Protein AF-A0A544QXM4-F1 (afdb_monomer_lite)

Organism: NCBI:txid2743610

Foldseek 3Di:
DVVVVVVVVVVVVLVVVVVVVVVVVPPPPLVAQFDADPLFTEQWAFDQLFIWGGHRNDIDTFQAEAFEDAQFDFQDDSVVSPDALVNLLVLVVLRLLLLGAEYEYAADHFQSNLVSLLVNQVPDPRHHAYEYHQEWDPVLCVVQLECPPVPRCRLVVSLVRLLQSLCQCCCNDPRYNRNPVSRYAEYAYYDADQLSSQVRHQVPVVQQWADADWKTFDPGGNVLSSVRVSVNSNQCSCCVPPSYAHEYEYEYEQLQDPDDQLQQQPCRSVVHHDDNLRMDTDPPHGRYYEYEYAAEQFDDPSQLVRPVLLVDLGSLLVVLLVSCVVDPHAYENAEYWAFAFLAFQAARPRNRSTLYPAWLQRRLVVVLVNQVSNVVSSHSYYYYHHAEFHQLDAGPQCVQLADNLNSSQAHFSNGSNRGGHLKYWAFDPQPDFQAQDCPSQPADFFDDDPQWTWGWADARWWTKIKTFNDQLPDKFKKFKDQAPPAACQDDPRFGQQDSGQKIFIRNHQFFTWIWGQLLNAPCCCVQCVPPNQVHDDVLSVDRHRPDIGFRKTWNADFGQRSNVRDTDHTDIDRSGGAHEDTCVVTVSHQWYRHDRMIMGIDGCVSVQQNALQQQWGWHSCSVVVGTDTDHDQWMWMGTRSHIGIDGGDHAQGHHTDMDRGSSSVSSSVSSCVDPNRPPPPPPVPVVVVVVVVVPPDDDDDDDDDDDPSVVVVVVVVVVVVVVVCVVVVPDPVLVVVLVVVLVVVVVCLVVVHQDDLVVCLDPSNLSSVLVNLVVPDPCLVVVLVSCVVSPVVVSCLVCVVVPLDLSSLVCCQSSVPLVCLVSLLVSLVVHDDLSSLLSSLLSCLVNVVLLSNLVSLVVCVVSVNDDLVSSVVSLRSRPHDSVVNLVSNVPDPDPPSLLSVLLSCLSRLVVVCLVVLLVQCPDPDLSSVLSSLLSLLSNLPPVCLVVLLVQCPPPDPSSVLSSLSSCLSNLDPPDDCLVVLLVQCPPPDPSSVLSSLLSCLRRHPLVVSLVVVVVVVPVVSNVSNVVNND

Secondary structure (DSSP, 8-state):
-HHHHHHHHHHHHHHHHHHHHHHTTS---GGGT-EEETTEEESEEEETTEEEEEETTEEEE--EEEEEE-S-BTTB-GGG----HHHHHHHHHHHHHTT--EEEESSPPPHHHHHHHHHHHTT-SSPPEEEEEE---HHHHHHHSSTTSTT--HHHHHHHHHHHHHHHHBT-BTTB--B-GGGEEEEEES-S--HHHHHHHHT-GGG---B-SSEEESS--HHHHHHHHHHHHHHHHHHHHHSEE--EEEEEEGGG-SS--TT-SSTTTTS----GGGEEE-TT--S-B-EEEE--SS--HHHHT-HHHHTSS-HHHHHHHHHHHH-SS-EEEEEE-----SSEEE--TTT---EE---HHHHHHHHHHHHHHHHHTT-SEEEES-SB--TT---TTTTTTS-GGGGGGS--TT-GGG---SEEEEE-SS----SS-GGG---EEEEE-SS-EEEEEE-SSEEEEEEET--SSS-EEEEEE-STT--EEEETTEEEEEEESEEEEE-TTTS-EEEEETTS-HHHIIIIIIS-SS---TTTTSTT---EEE-EEEEE--EE-TTT--EEPPEEEE-SBPPBS-TTT-TT--EEE-SSEEEEEEEGGGGTEEETTTTEEE--HHHHTS--EEE--EEEEEETTEEEEEEPPP-SS--EEEEE-HHHHHHHHHTTTSTTS------S-HHHHHHHTT-----------S-HHHHHHHHHHHHHHHHHHHHH---HHHHHHHHHHHHHHHHHHTTTPPPPHHHHSSHHHHHHHHHHHHTT-TTHHHHHHHHHHTTHHHHHHHHGGGT-SSHHHHHHHHHT-GGGHHHHHHHHHHS--HHHHHHHHHHHHHTT-HHHHHHHHHHHHHTT---HHHHHHHHHT--S-HHHHHHHHHTSS-HHHHHHHHHHHHHTT-GGGHHHHHHHTT-SSHHHHHHHHHHHHHTT-GGGHHHHHHHTT-SSHHHHHHHHHHHHHH--TTS--HHHHHHHTT-SSHHHHHHHHHHHHHHS-HHHHHHHHHHTT-HHHHHHHHHHH-

Sequence (1030 aa):
MKKILTGYLIFSIILSILFYSLDGIYKVNRDDIYYNEDGVDILTKTEDKSFKIYDNGKWSEMFVTGVNIGLGKPGSFPGDKAITEKEYMRWFKQISDMNVNTIRVYTLQPESFYKALAKFNSKSSKKLYFMQGVYLNDKDISQYNDVYEKGSKIEKHFIRDIKEQCDVVHGKSDDNIYDVSEYLTGYILGIEWEPELVQNTNTHKNRNSYSGKYVKTENATAFEAFLAHSADELITYETDKYDRQVPVAFCNWVTLDPLSHPNEPDPREDMETLDVDNIKATENFKAGFFASYHVYPYYPEGIVYQKEYTESENPYREYIKELNNCHDIPVLISEVGIPTSRGQTHENPYTDYNQGYISEKEQGEVLSYLIQSIYDEKCMGALVFSWQDEWFKRAWNTMDFDYPDHRPLWIDYMTSEENYGLLSFDPDSENIEIDGDKKDWDKKKVLENDEYTVYMCNDEGYLYFMVDGYTGENREYIGIDIIDNQGYRYYNGVDLGCDADFIIVLDGKDNSEVLVHSYYDTTYYMYSYTHDILGRNPEYEKPDSKYFVSMTQLTSDEILLPGSGETVKAKLFDAGKLVHGKEKDNSLSDFYIGDGFCEIRIPYLMLNISDPSTGLILDDFYKNNKISWKQTDKITIGNNSQNGLYTLRLWYEPEYSERLKDSYYILKDYFKTLPGNFVAKDGFGDNVLSAYNTYVNVPIKASFEKTPVISSIYILVAVFFIYLLLKYGISFIRVKHMYYRIDKYKTELKKNVSLPAYKMKSMAGVYALYGLITENTVYAEELVEFLKKVDFSGYLKKNIYKYNTVMPVEIAIYCGFEEMCDDIAEYTLHYDSEEIFIRSIELLSIYSKEKLLSELLFEYIRRGYGDKRTVIKILSKYKGDREKLFRSIINTENEKLIEDIIILCGEYKMYEMIDYIRECSFSENSNIRESAVISLGKLEDKKSVERIGELLSDESSDVRAAAVDALRLIKNKSYDYETKIIDMLKDKDIKVRYLCAAYIAENSDVDNIIKKLEKENDRMSISLILNMKE

pLDDT: mean 84.98, std 17.45, range [25.05, 98.88]

InterPro domains:
  IPR011989 Armadillo-like helical [G3DSA:1.25.10.10] (825-1028)
  IPR016024 Armadillo-type fold [SSF48371] (884-1005)
  IPR017853 Glycoside hydrolase superfamily [SSF51445] (51-399)

Radius of gyration: 33.39 Å; chains: 1; bounding box: 95×98×80 Å

Structure (mmCIF, N/CA/C/O backbone):
data_AF-A0A544QXM4-F1
#
_entry.id   AF-A0A544QXM4-F1
#
loop_
_atom_site.group_PDB
_atom_site.id
_atom_site.type_symbol
_atom_site.label_atom_id
_atom_site.label_alt_id
_atom_site.label_comp_id
_atom_site.label_asym_id
_atom_site.label_entity_id
_atom_site.label_seq_id
_atom_site.pdbx_PDB_ins_code
_atom_site.Cartn_x
_atom_site.Cartn_y
_atom_site.Cartn_z
_atom_site.occupancy
_atom_site.B_iso_or_equiv
_atom_site.auth_seq_id
_atom_site.auth_comp_id
_atom_site.auth_asym_id
_atom_site.auth_atom_id
_atom_site.pdbx_PDB_model_num
ATOM 1 N N . MET A 1 1 ? -33.394 62.670 21.123 1.00 41.47 1 MET A N 1
ATOM 2 C CA . MET A 1 1 ? -32.860 61.653 22.059 1.00 41.47 1 MET A CA 1
ATOM 3 C C . MET A 1 1 ? -33.904 60.646 22.533 1.00 41.47 1 MET A C 1
ATOM 5 O O . MET A 1 1 ? -33.740 59.493 22.175 1.00 41.47 1 MET A O 1
ATOM 9 N N . LYS A 1 2 ? -34.999 61.018 23.226 1.00 35.78 2 LYS A N 1
ATOM 10 C CA . LYS A 1 2 ? -36.002 60.034 23.712 1.00 35.78 2 LYS A CA 1
ATOM 11 C C . LYS A 1 2 ? -36.545 59.082 22.630 1.00 35.78 2 LYS A C 1
ATOM 13 O O . LYS A 1 2 ? -36.484 57.883 22.830 1.00 35.78 2 LYS A O 1
ATOM 18 N N . LYS A 1 3 ? -36.948 59.580 21.452 1.00 36.41 3 LYS A N 1
ATOM 19 C CA . LYS A 1 3 ? -37.429 58.726 20.339 1.00 36.41 3 LYS A CA 1
ATOM 20 C C . LYS A 1 3 ? -36.360 57.790 19.745 1.00 36.41 3 LYS A C 1
ATOM 22 O O . LYS A 1 3 ? -36.705 56.729 19.246 1.00 36.41 3 LYS A O 1
ATOM 27 N N . ILE A 1 4 ? -35.082 58.169 19.825 1.00 44.44 4 ILE A N 1
ATOM 28 C CA . ILE A 1 4 ? -33.953 57.352 19.344 1.00 44.44 4 ILE A CA 1
ATOM 29 C C . ILE A 1 4 ? -33.639 56.252 20.366 1.00 44.44 4 ILE A C 1
ATOM 31 O O . ILE A 1 4 ? -33.448 55.107 19.978 1.00 44.44 4 ILE A O 1
ATOM 35 N N . LEU A 1 5 ? -33.681 56.572 21.665 1.00 43.44 5 LEU A N 1
ATOM 36 C CA . LEU A 1 5 ? -33.519 55.583 22.734 1.00 43.44 5 LEU A CA 1
ATOM 37 C C . LEU A 1 5 ? -34.654 54.551 22.738 1.00 43.44 5 LEU A C 1
ATOM 39 O O . LEU A 1 5 ? -34.400 53.366 22.907 1.00 43.44 5 LEU A O 1
ATOM 43 N N . THR A 1 6 ? -35.899 54.983 22.512 1.00 45.41 6 THR A N 1
ATOM 44 C CA . THR A 1 6 ? -37.045 54.066 22.414 1.00 45.41 6 THR A CA 1
ATOM 45 C C . THR A 1 6 ? -36.940 53.168 21.179 1.00 45.41 6 THR A C 1
ATOM 47 O O . THR A 1 6 ? -37.261 51.989 21.266 1.00 45.41 6 THR A O 1
ATOM 50 N N . GLY A 1 7 ? -36.429 53.690 20.057 1.00 43.78 7 GLY A N 1
ATOM 51 C CA . GLY A 1 7 ? -36.146 52.892 18.860 1.00 43.78 7 GLY A CA 1
ATOM 52 C C . GLY A 1 7 ? -35.054 51.844 19.087 1.00 43.78 7 GLY A C 1
ATOM 53 O O . GLY A 1 7 ? -35.236 50.696 18.696 1.00 43.78 7 GLY A O 1
ATOM 54 N N . TYR A 1 8 ? -33.972 52.206 19.784 1.00 56.47 8 TYR A N 1
ATOM 55 C CA . TYR A 1 8 ? -32.917 51.262 20.164 1.00 56.47 8 TYR A CA 1
ATOM 56 C C . TYR A 1 8 ? -33.434 50.171 21.102 1.00 56.47 8 TYR A C 1
ATOM 58 O O . TYR A 1 8 ? -33.173 49.003 20.860 1.00 56.47 8 TYR A O 1
ATOM 66 N N . LEU A 1 9 ? -34.224 50.529 22.119 1.00 52.62 9 LEU A N 1
ATOM 67 C CA . LEU A 1 9 ? -34.758 49.560 23.077 1.00 52.62 9 LEU A CA 1
ATOM 68 C C . LEU A 1 9 ? -35.711 48.554 22.409 1.00 52.62 9 LEU A C 1
ATOM 70 O O . LEU A 1 9 ? -35.634 47.359 22.675 1.00 52.62 9 LEU A O 1
ATOM 74 N N . ILE A 1 10 ? -36.577 49.024 21.505 1.00 56.03 10 ILE A N 1
ATOM 75 C CA . ILE A 1 10 ? -37.490 48.159 20.744 1.00 56.03 10 ILE A CA 1
ATOM 76 C C . ILE A 1 10 ? -36.703 47.258 19.784 1.00 56.03 10 ILE A C 1
ATOM 78 O O . ILE A 1 10 ? -37.013 46.075 19.671 1.00 56.03 10 ILE A O 1
ATOM 82 N N . PHE A 1 11 ? -35.659 47.786 19.138 1.00 55.12 11 PHE A N 1
ATOM 83 C CA . PHE A 1 11 ? -34.787 47.003 18.265 1.00 55.12 11 PHE A CA 1
ATOM 84 C C . PHE A 1 11 ? -34.030 45.919 19.040 1.00 55.12 11 PHE A C 1
ATOM 86 O O . PHE A 1 11 ? -34.013 44.775 18.601 1.00 55.12 11 PHE A O 1
ATOM 93 N N . SER A 1 12 ? -33.490 46.236 20.221 1.00 55.72 12 SER A N 1
ATOM 94 C CA . SER A 1 12 ? -32.839 45.267 21.109 1.00 55.72 12 SER A CA 1
ATOM 95 C C . SER A 1 12 ? -33.792 44.156 21.544 1.00 55.72 12 SER A C 1
ATOM 97 O O . SER A 1 12 ? -33.426 42.993 21.467 1.00 55.72 12 SER A O 1
ATOM 99 N N . ILE A 1 13 ? -35.029 44.490 21.927 1.00 61.22 13 ILE A N 1
ATOM 100 C CA . ILE A 1 13 ? -36.035 43.500 22.343 1.00 61.22 13 ILE A CA 1
ATOM 101 C C . ILE A 1 13 ? -36.426 42.584 21.176 1.00 61.22 13 ILE A C 1
ATOM 103 O O . ILE A 1 13 ? -36.521 41.374 21.357 1.00 61.22 13 ILE A O 1
ATOM 107 N N . ILE A 1 14 ? -36.609 43.133 19.971 1.00 57.94 14 ILE A N 1
ATOM 108 C CA . ILE A 1 14 ? -36.909 42.333 18.776 1.00 57.94 14 ILE A CA 1
ATOM 109 C C . ILE A 1 14 ? -35.723 41.434 18.417 1.00 57.94 14 ILE A C 1
ATOM 111 O O . ILE A 1 14 ? -35.946 40.274 18.091 1.00 57.94 14 ILE A O 1
ATOM 115 N N . LEU A 1 15 ? -34.482 41.924 18.529 1.00 57.50 15 LEU A N 1
ATOM 116 C CA . LEU A 1 15 ? -33.280 41.122 18.291 1.00 57.50 15 LEU A CA 1
ATOM 117 C C . LEU A 1 15 ? -33.149 39.986 19.312 1.00 57.50 15 LEU A C 1
ATOM 119 O O . LEU A 1 15 ? -32.806 38.874 18.933 1.00 57.50 15 LEU A O 1
ATOM 123 N N . SER A 1 16 ? -33.460 40.248 20.584 1.00 55.72 16 SER A N 1
ATOM 124 C CA . SER A 1 16 ? -33.442 39.245 21.652 1.00 55.72 16 SER A CA 1
ATOM 125 C C . SER A 1 16 ? -34.529 38.187 21.474 1.00 55.72 16 SER A C 1
ATOM 127 O O . SER A 1 16 ? -34.253 37.010 21.675 1.00 55.72 16 SER A O 1
ATOM 129 N N . ILE A 1 17 ? -35.739 38.578 21.055 1.00 57.09 17 ILE A N 1
ATOM 130 C CA . ILE A 1 17 ? -36.819 37.635 20.726 1.00 57.09 17 ILE A CA 1
ATOM 131 C C . ILE A 1 17 ? -36.453 36.832 19.476 1.00 57.09 17 ILE A C 1
ATOM 133 O O . ILE A 1 17 ? -36.694 35.631 19.455 1.00 57.09 17 ILE A O 1
ATOM 137 N N . LEU A 1 18 ? -35.820 37.460 18.475 1.00 49.00 18 LEU A N 1
ATOM 138 C CA . LEU A 1 18 ? -35.326 36.758 17.293 1.00 49.00 18 LEU A CA 1
ATOM 139 C C . LEU A 1 18 ? -34.272 35.723 17.651 1.00 49.00 18 LEU A C 1
ATOM 141 O O . LEU A 1 18 ? -34.385 34.592 17.198 1.00 49.00 18 LEU A O 1
ATOM 145 N N . PHE A 1 19 ? -33.293 36.104 18.476 1.00 52.16 19 PHE A N 1
ATOM 146 C CA . PHE A 1 19 ? -32.270 35.196 18.979 1.00 52.16 19 PHE A CA 1
ATOM 147 C C . PHE A 1 19 ? -32.912 34.037 19.736 1.00 52.16 19 PHE A C 1
ATOM 149 O O . PHE A 1 19 ? -32.649 32.904 19.379 1.00 52.16 19 PHE A O 1
ATOM 156 N N . TYR A 1 20 ? -33.842 34.293 20.663 1.00 45.84 20 TYR A N 1
ATOM 157 C CA . TYR A 1 20 ? -34.556 33.231 21.386 1.00 45.84 20 TYR A CA 1
ATOM 158 C C . TYR A 1 20 ? -35.392 32.319 20.472 1.00 45.84 20 TYR A C 1
ATOM 160 O O . TYR A 1 20 ? -35.476 31.118 20.704 1.00 45.84 20 TYR A O 1
ATOM 168 N N . SER A 1 21 ? -36.019 32.870 19.428 1.00 44.12 21 SER A N 1
ATOM 169 C CA . SER A 1 21 ? -36.815 32.086 18.475 1.00 44.12 21 SER A CA 1
ATOM 170 C C . SER A 1 21 ? -35.965 31.321 17.456 1.00 44.12 21 SER A C 1
ATOM 172 O O . SER A 1 21 ? -36.379 30.257 17.016 1.00 44.12 21 SER A O 1
ATOM 174 N N . LEU A 1 22 ? -34.781 31.827 17.100 1.00 41.91 22 LEU A N 1
ATOM 175 C CA . LEU A 1 22 ? -33.816 31.128 16.248 1.00 41.91 22 LEU A CA 1
ATOM 176 C C . LEU A 1 22 ? -33.086 30.035 17.032 1.00 41.91 22 LEU A C 1
ATOM 178 O O . LEU A 1 22 ? -32.910 28.949 16.494 1.00 41.91 22 LEU A O 1
ATOM 182 N N . ASP A 1 23 ? -32.774 30.270 18.307 1.00 38.16 23 ASP A N 1
ATOM 183 C CA . ASP A 1 23 ? -32.225 29.265 19.230 1.00 38.16 23 ASP A CA 1
ATOM 184 C C . ASP A 1 23 ? -33.220 28.109 19.465 1.00 38.16 23 ASP A C 1
ATOM 186 O O . ASP A 1 23 ? -32.829 26.960 19.645 1.00 38.16 23 ASP A O 1
ATOM 190 N N . GLY A 1 24 ? -34.528 28.391 19.386 1.00 34.38 24 GLY A N 1
ATOM 191 C CA . GLY A 1 24 ? -35.595 27.386 19.446 1.00 34.38 24 GLY A CA 1
ATOM 192 C C . GLY A 1 24 ? -35.918 26.670 18.124 1.00 34.38 24 GLY A C 1
ATOM 193 O O . GLY A 1 24 ? -36.624 25.670 18.161 1.00 34.38 24 GLY A O 1
ATOM 194 N N . ILE A 1 25 ? -35.441 27.163 16.972 1.00 39.09 25 ILE A N 1
ATOM 195 C CA . ILE A 1 25 ? -35.683 26.565 15.638 1.00 39.09 25 ILE A CA 1
ATOM 196 C C . ILE A 1 25 ? -34.424 25.860 15.093 1.00 39.09 25 ILE A C 1
ATOM 198 O O . ILE A 1 25 ? -34.549 24.946 14.286 1.00 39.09 25 ILE A O 1
ATOM 202 N N . TYR A 1 26 ? -33.224 26.241 15.548 1.00 36.38 26 TYR A N 1
ATOM 203 C CA . TYR A 1 26 ? -31.955 25.575 15.211 1.00 36.38 26 TYR A CA 1
ATOM 204 C C . TYR A 1 26 ? -31.517 24.499 16.209 1.00 36.38 26 TYR A C 1
ATOM 206 O O . TYR A 1 26 ? -30.535 23.804 15.954 1.00 36.38 26 TYR A O 1
ATOM 214 N N . LYS A 1 27 ? -32.254 24.299 17.305 1.00 34.69 27 LYS A N 1
ATOM 215 C CA . LYS A 1 27 ? -32.169 23.045 18.051 1.00 34.69 27 LYS A CA 1
ATOM 216 C C . LYS A 1 27 ? -32.901 21.968 17.257 1.00 34.69 27 LYS A C 1
ATOM 218 O O . LYS A 1 27 ? -34.094 21.759 17.448 1.00 34.69 27 LYS A O 1
ATOM 223 N N . VAL A 1 28 ? -32.173 21.269 16.383 1.00 42.31 28 VAL A N 1
ATOM 224 C CA . VAL A 1 28 ? -32.400 19.820 16.281 1.00 42.31 28 VAL A CA 1
ATOM 225 C C . VAL A 1 28 ? -32.295 19.336 17.722 1.00 42.31 28 VAL A C 1
ATOM 227 O O . VAL A 1 28 ? -31.293 19.626 18.385 1.00 42.31 28 VAL A O 1
ATOM 230 N N . ASN A 1 29 ? -33.372 18.785 18.274 1.00 42.59 29 ASN A N 1
ATOM 231 C CA . ASN A 1 29 ? -33.324 18.349 19.658 1.00 42.59 29 ASN A CA 1
ATOM 232 C C . ASN A 1 29 ? -32.222 17.290 19.736 1.00 42.59 29 ASN A C 1
ATOM 234 O O . ASN A 1 29 ? -32.195 16.370 18.924 1.00 42.59 29 ASN A O 1
ATOM 238 N N . ARG A 1 30 ? -31.292 17.436 20.685 1.00 47.66 30 ARG A N 1
ATOM 239 C CA . ARG A 1 30 ? -30.239 16.436 20.939 1.00 47.66 30 ARG A CA 1
ATOM 240 C C . ARG A 1 30 ? -30.855 15.031 21.105 1.00 47.66 30 ARG A C 1
ATOM 242 O O . ARG A 1 30 ? -30.269 14.049 20.666 1.00 47.66 30 ARG A O 1
ATOM 249 N N . ASP A 1 31 ? -32.089 15.003 21.619 1.00 51.34 31 ASP A N 1
ATOM 250 C CA . ASP A 1 31 ? -32.972 13.846 21.809 1.00 51.34 31 ASP A CA 1
ATOM 251 C C . ASP A 1 31 ? -33.372 13.097 20.513 1.00 51.34 31 ASP A C 1
ATOM 253 O O . ASP A 1 31 ? -33.876 11.976 20.595 1.00 51.34 31 ASP A O 1
ATOM 257 N N . ASP A 1 32 ? -33.181 13.689 19.324 1.00 61.31 32 ASP A N 1
ATOM 258 C CA . ASP A 1 32 ? -33.540 13.064 18.039 1.00 61.31 32 ASP A CA 1
ATOM 259 C C . ASP A 1 32 ? -32.386 12.241 17.423 1.00 61.31 32 ASP A C 1
ATOM 261 O O . ASP A 1 32 ? -32.651 11.347 16.617 1.00 61.31 32 ASP A O 1
ATOM 265 N N . ILE A 1 33 ? -31.127 12.528 17.798 1.00 72.69 33 ILE A N 1
ATOM 266 C CA . ILE A 1 33 ? -29.908 11.886 17.251 1.00 72.69 33 ILE A CA 1
ATOM 267 C C . ILE A 1 33 ? -29.375 10.798 18.185 1.00 72.69 33 ILE A C 1
ATOM 269 O O . ILE A 1 33 ? -28.884 9.774 17.719 1.00 72.69 33 ILE A O 1
ATOM 273 N N . TYR A 1 34 ? -29.473 11.008 19.498 1.00 83.75 34 TYR A N 1
ATOM 274 C CA . TYR A 1 34 ? -28.969 10.069 20.496 1.00 83.75 34 TYR A CA 1
ATOM 275 C C . TYR A 1 34 ? -30.098 9.532 21.352 1.00 83.75 34 TYR A C 1
ATOM 277 O O . TYR A 1 34 ? -31.037 10.247 21.709 1.00 83.75 34 TYR A O 1
ATOM 285 N N . TYR A 1 35 ? -29.961 8.272 21.737 1.00 89.31 35 TYR A N 1
ATOM 286 C CA . TYR A 1 35 ? -30.706 7.729 22.850 1.00 89.31 35 TYR A CA 1
ATOM 287 C C . TYR A 1 35 ? -29.932 8.037 24.133 1.00 89.31 35 TYR A C 1
ATOM 289 O O . TYR A 1 35 ? -28.796 7.592 24.285 1.00 89.31 35 TYR A O 1
ATOM 297 N N . ASN A 1 36 ? -30.531 8.812 25.038 1.00 90.38 36 ASN A N 1
ATOM 298 C CA . ASN A 1 36 ? -29.938 9.086 26.344 1.00 90.38 36 ASN A CA 1
ATOM 299 C C . ASN A 1 36 ? -30.399 8.026 27.356 1.00 90.38 36 ASN A C 1
ATOM 301 O O . ASN A 1 36 ? -31.590 7.941 27.668 1.00 90.38 36 ASN A O 1
ATOM 305 N N . GLU A 1 37 ? -29.461 7.231 27.871 1.00 89.81 37 GLU A N 1
ATOM 306 C CA . GLU A 1 37 ? -29.695 6.256 28.939 1.00 89.81 37 GLU A CA 1
ATOM 307 C C . GLU A 1 37 ? -28.856 6.634 30.159 1.00 89.81 37 GLU A C 1
ATOM 309 O O . GLU A 1 37 ? -27.634 6.690 30.083 1.00 89.81 37 GLU A O 1
ATOM 314 N N . ASP A 1 38 ? -29.512 6.928 31.286 1.00 89.25 38 ASP A N 1
ATOM 315 C CA . ASP A 1 38 ? -28.854 7.293 32.550 1.00 89.25 38 ASP A CA 1
ATOM 316 C C . ASP A 1 38 ? -27.826 8.441 32.435 1.00 89.25 38 ASP A C 1
ATOM 318 O O . ASP A 1 38 ? -26.855 8.507 33.188 1.00 89.25 38 ASP A O 1
ATOM 322 N N . GLY A 1 39 ? -28.063 9.389 31.520 1.00 89.19 39 GLY A N 1
ATOM 323 C CA . GLY A 1 39 ? -27.172 10.524 31.277 1.00 89.19 39 GLY A CA 1
ATOM 324 C C . GLY A 1 39 ? -26.079 10.266 30.239 1.00 89.19 39 GLY A C 1
ATOM 325 O O . GLY A 1 39 ? -25.340 11.197 29.949 1.00 89.19 39 GLY A O 1
ATOM 326 N N . VAL A 1 40 ? -26.016 9.070 29.646 1.00 94.31 40 VAL A N 1
ATOM 327 C CA . VAL A 1 40 ? -25.070 8.705 28.583 1.00 94.31 40 VAL A CA 1
ATOM 328 C C . VAL A 1 40 ? -25.759 8.754 27.219 1.00 94.31 40 VAL A C 1
ATOM 330 O O . VAL A 1 40 ? -26.792 8.116 27.015 1.00 94.31 40 VAL A O 1
ATOM 333 N N . ASP A 1 41 ? -25.180 9.495 26.277 1.00 95.06 41 ASP A N 1
ATOM 334 C CA . ASP A 1 41 ? -25.629 9.597 24.889 1.00 95.06 41 ASP A CA 1
ATOM 335 C C . ASP A 1 41 ? -25.093 8.411 24.062 1.00 95.06 41 ASP A C 1
ATOM 337 O O . ASP A 1 41 ? -23.881 8.198 23.950 1.00 95.06 41 ASP A O 1
ATOM 341 N N . ILE A 1 42 ? -26.009 7.655 23.446 1.00 95.38 42 ILE A N 1
ATOM 342 C CA . ILE A 1 42 ? -25.714 6.463 22.639 1.00 95.38 42 ILE A CA 1
ATOM 343 C C . ILE A 1 42 ? -26.293 6.642 21.231 1.00 95.38 42 ILE A C 1
ATOM 345 O O . ILE A 1 42 ? -27.495 6.856 21.060 1.00 95.38 42 ILE A O 1
ATOM 349 N N . LEU A 1 43 ? -25.433 6.530 20.215 1.00 94.69 43 LEU A N 1
ATOM 350 C CA . LEU A 1 43 ? -25.830 6.537 18.798 1.00 94.69 43 LEU A CA 1
ATOM 351 C C . LEU A 1 43 ? -26.006 5.121 18.246 1.00 94.69 43 LEU A C 1
ATOM 353 O O . LEU A 1 43 ? -26.931 4.844 17.486 1.00 94.69 43 LEU A O 1
ATOM 357 N N . THR A 1 44 ? -25.090 4.229 18.612 1.00 96.88 44 THR A N 1
ATOM 358 C CA . THR A 1 44 ? -25.047 2.846 18.144 1.00 96.88 44 THR A CA 1
ATOM 359 C C . THR A 1 44 ? -24.873 1.901 19.314 1.00 96.88 44 THR A C 1
ATOM 361 O O . THR A 1 44 ? -24.290 2.263 20.335 1.00 96.88 44 THR A O 1
ATOM 364 N N . LYS A 1 45 ? -25.410 0.691 19.175 1.00 97.56 45 LYS A N 1
ATOM 365 C CA . LYS A 1 45 ? -25.237 -0.373 20.159 1.00 97.56 45 LYS A CA 1
ATOM 366 C C . LYS A 1 45 ? -25.297 -1.749 19.515 1.00 97.56 45 LYS A C 1
ATOM 368 O O . LYS A 1 45 ? -25.898 -1.918 18.453 1.00 97.56 45 LYS A O 1
ATOM 373 N N . THR A 1 46 ? -24.752 -2.738 20.202 1.00 97.50 46 THR A N 1
ATOM 374 C CA . THR A 1 46 ? -24.936 -4.155 19.892 1.00 97.50 46 THR A CA 1
ATOM 375 C C . THR A 1 46 ? -26.021 -4.742 20.788 1.00 97.50 46 THR A C 1
ATOM 377 O O . THR A 1 46 ? -25.989 -4.559 22.003 1.00 97.50 46 THR A O 1
ATOM 380 N N . GLU A 1 47 ? -26.985 -5.451 20.211 1.00 94.75 47 GLU A N 1
ATOM 381 C CA . GLU A 1 47 ? -28.073 -6.102 20.953 1.00 94.75 47 GLU A CA 1
ATOM 382 C C . GLU A 1 47 ? -28.545 -7.332 20.173 1.00 94.75 47 GLU A C 1
ATOM 384 O O . GLU A 1 47 ? -28.719 -7.244 18.959 1.00 94.75 47 GLU A O 1
ATOM 389 N N . ASP A 1 48 ? -28.750 -8.470 20.841 1.00 90.69 48 ASP A N 1
ATOM 390 C CA . ASP A 1 48 ? -29.222 -9.722 20.220 1.00 90.69 48 ASP A CA 1
ATOM 391 C C . ASP A 1 48 ? -28.416 -10.143 18.968 1.00 90.69 48 ASP A C 1
ATOM 393 O O . ASP A 1 48 ? -28.991 -10.489 17.937 1.00 90.69 48 ASP A O 1
ATOM 397 N N . LYS A 1 49 ? -27.076 -10.067 19.034 1.00 93.88 49 LYS A N 1
ATOM 398 C CA . LYS A 1 49 ? -26.155 -10.359 17.913 1.00 93.88 49 LYS A CA 1
ATOM 399 C C . LYS A 1 49 ? -26.388 -9.498 16.658 1.00 93.88 49 LYS A C 1
ATOM 401 O O . LYS A 1 49 ? -26.026 -9.869 15.547 1.00 93.88 49 LYS A O 1
ATOM 406 N N . SER A 1 50 ? -26.971 -8.315 16.833 1.00 93.81 50 SER A N 1
ATOM 407 C CA . SER A 1 50 ? -27.183 -7.332 15.770 1.00 93.81 50 SER A CA 1
ATOM 408 C C . SER A 1 50 ? -26.533 -5.997 16.120 1.00 93.81 50 SER A C 1
ATOM 410 O O . SER A 1 50 ? -26.363 -5.662 17.296 1.00 93.81 50 SER A O 1
ATOM 412 N N . PHE A 1 51 ? -26.190 -5.221 15.094 1.00 96.19 51 PHE A N 1
ATOM 413 C CA . PHE A 1 51 ? -25.720 -3.849 15.240 1.00 96.19 51 PHE A CA 1
ATOM 414 C C . PHE A 1 51 ? -26.872 -2.886 14.965 1.00 96.19 51 PHE A C 1
ATOM 416 O O . PHE A 1 51 ? -27.526 -2.962 13.922 1.00 96.19 51 PHE A O 1
ATOM 423 N N . LYS A 1 52 ? -27.155 -1.992 15.913 1.00 95.56 52 LYS A N 1
ATOM 424 C CA . LYS A 1 52 ? -28.291 -1.071 15.849 1.00 95.56 52 LYS A CA 1
ATOM 425 C C . LYS A 1 52 ? -27.811 0.367 15.856 1.00 95.56 52 LYS A C 1
ATOM 427 O O . LYS A 1 52 ? -26.910 0.728 16.609 1.00 95.56 52 LYS A O 1
ATOM 432 N N . ILE A 1 53 ? -28.480 1.192 15.062 1.00 93.62 53 ILE A N 1
ATOM 433 C CA . ILE A 1 53 ? -28.326 2.644 15.051 1.00 93.62 53 ILE A CA 1
ATOM 434 C C . ILE A 1 53 ? -29.621 3.300 15.521 1.00 93.62 53 ILE A C 1
ATOM 436 O O . ILE A 1 53 ? -30.720 2.827 15.208 1.00 93.62 53 ILE A O 1
ATOM 440 N N . TYR A 1 54 ? -29.484 4.362 16.307 1.00 91.75 54 TYR A N 1
ATOM 441 C CA . TYR A 1 54 ? -30.590 5.209 16.710 1.00 91.75 54 TYR A CA 1
ATOM 442 C C . TYR A 1 54 ? -30.743 6.352 15.712 1.00 91.75 54 TYR A C 1
ATOM 444 O O . TYR A 1 54 ? -29.813 7.118 15.474 1.00 91.75 54 TYR A O 1
ATOM 452 N N . ASP A 1 55 ? -31.927 6.461 15.124 1.00 83.38 55 ASP A N 1
ATOM 453 C CA . ASP A 1 55 ? -32.278 7.557 14.230 1.00 83.38 55 ASP A CA 1
ATOM 454 C C . ASP A 1 55 ? -33.757 7.911 14.407 1.00 83.38 55 ASP A C 1
ATOM 456 O O . ASP A 1 55 ? -34.628 7.037 14.481 1.00 83.38 55 ASP A O 1
ATOM 460 N N . ASN A 1 56 ? -34.058 9.210 14.483 1.00 79.44 56 ASN A N 1
ATOM 461 C CA . ASN A 1 56 ? -35.421 9.741 14.557 1.00 79.44 56 ASN A CA 1
ATOM 462 C C . ASN A 1 56 ? -36.292 9.079 15.646 1.00 79.44 56 ASN A C 1
ATOM 464 O O . ASN A 1 56 ? -37.458 8.724 15.420 1.00 79.44 56 ASN A O 1
ATOM 468 N N . GLY A 1 57 ? -35.727 8.894 16.841 1.00 84.06 57 GLY A N 1
ATOM 469 C CA . GLY A 1 57 ? -36.457 8.356 17.988 1.00 84.06 57 GLY A CA 1
ATOM 470 C C . GLY A 1 57 ? -36.588 6.830 18.023 1.00 84.06 57 GLY A C 1
ATOM 471 O O . GLY A 1 57 ? -37.380 6.309 18.815 1.00 84.06 57 GLY A O 1
ATOM 472 N N . LYS A 1 58 ? -35.909 6.095 17.131 1.00 89.44 58 LYS A N 1
ATOM 473 C CA . LYS A 1 58 ? -36.054 4.639 17.004 1.00 89.44 58 LYS A CA 1
ATOM 474 C C . LYS A 1 58 ? -34.720 3.945 16.784 1.00 89.44 58 LYS A C 1
ATOM 476 O O . LYS A 1 58 ? -33.875 4.416 16.037 1.00 89.44 58 LYS A O 1
ATOM 481 N N . TRP A 1 59 ? -34.605 2.762 17.376 1.00 93.00 59 TRP A N 1
ATOM 482 C CA . TRP A 1 59 ? -33.553 1.807 17.058 1.00 93.00 59 TRP A CA 1
ATOM 483 C C . TRP A 1 59 ? -33.917 1.015 15.803 1.00 93.00 59 TRP A C 1
ATOM 485 O O . TRP A 1 59 ? -35.031 0.494 15.691 1.00 93.00 59 TRP A O 1
ATOM 495 N N . SER A 1 60 ? -32.963 0.895 14.888 1.00 91.31 60 SER A N 1
ATOM 496 C CA . SER A 1 60 ? -33.049 0.033 13.709 1.00 91.31 60 SER A CA 1
ATOM 497 C C . SER A 1 60 ? -31.755 -0.741 13.525 1.00 91.31 60 SER A C 1
ATOM 499 O O . SER A 1 60 ? -30.679 -0.209 13.788 1.00 91.31 60 SER A O 1
ATOM 501 N N . GLU A 1 61 ? -31.863 -1.981 13.059 1.00 92.38 61 GLU A N 1
ATOM 502 C CA . GLU A 1 61 ? -30.699 -2.759 12.637 1.00 92.38 61 GLU A CA 1
ATOM 503 C C . GLU A 1 61 ? -30.027 -2.089 11.436 1.00 92.38 61 GLU A C 1
ATOM 505 O O . GLU A 1 61 ? -30.697 -1.642 10.500 1.00 92.38 61 GLU A O 1
ATOM 510 N N . MET A 1 62 ? -28.700 -2.022 11.477 1.00 92.00 62 MET A N 1
ATOM 511 C CA . MET A 1 62 ? -27.864 -1.488 10.414 1.00 92.00 62 MET A CA 1
ATOM 512 C C . MET A 1 62 ? -26.841 -2.547 10.029 1.00 92.00 62 MET A C 1
ATOM 514 O O . MET A 1 62 ? -25.974 -2.890 10.828 1.00 92.00 62 MET A O 1
ATOM 518 N N . PHE A 1 63 ? -26.931 -3.038 8.794 1.00 94.88 63 PHE A N 1
ATOM 519 C CA . PHE A 1 63 ? -25.856 -3.832 8.215 1.00 94.88 63 PHE A CA 1
ATOM 520 C C . PHE A 1 63 ? -24.708 -2.884 7.857 1.00 94.88 63 PHE A C 1
ATOM 522 O O . PHE A 1 63 ? -24.878 -1.970 7.043 1.00 94.88 63 PHE A O 1
ATOM 529 N N . VAL A 1 64 ? -23.563 -3.045 8.517 1.00 96.62 64 VAL A N 1
ATOM 530 C CA . VAL A 1 64 ? -22.406 -2.165 8.325 1.00 96.62 64 VAL A CA 1
ATOM 531 C C . VAL A 1 64 ? -21.805 -2.464 6.955 1.00 96.62 64 VAL A C 1
ATOM 533 O O . VAL A 1 64 ? -21.317 -3.564 6.713 1.00 96.62 64 VAL A O 1
ATOM 536 N N . THR A 1 65 ? -21.860 -1.491 6.048 1.00 96.44 65 THR A N 1
ATOM 537 C CA . THR A 1 65 ? -21.247 -1.600 4.718 1.00 96.44 65 THR A CA 1
ATOM 538 C C . THR A 1 65 ? -20.397 -0.382 4.457 1.00 96.44 65 THR A C 1
ATOM 540 O O . THR A 1 65 ? -20.763 0.736 4.836 1.00 96.44 65 THR A O 1
ATOM 543 N N . GLY A 1 66 ? -19.250 -0.585 3.822 1.00 96.94 66 GLY A N 1
ATOM 544 C CA . GLY A 1 66 ? -18.260 0.469 3.780 1.00 96.94 66 GLY A CA 1
ATOM 545 C C . GLY A 1 66 ? -16.947 0.087 3.146 1.00 96.94 66 GLY A C 1
ATOM 546 O O . GLY A 1 66 ? -16.805 -0.975 2.543 1.00 96.94 66 GLY A O 1
ATOM 547 N N . VAL A 1 67 ? -15.994 0.993 3.315 1.00 98.69 67 VAL A N 1
ATOM 548 C CA . VAL A 1 67 ? -14.619 0.857 2.845 1.00 98.69 67 VAL A CA 1
ATOM 549 C C . VAL A 1 67 ? -13.652 1.219 3.961 1.00 98.69 67 VAL A C 1
ATOM 551 O O . VAL A 1 67 ? -13.938 2.076 4.806 1.00 98.69 67 VAL A O 1
ATOM 554 N N . ASN A 1 68 ? -12.488 0.589 3.929 1.00 98.69 68 ASN A N 1
ATOM 555 C CA . ASN A 1 68 ? -11.331 1.011 4.697 1.00 98.69 68 ASN A CA 1
ATOM 556 C C . ASN A 1 68 ? -10.598 2.139 3.962 1.00 98.69 68 ASN A C 1
ATOM 558 O O . ASN A 1 68 ? -10.380 2.043 2.756 1.00 98.69 68 ASN A O 1
ATOM 562 N N . ILE A 1 69 ? -10.200 3.193 4.675 1.00 97.81 69 ILE A N 1
ATOM 563 C CA . ILE A 1 69 ? -9.405 4.296 4.120 1.00 97.81 69 ILE A CA 1
ATOM 564 C C . ILE A 1 69 ? -8.022 4.301 4.774 1.00 97.81 69 ILE A C 1
ATOM 566 O O . ILE A 1 69 ? -7.898 4.439 5.994 1.00 97.81 69 ILE A O 1
ATOM 570 N N . GLY A 1 70 ? -6.993 4.159 3.938 1.00 94.56 70 GLY A N 1
ATOM 571 C CA . GLY A 1 70 ? -5.590 4.307 4.317 1.00 94.56 70 GLY A CA 1
ATOM 572 C C . GLY A 1 70 ? -5.112 5.762 4.272 1.00 94.56 70 GLY A C 1
ATOM 573 O O . GLY A 1 70 ? -5.861 6.674 3.916 1.00 94.56 70 GLY A O 1
ATOM 574 N N . LEU A 1 71 ? -3.844 5.975 4.623 1.00 94.00 71 LEU A N 1
ATOM 575 C CA . LEU A 1 71 ? -3.178 7.286 4.577 1.00 94.00 71 LEU A CA 1
ATOM 576 C C . LEU A 1 71 ? -2.275 7.450 3.344 1.00 94.00 71 LEU A C 1
ATOM 578 O O . LEU A 1 71 ? -1.732 8.538 3.135 1.00 94.00 71 LEU A O 1
ATOM 582 N N . GLY A 1 72 ? -2.096 6.387 2.555 1.00 91.00 72 GLY A N 1
ATOM 583 C CA . GLY A 1 72 ? -1.256 6.387 1.370 1.00 91.00 72 GLY A CA 1
ATOM 584 C C . GLY A 1 72 ? -1.867 7.164 0.209 1.00 91.00 72 GLY A C 1
ATOM 585 O O . GLY A 1 72 ? -3.079 7.139 -0.025 1.00 91.00 72 GLY A O 1
ATOM 586 N N . LYS A 1 73 ? -0.985 7.848 -0.519 1.00 92.56 73 LYS A N 1
ATOM 587 C CA . LYS A 1 73 ? -1.206 8.356 -1.874 1.00 92.56 73 LYS A CA 1
ATOM 588 C C . LYS A 1 73 ? 0.144 8.454 -2.601 1.00 92.56 73 LYS A C 1
ATOM 590 O O . LYS A 1 73 ? 1.168 8.568 -1.911 1.00 92.56 73 LYS A O 1
ATOM 595 N N . PRO A 1 74 ? 0.167 8.480 -3.943 1.00 95.00 74 PRO A N 1
ATOM 596 C CA . PRO A 1 74 ? 1.416 8.545 -4.691 1.00 95.00 74 PRO A CA 1
ATOM 597 C C . PRO A 1 74 ? 2.266 9.759 -4.297 1.00 95.00 74 PRO A C 1
ATOM 599 O O . PRO A 1 74 ? 1.744 10.853 -4.048 1.00 95.00 74 PRO A O 1
ATOM 602 N N . GLY A 1 75 ? 3.577 9.548 -4.231 1.00 86.19 75 GLY A N 1
ATOM 603 C CA . GLY A 1 75 ? 4.587 10.526 -3.827 1.00 86.19 75 GLY A CA 1
ATOM 604 C C . GLY A 1 75 ? 4.789 10.663 -2.313 1.00 86.19 75 GLY A C 1
ATOM 605 O O . GLY A 1 75 ? 5.562 11.515 -1.883 1.00 86.19 75 GLY A O 1
ATOM 606 N N . SER A 1 76 ? 4.100 9.876 -1.474 1.00 82.94 76 SER A N 1
ATOM 607 C CA . SER A 1 76 ? 4.181 10.040 -0.014 1.00 82.94 76 SER A CA 1
ATOM 608 C C . SER A 1 76 ? 4.001 8.751 0.783 1.00 82.94 76 SER A C 1
ATOM 610 O O . SER A 1 76 ? 3.186 7.898 0.436 1.00 82.94 76 SER A O 1
ATOM 612 N N . PHE A 1 77 ? 4.713 8.647 1.906 1.00 82.69 77 PHE A N 1
ATOM 613 C CA . PHE A 1 77 ? 4.491 7.587 2.890 1.00 82.69 77 PHE A CA 1
ATOM 614 C C . PHE A 1 77 ? 3.335 7.957 3.838 1.00 82.69 77 PHE A C 1
ATOM 616 O O . PHE A 1 77 ? 3.097 9.139 4.082 1.00 82.69 77 PHE A O 1
ATOM 623 N N . PRO A 1 78 ? 2.648 6.990 4.474 1.00 83.69 78 PRO A N 1
ATOM 624 C CA . PRO A 1 78 ? 1.537 7.262 5.401 1.00 83.69 78 PRO A CA 1
ATOM 625 C C . PRO A 1 78 ? 1.831 8.295 6.501 1.00 83.69 78 PRO A C 1
ATOM 627 O O . PRO A 1 78 ? 0.970 9.108 6.846 1.00 83.69 78 PRO A O 1
ATOM 630 N N . GLY A 1 79 ? 3.062 8.302 7.030 1.00 73.94 79 GLY A N 1
ATOM 631 C CA . GLY A 1 79 ? 3.506 9.244 8.066 1.00 73.94 79 GLY A CA 1
ATOM 632 C C . GLY A 1 79 ? 3.469 10.715 7.635 1.00 73.94 79 GLY A C 1
ATOM 633 O O . GLY A 1 79 ? 3.452 11.608 8.482 1.00 73.94 79 GLY A O 1
ATOM 634 N N . ASP A 1 80 ? 3.388 10.965 6.331 1.00 71.50 80 ASP A N 1
ATOM 635 C CA . ASP A 1 80 ? 3.385 12.289 5.721 1.00 71.50 80 ASP A CA 1
ATOM 636 C C . ASP A 1 80 ? 2.028 12.974 5.788 1.00 71.50 80 ASP A C 1
ATOM 638 O O . ASP A 1 80 ? 1.958 14.196 5.653 1.00 71.50 80 ASP A O 1
ATOM 642 N N . LYS A 1 81 ? 0.958 12.186 5.974 1.00 84.06 81 LYS A N 1
ATOM 643 C CA . LYS A 1 81 ? -0.432 12.651 6.024 1.00 84.06 81 LYS A CA 1
ATOM 644 C C . LYS A 1 81 ? -0.788 13.572 4.842 1.00 84.06 81 LYS A C 1
ATOM 646 O O . LYS A 1 81 ? -1.423 14.612 5.014 1.00 84.06 81 LYS A O 1
ATOM 651 N N . ALA A 1 82 ? -0.375 13.189 3.632 1.00 84.69 82 ALA A N 1
ATOM 652 C CA . ALA A 1 82 ? -0.379 14.061 2.454 1.00 84.69 82 ALA A CA 1
ATOM 653 C C . ALA A 1 82 ? -1.763 14.287 1.804 1.00 84.69 82 ALA A C 1
ATOM 655 O O . ALA A 1 82 ? -1.891 15.099 0.880 1.00 84.69 82 ALA A O 1
ATOM 656 N N . ILE A 1 83 ? -2.803 13.570 2.242 1.00 91.38 83 ILE A N 1
ATOM 657 C CA . ILE A 1 83 ? -4.158 13.683 1.688 1.00 91.38 83 ILE A CA 1
ATOM 658 C C . ILE A 1 83 ? -4.846 14.953 2.219 1.00 91.38 83 ILE A C 1
ATOM 660 O O . ILE A 1 83 ? -4.961 15.214 3.422 1.00 91.38 83 ILE A O 1
ATOM 664 N N . THR A 1 84 ? -5.323 15.771 1.291 1.00 89.12 84 THR A N 1
ATOM 665 C CA . THR A 1 84 ? -5.906 17.091 1.526 1.00 89.12 84 THR A CA 1
ATOM 666 C C . THR A 1 84 ? -7.407 17.023 1.807 1.00 89.12 84 THR A C 1
ATOM 668 O O . THR A 1 84 ? -8.107 16.095 1.407 1.00 89.12 84 THR A O 1
ATOM 671 N N . GLU A 1 85 ? -7.957 18.083 2.413 1.00 93.25 85 GLU A N 1
ATOM 672 C CA . GLU A 1 85 ? -9.409 18.213 2.645 1.00 93.25 85 GLU A CA 1
ATOM 673 C C . GLU A 1 85 ? -10.203 18.080 1.332 1.00 93.25 85 GLU A C 1
ATOM 675 O O . GLU A 1 85 ? -11.301 17.531 1.313 1.00 93.25 85 GLU A O 1
ATOM 680 N N . LYS A 1 86 ? -9.664 18.593 0.216 1.00 93.25 86 LYS A N 1
ATOM 681 C CA . LYS A 1 86 ? -10.339 18.558 -1.089 1.00 93.25 86 LYS A CA 1
ATOM 682 C C . LYS A 1 86 ? -10.424 17.135 -1.643 1.00 93.25 86 LYS A C 1
ATOM 684 O O . LYS A 1 86 ? -11.462 16.791 -2.207 1.00 93.25 86 LYS A O 1
ATOM 689 N N . GLU A 1 87 ? -9.355 16.355 -1.498 1.00 96.38 87 GLU A N 1
ATOM 690 C CA . GLU A 1 87 ? -9.322 14.937 -1.876 1.00 96.38 87 GLU A CA 1
ATOM 691 C C . GLU A 1 87 ? -10.335 14.160 -1.024 1.00 96.38 87 GLU A C 1
ATOM 693 O O . GLU A 1 87 ? -11.276 13.602 -1.582 1.00 96.38 87 GLU A O 1
ATOM 698 N N . TYR A 1 88 ? -10.288 14.282 0.309 1.00 98.31 88 TYR A N 1
ATOM 699 C CA . TYR A 1 88 ? -11.271 13.637 1.190 1.00 98.31 88 TYR A CA 1
ATOM 700 C C . TYR A 1 88 ? -12.721 14.031 0.886 1.00 98.31 88 TYR A C 1
ATOM 702 O O . TYR A 1 88 ? -13.596 13.175 0.815 1.00 98.31 88 TYR A O 1
ATOM 710 N N . MET A 1 89 ? -13.007 15.314 0.641 1.00 97.69 89 MET A N 1
ATOM 711 C CA . MET A 1 89 ? -14.353 15.764 0.259 1.00 97.69 89 MET A CA 1
ATOM 712 C C . MET A 1 89 ? -14.852 15.102 -1.033 1.00 97.69 89 MET A C 1
ATOM 714 O O . MET A 1 89 ? -16.051 14.837 -1.160 1.00 97.69 89 MET A O 1
ATOM 718 N N . ARG A 1 90 ? -13.960 14.876 -2.006 1.00 98.00 90 ARG A N 1
ATOM 719 C CA . ARG A 1 90 ? -14.287 14.163 -3.247 1.00 98.00 90 ARG A CA 1
ATOM 720 C C . ARG A 1 90 ? -14.526 12.682 -2.956 1.00 98.00 90 ARG A C 1
ATOM 722 O O . ARG A 1 90 ? -15.572 12.172 -3.355 1.00 98.00 90 ARG A O 1
ATOM 729 N N . TRP A 1 91 ? -13.629 12.046 -2.210 1.00 98.56 91 TRP A N 1
ATOM 730 C CA . TRP A 1 91 ? -13.717 10.633 -1.848 1.00 98.56 91 TRP A CA 1
ATOM 731 C C . TRP A 1 91 ? -14.978 10.323 -1.044 1.00 98.56 91 TRP A C 1
ATOM 733 O O . TRP A 1 91 ? -15.751 9.463 -1.442 1.00 98.56 91 TRP A O 1
ATOM 743 N N . PHE A 1 92 ? -15.298 11.092 -0.000 1.00 98.50 92 PHE A N 1
ATOM 744 C CA . PHE A 1 92 ? -16.536 10.922 0.773 1.00 98.50 92 PHE A CA 1
ATOM 745 C C . PHE A 1 92 ? -17.789 11.046 -0.090 1.00 98.50 92 PHE A C 1
ATOM 747 O O . PHE A 1 92 ? -18.752 10.303 0.095 1.00 98.50 92 PHE A O 1
ATOM 754 N N . LYS A 1 93 ? -17.781 11.934 -1.090 1.00 97.12 93 LYS A N 1
ATOM 755 C CA . LYS A 1 93 ? -18.882 11.996 -2.050 1.00 97.12 93 LYS A CA 1
ATOM 756 C C . LYS A 1 93 ? -18.989 10.697 -2.854 1.00 97.12 93 LYS A C 1
ATOM 758 O O . LYS A 1 93 ? -20.089 10.167 -2.982 1.00 97.12 93 LYS A O 1
ATOM 763 N N . GLN A 1 94 ? -17.883 10.193 -3.395 1.00 98.25 94 GLN A N 1
ATOM 764 C CA . GLN A 1 94 ? -17.879 8.970 -4.202 1.00 98.25 94 GLN A CA 1
ATOM 765 C C . GLN A 1 94 ? -18.233 7.728 -3.364 1.00 98.25 94 GLN A C 1
ATOM 767 O O . GLN A 1 94 ? -19.044 6.916 -3.807 1.00 98.25 94 GLN A O 1
ATOM 772 N N . ILE A 1 95 ? -17.720 7.620 -2.138 1.00 98.31 95 ILE A N 1
ATOM 773 C CA . ILE A 1 95 ? -18.061 6.567 -1.172 1.00 98.31 95 ILE A CA 1
ATOM 774 C C . ILE A 1 95 ? -19.559 6.613 -0.855 1.00 98.31 95 ILE A C 1
ATOM 776 O O . ILE A 1 95 ? -20.258 5.618 -1.009 1.00 98.31 95 ILE A O 1
ATOM 780 N N . SER A 1 96 ? -20.107 7.780 -0.509 1.00 95.38 96 SER A N 1
ATOM 781 C CA . SER A 1 96 ? -21.546 7.921 -0.242 1.00 95.38 96 SER A CA 1
ATOM 782 C C . SER A 1 96 ? -22.413 7.584 -1.465 1.00 95.38 96 SER A C 1
ATOM 784 O O . SER A 1 96 ? -23.467 6.951 -1.343 1.00 95.38 96 SER A O 1
ATOM 786 N N . ASP A 1 97 ? -21.959 7.944 -2.670 1.00 95.44 97 ASP A N 1
ATOM 787 C CA . ASP A 1 97 ? -22.630 7.596 -3.926 1.00 95.44 97 ASP A CA 1
ATOM 788 C C . ASP A 1 97 ? -22.633 6.075 -4.200 1.00 95.44 97 ASP A C 1
ATOM 790 O O . ASP A 1 97 ? -23.466 5.613 -4.986 1.00 95.44 97 ASP A O 1
ATOM 794 N N . MET A 1 98 ? -21.748 5.303 -3.556 1.00 95.06 98 MET A N 1
ATOM 795 C CA . MET A 1 98 ? -21.691 3.835 -3.619 1.00 95.06 98 MET A CA 1
ATOM 796 C C . MET A 1 98 ? -22.795 3.156 -2.787 1.00 95.06 98 MET A C 1
ATOM 798 O O . MET A 1 98 ? -22.972 1.949 -2.868 1.00 95.06 98 MET A O 1
ATOM 802 N N . ASN A 1 99 ? -23.607 3.934 -2.057 1.00 93.12 99 ASN A N 1
ATOM 803 C CA . ASN A 1 99 ? -24.699 3.463 -1.190 1.00 93.12 99 ASN A CA 1
ATOM 804 C C . ASN A 1 99 ? -24.241 2.683 0.050 1.00 93.12 99 ASN A C 1
ATOM 806 O O . ASN A 1 99 ? -25.038 1.946 0.624 1.00 93.12 99 ASN A O 1
ATOM 810 N N . VAL A 1 100 ? -23.001 2.902 0.483 1.00 95.25 100 VAL A N 1
ATOM 811 C CA . VAL A 1 100 ? -22.478 2.418 1.766 1.00 95.25 100 VAL A CA 1
ATOM 812 C C . VAL A 1 100 ? -22.722 3.426 2.896 1.00 95.25 100 VAL A C 1
ATOM 814 O O . VAL A 1 100 ? -23.068 4.584 2.636 1.00 95.25 100 VAL A O 1
ATOM 817 N N . ASN A 1 101 ? -22.563 2.990 4.149 1.00 94.62 101 ASN A N 1
ATOM 818 C CA . ASN A 1 101 ? -22.868 3.793 5.339 1.00 94.62 101 ASN A CA 1
ATOM 819 C C . ASN A 1 101 ? -21.656 4.111 6.227 1.00 94.62 101 ASN A C 1
ATOM 821 O O . ASN A 1 101 ? -21.682 5.147 6.893 1.00 94.62 101 ASN A O 1
ATOM 825 N N . THR A 1 102 ? -20.599 3.299 6.196 1.00 97.12 102 THR A N 1
ATOM 826 C CA . THR A 1 102 ? -19.474 3.398 7.134 1.00 97.12 102 THR A CA 1
ATOM 827 C C . THR A 1 102 ? -18.130 3.526 6.421 1.00 97.12 102 THR A C 1
ATOM 829 O O . THR A 1 102 ? -17.897 2.959 5.357 1.00 97.12 102 THR A O 1
ATOM 832 N N . ILE A 1 103 ? -17.221 4.277 7.032 1.00 98.44 103 ILE A N 1
ATOM 833 C CA . ILE A 1 103 ? -15.790 4.295 6.728 1.00 98.44 103 ILE A CA 1
ATOM 834 C C . ILE A 1 103 ? -15.040 3.721 7.930 1.00 98.44 103 ILE A C 1
ATOM 836 O O . ILE A 1 103 ? -15.325 4.095 9.065 1.00 98.44 103 ILE A O 1
ATOM 840 N N . ARG A 1 104 ? -14.041 2.869 7.715 1.00 98.44 104 ARG A N 1
ATOM 841 C CA . ARG A 1 104 ? -13.080 2.510 8.769 1.00 98.44 104 ARG A CA 1
ATOM 842 C C . ARG A 1 104 ? -11.736 3.171 8.503 1.00 98.44 104 ARG A C 1
ATOM 844 O O . ARG A 1 104 ? -11.283 3.241 7.362 1.00 98.44 104 ARG A O 1
ATOM 851 N N . VAL A 1 105 ? -11.117 3.660 9.572 1.00 97.81 105 VAL A N 1
ATOM 852 C CA . VAL A 1 105 ? -9.747 4.181 9.577 1.00 97.81 105 VAL A CA 1
ATOM 853 C C . VAL A 1 105 ? -8.929 3.426 10.619 1.00 97.81 105 VAL A C 1
ATOM 855 O O . VAL A 1 105 ? -9.456 3.080 11.668 1.00 97.81 105 VAL A O 1
ATOM 858 N N . TYR A 1 106 ? -7.651 3.175 10.342 1.00 94.56 106 TYR A N 1
ATOM 859 C CA . TYR A 1 106 ? -6.777 2.335 11.182 1.00 94.56 106 TYR A CA 1
ATOM 860 C C . TYR A 1 106 ? -6.210 3.041 12.407 1.00 94.56 106 TYR A C 1
ATOM 862 O O . TYR A 1 106 ? -5.901 2.427 13.423 1.00 94.56 106 TYR A O 1
ATOM 870 N N . THR A 1 107 ? -6.004 4.343 12.270 1.00 92.69 107 THR A N 1
ATOM 871 C CA . THR A 1 107 ? -5.265 5.161 13.223 1.00 92.69 107 THR A CA 1
ATOM 872 C C . THR A 1 107 ? -5.738 6.608 13.140 1.00 92.69 107 THR A C 1
ATOM 874 O O . THR A 1 107 ? -6.628 6.951 12.347 1.00 92.69 107 THR A O 1
ATOM 877 N N . LEU A 1 108 ? -5.116 7.466 13.943 1.00 92.00 108 LEU A N 1
ATOM 878 C CA . LEU A 1 108 ? -5.335 8.901 13.955 1.00 92.00 108 LEU A CA 1
ATOM 879 C C . LEU A 1 108 ? -5.152 9.512 12.556 1.00 92.00 108 LEU A C 1
ATOM 881 O O . LEU A 1 108 ? -4.065 9.477 11.973 1.00 92.00 108 LEU A O 1
ATOM 885 N N . GLN A 1 109 ? -6.215 10.127 12.044 1.00 94.25 109 GLN A N 1
ATOM 886 C CA . GLN A 1 109 ? -6.210 10.804 10.750 1.00 94.25 109 GLN A CA 1
ATOM 887 C C . GLN A 1 109 ? -5.695 12.253 10.868 1.00 94.25 109 GLN A C 1
ATOM 889 O O . GLN A 1 109 ? -5.669 12.816 11.964 1.00 94.25 109 GLN A O 1
ATOM 894 N N . PRO A 1 110 ? -5.260 12.900 9.769 1.00 91.00 110 PRO A N 1
ATOM 895 C CA . PRO A 1 110 ? -4.994 14.340 9.775 1.00 91.00 110 PRO A CA 1
ATOM 896 C C . PRO A 1 110 ? -6.267 15.173 9.997 1.00 91.00 110 PRO A C 1
ATOM 898 O O . PRO A 1 110 ? -7.365 14.754 9.635 1.00 91.00 110 PRO A O 1
ATOM 901 N N . GLU A 1 111 ? -6.116 16.415 10.476 1.00 91.25 111 GLU A N 1
ATOM 902 C CA . GLU A 1 111 ? -7.218 17.391 10.603 1.00 91.25 111 GLU A CA 1
ATOM 903 C C . GLU A 1 111 ? -8.037 17.519 9.302 1.00 91.25 111 GLU A C 1
ATOM 905 O O . GLU A 1 111 ? -9.260 17.676 9.331 1.00 91.25 111 GLU A O 1
ATOM 910 N N . SER A 1 112 ? -7.374 17.406 8.141 1.00 93.81 112 SER A N 1
ATOM 911 C CA . SER A 1 112 ? -8.003 17.463 6.817 1.00 93.81 112 SER A CA 1
ATOM 912 C C . SER A 1 112 ? -9.117 16.427 6.630 1.00 93.81 112 SER A C 1
ATOM 914 O O . SER A 1 112 ? -10.128 16.756 6.005 1.00 93.81 112 SER A O 1
ATOM 916 N N . PHE A 1 113 ? -8.969 15.226 7.197 1.00 97.31 113 PHE A N 1
ATOM 917 C CA . PHE A 1 113 ? -9.981 14.168 7.181 1.00 97.31 113 PHE A CA 1
ATOM 918 C C . PHE A 1 113 ? -11.204 14.572 8.007 1.00 97.31 113 PHE A C 1
ATOM 920 O O . PHE A 1 113 ? -12.317 14.641 7.483 1.00 97.31 113 PHE A O 1
ATOM 927 N N . TYR A 1 114 ? -11.000 14.908 9.286 1.00 96.88 114 TYR A N 1
ATOM 928 C CA . TYR A 1 114 ? -12.084 15.222 10.223 1.00 96.88 114 TYR A CA 1
ATOM 929 C C . TYR A 1 114 ? -12.873 16.459 9.783 1.00 96.88 114 TYR A C 1
ATOM 931 O O . TYR A 1 114 ? -14.108 16.462 9.759 1.00 96.88 114 TYR A O 1
ATOM 939 N N . LYS A 1 115 ? -12.161 17.490 9.319 1.00 95.56 115 LYS A N 1
ATOM 940 C CA . LYS A 1 115 ? -12.752 18.687 8.722 1.00 95.56 115 LYS A CA 1
ATOM 941 C C . LYS A 1 115 ? -13.591 18.365 7.487 1.00 95.56 115 LYS A C 1
ATOM 943 O O . LYS A 1 115 ? -14.701 18.889 7.345 1.00 95.56 115 LYS A O 1
ATOM 948 N N . ALA A 1 116 ? -13.074 17.529 6.584 1.00 97.31 116 ALA A N 1
ATOM 949 C CA . ALA A 1 116 ? -13.805 17.113 5.393 1.00 97.31 116 ALA A CA 1
ATOM 950 C C . ALA A 1 116 ? -15.057 16.306 5.764 1.00 97.31 116 ALA A C 1
ATOM 952 O O . ALA A 1 116 ? -16.120 16.564 5.202 1.00 97.31 116 ALA A O 1
ATOM 953 N N . LEU A 1 117 ? -14.978 15.408 6.750 1.00 97.62 117 LEU A N 1
ATOM 954 C CA . LEU A 1 117 ? -16.099 14.565 7.161 1.00 97.62 117 LEU A CA 1
ATOM 955 C C . LEU A 1 117 ? -17.231 15.412 7.751 1.00 97.62 117 LEU A C 1
ATOM 957 O O . LEU A 1 117 ? -18.368 15.334 7.284 1.00 97.62 117 LEU A O 1
ATOM 961 N N . ALA A 1 118 ? -16.912 16.312 8.688 1.00 95.50 118 ALA A N 1
ATOM 962 C CA . ALA A 1 118 ? -17.879 17.251 9.260 1.00 95.50 118 ALA A CA 1
ATOM 963 C C . ALA A 1 118 ? -18.542 18.125 8.174 1.00 95.50 118 ALA A C 1
ATOM 965 O O . ALA A 1 118 ? -19.762 18.329 8.139 1.00 95.50 118 ALA A O 1
ATOM 966 N N . LYS A 1 119 ? -17.747 18.632 7.227 1.00 95.38 119 LYS A N 1
ATOM 967 C CA . LYS A 1 119 ? -18.232 19.482 6.132 1.00 95.38 119 LYS A CA 1
ATOM 968 C C . LYS A 1 119 ? -19.078 18.721 5.113 1.00 95.38 119 LYS A C 1
ATOM 970 O O . LYS A 1 119 ? -20.046 19.288 4.601 1.00 95.38 119 LYS A O 1
ATOM 975 N N . PHE A 1 120 ? -18.720 17.480 4.806 1.00 96.12 120 PHE A N 1
ATOM 976 C CA . PHE A 1 120 ? -19.491 16.598 3.94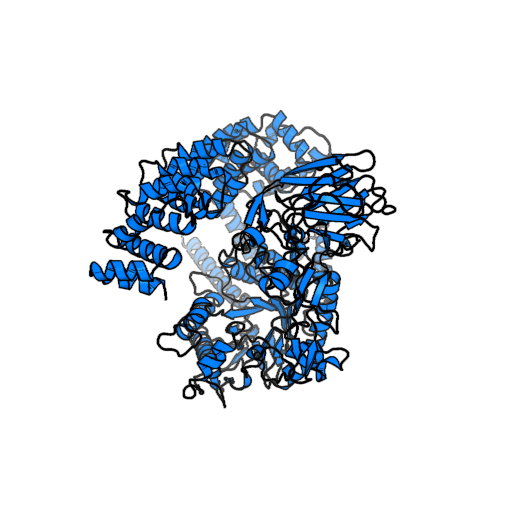2 1.00 96.12 120 PHE A CA 1
ATOM 977 C C . PHE A 1 120 ? -20.833 16.265 4.598 1.00 96.12 120 PHE A C 1
ATOM 979 O O . PHE A 1 120 ? -21.893 16.569 4.041 1.00 96.12 120 PHE A O 1
ATOM 986 N N . ASN A 1 121 ? -20.796 15.747 5.826 1.00 95.12 121 ASN A N 1
ATOM 987 C CA . ASN A 1 121 ? -21.990 15.313 6.530 1.00 95.12 121 ASN A CA 1
ATOM 988 C C . ASN A 1 121 ? -22.931 16.470 6.855 1.00 95.12 121 ASN A C 1
ATOM 990 O O . ASN A 1 121 ? -24.130 16.308 6.676 1.00 95.12 121 ASN A O 1
ATOM 994 N N . SER A 1 122 ? -22.457 17.670 7.200 1.00 90.81 122 SER A N 1
ATOM 995 C CA . SER A 1 122 ? -23.348 18.830 7.423 1.00 90.81 122 SER A CA 1
ATOM 996 C C . SER A 1 122 ? -24.221 19.204 6.211 1.00 90.81 122 SER A C 1
ATOM 998 O O . SER A 1 122 ? -25.244 19.871 6.371 1.00 90.81 122 SER A O 1
ATOM 1000 N N . LYS A 1 123 ? -23.851 18.769 4.997 1.00 90.12 123 LYS A N 1
ATOM 1001 C CA . LYS A 1 123 ? -24.567 19.064 3.744 1.00 90.12 123 LYS A CA 1
ATOM 1002 C C . LYS A 1 123 ? -25.252 17.851 3.123 1.00 90.12 123 LYS A C 1
ATOM 1004 O O . LYS A 1 123 ? -26.186 18.030 2.344 1.00 90.12 123 LYS A O 1
ATOM 1009 N N . SER A 1 124 ? -24.777 16.645 3.421 1.00 87.19 124 SER A N 1
ATOM 1010 C CA . SER A 1 124 ? -25.307 15.411 2.845 1.00 87.19 124 SER A CA 1
ATOM 1011 C C . SER A 1 124 ? -26.577 14.954 3.567 1.00 87.19 124 SER A C 1
ATOM 1013 O O . SER A 1 124 ? -26.673 15.030 4.794 1.00 87.19 124 SER A O 1
ATOM 1015 N N . SER A 1 125 ? -27.553 14.450 2.810 1.00 83.50 125 SER A N 1
ATOM 1016 C CA . SER A 1 125 ? -28.686 13.687 3.352 1.00 83.50 125 SER A CA 1
ATOM 1017 C C . SER A 1 125 ? -28.325 12.221 3.614 1.00 83.50 125 SER A C 1
ATOM 1019 O O . SER A 1 125 ? -28.943 11.597 4.468 1.00 83.50 125 SER A O 1
ATOM 1021 N N . LYS A 1 126 ? -27.312 11.691 2.917 1.00 87.69 126 LYS A N 1
ATOM 1022 C CA . LYS A 1 126 ? -26.700 10.381 3.167 1.00 87.69 126 LYS A CA 1
ATOM 1023 C C . LYS A 1 126 ? -25.446 10.594 4.010 1.00 87.69 126 LYS A C 1
ATOM 1025 O O . LYS A 1 126 ? -24.383 10.905 3.466 1.00 87.69 126 LYS A O 1
ATOM 1030 N N . LYS A 1 127 ? -25.593 10.546 5.334 1.00 89.75 127 LYS A N 1
ATOM 1031 C CA . LYS A 1 127 ? -24.449 10.688 6.244 1.00 89.75 127 LYS A CA 1
ATOM 1032 C C . LYS A 1 127 ? -23.512 9.495 6.068 1.00 89.75 127 LYS A C 1
ATOM 1034 O O . LYS A 1 127 ? -23.984 8.381 5.862 1.00 89.75 127 LYS A O 1
ATOM 1039 N N . LEU A 1 128 ? -22.213 9.751 6.153 1.00 96.00 128 LEU A N 1
ATOM 1040 C CA . LEU A 1 128 ? -21.207 8.714 6.329 1.00 96.00 128 LEU A CA 1
ATOM 1041 C C . LEU A 1 128 ? -20.826 8.650 7.799 1.00 96.00 128 LEU A C 1
ATOM 1043 O O . LEU A 1 128 ? -20.444 9.661 8.392 1.00 96.00 128 LEU A O 1
ATOM 1047 N N . TYR A 1 129 ? -20.943 7.462 8.364 1.00 97.38 129 TYR A N 1
ATOM 1048 C CA . TYR A 1 129 ? -20.443 7.134 9.684 1.00 97.38 129 TYR A CA 1
ATOM 1049 C C . TYR A 1 129 ? -19.003 6.651 9.593 1.00 97.38 129 TYR A C 1
ATOM 1051 O O . TYR A 1 129 ? -18.515 6.323 8.508 1.00 97.38 129 TYR A O 1
ATOM 1059 N N . PHE A 1 130 ? -18.314 6.595 10.727 1.00 98.19 130 PHE A N 1
ATOM 1060 C CA . PHE A 1 130 ? -16.996 5.989 10.769 1.00 98.19 130 PHE A CA 1
ATOM 1061 C C . PHE A 1 130 ? -16.744 5.165 12.028 1.00 98.19 130 PHE A C 1
ATOM 1063 O O . PHE A 1 130 ? -17.385 5.362 13.065 1.00 98.19 130 PHE A O 1
ATOM 1070 N N . MET A 1 131 ? -15.806 4.230 11.903 1.00 98.56 131 MET A N 1
ATOM 1071 C CA . MET A 1 131 ? -15.220 3.468 13.000 1.00 98.56 131 MET A CA 1
ATOM 1072 C C . MET A 1 131 ? -13.754 3.874 13.150 1.00 98.56 131 MET A C 1
ATOM 1074 O O . MET A 1 131 ? -13.007 3.882 12.167 1.00 98.56 131 MET A O 1
ATOM 1078 N N . GLN A 1 132 ? -13.360 4.241 14.370 1.00 98.12 132 GLN A N 1
ATOM 1079 C CA . GLN A 1 132 ? -12.015 4.725 14.674 1.00 98.12 132 GLN A CA 1
ATOM 1080 C C . GLN A 1 132 ? -11.139 3.565 15.151 1.00 98.12 132 GLN A C 1
ATOM 1082 O O . GLN A 1 132 ? -11.345 3.016 16.233 1.00 98.12 132 GLN A O 1
ATOM 1087 N N . GLY A 1 133 ? -10.149 3.204 14.343 1.00 97.50 133 GLY A N 1
ATOM 1088 C CA . GLY A 1 133 ? -9.083 2.294 14.731 1.00 97.50 133 GLY A CA 1
ATOM 1089 C C . GLY A 1 133 ? -8.090 2.982 15.660 1.00 97.50 133 GLY A C 1
ATOM 1090 O O . GLY A 1 133 ? -7.740 4.142 15.431 1.00 97.50 133 GLY A O 1
ATOM 1091 N N . VAL A 1 134 ? -7.632 2.273 16.691 1.00 96.50 134 VAL A N 1
ATOM 1092 C CA . VAL A 1 134 ? -6.527 2.713 17.548 1.00 96.50 134 VAL A CA 1
ATOM 1093 C C . VAL A 1 134 ? -5.369 1.746 17.364 1.00 96.50 134 VAL A C 1
ATOM 1095 O O . VAL A 1 134 ? -5.343 0.673 17.961 1.00 96.50 134 VAL A O 1
ATOM 1098 N N . TYR A 1 135 ? -4.427 2.146 16.517 1.00 90.19 135 TYR A N 1
ATOM 1099 C CA . TYR A 1 135 ? -3.244 1.364 16.180 1.00 90.19 135 TYR A CA 1
ATOM 1100 C C . TYR A 1 135 ? -2.240 1.325 17.342 1.00 90.19 135 TYR A C 1
ATOM 1102 O O . TYR A 1 135 ? -2.019 2.339 18.009 1.00 90.19 135 TYR A O 1
ATOM 1110 N N . LEU A 1 136 ? -1.623 0.165 17.574 1.00 89.62 136 LEU A N 1
ATOM 1111 C CA . LEU A 1 136 ? -0.626 -0.035 18.626 1.00 89.62 136 LEU A CA 1
ATOM 1112 C C . LEU A 1 136 ? 0.794 0.185 18.079 1.00 89.62 136 LEU A C 1
ATOM 1114 O O . LEU A 1 136 ? 1.054 -0.015 16.904 1.00 89.62 136 LEU A O 1
ATOM 1118 N N . ASN A 1 137 ? 1.737 0.643 18.902 1.00 86.88 137 ASN A N 1
ATOM 1119 C CA . ASN A 1 137 ? 3.069 1.000 18.411 1.00 86.88 137 ASN A CA 1
ATOM 1120 C C . ASN A 1 137 ? 3.926 -0.236 18.063 1.00 86.88 137 ASN A C 1
ATOM 1122 O O . ASN A 1 137 ? 4.453 -0.889 18.965 1.00 86.88 137 ASN A O 1
ATOM 1126 N N . ASP A 1 138 ? 4.154 -0.482 16.770 1.00 81.12 138 ASP A N 1
ATOM 1127 C CA . ASP A 1 138 ? 4.958 -1.611 16.265 1.00 81.12 138 ASP A CA 1
ATOM 1128 C C . ASP A 1 138 ? 6.374 -1.675 16.849 1.00 81.12 138 ASP A C 1
ATOM 1130 O O . ASP A 1 138 ? 6.923 -2.759 17.041 1.00 81.12 138 ASP A O 1
ATOM 1134 N N . LYS A 1 139 ? 6.985 -0.524 17.172 1.00 81.00 139 LYS A N 1
ATOM 1135 C CA . LYS A 1 139 ? 8.326 -0.493 17.778 1.00 81.00 139 LYS A CA 1
ATOM 1136 C C . LYS A 1 139 ? 8.304 -1.016 19.204 1.00 81.00 139 LYS A C 1
ATOM 1138 O O . LYS A 1 139 ? 9.254 -1.677 19.610 1.00 81.00 139 LYS A O 1
ATOM 1143 N N . ASP A 1 140 ? 7.247 -0.718 19.958 1.00 86.06 140 ASP A N 1
ATOM 1144 C CA . ASP A 1 140 ? 7.097 -1.258 21.308 1.00 86.06 140 ASP A CA 1
ATOM 1145 C C . ASP A 1 140 ? 6.830 -2.771 21.245 1.00 86.06 140 ASP A C 1
ATOM 1147 O O . ASP A 1 140 ? 7.429 -3.514 22.021 1.00 86.06 140 ASP A O 1
ATOM 1151 N N . ILE A 1 141 ? 6.008 -3.244 20.299 1.00 89.00 141 ILE A N 1
ATOM 1152 C CA . ILE A 1 141 ? 5.788 -4.686 20.085 1.00 89.00 141 ILE A CA 1
ATOM 1153 C C . ILE A 1 141 ? 7.108 -5.377 19.745 1.00 89.00 141 ILE A C 1
ATOM 1155 O O . ILE A 1 141 ? 7.534 -6.258 20.485 1.00 89.00 141 ILE A O 1
ATOM 1159 N N . SER A 1 142 ? 7.803 -4.909 18.706 1.00 79.88 142 SER A N 1
ATOM 1160 C CA . SER A 1 142 ? 9.072 -5.490 18.248 1.00 79.88 142 SER A CA 1
ATOM 1161 C C . SER A 1 142 ? 10.143 -5.499 19.345 1.00 79.88 142 SER A C 1
ATOM 1163 O O . SER A 1 142 ? 10.975 -6.399 19.405 1.00 79.88 142 SER A O 1
ATOM 1165 N N . GLN A 1 143 ? 10.150 -4.482 20.216 1.00 84.62 143 GLN A N 1
ATOM 1166 C CA . GLN A 1 143 ? 11.132 -4.361 21.291 1.00 84.62 143 GLN A CA 1
ATOM 1167 C C . GLN A 1 143 ? 10.842 -5.288 22.478 1.00 84.62 143 GLN A C 1
ATOM 1169 O O . GLN A 1 143 ? 11.781 -5.807 23.081 1.00 84.62 143 GLN A O 1
ATOM 1174 N N . TYR A 1 144 ? 9.577 -5.412 22.885 1.00 91.06 144 TYR A N 1
ATOM 1175 C CA . TYR A 1 144 ? 9.221 -6.083 24.139 1.00 91.06 144 TYR A CA 1
ATOM 1176 C C . TYR A 1 144 ? 8.634 -7.478 23.928 1.00 91.06 144 TYR A C 1
ATOM 1178 O O . TYR A 1 144 ? 8.889 -8.351 24.750 1.00 91.06 144 TYR A O 1
ATOM 1186 N N . ASN A 1 145 ? 7.854 -7.670 22.861 1.00 92.31 145 ASN A N 1
ATOM 1187 C CA . ASN A 1 145 ? 7.152 -8.902 22.484 1.00 92.31 145 ASN A CA 1
ATOM 1188 C C . ASN A 1 145 ? 6.389 -9.605 23.634 1.00 92.31 145 ASN A C 1
ATOM 1190 O O . ASN A 1 145 ? 6.196 -10.817 23.633 1.00 92.31 145 ASN A O 1
ATOM 1194 N N . ASP A 1 146 ? 5.997 -8.834 24.650 1.00 96.69 146 ASP A N 1
ATOM 1195 C CA . ASP A 1 146 ? 5.230 -9.241 25.827 1.00 96.69 146 ASP A CA 1
ATOM 1196 C C . ASP A 1 146 ? 4.705 -7.963 26.507 1.00 96.69 146 ASP A C 1
ATOM 1198 O O . ASP A 1 146 ? 5.460 -7.039 26.851 1.00 96.69 146 ASP A O 1
ATOM 1202 N N . VAL A 1 147 ? 3.387 -7.887 26.704 1.00 96.94 147 VAL A N 1
ATOM 1203 C CA . VAL A 1 147 ? 2.727 -6.723 27.314 1.00 96.94 147 VAL A CA 1
ATOM 1204 C C . VAL A 1 147 ? 3.197 -6.487 28.755 1.00 96.94 147 VAL A C 1
ATOM 1206 O O . VAL A 1 147 ? 3.281 -5.342 29.207 1.00 96.94 147 VAL A O 1
ATOM 1209 N N . TYR A 1 148 ? 3.518 -7.551 29.491 1.00 96.44 148 TYR A N 1
ATOM 1210 C CA . TYR A 1 148 ? 3.803 -7.517 30.925 1.00 96.44 148 TYR A CA 1
ATOM 1211 C C . TYR A 1 148 ? 5.274 -7.741 31.286 1.00 96.44 148 TYR A C 1
ATOM 1213 O O . TYR A 1 148 ? 5.610 -7.723 32.480 1.00 96.44 148 TYR A O 1
ATOM 1221 N N . GLU A 1 149 ? 6.153 -7.874 30.293 1.00 93.62 149 GLU A N 1
ATOM 1222 C CA . GLU A 1 149 ? 7.600 -7.919 30.498 1.00 93.62 149 GLU A CA 1
ATOM 1223 C C . GLU A 1 149 ? 8.099 -6.668 31.238 1.00 93.62 149 GLU A C 1
ATOM 1225 O O . GLU A 1 149 ? 7.540 -5.562 31.174 1.00 93.62 149 GLU A O 1
ATOM 1230 N N . LYS A 1 150 ? 9.172 -6.830 32.014 1.00 91.12 150 LYS A N 1
ATOM 1231 C CA . LYS A 1 150 ? 9.638 -5.779 32.910 1.00 91.12 150 LYS A CA 1
ATOM 1232 C C . LYS A 1 150 ? 10.131 -4.565 32.121 1.00 91.12 150 LYS A C 1
ATOM 1234 O O . LYS A 1 150 ? 11.198 -4.574 31.522 1.00 91.12 150 LYS A O 1
ATOM 1239 N N . GLY A 1 151 ? 9.419 -3.450 32.275 1.00 90.06 151 GLY A N 1
ATOM 1240 C CA . GLY A 1 151 ? 9.753 -2.195 31.599 1.00 90.06 151 GLY A CA 1
ATOM 1241 C C . GLY A 1 151 ? 9.097 -2.042 30.229 1.00 90.06 151 GLY A C 1
ATOM 1242 O O . GLY A 1 151 ? 9.366 -1.031 29.577 1.00 90.06 151 GLY A O 1
ATOM 1243 N N . SER A 1 152 ? 8.227 -2.985 29.841 1.00 91.62 152 SER A N 1
ATOM 1244 C CA . SER A 1 152 ? 7.369 -2.867 28.664 1.00 91.62 152 SER A CA 1
ATOM 1245 C C . SER A 1 152 ? 6.562 -1.572 28.709 1.00 91.62 152 SER A C 1
ATOM 1247 O O . SER A 1 152 ? 6.080 -1.133 29.763 1.00 91.62 152 SER A O 1
ATOM 1249 N N . LYS A 1 153 ? 6.460 -0.922 27.549 1.00 93.38 153 LYS A N 1
ATOM 1250 C CA . LYS A 1 153 ? 5.701 0.322 27.366 1.00 93.38 153 LYS A CA 1
ATOM 1251 C C . LYS A 1 153 ? 4.405 0.118 26.593 1.00 93.38 153 LYS A C 1
ATOM 1253 O O . LYS A 1 153 ? 3.641 1.077 26.511 1.00 93.38 153 LYS A O 1
ATOM 1258 N N . ILE A 1 154 ? 4.150 -1.100 26.108 1.00 94.94 154 ILE A N 1
ATOM 1259 C CA . ILE A 1 154 ? 3.024 -1.451 25.235 1.00 94.94 154 ILE A CA 1
ATOM 1260 C C . ILE A 1 154 ? 1.701 -0.943 25.818 1.00 94.94 154 ILE A C 1
ATOM 1262 O O . ILE A 1 154 ? 1.087 -0.042 25.255 1.00 94.94 154 ILE A O 1
ATOM 1266 N N . GLU A 1 155 ? 1.311 -1.431 26.999 1.00 96.44 155 GLU A N 1
ATOM 1267 C CA . GLU A 1 155 ? 0.027 -1.070 27.618 1.00 96.44 155 GLU A CA 1
ATOM 1268 C C . GLU A 1 155 ? -0.078 0.436 27.897 1.00 96.44 155 GLU A C 1
ATOM 1270 O O . GLU A 1 155 ? -1.090 1.077 27.614 1.00 96.44 155 GLU A O 1
ATOM 1275 N N . LYS A 1 156 ? 0.995 1.035 28.419 1.00 95.38 156 LYS A N 1
ATOM 1276 C CA . LYS A 1 156 ? 1.006 2.452 28.790 1.00 95.38 156 LYS A CA 1
ATOM 1277 C C . LYS A 1 156 ? 0.850 3.368 27.576 1.00 95.38 156 LYS A C 1
ATOM 1279 O O . LYS A 1 156 ? 0.121 4.356 27.658 1.00 95.38 156 LYS A O 1
ATOM 1284 N N . HIS A 1 157 ? 1.598 3.109 26.506 1.00 95.25 157 HIS A N 1
ATOM 1285 C CA . HIS A 1 157 ? 1.508 3.900 25.284 1.00 95.25 157 HIS A CA 1
ATOM 1286 C C . HIS A 1 157 ? 0.169 3.665 24.593 1.00 95.25 157 HIS A C 1
ATOM 1288 O O . HIS A 1 157 ? -0.467 4.637 24.208 1.00 95.25 157 HIS A O 1
ATOM 1294 N N . PHE A 1 158 ? -0.324 2.427 24.572 1.00 97.12 158 PHE A N 1
ATOM 1295 C CA . PHE A 1 158 ? -1.624 2.125 23.992 1.00 97.12 158 PHE A CA 1
ATOM 1296 C C . PHE A 1 158 ? -2.773 2.864 24.691 1.00 97.12 158 PHE A C 1
ATOM 1298 O O . PHE A 1 158 ? -3.551 3.546 24.034 1.00 97.12 158 PHE A O 1
ATOM 1305 N N . ILE A 1 159 ? -2.834 2.844 26.029 1.00 97.94 159 ILE A N 1
ATOM 1306 C CA . ILE A 1 159 ? -3.854 3.590 26.792 1.00 97.94 159 ILE A CA 1
ATOM 1307 C C . ILE A 1 159 ? -3.735 5.107 26.575 1.00 97.94 159 ILE A C 1
ATOM 1309 O O . ILE A 1 159 ? -4.746 5.813 26.566 1.00 97.94 159 ILE A O 1
ATOM 1313 N N . ARG A 1 160 ? -2.514 5.637 26.418 1.00 96.31 160 ARG A N 1
ATOM 1314 C CA . ARG A 1 160 ? -2.319 7.051 26.067 1.00 96.31 160 ARG A CA 1
ATOM 1315 C C . ARG A 1 160 ? -2.928 7.339 24.694 1.00 96.31 160 ARG A C 1
ATOM 1317 O O . ARG A 1 160 ? -3.733 8.260 24.592 1.00 96.31 160 ARG A O 1
ATOM 1324 N N . ASP A 1 161 ? -2.587 6.541 23.691 1.00 95.31 161 ASP A N 1
ATOM 1325 C CA . ASP A 1 161 ? -3.012 6.751 22.307 1.00 95.31 161 ASP A CA 1
ATOM 1326 C C . ASP A 1 161 ? -4.542 6.590 22.169 1.00 95.31 161 ASP A C 1
ATOM 1328 O O . ASP A 1 161 ? -5.185 7.378 21.478 1.00 95.31 161 ASP A O 1
ATOM 1332 N N . ILE A 1 162 ? -5.155 5.666 22.923 1.00 97.62 162 ILE A N 1
ATOM 1333 C CA . ILE A 1 162 ? -6.616 5.540 23.084 1.00 97.62 162 ILE A CA 1
ATOM 1334 C C . ILE A 1 162 ? -7.243 6.870 23.533 1.00 97.62 162 ILE A C 1
ATOM 1336 O O . ILE A 1 162 ? -8.198 7.359 22.925 1.00 97.62 162 ILE A O 1
ATOM 1340 N N . LYS A 1 163 ? -6.712 7.473 24.604 1.00 96.94 163 LYS A N 1
ATOM 1341 C CA . LYS A 1 163 ? -7.256 8.715 25.181 1.00 96.94 163 LYS A CA 1
ATOM 1342 C C . LYS A 1 163 ? -7.045 9.911 24.259 1.00 96.94 163 LYS A C 1
ATOM 1344 O O . LYS A 1 163 ? -7.947 10.735 24.118 1.00 96.94 163 LYS A O 1
ATOM 1349 N N . GLU A 1 164 ? -5.882 9.991 23.619 1.00 95.06 164 GLU A N 1
ATOM 1350 C CA . GLU A 1 164 ? -5.567 11.033 22.639 1.00 95.06 164 GLU A CA 1
ATOM 1351 C C . GLU A 1 164 ? -6.520 10.970 21.440 1.00 95.06 164 GLU A C 1
ATOM 1353 O O . GLU A 1 164 ? -7.101 11.986 21.062 1.00 95.06 164 GLU A O 1
ATOM 1358 N N . GLN A 1 165 ? -6.768 9.781 20.886 1.00 95.38 165 GLN A N 1
ATOM 1359 C CA . GLN A 1 165 ? -7.694 9.627 19.763 1.00 95.38 165 GLN A CA 1
ATOM 1360 C C . GLN A 1 165 ? -9.149 9.907 20.150 1.00 95.38 165 GLN A C 1
ATOM 1362 O O . GLN A 1 165 ? -9.869 10.543 19.377 1.00 95.38 165 GLN A O 1
ATOM 1367 N N . CYS A 1 166 ? -9.568 9.519 21.359 1.00 96.88 166 CYS A N 1
ATOM 1368 C CA . CYS A 1 166 ? -10.867 9.920 21.895 1.00 96.88 166 CYS A CA 1
ATOM 1369 C C . CYS A 1 166 ? -10.989 11.455 21.938 1.00 96.88 166 CYS A C 1
ATOM 1371 O O . CYS A 1 166 ? -11.980 12.015 21.475 1.00 96.88 166 CYS A O 1
ATOM 1373 N N . ASP A 1 167 ? -9.968 12.171 22.416 1.00 97.19 167 ASP A N 1
ATOM 1374 C CA . ASP A 1 167 ? -9.992 13.638 22.447 1.00 97.19 167 ASP A CA 1
ATOM 1375 C C . ASP A 1 167 ? -10.072 14.260 21.044 1.00 97.19 167 ASP A C 1
ATOM 1377 O O . ASP A 1 167 ? -10.808 15.230 20.841 1.00 97.19 167 ASP A O 1
ATOM 1381 N N . VAL A 1 168 ? -9.351 13.698 20.069 1.00 95.50 168 VAL A N 1
ATOM 1382 C CA . VAL A 1 168 ? -9.364 14.148 18.667 1.00 95.50 168 VAL A CA 1
ATOM 1383 C C . VAL A 1 168 ? -10.752 13.990 18.051 1.00 95.50 168 VAL A C 1
ATOM 1385 O O . VAL A 1 168 ? -11.249 14.942 17.448 1.00 95.50 168 VAL A O 1
ATOM 1388 N N . VAL A 1 169 ? -11.397 12.828 18.194 1.00 96.19 169 VAL A N 1
ATOM 1389 C CA . VAL A 1 169 ? -12.719 12.562 17.594 1.00 96.19 169 VAL A CA 1
ATOM 1390 C C . VAL A 1 169 ? -13.791 13.520 18.130 1.00 96.19 169 VAL A C 1
ATOM 1392 O O . VAL A 1 169 ? -14.670 13.955 17.384 1.00 96.19 169 VAL A O 1
ATOM 1395 N N . HIS A 1 170 ? -13.673 13.923 19.397 1.00 95.88 170 HIS A N 1
ATOM 1396 C CA . HIS A 1 170 ? -14.555 14.896 20.056 1.00 95.88 170 HIS A CA 1
ATOM 1397 C C . HIS A 1 170 ? -14.115 16.366 19.861 1.00 95.88 170 HIS A C 1
ATOM 1399 O O . HIS A 1 170 ? -14.634 17.279 20.515 1.00 95.88 170 HIS A O 1
ATOM 1405 N N . GLY A 1 171 ? -13.144 16.627 18.976 1.00 94.25 171 GLY A N 1
ATOM 1406 C CA . GLY A 1 171 ? -12.672 17.972 18.631 1.00 94.25 171 GLY A CA 1
ATOM 1407 C C . GLY A 1 171 ? -12.022 18.726 19.800 1.00 94.25 171 GLY A C 1
ATOM 1408 O O . GLY A 1 171 ? -12.195 19.943 19.920 1.00 94.25 171 GLY A O 1
ATOM 1409 N N . LYS A 1 172 ? -11.359 18.010 20.722 1.00 92.44 172 LYS A N 1
ATOM 1410 C CA . LYS A 1 172 ? -10.704 18.552 21.932 1.00 92.44 172 LYS A CA 1
ATOM 1411 C C . LYS A 1 172 ? -9.180 18.402 21.933 1.00 92.44 172 LYS A C 1
ATOM 1413 O O . LYS A 1 172 ? -8.582 18.490 23.003 1.00 92.44 172 LYS A O 1
ATOM 1418 N N . SER A 1 173 ? -8.566 18.204 20.770 1.00 87.81 173 SER A N 1
ATOM 1419 C CA . SER A 1 173 ? -7.110 18.144 20.615 1.00 87.81 173 SER A CA 1
ATOM 1420 C C . SER A 1 173 ? -6.592 19.337 19.807 1.00 87.81 173 SER A C 1
ATOM 1422 O O . SER A 1 173 ? -7.333 19.933 19.024 1.00 87.81 173 SER A O 1
ATOM 1424 N N . ASP A 1 174 ? -5.308 19.658 19.968 1.00 76.75 174 ASP A N 1
ATOM 1425 C CA . ASP A 1 174 ? -4.604 20.595 19.087 1.00 76.75 174 ASP A CA 1
ATOM 1426 C C . ASP A 1 174 ? -4.510 20.045 17.648 1.00 76.75 174 ASP A C 1
ATOM 1428 O O . ASP A 1 174 ? -4.501 20.822 16.695 1.00 76.75 174 ASP A O 1
ATOM 1432 N N . ASP A 1 175 ? -4.519 18.715 17.482 1.00 70.94 175 ASP A N 1
ATOM 1433 C CA . ASP A 1 175 ? -4.460 18.037 16.177 1.00 70.94 175 ASP A CA 1
ATOM 1434 C C . ASP A 1 175 ? -5.790 18.060 15.408 1.00 70.94 175 ASP A C 1
ATOM 1436 O O . ASP A 1 175 ? -5.817 17.850 14.194 1.00 70.94 175 ASP A O 1
ATOM 1440 N N . ASN A 1 176 ? -6.912 18.274 16.104 1.00 82.06 176 ASN A N 1
ATOM 1441 C CA . ASN A 1 176 ? -8.228 18.391 15.485 1.00 82.06 176 ASN A CA 1
ATOM 1442 C C . ASN A 1 176 ? -9.213 19.142 16.387 1.00 82.06 176 ASN A C 1
ATOM 1444 O O . ASN A 1 176 ? -9.566 18.689 17.479 1.00 82.06 176 ASN A O 1
ATOM 1448 N N . ILE A 1 177 ? -9.751 20.237 15.855 1.00 81.94 177 ILE A N 1
ATOM 1449 C CA . ILE A 1 177 ? -10.777 21.052 16.517 1.00 81.94 177 ILE A CA 1
ATOM 1450 C C . ILE A 1 177 ? -12.204 20.753 16.026 1.00 81.94 177 ILE A C 1
ATOM 1452 O O . ILE A 1 177 ? -13.160 21.356 16.519 1.00 81.94 177 ILE A O 1
ATOM 1456 N N . TYR A 1 178 ? -12.370 19.868 15.035 1.00 88.19 178 TYR A N 1
ATOM 1457 C CA . TYR A 1 178 ? -13.677 19.503 14.486 1.00 88.19 178 TYR A CA 1
ATOM 1458 C C . TYR A 1 178 ? -14.251 18.304 15.235 1.00 88.19 178 TYR A C 1
ATOM 1460 O O . TYR A 1 178 ? -13.760 17.188 15.098 1.00 88.19 178 TYR A O 1
ATOM 1468 N N . ASP A 1 179 ? -15.318 18.529 15.994 1.00 93.06 179 ASP A N 1
ATOM 1469 C CA . ASP A 1 179 ? -16.063 17.451 16.642 1.00 93.06 179 ASP A CA 1
ATOM 1470 C C . ASP A 1 179 ? -16.818 16.630 15.586 1.00 93.06 179 ASP A C 1
ATOM 1472 O O . ASP A 1 179 ? -17.738 17.129 14.933 1.00 93.06 179 ASP A O 1
ATOM 1476 N N . VAL A 1 180 ? -16.393 15.380 15.400 1.00 95.38 180 VAL A N 1
ATOM 1477 C CA . VAL A 1 180 ? -17.033 14.404 14.507 1.00 95.38 180 VAL A CA 1
ATOM 1478 C C . VAL A 1 180 ? -17.647 13.243 15.286 1.00 95.38 180 VAL A C 1
ATOM 1480 O O . VAL A 1 180 ? -18.094 12.272 14.678 1.00 95.38 180 VAL A O 1
ATOM 1483 N N . SER A 1 181 ? -17.707 13.333 16.619 1.00 95.00 181 SER A N 1
ATOM 1484 C CA . SER A 1 181 ? -18.227 12.269 17.483 1.00 95.00 181 SER A CA 1
ATOM 1485 C C . SER A 1 181 ? -19.669 11.884 17.132 1.00 95.00 181 SER A C 1
ATOM 1487 O O . SER A 1 181 ? -20.082 10.747 17.336 1.00 95.00 181 SER A O 1
ATOM 1489 N N . GLU A 1 182 ? -20.452 12.787 16.534 1.00 92.25 182 GLU A N 1
ATOM 1490 C CA . GLU A 1 182 ? -21.804 12.496 16.031 1.00 92.25 182 GLU A CA 1
ATOM 1491 C C . GLU A 1 182 ? -21.873 11.487 14.879 1.00 92.25 182 GLU A C 1
ATOM 1493 O O . GLU A 1 182 ? -22.943 10.951 14.601 1.00 92.25 182 GLU A O 1
ATOM 1498 N N . TYR A 1 183 ? -20.743 11.197 14.238 1.00 95.50 183 TYR A N 1
ATOM 1499 C CA . TYR A 1 183 ? -20.629 10.207 13.168 1.00 95.50 183 TYR A CA 1
ATOM 1500 C C . TYR A 1 183 ? -19.839 8.964 13.594 1.00 95.50 183 TYR A C 1
ATOM 1502 O O . TYR A 1 183 ? -19.690 8.040 12.795 1.00 95.50 183 TYR A O 1
ATOM 1510 N N . LEU A 1 184 ? -19.339 8.930 14.831 1.00 97.75 184 LEU A N 1
ATOM 1511 C CA . LEU A 1 184 ? -18.603 7.796 15.373 1.00 97.75 184 LEU A CA 1
ATOM 1512 C C . LEU A 1 184 ? -19.568 6.656 15.725 1.00 97.75 184 LEU A C 1
ATOM 1514 O O . LEU A 1 184 ? -20.508 6.838 16.499 1.00 97.75 184 LEU A O 1
ATOM 1518 N N . THR A 1 185 ? -19.306 5.472 15.177 1.00 97.44 185 THR A N 1
ATOM 1519 C CA . THR A 1 185 ? -20.138 4.267 15.371 1.00 97.44 185 THR A CA 1
ATOM 1520 C C . THR A 1 185 ? -19.425 3.130 16.086 1.00 97.44 185 THR A C 1
ATOM 1522 O O . THR A 1 185 ? -20.054 2.134 16.420 1.00 97.44 185 THR A O 1
ATOM 1525 N N . GLY A 1 186 ? -18.134 3.273 16.362 1.00 98.31 186 GLY A N 1
ATOM 1526 C CA . GLY A 1 186 ? -17.407 2.328 17.193 1.00 98.31 186 GLY A CA 1
ATOM 1527 C C . GLY A 1 186 ? -15.906 2.557 17.166 1.00 98.31 186 GLY A C 1
ATOM 1528 O O . GLY A 1 186 ? -15.391 3.268 16.296 1.00 98.31 186 GLY A O 1
ATOM 1529 N N . TYR A 1 187 ? -15.223 1.928 18.115 1.00 98.69 187 TYR A N 1
ATOM 1530 C CA . TYR A 1 187 ? -13.767 1.829 18.137 1.00 98.69 187 TYR A CA 1
ATOM 1531 C C . TYR A 1 187 ? -13.329 0.399 17.840 1.00 98.69 187 TYR A C 1
ATOM 1533 O O . TYR A 1 187 ? -13.939 -0.550 18.331 1.00 98.69 187 TYR A O 1
ATOM 1541 N N . ILE A 1 188 ? -12.249 0.256 17.074 1.00 98.56 188 ILE A N 1
ATOM 1542 C CA . ILE A 1 188 ? -11.568 -1.025 16.860 1.00 98.56 188 ILE A CA 1
ATOM 1543 C C . ILE A 1 188 ? -10.156 -0.875 17.420 1.00 98.56 188 ILE A C 1
ATOM 1545 O O . ILE A 1 188 ? -9.354 -0.089 16.922 1.00 98.56 188 ILE A O 1
ATOM 1549 N N . LEU A 1 189 ? -9.875 -1.573 18.511 1.00 98.31 189 LEU A N 1
ATOM 1550 C CA . LEU A 1 189 ? -8.641 -1.428 19.270 1.00 98.31 189 LEU A CA 1
ATOM 1551 C C . LEU A 1 189 ? -7.592 -2.440 18.806 1.00 98.31 189 LEU A C 1
ATOM 1553 O O . LEU A 1 189 ? -7.877 -3.633 18.729 1.00 98.31 189 LEU A O 1
ATOM 1557 N N . GLY A 1 190 ? -6.368 -1.968 18.573 1.00 95.25 190 GLY A N 1
ATOM 1558 C CA . GLY A 1 190 ? -5.216 -2.812 18.279 1.00 95.25 190 GLY A CA 1
ATOM 1559 C C . GLY A 1 190 ? -4.911 -2.963 16.794 1.00 95.25 190 GLY A C 1
ATOM 1560 O O . GLY A 1 190 ? -5.308 -2.138 15.971 1.00 95.25 190 GLY A O 1
ATOM 1561 N N . ILE A 1 191 ? -4.162 -4.020 16.492 1.00 92.50 191 ILE A N 1
ATOM 1562 C CA . ILE A 1 191 ? -3.646 -4.372 15.165 1.00 92.50 191 ILE A CA 1
ATOM 1563 C C . ILE A 1 191 ? -3.934 -5.851 14.878 1.00 92.50 191 ILE A C 1
ATOM 1565 O O . ILE A 1 191 ? -4.523 -6.537 15.712 1.00 92.50 191 ILE A O 1
ATOM 1569 N N . GLU A 1 192 ? -3.514 -6.350 13.720 1.00 92.56 192 GLU A N 1
ATOM 1570 C CA . GLU A 1 192 ? -3.364 -7.792 13.499 1.00 92.56 192 GLU A CA 1
ATOM 1571 C C . GLU A 1 192 ? -2.248 -8.306 14.421 1.00 92.56 192 GLU A C 1
ATOM 1573 O O . GLU A 1 192 ? -1.078 -7.974 14.239 1.00 92.56 192 GLU A O 1
ATOM 1578 N N . TRP A 1 193 ? -2.618 -9.002 15.497 1.00 93.56 193 TRP A N 1
ATOM 1579 C CA . TRP A 1 193 ? -1.672 -9.384 16.544 1.00 93.56 193 TRP A CA 1
ATOM 1580 C C . TRP A 1 193 ? -0.759 -10.521 16.085 1.00 93.56 193 TRP A C 1
ATOM 1582 O O . TRP A 1 193 ? -1.245 -11.547 15.620 1.00 93.56 193 TRP A O 1
ATOM 1592 N N . GLU A 1 194 ? 0.549 -10.378 16.306 1.00 91.75 194 GLU A N 1
ATOM 1593 C CA . GLU A 1 194 ? 1.483 -11.497 16.160 1.00 91.75 194 GLU A CA 1
ATOM 1594 C C . GLU A 1 194 ? 1.168 -12.578 17.214 1.00 91.75 194 GLU A C 1
ATOM 1596 O O . GLU A 1 194 ? 1.101 -12.256 18.412 1.00 91.75 194 GLU A O 1
ATOM 1601 N N . PRO A 1 195 ? 1.000 -13.853 16.820 1.00 93.88 195 PRO A N 1
ATOM 1602 C CA . PRO A 1 195 ? 0.691 -14.923 17.765 1.00 93.88 195 PRO A CA 1
ATOM 1603 C C . PRO A 1 195 ? 1.728 -15.076 18.890 1.00 93.88 195 PRO A C 1
ATOM 1605 O O . PRO A 1 195 ? 1.370 -15.362 20.036 1.00 93.88 195 PRO A O 1
ATOM 1608 N N . GLU A 1 196 ? 3.004 -14.781 18.626 1.00 94.38 196 GLU A N 1
ATOM 1609 C CA . GLU A 1 196 ? 4.067 -14.784 19.633 1.00 94.38 196 GLU A CA 1
ATOM 1610 C C . GLU A 1 196 ? 3.832 -13.764 20.760 1.00 94.38 196 GLU A C 1
ATOM 1612 O O . GLU A 1 196 ? 4.066 -14.080 21.931 1.00 94.38 196 GLU A O 1
ATOM 1617 N N . LEU A 1 197 ? 3.339 -12.559 20.445 1.00 95.25 197 LEU A N 1
ATOM 1618 C CA . LEU A 1 197 ? 3.023 -11.538 21.452 1.00 95.25 197 LEU A CA 1
ATOM 1619 C C . LEU A 1 197 ? 1.924 -12.036 22.399 1.00 95.25 197 LEU A C 1
ATOM 1621 O O . LEU A 1 197 ? 2.003 -11.837 23.621 1.00 95.25 197 LEU A O 1
ATOM 1625 N N . VAL A 1 198 ? 0.904 -12.686 21.833 1.00 97.31 198 VAL A N 1
ATOM 1626 C CA . VAL A 1 198 ? -0.216 -13.272 22.579 1.00 97.31 198 VAL A CA 1
ATOM 1627 C C . VAL A 1 198 ? 0.295 -14.390 23.484 1.00 97.31 198 VAL A C 1
ATOM 1629 O O . VAL A 1 198 ? 0.077 -14.340 24.699 1.00 97.31 198 VAL A O 1
ATOM 1632 N N . GLN A 1 199 ? 1.064 -15.333 22.931 1.00 97.25 199 GLN A N 1
ATOM 1633 C CA . GLN A 1 199 ? 1.651 -16.454 23.666 1.00 97.25 199 GLN A CA 1
ATOM 1634 C C . GLN A 1 199 ? 2.517 -15.983 24.839 1.00 97.25 199 GLN A C 1
ATOM 1636 O O . GLN A 1 199 ? 2.329 -16.421 25.980 1.00 97.25 199 GLN A O 1
ATOM 1641 N N . ASN A 1 200 ? 3.455 -15.067 24.581 1.00 97.69 200 ASN A N 1
ATOM 1642 C CA . ASN A 1 200 ? 4.379 -14.562 25.594 1.00 97.69 200 ASN A CA 1
ATOM 1643 C C . ASN A 1 200 ? 3.624 -13.854 26.722 1.00 97.69 200 ASN A C 1
ATOM 1645 O O . ASN A 1 200 ? 3.852 -14.141 27.901 1.00 97.69 200 ASN A O 1
ATOM 1649 N N . THR A 1 201 ? 2.646 -13.015 26.378 1.00 98.12 201 THR A N 1
ATOM 1650 C CA . THR A 1 201 ? 1.799 -12.340 27.368 1.00 98.12 201 THR A CA 1
ATOM 1651 C C . THR A 1 201 ? 0.988 -13.352 28.191 1.00 98.12 201 THR A C 1
ATOM 1653 O O . THR A 1 201 ? 0.882 -13.228 29.416 1.00 98.12 201 THR A O 1
ATOM 1656 N N . ASN A 1 202 ? 0.475 -14.413 27.562 1.00 98.25 202 ASN A N 1
ATOM 1657 C CA . ASN A 1 202 ? -0.301 -15.475 28.211 1.00 98.25 202 ASN A CA 1
ATOM 1658 C C . ASN A 1 202 ? 0.505 -16.321 29.211 1.00 98.25 202 ASN A C 1
ATOM 1660 O O . ASN A 1 202 ? -0.079 -16.983 30.080 1.00 98.25 202 ASN A O 1
ATOM 1664 N N . THR A 1 203 ? 1.841 -16.243 29.195 1.00 97.44 203 THR A N 1
ATOM 1665 C CA . THR A 1 203 ? 2.678 -16.866 30.233 1.00 97.44 203 THR A CA 1
ATOM 1666 C C . THR A 1 203 ? 2.441 -16.267 31.628 1.00 97.44 203 THR A C 1
ATOM 1668 O O . THR A 1 203 ? 2.610 -16.962 32.640 1.00 97.44 203 THR A O 1
ATOM 1671 N N . HIS A 1 204 ? 1.944 -15.025 31.711 1.00 96.94 204 HIS A N 1
ATOM 1672 C CA . HIS A 1 204 ? 1.589 -14.329 32.954 1.00 96.94 204 HIS A CA 1
ATOM 1673 C C . HIS A 1 204 ? 0.233 -14.790 33.509 1.00 96.94 204 HIS A C 1
ATOM 1675 O O . HIS A 1 204 ? -0.681 -13.998 33.729 1.00 96.94 204 HIS A O 1
ATOM 1681 N N . LYS A 1 205 ? 0.099 -16.090 33.798 1.00 94.12 205 LYS A N 1
ATOM 1682 C CA . LYS A 1 205 ? -1.159 -16.757 34.211 1.00 94.12 205 LYS A CA 1
ATOM 1683 C C . LYS A 1 205 ? -1.865 -16.149 35.428 1.00 94.12 205 LYS A C 1
ATOM 1685 O O . LYS A 1 205 ? -3.032 -16.427 35.660 1.00 94.12 205 LYS A O 1
ATOM 1690 N N . ASN A 1 206 ? -1.168 -15.353 36.236 1.00 95.94 206 ASN A N 1
ATOM 1691 C CA . ASN A 1 206 ? -1.731 -14.630 37.379 1.00 95.94 206 ASN A CA 1
ATOM 1692 C C . ASN A 1 206 ? -2.369 -13.277 37.010 1.00 95.94 206 ASN A C 1
ATOM 1694 O O . ASN A 1 206 ? -2.866 -12.593 37.903 1.00 95.94 206 ASN A O 1
ATOM 1698 N N . ARG A 1 207 ? -2.328 -12.880 35.735 1.00 96.31 207 ARG A N 1
ATOM 1699 C CA . ARG A 1 207 ? -2.931 -11.657 35.184 1.00 96.31 207 ARG A CA 1
ATOM 1700 C C . ARG A 1 207 ? -4.093 -11.952 34.234 1.00 96.31 207 ARG A C 1
ATOM 1702 O O . ARG A 1 207 ? -4.456 -11.112 33.432 1.00 96.31 207 ARG A O 1
ATOM 1709 N N . ASN A 1 208 ? -4.696 -13.129 34.343 1.00 96.62 208 ASN A N 1
ATOM 1710 C CA . ASN A 1 208 ? -5.722 -13.629 33.430 1.00 96.62 208 ASN A CA 1
ATOM 1711 C C . ASN A 1 208 ? -7.161 -13.195 33.793 1.00 96.62 208 ASN A C 1
ATOM 1713 O O . ASN A 1 208 ? -8.143 -13.822 33.407 1.00 96.62 208 ASN A O 1
ATOM 1717 N N . SER A 1 209 ? -7.303 -12.149 34.606 1.00 97.56 209 SER A N 1
ATOM 1718 C CA . SER A 1 209 ? -8.601 -11.647 35.049 1.00 97.56 209 SER A CA 1
ATOM 1719 C C . SER A 1 209 ? -8.577 -10.131 35.165 1.00 97.56 209 SER A C 1
ATOM 1721 O O . SER A 1 209 ? -7.649 -9.583 35.764 1.00 97.56 209 SER A O 1
ATOM 1723 N N . TYR A 1 210 ? -9.629 -9.473 34.689 1.00 98.50 210 TYR A N 1
ATOM 1724 C CA . TYR A 1 210 ? -9.836 -8.038 34.821 1.00 98.50 210 TYR A CA 1
ATOM 1725 C C . TYR A 1 210 ? -11.282 -7.742 35.247 1.00 98.50 210 TYR A C 1
ATOM 1727 O O . TYR A 1 210 ? -12.215 -8.447 34.866 1.00 98.50 210 TYR A O 1
ATOM 1735 N N . SER A 1 211 ? -11.478 -6.710 36.069 1.00 98.25 211 SER A N 1
ATOM 1736 C CA . SER A 1 211 ? -12.801 -6.264 36.524 1.00 98.25 211 SER A CA 1
ATOM 1737 C C . SER A 1 211 ? -12.782 -4.754 36.754 1.00 98.25 211 SER A C 1
ATOM 1739 O O . SER A 1 211 ? -12.398 -4.295 37.832 1.00 98.25 211 SER A O 1
ATOM 1741 N N . GLY A 1 212 ? -13.197 -4.005 35.737 1.00 98.31 212 GLY A N 1
ATOM 1742 C CA . GLY A 1 212 ? -13.315 -2.549 35.723 1.00 98.31 212 GLY A CA 1
ATOM 1743 C C . GLY A 1 212 ? -14.745 -2.053 35.955 1.00 98.31 212 GLY A C 1
ATOM 1744 O O . GLY A 1 212 ? -15.591 -2.758 36.515 1.00 98.31 212 GLY A O 1
ATOM 1745 N N . LYS A 1 213 ? -15.013 -0.804 35.556 1.00 98.25 213 LYS A N 1
ATOM 1746 C CA . LYS A 1 213 ? -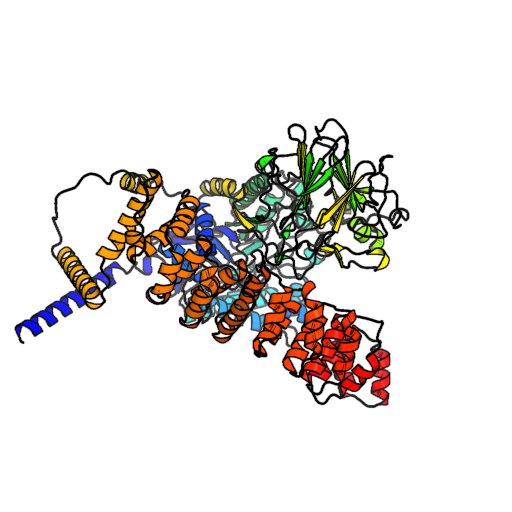16.324 -0.145 35.738 1.00 98.25 213 LYS A CA 1
ATOM 1747 C C . LYS A 1 213 ? -17.342 -0.600 34.686 1.00 98.25 213 LYS A C 1
ATOM 1749 O O . LYS A 1 213 ? -18.522 -0.786 35.006 1.00 98.25 213 LYS A O 1
ATOM 1754 N N . TYR A 1 214 ? -16.879 -0.794 33.458 1.00 98.56 214 TYR A N 1
ATOM 1755 C CA . TYR A 1 214 ? -17.656 -1.075 32.250 1.00 98.56 214 TYR A CA 1
ATOM 1756 C C . TYR A 1 214 ? -17.353 -2.456 31.667 1.00 98.56 214 TYR A C 1
ATOM 1758 O O . TYR A 1 214 ? -18.224 -3.056 31.039 1.00 98.56 214 TYR A O 1
ATOM 1766 N N . VAL A 1 215 ? -16.151 -2.980 31.911 1.00 98.75 215 VAL A N 1
ATOM 1767 C CA . VAL A 1 215 ? -15.659 -4.232 31.332 1.00 98.75 215 VAL A CA 1
ATOM 1768 C C . VAL A 1 215 ? -15.161 -5.173 32.421 1.00 98.75 215 VAL A C 1
ATOM 1770 O O . VAL A 1 215 ? -14.529 -4.765 33.395 1.00 98.75 215 VAL A O 1
ATOM 1773 N N . LYS A 1 216 ? -15.426 -6.464 32.256 1.00 98.62 216 LYS A N 1
ATOM 1774 C CA . LYS A 1 216 ? -14.866 -7.547 33.072 1.00 98.62 216 LYS A CA 1
ATOM 1775 C C . LYS A 1 216 ? -14.475 -8.714 32.174 1.00 98.62 216 LYS A C 1
ATOM 1777 O O . LYS A 1 216 ? -14.938 -8.787 31.040 1.00 98.62 216 LYS A O 1
ATOM 1782 N N . THR A 1 217 ? -13.687 -9.649 32.687 1.00 98.56 217 THR A N 1
ATOM 1783 C CA . THR A 1 217 ? -13.407 -10.903 31.983 1.00 98.56 217 THR A CA 1
ATOM 1784 C C . THR A 1 217 ? -13.980 -12.127 32.685 1.00 98.56 217 THR A C 1
ATOM 1786 O O . THR A 1 217 ? -14.152 -12.147 33.907 1.00 98.56 217 THR A O 1
ATOM 1789 N N . GLU A 1 218 ? -14.272 -13.163 31.902 1.00 97.31 218 GLU A N 1
ATOM 1790 C CA . GLU A 1 218 ? -14.716 -14.478 32.364 1.00 97.31 218 GLU A CA 1
ATOM 1791 C C . GLU A 1 218 ? -13.883 -15.550 31.651 1.00 97.31 218 GLU A C 1
ATOM 1793 O O . GLU A 1 218 ? -13.852 -15.578 30.434 1.00 97.31 218 GLU A O 1
ATOM 1798 N N . ASN A 1 219 ? -13.184 -16.410 32.406 1.00 95.25 219 ASN A N 1
ATOM 1799 C CA . ASN A 1 219 ? -12.287 -17.457 31.876 1.00 95.25 219 ASN A CA 1
ATOM 1800 C C . ASN A 1 219 ? -11.176 -16.978 30.920 1.00 95.25 219 ASN A C 1
ATOM 1802 O O . ASN A 1 219 ? -10.662 -17.775 30.144 1.00 95.25 219 ASN A O 1
ATOM 1806 N N . ALA A 1 220 ? -10.771 -15.715 31.030 1.00 97.69 220 ALA A N 1
ATOM 1807 C CA . ALA A 1 220 ? -9.840 -15.109 30.093 1.00 97.69 220 ALA A CA 1
ATOM 1808 C C . ALA A 1 220 ? -8.377 -15.553 30.245 1.00 97.69 220 ALA A C 1
ATOM 1810 O O . ALA A 1 220 ? -7.942 -16.064 31.287 1.00 97.69 220 ALA A O 1
ATOM 1811 N N . THR A 1 221 ? -7.607 -15.276 29.197 1.00 98.38 221 THR A N 1
ATOM 1812 C CA . THR A 1 221 ? -6.144 -15.275 29.171 1.00 98.38 221 THR A CA 1
ATOM 1813 C C . THR A 1 221 ? -5.568 -13.955 29.707 1.00 98.38 221 THR A C 1
ATOM 1815 O O . THR A 1 221 ? -6.292 -13.013 30.045 1.00 98.38 221 THR A O 1
ATOM 1818 N N . ALA A 1 222 ? -4.241 -13.877 29.858 1.00 98.44 222 ALA A N 1
ATOM 1819 C CA . ALA A 1 222 ? -3.593 -12.642 30.306 1.00 98.44 222 ALA A CA 1
ATOM 1820 C C . ALA A 1 222 ? -3.647 -11.551 29.226 1.00 98.44 222 ALA A C 1
ATOM 1822 O O . ALA A 1 222 ? -3.821 -10.377 29.552 1.00 98.44 222 ALA A O 1
ATOM 1823 N N . PHE A 1 223 ? -3.557 -11.938 27.952 1.00 98.31 223 PHE A N 1
ATOM 1824 C CA . PHE A 1 223 ? -3.694 -11.017 26.831 1.00 98.31 223 PHE A CA 1
ATOM 1825 C C . PHE A 1 223 ? -5.123 -10.460 26.720 1.00 98.31 223 PHE A C 1
ATOM 1827 O O . PH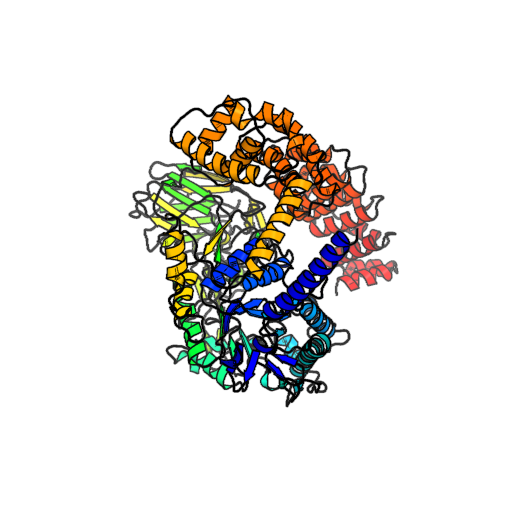E A 1 223 ? -5.317 -9.248 26.634 1.00 98.31 223 PHE A O 1
ATOM 1834 N N . GLU A 1 224 ? -6.143 -11.309 26.859 1.00 98.62 224 GLU A N 1
ATOM 1835 C CA . GLU A 1 224 ? -7.550 -10.878 26.894 1.00 98.62 224 GLU A CA 1
ATOM 1836 C C . GLU A 1 224 ? -7.849 -9.939 28.076 1.00 98.62 224 GLU A C 1
ATOM 1838 O O . GLU A 1 224 ? -8.614 -8.983 27.943 1.00 98.62 224 GLU A O 1
ATOM 1843 N N . ALA A 1 225 ? -7.217 -10.150 29.237 1.00 98.69 225 ALA A N 1
ATOM 1844 C CA . ALA A 1 225 ? -7.333 -9.238 30.375 1.00 98.69 225 ALA A CA 1
ATOM 1845 C C . ALA A 1 225 ? -6.696 -7.859 30.105 1.00 98.69 225 ALA A C 1
ATOM 1847 O O . ALA A 1 225 ? -7.236 -6.842 30.550 1.00 98.69 225 ALA A O 1
ATOM 1848 N N . PHE A 1 226 ? -5.591 -7.804 29.355 1.00 98.38 226 PHE A N 1
ATOM 1849 C CA . PHE A 1 226 ? -5.002 -6.553 28.863 1.00 98.38 226 PHE A CA 1
ATOM 1850 C C . PHE A 1 226 ? -5.953 -5.808 27.911 1.00 98.38 226 PHE A C 1
ATOM 1852 O O . PHE A 1 226 ? -6.155 -4.597 28.053 1.00 98.38 226 PHE A O 1
ATOM 1859 N N . LEU A 1 227 ? -6.580 -6.521 26.976 1.00 98.50 227 LEU A N 1
ATOM 1860 C CA . LEU A 1 227 ? -7.554 -5.935 26.055 1.00 98.50 227 LEU A CA 1
ATOM 1861 C C . LEU A 1 227 ? -8.794 -5.420 26.798 1.00 98.50 227 LEU A C 1
ATOM 1863 O O . LEU A 1 227 ? -9.230 -4.290 26.566 1.00 98.50 227 LEU A O 1
ATOM 1867 N N . ALA A 1 228 ? -9.302 -6.189 27.765 1.00 98.81 228 ALA A N 1
ATOM 1868 C CA . ALA A 1 228 ? -10.408 -5.775 28.625 1.00 98.81 228 ALA A CA 1
ATOM 1869 C C . ALA A 1 228 ? -10.089 -4.498 29.417 1.00 98.81 228 ALA A C 1
ATOM 1871 O O . ALA A 1 228 ? -10.927 -3.600 29.496 1.00 98.81 228 ALA A O 1
ATOM 1872 N N . HIS A 1 229 ? -8.872 -4.389 29.960 1.00 98.81 229 HIS A N 1
ATOM 1873 C CA . HIS A 1 229 ? -8.402 -3.174 30.628 1.00 98.81 229 HIS A CA 1
ATOM 1874 C C . HIS A 1 229 ? -8.350 -1.980 29.671 1.00 98.81 229 HIS A C 1
ATOM 1876 O O . HIS A 1 229 ? -8.848 -0.904 29.999 1.00 98.81 229 HIS A O 1
ATOM 1882 N N . SER A 1 230 ? -7.800 -2.175 28.474 1.00 98.56 230 SER A N 1
ATOM 1883 C CA . SER A 1 230 ? -7.684 -1.121 27.462 1.00 98.56 230 SER A CA 1
ATOM 1884 C C . SER A 1 230 ? -9.057 -0.594 27.023 1.00 98.56 230 SER A C 1
ATOM 1886 O O . SER A 1 230 ? -9.253 0.618 26.917 1.00 98.56 230 SER A O 1
ATOM 1888 N N . ALA A 1 231 ? -10.035 -1.488 26.840 1.00 98.75 231 ALA A N 1
ATOM 1889 C CA . ALA A 1 231 ? -11.413 -1.106 26.546 1.00 98.75 231 ALA A CA 1
ATOM 1890 C C . ALA A 1 231 ? -12.090 -0.384 27.724 1.00 98.75 231 ALA A C 1
ATOM 1892 O O . ALA A 1 231 ? -12.767 0.619 27.502 1.00 98.75 231 ALA A O 1
ATOM 1893 N N . ASP A 1 232 ? -11.895 -0.831 28.971 1.00 98.88 232 ASP A N 1
ATOM 1894 C CA . ASP A 1 232 ? -12.449 -0.141 30.149 1.00 98.88 232 ASP A CA 1
ATOM 1895 C C . ASP A 1 232 ? -11.895 1.280 30.290 1.00 98.88 232 ASP A C 1
ATOM 1897 O O . ASP A 1 232 ? -12.648 2.197 30.619 1.00 98.88 232 ASP A O 1
ATOM 1901 N N . GLU A 1 233 ? -10.610 1.487 29.989 1.00 98.81 233 GLU A N 1
ATOM 1902 C CA . GLU A 1 233 ? -9.980 2.809 29.987 1.00 98.81 233 GLU A CA 1
ATOM 1903 C C . GLU A 1 233 ? -10.571 3.726 28.910 1.00 98.81 233 GLU A C 1
ATOM 1905 O O . GLU A 1 233 ? -10.866 4.885 29.208 1.00 98.81 233 GLU A O 1
ATOM 1910 N N . LEU A 1 234 ? -10.795 3.220 27.689 1.00 98.69 234 LEU A N 1
ATOM 1911 C CA . LEU A 1 234 ? -11.488 3.962 26.630 1.00 98.69 234 LEU A CA 1
ATOM 1912 C C . LEU A 1 234 ? -12.901 4.359 27.069 1.00 98.69 234 LEU A C 1
ATOM 1914 O O . LEU A 1 234 ? -13.246 5.539 27.052 1.00 98.69 234 LEU A O 1
ATOM 1918 N N . ILE A 1 235 ? -13.711 3.378 27.477 1.00 98.81 235 ILE A N 1
ATOM 1919 C CA . ILE A 1 235 ? -15.128 3.583 27.802 1.00 98.81 235 ILE A CA 1
ATOM 1920 C C . ILE A 1 235 ? -15.260 4.504 29.015 1.00 98.81 235 ILE A C 1
ATOM 1922 O O . ILE A 1 235 ? -16.116 5.390 29.030 1.00 98.81 235 ILE A O 1
ATOM 1926 N N . THR A 1 236 ? -14.393 4.343 30.018 1.00 98.75 236 THR A N 1
ATOM 1927 C CA . THR A 1 236 ? -14.343 5.237 31.177 1.00 98.75 236 THR A CA 1
ATOM 1928 C C . THR A 1 236 ? -14.008 6.652 30.765 1.00 98.75 236 THR A C 1
ATOM 1930 O O . THR A 1 236 ? -14.699 7.580 31.180 1.00 98.75 236 THR A O 1
ATOM 1933 N N . TYR A 1 237 ? -12.982 6.827 29.938 1.00 98.62 237 TYR A N 1
ATOM 1934 C CA . TYR A 1 237 ? -12.557 8.147 29.510 1.00 98.62 237 TYR A CA 1
ATOM 1935 C C . TYR A 1 237 ? -13.626 8.851 28.667 1.00 98.62 237 TYR A C 1
ATOM 1937 O O . TYR A 1 237 ? -13.939 10.012 28.934 1.00 98.62 237 TYR A O 1
ATOM 1945 N N . GLU A 1 238 ? -14.237 8.146 27.710 1.00 98.25 238 GLU A N 1
ATOM 1946 C CA . GLU A 1 238 ? -15.297 8.708 26.873 1.00 98.25 238 GLU A CA 1
ATOM 1947 C C . GLU A 1 238 ? -16.554 9.029 27.689 1.00 98.25 238 GLU A C 1
ATOM 1949 O O . GLU A 1 238 ? -17.090 10.136 27.596 1.00 98.25 238 GLU A O 1
ATOM 1954 N N . THR A 1 239 ? -16.983 8.112 28.561 1.00 98.19 239 THR A N 1
ATOM 1955 C CA . THR A 1 239 ? -18.185 8.327 29.372 1.00 98.19 239 THR A CA 1
ATOM 1956 C C . THR A 1 239 ? -17.984 9.475 30.359 1.00 98.19 239 THR A C 1
ATOM 1958 O O . THR A 1 239 ? -18.815 10.372 30.426 1.00 98.19 239 THR A O 1
ATOM 1961 N N . ASP A 1 240 ? -16.883 9.490 31.115 1.00 97.88 240 ASP A N 1
ATOM 1962 C CA . ASP A 1 240 ? -16.690 10.466 32.195 1.00 97.88 240 ASP A CA 1
ATOM 1963 C C . ASP A 1 240 ? -16.390 11.884 31.667 1.00 97.88 240 ASP A C 1
ATOM 1965 O O . ASP A 1 240 ? -16.647 12.870 32.364 1.00 97.88 240 ASP A O 1
ATOM 1969 N N . LYS A 1 241 ? -15.821 12.007 30.458 1.00 97.81 241 LYS A N 1
ATOM 1970 C CA . LYS A 1 241 ? -15.439 13.301 29.868 1.00 97.81 241 LYS A CA 1
ATOM 1971 C C . LYS A 1 241 ? -16.466 13.844 28.876 1.00 97.81 241 LYS A C 1
ATOM 1973 O O . LYS A 1 241 ? -16.589 15.066 28.756 1.00 97.81 241 LYS A O 1
ATOM 1978 N N . TYR A 1 242 ? -17.172 12.963 28.172 1.00 96.69 242 TYR A N 1
ATOM 1979 C CA . TYR A 1 242 ? -18.045 13.327 27.056 1.00 96.69 242 TYR A CA 1
ATOM 1980 C C . TYR A 1 242 ? -19.489 12.854 27.208 1.00 96.69 242 TYR A C 1
ATOM 1982 O O . TYR A 1 242 ? -20.295 13.169 26.334 1.00 96.69 242 TYR A O 1
ATOM 1990 N N . ASP A 1 243 ? -19.825 12.151 28.296 1.00 96.75 243 ASP A N 1
ATOM 1991 C CA . ASP A 1 243 ? -21.146 11.561 28.534 1.00 96.75 243 ASP A CA 1
ATOM 1992 C C . ASP A 1 243 ? -21.583 10.654 27.370 1.00 96.75 243 ASP A C 1
ATOM 1994 O O . ASP A 1 243 ? -22.746 10.651 26.972 1.00 96.75 243 ASP A O 1
ATOM 1998 N N . ARG A 1 244 ? -20.639 9.919 26.764 1.00 96.31 244 ARG A N 1
ATOM 1999 C CA . ARG A 1 244 ? -20.875 9.130 25.546 1.00 96.31 244 ARG A CA 1
ATOM 2000 C C . ARG A 1 244 ? -20.310 7.724 25.626 1.00 96.31 244 ARG A C 1
ATOM 2002 O O . ARG A 1 244 ? -19.313 7.481 26.296 1.00 96.31 244 ARG A O 1
ATOM 2009 N N . GLN A 1 245 ? -20.975 6.821 24.911 1.00 97.94 245 GLN A N 1
ATOM 2010 C CA . GLN A 1 245 ? -20.512 5.460 24.667 1.00 97.94 245 GLN A CA 1
ATOM 2011 C C . GLN A 1 245 ? -20.823 5.052 23.227 1.00 97.94 245 GLN A C 1
ATOM 2013 O O . GLN A 1 245 ? -21.909 5.326 22.706 1.00 97.94 245 GLN A O 1
ATOM 2018 N N . VAL A 1 246 ? -19.885 4.340 22.613 1.00 97.94 246 VAL A N 1
ATOM 2019 C CA . VAL A 1 246 ? -20.071 3.622 21.347 1.00 97.94 246 VAL A CA 1
ATOM 2020 C C . VAL A 1 246 ? -19.591 2.173 21.488 1.00 97.94 246 VAL A C 1
ATOM 2022 O O . VAL A 1 246 ? -18.858 1.867 22.434 1.00 97.94 246 VAL A O 1
ATOM 2025 N N . PRO A 1 247 ? -20.004 1.262 20.590 1.00 98.62 247 PRO A N 1
ATOM 2026 C CA . PRO A 1 247 ? -19.519 -0.108 20.590 1.00 98.62 247 PRO A CA 1
ATOM 2027 C C . PRO A 1 247 ? -17.999 -0.191 20.451 1.00 98.62 247 PRO A C 1
ATOM 2029 O O . PRO A 1 247 ? -17.379 0.619 19.757 1.00 98.62 247 PRO A O 1
ATOM 2032 N N . VAL A 1 248 ? -17.406 -1.193 21.092 1.00 98.81 248 VAL A N 1
ATOM 2033 C CA . VAL A 1 248 ? -15.958 -1.437 21.061 1.00 98.81 248 VAL A CA 1
ATOM 2034 C C . VAL A 1 248 ? -15.690 -2.836 20.516 1.00 98.81 248 VAL A C 1
ATOM 2036 O O . VAL A 1 248 ? -16.428 -3.774 20.810 1.00 98.81 248 VAL A O 1
ATOM 2039 N N . ALA A 1 249 ? -14.629 -2.970 19.733 1.00 98.69 249 ALA A N 1
ATOM 2040 C CA . ALA A 1 249 ? -14.092 -4.240 19.276 1.00 98.69 249 ALA A CA 1
ATOM 2041 C C . ALA A 1 249 ? -12.568 -4.241 19.359 1.00 98.69 249 ALA A C 1
ATOM 2043 O O . ALA A 1 249 ? -11.938 -3.201 19.573 1.00 98.69 249 ALA A O 1
ATOM 2044 N N . PHE A 1 250 ? -11.986 -5.411 19.138 1.00 98.31 250 PHE A N 1
ATOM 2045 C CA . PHE A 1 250 ? -10.549 -5.604 19.016 1.00 98.31 250 PHE A CA 1
ATOM 2046 C C . PHE A 1 250 ? -10.255 -6.084 17.604 1.00 98.31 250 PHE A C 1
ATOM 2048 O O . PHE A 1 250 ? -11.001 -6.909 17.078 1.00 98.31 250 PHE A O 1
ATOM 2055 N N . CYS A 1 251 ? -9.218 -5.531 16.980 1.00 96.44 251 CYS A N 1
ATOM 2056 C CA . CYS A 1 251 ? -8.748 -6.029 15.695 1.00 96.44 251 CYS A CA 1
ATOM 2057 C C . CYS A 1 251 ? -8.311 -7.487 15.872 1.00 96.44 251 CYS A C 1
ATOM 2059 O O . CYS A 1 251 ? -7.613 -7.786 16.842 1.00 96.44 251 CYS A O 1
ATOM 2061 N N . ASN A 1 252 ? -8.737 -8.373 14.972 1.00 95.50 252 ASN A N 1
ATOM 2062 C CA . ASN A 1 252 ? -8.287 -9.755 14.960 1.00 95.50 252 ASN A CA 1
ATOM 2063 C C . ASN A 1 252 ? -7.947 -10.203 13.536 1.00 95.50 252 ASN A C 1
ATOM 2065 O O . ASN A 1 252 ? -8.682 -9.921 12.583 1.00 95.50 252 ASN A O 1
ATOM 2069 N N . TRP A 1 253 ? -6.824 -10.904 13.425 1.00 93.69 253 TRP A N 1
ATOM 2070 C CA . TRP A 1 253 ? -6.474 -11.681 12.246 1.00 93.69 253 TRP A CA 1
ATOM 2071 C C . TRP A 1 253 ? -7.013 -13.098 12.435 1.00 93.69 253 TRP A C 1
ATOM 2073 O O . TRP A 1 253 ? -7.174 -13.560 13.564 1.00 93.69 253 TRP A O 1
ATOM 2083 N N . VAL A 1 254 ? -7.335 -13.790 11.348 1.00 93.69 254 VAL A N 1
ATOM 2084 C CA . VAL A 1 254 ? -7.935 -15.134 11.432 1.00 93.69 254 VAL A CA 1
ATOM 2085 C C . VAL A 1 254 ? -7.006 -16.184 12.039 1.00 93.69 254 VAL A C 1
ATOM 2087 O O . VAL A 1 254 ? -7.476 -17.189 12.543 1.00 93.69 254 VAL A O 1
ATOM 2090 N N . THR A 1 255 ? -5.705 -15.925 12.102 1.00 92.81 255 THR A N 1
ATOM 2091 C CA . THR A 1 255 ? -4.723 -16.852 12.690 1.00 92.81 255 THR A CA 1
ATOM 2092 C C . THR A 1 255 ? -4.762 -16.885 14.224 1.00 92.81 255 THR A C 1
ATOM 2094 O O . THR A 1 255 ? -4.069 -17.660 14.872 1.00 92.81 255 THR A O 1
ATOM 2097 N N . LEU A 1 256 ? -5.595 -16.031 14.824 1.00 95.38 256 LEU A N 1
ATOM 2098 C CA . LEU A 1 256 ? -5.925 -16.025 16.248 1.00 95.38 256 LEU A CA 1
ATOM 2099 C C . LEU A 1 256 ? -7.432 -16.189 16.473 1.00 95.38 256 LEU A C 1
ATOM 2101 O O . LEU A 1 256 ? -7.947 -15.814 17.533 1.00 95.38 256 LEU A O 1
ATOM 2105 N N . ASP A 1 257 ? -8.169 -16.687 15.479 1.00 95.94 257 ASP A N 1
ATOM 2106 C CA . ASP A 1 257 ? -9.570 -17.034 15.677 1.00 95.94 257 ASP A CA 1
ATOM 2107 C C . ASP A 1 257 ? -9.717 -18.155 16.742 1.00 95.94 257 ASP A C 1
ATOM 2109 O O . ASP A 1 257 ? -8.748 -18.826 17.101 1.00 95.94 257 ASP A O 1
ATOM 2113 N N . PRO A 1 258 ? -10.903 -18.330 17.349 1.00 95.50 258 PRO A N 1
ATOM 2114 C CA . PRO A 1 258 ? -11.119 -19.363 18.364 1.00 95.50 258 PRO A CA 1
ATOM 2115 C C . PRO A 1 258 ? -11.492 -20.735 17.767 1.00 95.50 258 PRO A C 1
ATOM 2117 O O . PRO A 1 258 ? -12.001 -21.600 18.491 1.00 95.50 258 PRO A O 1
ATOM 2120 N N . LEU A 1 259 ? -11.326 -20.929 16.456 1.00 95.06 259 LEU A N 1
ATOM 2121 C CA . LEU A 1 259 ? -11.607 -22.182 15.761 1.00 95.06 259 LEU A CA 1
ATOM 2122 C C . LEU A 1 259 ? -10.373 -23.095 15.809 1.00 95.06 259 LEU A C 1
ATOM 2124 O O . LEU A 1 259 ? -9.397 -22.823 16.499 1.00 95.06 259 LEU A O 1
ATOM 2128 N N . SER A 1 260 ? -10.459 -24.265 15.177 1.00 90.06 260 SER A N 1
ATOM 2129 C CA . SER A 1 260 ? -9.346 -25.214 15.123 1.00 90.06 260 SER A CA 1
ATOM 2130 C C . SER A 1 260 ? -9.062 -25.575 13.680 1.00 90.06 260 SER A C 1
ATOM 2132 O O . SER A 1 260 ? -9.955 -26.072 12.988 1.00 90.06 260 SER A O 1
ATOM 2134 N N . HIS A 1 261 ? -7.805 -25.406 13.274 1.00 92.94 261 HIS A N 1
ATOM 2135 C CA . HIS A 1 261 ? -7.371 -25.559 11.889 1.00 92.94 261 HIS A CA 1
ATOM 2136 C C . HIS A 1 261 ? -6.374 -26.714 11.764 1.00 92.94 261 HIS A C 1
ATOM 2138 O O . HIS A 1 261 ? -5.178 -26.508 11.581 1.00 92.94 261 HIS A O 1
ATOM 2144 N N . PRO A 1 262 ? -6.818 -27.985 11.831 1.00 91.44 262 PRO A N 1
ATOM 2145 C CA . PRO A 1 262 ? -5.909 -29.134 11.825 1.00 91.44 262 PRO A CA 1
ATOM 2146 C C . PRO A 1 262 ? -5.050 -29.253 10.556 1.00 91.44 262 PRO A C 1
ATOM 2148 O O . PRO A 1 262 ? -4.080 -30.012 10.557 1.00 91.44 262 PRO A O 1
ATOM 2151 N N . ASN A 1 263 ? -5.416 -28.565 9.470 1.00 92.25 263 ASN A N 1
ATOM 2152 C CA . ASN A 1 263 ? -4.645 -28.515 8.232 1.00 92.25 263 ASN A CA 1
ATOM 2153 C C . ASN A 1 263 ? -3.727 -27.290 8.114 1.00 92.25 263 ASN A C 1
ATOM 2155 O O . ASN A 1 263 ? -3.038 -27.214 7.103 1.00 92.25 263 ASN A O 1
ATOM 2159 N N . GLU A 1 264 ? -3.670 -26.394 9.103 1.00 93.69 264 GLU A N 1
ATOM 2160 C CA . GLU A 1 264 ? -2.729 -25.269 9.115 1.00 93.69 264 GLU A CA 1
ATOM 2161 C C . GLU A 1 264 ? -1.278 -25.789 9.203 1.00 93.69 264 GLU A C 1
ATOM 2163 O O . GLU A 1 264 ? -0.915 -26.446 10.187 1.00 93.69 264 GLU A O 1
ATOM 2168 N N . PRO A 1 265 ? -0.451 -25.600 8.158 1.00 92.25 265 PRO A N 1
ATOM 2169 C CA . PRO A 1 265 ? 0.919 -26.101 8.134 1.00 92.25 265 PRO A CA 1
ATOM 2170 C C . PRO A 1 265 ? 1.910 -25.280 8.958 1.00 92.25 265 PRO A C 1
ATOM 2172 O O . PRO A 1 265 ? 2.895 -25.852 9.439 1.00 92.25 265 PRO A O 1
ATOM 2175 N N . ASP A 1 266 ? 1.701 -23.970 9.098 1.00 91.56 266 ASP A N 1
ATOM 2176 C CA . ASP A 1 266 ? 2.565 -23.132 9.909 1.00 91.56 266 ASP A CA 1
ATOM 2177 C C . ASP A 1 266 ? 2.056 -23.162 11.351 1.00 91.56 266 ASP A C 1
ATOM 2179 O O . ASP A 1 266 ? 1.014 -22.585 11.658 1.00 91.56 266 ASP A O 1
ATOM 2183 N N . PRO A 1 267 ? 2.785 -23.796 12.288 1.00 88.88 267 PRO A N 1
ATOM 2184 C CA . PRO A 1 267 ? 2.327 -23.893 13.664 1.00 88.88 267 PRO A CA 1
ATOM 2185 C C . PRO A 1 267 ? 2.142 -22.526 14.321 1.00 88.88 267 PRO A C 1
ATOM 2187 O O . PRO A 1 267 ? 1.532 -22.485 15.381 1.00 88.88 267 PRO A O 1
ATOM 2190 N N . ARG A 1 268 ? 2.688 -21.441 13.751 1.00 90.19 268 ARG A N 1
ATOM 2191 C CA . ARG A 1 268 ? 2.485 -20.082 14.251 1.00 90.19 268 ARG A CA 1
ATOM 2192 C C . ARG A 1 268 ? 1.084 -19.553 13.984 1.00 90.19 268 ARG A C 1
ATOM 2194 O O . ARG A 1 268 ? 0.581 -18.820 14.824 1.00 90.19 268 ARG A O 1
ATOM 2201 N N . GLU A 1 269 ? 0.455 -19.969 12.893 1.00 90.06 269 GLU A N 1
ATOM 2202 C CA . GLU A 1 269 ? -0.844 -19.451 12.453 1.00 90.06 269 GLU A CA 1
ATOM 2203 C C . GLU A 1 269 ? -2.046 -20.122 13.149 1.00 90.06 269 GLU A C 1
ATOM 2205 O O . GLU A 1 269 ? -3.184 -19.738 12.908 1.00 90.06 269 GLU A O 1
ATOM 2210 N N . ASP A 1 270 ? -1.794 -21.107 14.021 1.00 91.44 270 ASP A N 1
ATOM 2211 C CA . ASP A 1 270 ? -2.789 -21.766 14.893 1.00 91.44 270 ASP A CA 1
ATOM 2212 C C . ASP A 1 270 ? -2.195 -22.024 16.306 1.00 91.44 270 ASP A C 1
ATOM 2214 O O . ASP A 1 270 ? -2.549 -22.987 16.993 1.00 91.44 270 ASP A O 1
ATOM 2218 N N . MET A 1 271 ? -1.200 -21.223 16.750 1.00 92.12 271 MET A N 1
ATOM 2219 C CA . MET A 1 271 ? -0.494 -21.477 18.030 1.00 92.12 271 MET A CA 1
ATOM 2220 C C . MET A 1 271 ? -1.270 -21.043 19.278 1.00 92.12 271 MET A C 1
ATOM 2222 O O . MET A 1 271 ? -1.065 -21.602 20.359 1.00 92.12 271 MET A O 1
ATOM 2226 N N . GLU A 1 272 ? -2.086 -20.000 19.159 1.00 95.31 272 GLU A N 1
ATOM 2227 C CA . GLU A 1 272 ? -2.826 -19.352 20.240 1.00 95.31 272 GLU A CA 1
ATOM 2228 C C . GLU A 1 272 ? -4.173 -18.879 19.697 1.00 95.31 272 GLU A C 1
ATOM 2230 O O . GLU A 1 272 ? -4.351 -18.717 18.497 1.00 95.31 272 GLU A O 1
ATOM 2235 N N . THR A 1 273 ? -5.113 -18.610 20.596 1.00 95.62 273 THR A N 1
ATOM 2236 C CA . THR A 1 273 ? -6.450 -18.125 20.242 1.00 95.62 273 THR A CA 1
ATOM 2237 C C . THR A 1 273 ? -6.740 -16.830 20.987 1.00 95.62 273 THR A C 1
ATOM 2239 O O . THR A 1 273 ? -6.424 -16.719 22.178 1.00 95.62 273 THR A O 1
ATOM 2242 N N . LEU A 1 274 ? -7.404 -15.885 20.329 1.00 96.25 274 LEU A N 1
ATOM 2243 C CA . LEU A 1 274 ? -7.983 -14.701 20.953 1.00 96.25 274 LEU A CA 1
ATOM 2244 C C . LEU A 1 274 ? -9.511 -14.819 20.951 1.00 96.25 274 LEU A C 1
ATOM 2246 O O . LEU A 1 274 ? -10.171 -14.501 19.962 1.00 96.25 274 LEU A O 1
ATOM 2250 N N . ASP A 1 275 ? -10.090 -15.223 22.083 1.00 96.69 275 ASP A N 1
ATOM 2251 C CA . ASP A 1 275 ? -11.540 -15.316 22.225 1.00 96.69 275 ASP A CA 1
ATOM 2252 C C . ASP A 1 275 ? -12.094 -14.062 22.913 1.00 96.69 275 ASP A C 1
ATOM 2254 O O . ASP A 1 275 ? -12.161 -13.930 24.141 1.00 96.69 275 ASP A O 1
ATOM 2258 N N . VAL A 1 276 ? -12.521 -13.108 22.086 1.00 96.81 276 VAL A N 1
ATOM 2259 C CA . VAL A 1 276 ? -13.105 -11.845 22.554 1.00 96.81 276 VAL A CA 1
ATOM 2260 C C . VAL A 1 276 ? -14.414 -12.032 23.324 1.00 96.81 276 VAL A C 1
ATOM 2262 O O . VAL A 1 276 ? -14.802 -11.124 24.063 1.00 96.81 276 VAL A O 1
ATOM 2265 N N . ASP A 1 277 ? -15.067 -13.198 23.252 1.00 97.19 277 ASP A N 1
ATOM 2266 C CA . ASP A 1 277 ? -16.248 -13.467 24.068 1.00 97.19 277 ASP A CA 1
ATOM 2267 C C . ASP A 1 277 ? -15.891 -13.593 25.551 1.00 97.19 277 ASP A C 1
ATOM 2269 O O . ASP A 1 277 ? -16.760 -13.379 26.398 1.00 97.19 277 ASP A O 1
ATOM 2273 N N . ASN A 1 278 ? -14.631 -13.850 25.913 1.00 98.06 278 ASN A N 1
ATOM 2274 C CA . ASN A 1 278 ? -14.189 -13.828 27.309 1.00 98.06 278 ASN A CA 1
ATOM 2275 C C . ASN A 1 278 ? -14.205 -12.411 27.918 1.00 98.06 278 ASN A C 1
ATOM 2277 O O . ASN A 1 278 ? -14.120 -12.262 29.142 1.00 98.06 278 ASN A O 1
ATOM 2281 N N . ILE A 1 279 ? -14.357 -11.363 27.098 1.00 98.44 279 ILE A N 1
ATOM 2282 C CA . ILE A 1 279 ? -14.457 -9.959 27.509 1.00 98.44 279 ILE A CA 1
ATOM 2283 C C . ILE A 1 279 ? -15.938 -9.560 27.552 1.00 98.44 279 ILE A C 1
ATOM 2285 O O . ILE A 1 279 ? -16.627 -9.477 26.539 1.00 98.44 279 ILE A O 1
ATOM 2289 N N . LYS A 1 280 ? -16.462 -9.304 28.754 1.00 98.06 280 LYS A N 1
ATOM 2290 C CA . LYS A 1 280 ? -17.892 -9.073 28.991 1.00 98.06 280 LYS A CA 1
ATOM 2291 C C . LYS A 1 280 ? -18.173 -7.635 29.422 1.00 98.06 280 LYS A C 1
ATOM 2293 O O . LYS A 1 280 ? -17.486 -7.065 30.273 1.00 98.06 280 LYS A O 1
ATOM 2298 N N . ALA A 1 281 ? -19.266 -7.082 28.901 1.00 97.81 281 ALA A N 1
ATOM 2299 C CA . ALA A 1 281 ? -19.838 -5.831 29.385 1.00 97.81 281 ALA A CA 1
ATOM 2300 C C . ALA A 1 281 ? -20.392 -5.995 30.814 1.00 97.81 281 ALA A C 1
ATOM 2302 O O . ALA A 1 281 ? -20.991 -7.018 31.163 1.00 97.81 281 ALA A O 1
ATOM 2303 N N . THR A 1 282 ? -20.218 -4.975 31.651 1.00 98.19 282 THR A N 1
ATOM 2304 C CA . THR A 1 282 ? -21.001 -4.811 32.882 1.00 98.19 282 THR A CA 1
ATOM 2305 C C . THR A 1 282 ? -22.330 -4.120 32.563 1.00 98.19 282 THR A C 1
ATOM 2307 O O . THR A 1 282 ? -22.556 -3.645 31.454 1.00 98.19 282 THR A O 1
ATOM 2310 N N . GLU A 1 283 ? -23.219 -3.998 33.551 1.00 95.88 283 GLU A N 1
ATOM 2311 C CA . GLU A 1 283 ? -24.494 -3.274 33.399 1.00 95.88 283 GLU A CA 1
ATOM 2312 C C . GLU A 1 283 ? -24.341 -1.775 33.067 1.00 95.88 283 GLU A C 1
ATOM 2314 O O . GLU A 1 283 ? -25.302 -1.142 32.618 1.00 95.88 283 GLU A O 1
ATOM 2319 N N . ASN A 1 284 ? -23.145 -1.215 33.286 1.00 97.38 284 ASN A N 1
ATOM 2320 C CA . ASN A 1 284 ? -22.832 0.189 33.025 1.00 97.38 284 ASN A CA 1
ATOM 2321 C C . ASN A 1 284 ? -22.431 0.447 31.568 1.00 97.38 284 ASN A C 1
ATOM 2323 O O . ASN A 1 284 ? -22.451 1.601 31.139 1.00 97.38 284 ASN A O 1
ATOM 2327 N N . PHE A 1 285 ? -22.028 -0.587 30.820 1.00 98.00 285 PHE A N 1
ATOM 2328 C CA . PHE A 1 285 ? -21.662 -0.437 29.416 1.00 98.00 285 PHE A CA 1
ATOM 2329 C C . PHE A 1 285 ? -22.863 -0.748 28.531 1.00 98.00 285 PHE A C 1
ATOM 2331 O O . PHE A 1 285 ? -23.268 -1.898 28.378 1.00 98.00 285 PHE A O 1
ATOM 2338 N N . LYS A 1 286 ? -23.459 0.304 27.974 1.00 96.94 286 LYS A N 1
ATOM 2339 C CA . LYS A 1 286 ? -24.748 0.242 27.277 1.00 96.94 286 LYS A CA 1
ATOM 2340 C C . LYS A 1 286 ? -24.611 0.029 25.771 1.00 96.94 286 LYS A C 1
ATOM 2342 O O . LYS A 1 286 ? -25.559 -0.424 25.133 1.00 96.94 286 LYS A O 1
ATOM 2347 N N . ALA A 1 287 ? -23.451 0.365 25.206 1.00 97.50 287 ALA A N 1
ATOM 2348 C CA . ALA A 1 287 ? -23.208 0.257 23.771 1.00 97.50 287 ALA A CA 1
ATOM 2349 C C . ALA A 1 287 ? -22.789 -1.162 23.337 1.00 97.50 287 ALA A C 1
ATOM 2351 O O . ALA A 1 287 ? -23.203 -1.607 22.271 1.00 97.50 287 ALA A O 1
ATOM 2352 N N . GLY A 1 288 ? -22.056 -1.899 24.178 1.00 97.75 288 GLY A N 1
ATOM 2353 C CA . GLY A 1 288 ? -21.722 -3.313 23.966 1.00 97.75 288 GLY A CA 1
ATOM 2354 C C . GLY A 1 288 ? -20.509 -3.577 23.060 1.00 97.75 288 GLY A C 1
ATOM 2355 O O . GLY A 1 288 ? -19.812 -2.654 22.639 1.00 97.75 288 GLY A O 1
ATOM 2356 N N . PHE A 1 289 ? -20.229 -4.860 22.816 1.00 98.62 289 PHE A N 1
ATOM 2357 C CA . PHE A 1 289 ? -19.052 -5.343 22.083 1.00 98.62 289 PHE A CA 1
ATOM 2358 C C . PHE A 1 289 ? -19.438 -6.030 20.770 1.00 98.62 289 PHE A C 1
ATOM 2360 O O . PHE A 1 289 ? -20.511 -6.625 20.671 1.00 98.62 289 PHE A O 1
ATOM 2367 N N . PHE A 1 290 ? -18.533 -5.993 19.793 1.00 98.69 290 PHE A N 1
ATOM 2368 C CA . PHE A 1 290 ? -18.586 -6.812 18.580 1.00 98.69 290 PHE A CA 1
ATOM 2369 C C . PHE A 1 290 ? -17.211 -7.435 18.298 1.00 98.69 290 PHE A C 1
ATOM 2371 O O . PHE A 1 290 ? -16.191 -6.912 18.746 1.00 98.69 290 PHE A O 1
ATOM 2378 N N . ALA A 1 291 ? -17.180 -8.550 17.571 1.00 98.50 291 ALA A N 1
ATOM 2379 C CA . ALA A 1 291 ? -15.941 -9.162 17.100 1.00 98.50 291 ALA A CA 1
ATOM 2380 C C . ALA A 1 291 ? -15.563 -8.583 15.729 1.00 98.50 291 ALA A C 1
ATOM 2382 O O . ALA A 1 291 ? -16.444 -8.328 14.906 1.00 98.50 291 ALA A O 1
ATOM 2383 N N . SER A 1 292 ? -14.271 -8.365 15.481 1.00 98.38 292 SER A N 1
ATOM 2384 C CA . SER A 1 292 ? -13.758 -7.746 14.254 1.00 98.38 292 SER A CA 1
ATOM 2385 C C . SER A 1 292 ? -12.709 -8.657 13.630 1.00 98.38 292 SER A C 1
ATOM 2387 O O . SER A 1 292 ? -11.693 -8.911 14.267 1.00 98.38 292 SER A O 1
ATOM 2389 N N . TYR A 1 293 ? -12.938 -9.112 12.398 1.00 98.50 293 TYR A N 1
ATOM 2390 C CA . TYR A 1 293 ? -12.008 -9.990 11.682 1.00 98.50 293 TYR A CA 1
ATOM 2391 C C . TYR A 1 293 ? -11.675 -9.462 10.294 1.00 98.50 293 TYR A C 1
ATOM 2393 O O . TYR A 1 293 ? -12.541 -8.925 9.597 1.00 98.50 293 TYR A O 1
ATOM 2401 N N . HIS A 1 294 ? -10.432 -9.656 9.875 1.00 97.88 294 HIS A N 1
ATOM 2402 C CA . HIS A 1 294 ? -10.022 -9.490 8.485 1.00 97.88 294 HIS A CA 1
ATOM 2403 C C . HIS A 1 294 ? -10.016 -10.864 7.829 1.00 97.88 294 HIS A C 1
ATOM 2405 O O . HIS A 1 294 ? -9.284 -11.743 8.268 1.00 97.88 294 HIS A O 1
ATOM 2411 N N . VAL A 1 295 ? -10.873 -11.080 6.831 1.00 97.75 295 VAL A N 1
ATOM 2412 C CA . VAL A 1 295 ? -11.077 -12.415 6.258 1.00 97.75 295 VAL A CA 1
ATOM 2413 C C . VAL A 1 295 ? -10.991 -12.353 4.744 1.00 97.75 295 VAL A C 1
ATOM 2415 O O . VAL A 1 295 ? -11.878 -11.815 4.071 1.00 97.75 295 VAL A O 1
ATOM 2418 N N . TYR A 1 296 ? -9.943 -12.975 4.218 1.00 96.75 296 TYR A N 1
ATOM 2419 C CA . TYR A 1 296 ? -9.636 -13.039 2.797 1.00 96.75 296 TYR A CA 1
ATOM 2420 C C . TYR A 1 296 ? -9.880 -14.453 2.251 1.00 96.75 296 TYR A C 1
ATOM 2422 O O . TYR A 1 296 ? -9.830 -15.424 3.003 1.00 96.75 296 TYR A O 1
ATOM 2430 N N . PRO A 1 297 ? -10.195 -14.610 0.954 1.00 95.19 297 PRO A N 1
ATOM 2431 C CA . PRO A 1 297 ? -10.562 -15.914 0.411 1.00 95.19 297 PRO A CA 1
ATOM 2432 C C . PRO A 1 297 ? -9.368 -16.832 0.119 1.00 95.19 297 PRO A C 1
ATOM 2434 O O . PRO A 1 297 ? -9.595 -17.998 -0.171 1.00 95.19 297 PRO A O 1
ATOM 2437 N N . TYR A 1 298 ? -8.127 -16.345 0.149 1.00 93.75 298 TYR A N 1
ATOM 2438 C CA . TYR A 1 298 ? -6.933 -17.060 -0.337 1.00 93.75 298 TYR A CA 1
ATOM 2439 C C . TYR A 1 298 ? -5.903 -17.410 0.742 1.00 93.75 298 TYR A C 1
ATOM 2441 O O . TYR A 1 298 ? -4.905 -18.039 0.412 1.00 93.75 298 TYR A O 1
ATOM 2449 N N . TYR A 1 299 ? -6.102 -16.981 1.988 1.00 90.75 299 TYR A N 1
ATOM 2450 C CA . TYR A 1 299 ? -5.147 -17.165 3.083 1.00 90.75 299 TYR A CA 1
ATOM 2451 C C . TYR A 1 299 ? -5.871 -16.972 4.432 1.00 90.75 299 TYR A C 1
ATOM 2453 O O . TYR A 1 299 ? -6.784 -16.135 4.487 1.00 90.75 299 TYR A O 1
ATOM 2461 N N . PRO A 1 300 ? -5.483 -17.675 5.515 1.00 92.56 300 PRO A N 1
ATOM 2462 C CA . PRO A 1 300 ? -4.415 -18.670 5.623 1.00 92.56 300 PRO A CA 1
ATOM 2463 C C . PRO A 1 300 ? -4.804 -20.062 5.120 1.00 92.56 300 PRO A C 1
ATOM 2465 O O . PRO A 1 300 ? -5.964 -20.384 4.848 1.00 92.56 300 PRO A O 1
ATOM 2468 N N . GLU A 1 301 ? -3.787 -20.897 5.007 1.00 91.81 301 GLU A N 1
ATOM 2469 C CA . GLU A 1 301 ? -3.777 -22.265 4.516 1.00 91.81 301 GLU A CA 1
ATOM 2470 C C . GLU A 1 301 ? -4.708 -23.157 5.336 1.00 91.81 301 GLU A C 1
ATOM 2472 O O . GLU A 1 301 ? -5.414 -23.987 4.758 1.00 91.81 301 GLU A O 1
ATOM 2477 N N . GLY A 1 302 ? -4.772 -22.937 6.651 1.00 89.12 302 GLY A N 1
ATOM 2478 C CA . GLY A 1 302 ? -5.704 -23.579 7.568 1.00 89.12 302 GLY A CA 1
ATOM 2479 C C . GLY A 1 302 ? -7.160 -23.418 7.150 1.00 89.12 302 GLY A C 1
ATOM 2480 O O . GLY A 1 302 ? -7.916 -24.373 7.260 1.00 89.12 302 GLY A O 1
ATOM 2481 N N . ILE A 1 303 ? -7.536 -22.278 6.558 1.00 91.12 303 ILE A N 1
ATOM 2482 C CA . ILE A 1 303 ? -8.879 -22.044 6.007 1.00 91.12 303 ILE A CA 1
ATOM 2483 C C . ILE A 1 303 ? -8.986 -22.605 4.585 1.00 91.12 303 ILE A C 1
ATOM 2485 O O . ILE A 1 303 ? -9.946 -23.302 4.252 1.00 91.12 303 ILE A O 1
ATOM 2489 N N . VAL A 1 304 ? -8.005 -22.310 3.728 1.00 91.69 304 VAL A N 1
ATOM 2490 C CA . VAL A 1 304 ? -8.043 -22.659 2.296 1.00 91.69 304 VAL A CA 1
ATOM 2491 C C . VAL A 1 304 ? -8.055 -24.168 2.071 1.00 91.69 304 VAL A C 1
ATOM 2493 O O . VAL A 1 304 ? -8.779 -24.649 1.202 1.00 91.69 304 VAL A O 1
ATOM 2496 N N . TYR A 1 305 ? -7.276 -24.921 2.847 1.00 91.31 305 TYR A N 1
ATOM 2497 C CA . TYR A 1 305 ? -7.137 -26.373 2.733 1.00 91.31 305 TYR A CA 1
ATOM 2498 C C . TYR A 1 305 ? -7.952 -27.141 3.780 1.00 91.31 305 TYR A C 1
ATOM 2500 O O . TYR A 1 305 ? -7.819 -28.368 3.882 1.00 91.31 305 TYR A O 1
ATOM 2508 N N . GLN A 1 306 ? -8.823 -26.479 4.551 1.00 90.31 306 GLN A N 1
ATOM 2509 C CA . GLN A 1 306 ? -9.713 -27.187 5.467 1.00 90.31 306 GLN A CA 1
ATOM 2510 C C . GLN A 1 306 ? -10.671 -28.072 4.669 1.00 90.31 306 GLN A C 1
ATOM 2512 O O . GLN A 1 306 ? -11.433 -27.621 3.805 1.00 90.31 306 GLN A O 1
ATOM 2517 N N . LYS A 1 307 ? -10.653 -29.371 4.955 1.00 87.00 307 LYS A N 1
ATOM 2518 C CA . LYS A 1 307 ? -11.419 -30.345 4.177 1.00 87.00 307 LYS A CA 1
ATOM 2519 C C . LYS A 1 307 ? -12.927 -30.089 4.262 1.00 87.00 307 LYS A C 1
ATOM 2521 O O . LYS A 1 307 ? -13.637 -30.186 3.268 1.00 87.00 307 LYS A O 1
ATOM 2526 N N . GLU A 1 308 ? -13.403 -29.734 5.447 1.00 89.62 308 GLU A N 1
ATOM 2527 C CA . GLU A 1 308 ? -14.805 -29.453 5.739 1.00 89.62 308 GLU A CA 1
ATOM 2528 C C . GLU A 1 308 ? -15.335 -28.266 4.921 1.00 89.62 308 GLU A C 1
ATOM 2530 O O . GLU A 1 308 ? -16.510 -28.261 4.555 1.00 89.62 308 GLU A O 1
ATOM 2535 N N . TYR A 1 309 ? -14.478 -27.294 4.590 1.00 92.25 309 TYR A N 1
ATOM 2536 C CA . TYR A 1 309 ? -14.852 -26.128 3.786 1.00 92.25 309 TYR A CA 1
ATOM 2537 C C . TYR A 1 309 ? -14.735 -26.415 2.289 1.00 92.25 309 TYR A C 1
ATOM 2539 O O . TYR A 1 309 ? -15.631 -26.070 1.522 1.00 92.25 309 TYR A O 1
ATOM 2547 N N . THR A 1 310 ? -13.666 -27.093 1.867 1.00 87.12 310 THR A N 1
ATOM 2548 C CA . THR A 1 310 ? -13.383 -27.390 0.448 1.00 87.12 310 THR A CA 1
ATOM 2549 C C . THR A 1 310 ? -14.352 -28.394 -0.185 1.00 87.12 310 THR A C 1
ATOM 2551 O O . THR A 1 310 ? -14.462 -28.458 -1.408 1.00 87.12 310 THR A O 1
ATOM 2554 N N . GLU A 1 311 ? -15.107 -29.153 0.618 1.00 87.31 311 GLU A N 1
ATOM 2555 C CA . GLU A 1 311 ? -16.219 -29.990 0.141 1.00 87.31 311 GLU A CA 1
ATOM 2556 C C . GLU A 1 311 ? -17.475 -29.174 -0.249 1.00 87.31 311 GLU A C 1
ATOM 2558 O O . GLU A 1 311 ? -18.389 -29.714 -0.882 1.00 87.31 311 GLU A O 1
ATOM 2563 N N . SER A 1 312 ? -17.532 -27.885 0.107 1.00 87.50 312 SER A N 1
ATOM 2564 C CA . SER A 1 312 ? -18.606 -26.955 -0.259 1.00 87.50 312 SER A CA 1
ATOM 2565 C C . SER A 1 312 ? -18.327 -26.247 -1.588 1.00 87.50 312 SER A C 1
ATOM 2567 O O . SER A 1 312 ? -17.185 -25.966 -1.936 1.00 87.50 312 SER A O 1
ATOM 2569 N N . GLU A 1 313 ? -19.388 -25.855 -2.303 1.00 85.12 313 GLU A N 1
ATOM 2570 C CA . GLU A 1 313 ? -19.279 -24.945 -3.459 1.00 85.12 313 GLU A CA 1
ATOM 2571 C C . GLU A 1 313 ? -18.798 -23.537 -3.051 1.00 85.12 313 GLU A C 1
ATOM 2573 O O . GLU A 1 313 ? -18.383 -22.751 -3.900 1.00 85.12 313 GLU A O 1
ATOM 2578 N N . ASN A 1 314 ? -18.863 -23.199 -1.757 1.00 89.44 314 ASN A N 1
ATOM 2579 C CA . ASN A 1 314 ? -18.396 -21.925 -1.218 1.00 89.44 314 ASN A CA 1
ATOM 2580 C C . ASN A 1 314 ? -17.618 -22.129 0.098 1.00 89.44 314 ASN A C 1
ATOM 2582 O O . ASN A 1 314 ? -18.203 -21.972 1.176 1.00 89.44 314 ASN A O 1
ATOM 2586 N N . PRO A 1 315 ? -16.314 -22.458 0.024 1.00 92.69 315 PRO A N 1
ATOM 2587 C CA . PRO A 1 315 ? -15.475 -22.669 1.206 1.00 92.69 315 PRO A CA 1
ATOM 2588 C C . PRO A 1 315 ? -15.421 -21.442 2.124 1.00 92.69 315 PRO A C 1
ATOM 2590 O O . PRO A 1 315 ? -15.597 -21.566 3.333 1.00 92.69 315 PRO A O 1
ATOM 2593 N N . TYR A 1 316 ? -15.297 -20.244 1.539 1.00 95.00 316 TYR A N 1
ATOM 2594 C CA . TYR A 1 316 ? -15.291 -18.978 2.278 1.00 95.00 316 TYR A CA 1
ATOM 2595 C C . TYR A 1 316 ? -16.534 -18.825 3.162 1.00 95.00 316 TYR A C 1
ATOM 2597 O O . TYR A 1 316 ? -16.443 -18.474 4.334 1.00 95.00 316 TYR A O 1
ATOM 2605 N N . ARG A 1 317 ? -17.718 -19.128 2.623 1.00 95.94 317 ARG A N 1
ATOM 2606 C CA . ARG A 1 317 ? -18.971 -19.021 3.374 1.00 95.94 317 ARG A CA 1
ATOM 2607 C C . ARG A 1 317 ? -19.072 -20.019 4.523 1.00 95.94 317 ARG A C 1
ATOM 2609 O O . ARG A 1 317 ? -19.619 -19.652 5.558 1.00 95.94 317 ARG A O 1
ATOM 2616 N N . GLU A 1 318 ? -18.589 -21.252 4.359 1.00 96.62 318 GLU A N 1
ATOM 2617 C CA . GLU A 1 318 ? -18.599 -22.222 5.465 1.00 96.62 318 GLU A CA 1
ATOM 2618 C C . GLU A 1 318 ? -17.695 -21.765 6.614 1.00 96.62 318 GLU A C 1
ATOM 2620 O O . GLU A 1 318 ? -18.121 -21.841 7.766 1.00 96.62 318 GLU A O 1
ATOM 2625 N N . TYR A 1 319 ? -16.533 -21.178 6.309 1.00 97.31 319 TYR A N 1
ATOM 2626 C CA . TYR A 1 319 ? -15.692 -20.547 7.327 1.00 97.31 319 TYR A CA 1
ATOM 2627 C C . TYR A 1 319 ? -16.410 -19.376 8.019 1.00 97.31 319 TYR A C 1
ATOM 2629 O O . TYR A 1 319 ? -16.530 -19.358 9.241 1.00 97.31 319 TYR A O 1
ATOM 2637 N N . ILE A 1 320 ? -16.987 -18.433 7.260 1.00 98.19 320 ILE A N 1
ATOM 2638 C CA . ILE A 1 320 ? -17.727 -17.290 7.834 1.00 98.19 320 ILE A CA 1
ATOM 2639 C C . ILE A 1 320 ? -18.883 -17.749 8.732 1.00 98.19 320 ILE A C 1
ATOM 2641 O O . ILE A 1 320 ? -19.152 -17.150 9.774 1.00 98.19 320 ILE A O 1
ATOM 2645 N N . LYS A 1 321 ? -19.578 -18.816 8.343 1.00 97.94 321 LYS A N 1
ATOM 2646 C CA . LYS A 1 321 ? -20.648 -19.421 9.133 1.00 97.94 321 LYS A CA 1
ATOM 2647 C C . LYS A 1 321 ? -20.129 -19.990 10.446 1.00 97.94 321 LYS A C 1
ATOM 2649 O O . LYS A 1 321 ? -20.769 -19.787 11.477 1.00 97.94 321 LYS A O 1
ATOM 2654 N N . GLU A 1 322 ? -19.019 -20.718 10.426 1.00 97.69 322 GLU A N 1
ATOM 2655 C CA . GLU A 1 322 ? -18.415 -21.272 11.638 1.00 97.69 322 GLU A CA 1
ATOM 2656 C C . GLU A 1 322 ? -17.907 -20.164 12.566 1.00 97.69 322 GLU A C 1
ATOM 2658 O O . GLU A 1 322 ? -18.299 -20.134 13.734 1.00 97.69 322 GLU A O 1
ATOM 2663 N N . LEU A 1 323 ? -17.185 -19.187 12.012 1.00 97.88 323 LEU A N 1
ATOM 2664 C CA . LEU A 1 323 ? -16.710 -17.999 12.718 1.00 97.88 323 LEU A CA 1
ATOM 2665 C C . LEU A 1 323 ? -17.863 -17.197 13.330 1.00 97.88 323 LEU A C 1
ATOM 2667 O O . LEU A 1 323 ? -17.805 -16.777 14.480 1.00 97.88 323 LEU A O 1
ATOM 2671 N N . ASN A 1 324 ? -18.964 -16.988 12.604 1.00 98.06 324 ASN A N 1
ATOM 2672 C CA . ASN A 1 324 ? -20.108 -16.316 13.206 1.00 98.06 324 ASN A CA 1
ATOM 2673 C C . ASN A 1 324 ? -20.716 -17.180 14.316 1.00 98.06 324 ASN A C 1
ATOM 2675 O O . ASN A 1 324 ? -21.075 -16.654 15.362 1.00 98.06 324 ASN A O 1
ATOM 2679 N N . ASN A 1 325 ? -20.851 -18.495 14.130 1.00 97.56 325 ASN A N 1
ATOM 2680 C CA . ASN A 1 325 ? -21.486 -19.378 15.112 1.00 97.56 325 ASN A CA 1
ATOM 2681 C C . ASN A 1 325 ? -20.685 -19.562 16.407 1.00 97.56 325 ASN A C 1
ATOM 2683 O O . ASN A 1 325 ? -21.310 -19.877 17.422 1.00 97.56 325 ASN A O 1
ATOM 2687 N N . CYS A 1 326 ? -19.363 -19.371 16.395 1.00 96.62 326 CYS A N 1
ATOM 2688 C CA . CYS A 1 326 ? -18.554 -19.469 17.609 1.00 96.62 326 CYS A CA 1
ATOM 2689 C C . CYS A 1 326 ? -18.730 -18.268 18.552 1.00 96.62 326 CYS A C 1
ATOM 2691 O O . CYS A 1 326 ? -18.472 -18.418 19.740 1.00 96.62 326 CYS A O 1
ATOM 2693 N N . HIS A 1 327 ? -19.221 -17.126 18.052 1.00 97.44 327 HIS A N 1
ATOM 2694 C CA . HIS A 1 327 ? -19.404 -15.906 18.842 1.00 97.44 327 HIS A CA 1
ATOM 2695 C C . HIS A 1 327 ? -20.843 -15.683 19.349 1.00 97.44 327 HIS A C 1
ATOM 2697 O O . HIS A 1 327 ? -21.830 -15.799 18.608 1.00 97.44 327 HIS A O 1
ATOM 2703 N N . ASP A 1 328 ? -20.955 -15.251 20.607 1.00 95.94 328 ASP A N 1
ATOM 2704 C CA . ASP A 1 328 ? -22.164 -14.733 21.258 1.00 95.94 328 ASP A CA 1
ATOM 2705 C C . ASP A 1 328 ? -22.459 -13.273 20.852 1.00 95.94 328 ASP A C 1
ATOM 2707 O O . ASP A 1 328 ? -23.617 -12.837 20.840 1.00 95.94 328 ASP A O 1
ATOM 2711 N N . ILE A 1 329 ? -21.416 -12.503 20.529 1.00 97.56 329 ILE A N 1
ATOM 2712 C CA . ILE A 1 329 ? -21.494 -11.102 20.085 1.00 97.56 329 ILE A CA 1
ATOM 2713 C C . ILE A 1 329 ? -21.580 -11.009 18.547 1.00 97.56 329 ILE A C 1
ATOM 2715 O O . ILE A 1 329 ? -21.264 -11.975 17.850 1.00 97.56 329 ILE A O 1
ATOM 2719 N N . PRO A 1 330 ? -22.056 -9.888 17.964 1.00 98.25 330 PRO A N 1
ATOM 2720 C CA . PRO A 1 330 ? -22.081 -9.748 16.508 1.00 98.25 330 PRO A CA 1
ATOM 2721 C C . PRO A 1 330 ? -20.668 -9.743 15.908 1.00 98.25 330 PRO A C 1
ATOM 2723 O O . PRO A 1 330 ? -19.759 -9.140 16.473 1.00 98.25 330 PRO A O 1
ATOM 2726 N N . VAL A 1 331 ? -20.511 -10.364 14.735 1.00 98.75 331 VAL A N 1
ATOM 2727 C CA . VAL A 1 331 ? -19.234 -10.449 14.005 1.00 98.75 331 VAL A CA 1
ATOM 2728 C C . VAL A 1 331 ? -19.229 -9.491 12.818 1.00 98.75 331 VAL A C 1
ATOM 2730 O O . VAL A 1 331 ? -20.082 -9.592 11.932 1.00 98.75 331 VAL A O 1
ATOM 2733 N N . LEU A 1 332 ? -18.283 -8.554 12.799 1.00 98.75 332 LEU A N 1
ATOM 2734 C CA . LEU A 1 332 ? -17.984 -7.680 11.670 1.00 98.75 332 LEU A CA 1
ATOM 2735 C C . LEU A 1 332 ? -16.783 -8.239 10.910 1.00 98.75 332 LEU A C 1
ATOM 2737 O O . LEU A 1 332 ? -15.704 -8.394 11.481 1.00 98.75 332 LEU A O 1
ATOM 2741 N N . ILE A 1 333 ? -16.942 -8.449 9.605 1.00 98.75 333 ILE A N 1
ATOM 2742 C CA . ILE A 1 333 ? -15.791 -8.648 8.725 1.00 98.75 333 ILE A CA 1
ATOM 2743 C C . ILE A 1 333 ? -15.258 -7.256 8.378 1.00 98.75 333 ILE A C 1
ATOM 2745 O O . ILE A 1 333 ? -15.768 -6.573 7.486 1.00 98.75 333 ILE A O 1
ATOM 2749 N N . SER A 1 334 ? -14.315 -6.769 9.184 1.00 98.25 334 SER A N 1
ATOM 2750 C CA . SER A 1 334 ? -13.792 -5.402 9.090 1.00 98.25 334 SER A CA 1
ATOM 2751 C C . SER A 1 334 ? -12.827 -5.207 7.927 1.00 98.25 334 SER A C 1
ATOM 2753 O O . SER A 1 334 ? -12.556 -4.060 7.568 1.00 98.25 334 SER A O 1
ATOM 2755 N N . GLU A 1 335 ? -12.376 -6.298 7.307 1.00 98.38 335 GLU A N 1
ATOM 2756 C CA . GLU A 1 335 ? -11.709 -6.295 6.007 1.00 98.38 335 GLU A CA 1
ATOM 2757 C C . GLU A 1 335 ? -12.101 -7.514 5.179 1.00 98.38 335 GLU A C 1
ATOM 2759 O O . GLU A 1 335 ? -12.038 -8.651 5.645 1.00 98.38 335 GLU A O 1
ATOM 2764 N N . VAL A 1 336 ? -12.491 -7.247 3.937 1.00 98.31 336 VAL A N 1
ATOM 2765 C CA . VAL A 1 336 ? -12.644 -8.227 2.863 1.00 98.31 336 VAL A CA 1
ATOM 2766 C C . VAL A 1 336 ? -12.126 -7.592 1.576 1.00 98.31 336 VAL A C 1
ATOM 2768 O O . VAL A 1 336 ? -12.480 -6.452 1.262 1.00 98.31 336 VAL A O 1
ATOM 2771 N N . GLY A 1 337 ? -11.272 -8.292 0.835 1.00 97.31 337 GLY A N 1
ATOM 2772 C CA . GLY A 1 337 ? -10.572 -7.718 -0.313 1.00 97.31 337 GLY A CA 1
ATOM 2773 C C . GLY A 1 337 ? -10.081 -8.770 -1.300 1.00 97.31 337 GLY A C 1
ATOM 2774 O O . GLY A 1 337 ? -9.958 -9.946 -0.966 1.00 97.31 337 GLY A O 1
ATOM 2775 N N . ILE A 1 338 ? -9.805 -8.328 -2.525 1.00 97.44 338 ILE A N 1
ATOM 2776 C CA . ILE A 1 338 ? -9.031 -9.068 -3.524 1.00 97.44 338 ILE A CA 1
ATOM 2777 C C . ILE A 1 338 ? -8.343 -8.037 -4.438 1.00 97.44 338 ILE A C 1
ATOM 2779 O O . ILE A 1 338 ? -9.017 -7.092 -4.862 1.00 97.44 338 ILE A O 1
ATOM 2783 N N . PRO A 1 339 ? -7.028 -8.124 -4.695 1.00 98.06 339 PRO A N 1
ATOM 2784 C CA . PRO A 1 339 ? -6.313 -7.086 -5.433 1.00 98.06 339 PRO A CA 1
ATOM 2785 C C . PRO A 1 339 ? -6.337 -7.307 -6.948 1.00 98.06 339 PRO A C 1
ATOM 2787 O O . PRO A 1 339 ? -6.431 -8.437 -7.422 1.00 98.06 339 PRO A O 1
ATOM 2790 N N . THR A 1 340 ? -6.204 -6.217 -7.708 1.00 97.75 340 THR A N 1
ATOM 2791 C CA . THR A 1 340 ? -6.225 -6.214 -9.185 1.00 97.75 340 THR A CA 1
ATOM 2792 C C . THR A 1 340 ? -4.834 -6.137 -9.816 1.00 97.75 340 THR A C 1
ATOM 2794 O O . THR A 1 340 ? -4.678 -5.619 -10.922 1.00 97.75 340 THR A O 1
ATOM 2797 N N . SER A 1 341 ? -3.801 -6.568 -9.091 1.00 97.50 341 SER A N 1
ATOM 2798 C CA . SER A 1 341 ? -2.419 -6.568 -9.576 1.00 97.50 341 SER A CA 1
ATOM 2799 C C . SER A 1 341 ? -2.242 -7.499 -10.774 1.00 97.50 341 SER A C 1
ATOM 2801 O O . SER A 1 341 ? -2.950 -8.496 -10.929 1.00 97.50 341 SER A O 1
ATOM 2803 N N . ARG A 1 342 ? -1.235 -7.203 -11.599 1.00 96.56 342 ARG A N 1
ATOM 2804 C CA . ARG A 1 342 ? -0.787 -8.071 -12.688 1.00 96.56 342 ARG A CA 1
ATOM 2805 C C . ARG A 1 342 ? -0.007 -9.289 -12.185 1.00 96.56 342 ARG A C 1
ATOM 2807 O O . ARG A 1 342 ? -0.075 -10.347 -12.813 1.00 96.56 342 ARG A O 1
ATOM 2814 N N . GLY A 1 343 ? 0.727 -9.135 -11.083 1.00 96.88 343 GLY A N 1
ATOM 2815 C CA . GLY A 1 343 ? 1.361 -10.232 -10.349 1.00 96.88 343 GLY A CA 1
ATOM 2816 C C . GLY A 1 343 ? 0.407 -10.933 -9.380 1.00 96.88 343 GLY A C 1
ATOM 2817 O O . GLY A 1 343 ? -0.683 -10.426 -9.095 1.00 96.88 343 GLY A O 1
ATOM 2818 N N . GLN A 1 344 ? 0.838 -12.085 -8.863 1.00 97.44 344 GLN A N 1
ATOM 2819 C CA . GLN A 1 344 ? 0.082 -12.914 -7.920 1.00 97.44 344 GLN A CA 1
ATOM 2820 C C . GLN A 1 344 ? 0.931 -13.229 -6.683 1.00 97.44 344 GLN A C 1
ATOM 2822 O O . GLN A 1 344 ? 2.089 -13.635 -6.798 1.00 97.44 344 GLN A O 1
ATOM 2827 N N . THR A 1 345 ? 0.351 -13.063 -5.495 1.00 96.62 345 THR A N 1
ATOM 2828 C CA . THR A 1 345 ? 1.013 -13.331 -4.206 1.00 96.62 345 THR A CA 1
ATOM 2829 C C . THR A 1 345 ? 0.594 -14.669 -3.607 1.00 96.62 345 THR A C 1
ATOM 2831 O O . THR A 1 345 ? 1.457 -15.422 -3.177 1.00 96.62 345 THR A O 1
ATOM 2834 N N . HIS A 1 346 ? -0.695 -15.008 -3.659 1.00 95.31 346 HIS A N 1
ATOM 2835 C CA . HIS A 1 346 ? -1.221 -16.307 -3.234 1.00 95.31 346 HIS A CA 1
ATOM 2836 C C . HIS A 1 346 ? -2.259 -16.815 -4.234 1.00 95.31 346 HIS A C 1
ATOM 2838 O O . HIS A 1 346 ? -3.033 -16.041 -4.801 1.00 95.31 346 HIS A O 1
ATOM 2844 N N . GLU A 1 347 ? -2.278 -18.128 -4.444 1.00 92.94 347 GLU A N 1
ATOM 2845 C CA . GLU A 1 347 ? -3.250 -18.812 -5.300 1.00 92.94 347 GLU A CA 1
ATOM 2846 C C . GLU A 1 347 ? -4.282 -19.537 -4.433 1.00 92.94 347 GLU A C 1
ATOM 2848 O O . GLU A 1 347 ? -3.897 -20.342 -3.584 1.00 92.94 347 GLU A O 1
ATOM 2853 N N . ASN A 1 348 ? -5.576 -19.340 -4.694 1.00 91.75 348 ASN A N 1
ATOM 2854 C CA . ASN A 1 348 ? -6.621 -20.197 -4.145 1.00 91.75 348 ASN A CA 1
ATOM 2855 C C . ASN A 1 348 ? -6.880 -21.381 -5.108 1.00 91.75 348 ASN A C 1
ATOM 2857 O O . ASN A 1 348 ? -7.457 -21.174 -6.177 1.00 91.75 348 ASN A O 1
ATOM 2861 N N . PRO A 1 349 ? -6.540 -22.633 -4.737 1.00 87.81 349 PRO A N 1
ATOM 2862 C CA . PRO A 1 349 ? -6.692 -23.798 -5.616 1.00 87.81 349 PRO A CA 1
ATOM 2863 C C . PRO A 1 349 ? -8.135 -24.227 -5.925 1.00 87.81 349 PRO A C 1
ATOM 2865 O O . PRO A 1 349 ? -8.321 -25.150 -6.720 1.00 87.81 349 PRO A O 1
ATOM 2868 N N . TYR A 1 350 ? -9.140 -23.645 -5.268 1.00 87.81 350 TYR A N 1
ATOM 2869 C CA . TYR A 1 350 ? -10.527 -24.114 -5.312 1.00 87.81 350 TYR A CA 1
ATOM 2870 C C . TYR A 1 350 ? -11.498 -23.127 -5.962 1.00 87.81 350 TYR A C 1
ATOM 2872 O O . TYR A 1 350 ? -12.468 -23.571 -6.575 1.00 87.81 350 TYR A O 1
ATOM 2880 N N . THR A 1 351 ? -11.285 -21.815 -5.813 1.00 86.62 351 THR A N 1
ATOM 2881 C CA . THR A 1 351 ? -12.266 -20.797 -6.238 1.00 86.62 351 THR A CA 1
ATOM 2882 C C . THR A 1 351 ? -11.724 -19.755 -7.215 1.00 86.62 351 THR A C 1
ATOM 2884 O O . THR A 1 351 ? -12.465 -18.836 -7.544 1.00 86.62 351 THR A O 1
ATOM 2887 N N . ASP A 1 352 ? -10.459 -19.852 -7.645 1.00 88.62 352 ASP A N 1
ATOM 2888 C CA . ASP A 1 352 ? -9.751 -18.842 -8.460 1.00 88.62 352 ASP A CA 1
ATOM 2889 C C . ASP A 1 352 ? -9.729 -17.429 -7.828 1.00 88.62 352 ASP A C 1
ATOM 2891 O O . ASP A 1 352 ? -9.366 -16.445 -8.467 1.00 88.62 352 ASP A O 1
ATOM 2895 N N . TYR A 1 353 ? -10.104 -17.300 -6.550 1.00 93.94 353 TYR A N 1
ATOM 2896 C CA . TYR A 1 353 ? -10.106 -16.032 -5.813 1.00 93.94 353 TYR A CA 1
ATOM 2897 C C . TYR A 1 353 ? -8.710 -15.761 -5.260 1.00 93.94 353 TYR A C 1
ATOM 2899 O O . TYR A 1 353 ? -8.489 -15.816 -4.053 1.00 93.94 353 TYR A O 1
ATOM 2907 N N . ASN A 1 354 ? -7.766 -15.535 -6.166 1.00 95.81 354 ASN A N 1
ATOM 2908 C CA . ASN A 1 354 ? -6.345 -15.379 -5.878 1.00 95.81 354 ASN A CA 1
ATOM 2909 C C . ASN A 1 354 ? -6.024 -14.005 -5.275 1.00 95.81 354 ASN A C 1
ATOM 2911 O O . ASN A 1 354 ? -6.723 -13.023 -5.511 1.00 95.81 354 ASN A O 1
ATOM 2915 N N . GLN A 1 355 ? -4.921 -13.904 -4.537 1.00 97.38 355 GLN A N 1
ATOM 2916 C CA . GLN A 1 355 ? -4.364 -12.607 -4.159 1.00 97.38 355 GLN A CA 1
ATOM 2917 C C . GLN A 1 355 ? -3.565 -12.054 -5.338 1.00 97.38 355 GLN A C 1
ATOM 2919 O O . GLN A 1 355 ? -2.355 -12.264 -5.429 1.00 97.38 355 GLN A O 1
ATOM 2924 N N . GLY A 1 356 ? -4.265 -11.385 -6.250 1.00 97.19 356 GLY A N 1
ATOM 2925 C CA . GLY A 1 356 ? -3.699 -10.799 -7.461 1.00 97.19 356 GLY A CA 1
ATOM 2926 C C . GLY A 1 356 ? -4.045 -11.604 -8.708 1.00 97.19 356 GLY A C 1
ATOM 2927 O O . GLY A 1 356 ? -4.674 -12.656 -8.622 1.00 97.19 356 GLY A O 1
ATOM 2928 N N . TYR A 1 357 ? -3.657 -11.089 -9.874 1.00 97.50 357 TYR A N 1
ATOM 2929 C CA . TYR A 1 357 ? -4.036 -11.618 -11.188 1.00 97.50 357 TYR A CA 1
ATOM 2930 C C . TYR A 1 357 ? -5.557 -11.737 -11.390 1.00 97.50 357 TYR A C 1
ATOM 2932 O O . TYR A 1 357 ? -6.075 -12.716 -11.923 1.00 97.50 357 TYR A O 1
ATOM 2940 N N . ILE A 1 358 ? -6.276 -10.699 -10.960 1.00 97.19 358 ILE A N 1
ATOM 2941 C CA . ILE A 1 358 ? -7.731 -10.555 -11.074 1.00 97.19 358 ILE A CA 1
ATOM 2942 C C . ILE A 1 358 ? -8.023 -9.224 -11.770 1.00 97.19 358 ILE A C 1
ATOM 2944 O O . ILE A 1 358 ? -7.449 -8.193 -11.418 1.00 97.19 358 ILE A O 1
ATOM 2948 N N . SER A 1 359 ? -8.905 -9.211 -12.769 1.00 97.56 359 SER A N 1
ATOM 2949 C CA . SER A 1 359 ? -9.292 -7.959 -13.429 1.00 97.56 359 SER A CA 1
ATOM 2950 C C . SER A 1 359 ? -10.154 -7.074 -12.519 1.00 97.56 359 SER A C 1
ATOM 2952 O O . SER A 1 359 ? -10.830 -7.554 -11.611 1.00 97.56 359 SER A O 1
ATOM 2954 N N . GLU A 1 360 ? -10.212 -5.766 -12.782 1.00 98.25 360 GLU A N 1
ATOM 2955 C CA . GLU A 1 360 ? -11.067 -4.842 -12.014 1.00 98.25 360 GLU A CA 1
ATOM 2956 C C . GLU A 1 360 ? -12.546 -5.249 -12.018 1.00 98.25 360 GLU A C 1
ATOM 2958 O O . GLU A 1 360 ? -13.268 -5.058 -11.037 1.00 98.25 360 GLU A O 1
ATOM 2963 N N . LYS A 1 361 ? -13.008 -5.836 -13.122 1.00 97.81 361 LYS A N 1
ATOM 2964 C CA . LYS A 1 361 ? -14.366 -6.353 -13.233 1.00 97.81 361 LYS A CA 1
ATOM 2965 C C . LYS A 1 361 ? -14.570 -7.575 -12.336 1.00 97.81 361 LYS A C 1
ATOM 2967 O O . LYS A 1 361 ? -15.533 -7.607 -11.569 1.00 97.81 361 LYS A O 1
ATOM 2972 N N . GLU A 1 362 ? -13.664 -8.548 -12.407 1.00 98.06 362 GLU A N 1
ATOM 2973 C CA . GLU A 1 362 ? -13.705 -9.748 -11.565 1.00 98.06 362 GLU A CA 1
ATOM 2974 C C . GLU A 1 362 ? -13.598 -9.386 -10.080 1.00 98.06 362 GLU A C 1
ATOM 2976 O O . GLU A 1 362 ? -14.347 -9.933 -9.277 1.00 98.06 362 GLU A O 1
ATOM 2981 N N . GLN A 1 363 ? -12.781 -8.392 -9.709 1.00 98.50 363 GLN A N 1
ATOM 2982 C CA . GLN A 1 363 ? -12.722 -7.870 -8.340 1.00 98.50 363 GLN A CA 1
ATOM 2983 C C . GLN A 1 363 ? -14.120 -7.464 -7.844 1.00 98.50 363 GLN A C 1
ATOM 2985 O O . GLN A 1 363 ? -14.530 -7.851 -6.750 1.00 98.50 363 GLN A O 1
ATOM 2990 N N . GLY A 1 364 ? -14.887 -6.716 -8.644 1.00 98.50 364 GLY A N 1
ATOM 2991 C CA . GLY A 1 364 ? -16.252 -6.318 -8.285 1.00 98.50 364 GLY A CA 1
ATOM 2992 C C . GLY A 1 364 ? -17.218 -7.498 -8.134 1.00 98.50 364 GLY A C 1
ATOM 2993 O O . GLY A 1 364 ? -18.053 -7.507 -7.223 1.00 98.50 364 GLY A O 1
ATOM 2994 N N . GLU A 1 365 ? -17.110 -8.495 -9.012 1.00 98.19 365 GLU A N 1
ATOM 2995 C CA . GLU A 1 365 ? -17.938 -9.708 -8.992 1.00 98.19 365 GLU A CA 1
ATOM 2996 C C . GLU A 1 365 ? -17.626 -10.582 -7.764 1.00 98.19 365 GLU A C 1
ATOM 2998 O O . GLU A 1 365 ? -18.544 -10.952 -7.023 1.00 98.19 365 GLU A O 1
ATOM 3003 N N . VAL A 1 366 ? -16.342 -10.825 -7.484 1.00 98.06 366 VAL A N 1
ATOM 3004 C CA . VAL A 1 366 ? -15.873 -11.588 -6.318 1.00 98.06 366 VAL A CA 1
ATOM 3005 C C . VAL A 1 366 ? -16.251 -10.879 -5.021 1.00 98.06 366 VAL A C 1
ATOM 3007 O O . VAL A 1 366 ? -16.861 -11.494 -4.148 1.00 98.06 366 VAL A O 1
ATOM 3010 N N . LEU A 1 367 ? -15.995 -9.573 -4.889 1.00 98.62 367 LEU A N 1
ATOM 3011 C CA . LEU A 1 367 ? -16.359 -8.827 -3.678 1.00 98.62 367 LEU A CA 1
ATOM 3012 C C . LEU A 1 367 ? -17.869 -8.854 -3.414 1.00 98.62 367 LEU A C 1
ATOM 3014 O O . LEU A 1 367 ? -18.289 -9.027 -2.269 1.00 98.62 367 LEU A O 1
ATOM 3018 N N . SER A 1 368 ? -18.697 -8.749 -4.458 1.00 98.06 368 SER A N 1
ATOM 3019 C CA . SER A 1 368 ? -20.154 -8.875 -4.316 1.00 98.06 368 SER A CA 1
ATOM 3020 C C . SER A 1 368 ? -20.542 -10.249 -3.751 1.00 98.06 368 SER A C 1
ATOM 3022 O O . SER A 1 368 ? -21.380 -10.334 -2.853 1.00 98.06 368 SER A O 1
ATOM 3024 N N . TYR A 1 369 ? -19.895 -11.319 -4.222 1.00 96.56 369 TYR A N 1
ATOM 3025 C CA . TYR A 1 369 ? -20.116 -12.688 -3.751 1.00 96.56 369 TYR A CA 1
ATOM 3026 C C . TYR A 1 369 ? -19.668 -12.917 -2.298 1.00 96.56 369 TYR A C 1
ATOM 3028 O O . TYR A 1 369 ? -20.406 -13.517 -1.506 1.00 96.56 369 TYR A O 1
ATOM 3036 N N . LEU A 1 370 ? -18.491 -12.410 -1.914 1.00 97.62 370 LEU A N 1
ATOM 3037 C CA . LEU A 1 370 ? -17.985 -12.523 -0.541 1.00 97.62 370 LEU A CA 1
ATOM 3038 C C . LEU A 1 370 ? -18.888 -11.758 0.435 1.00 97.62 370 LEU A C 1
ATOM 3040 O O . LEU A 1 370 ? -19.326 -12.316 1.441 1.00 97.62 370 LEU A O 1
ATOM 3044 N N . ILE A 1 371 ? -19.274 -10.522 0.102 1.00 98.19 371 ILE A N 1
ATOM 3045 C CA . ILE A 1 371 ? -20.177 -9.714 0.937 1.00 98.19 371 ILE A CA 1
ATOM 3046 C C . ILE A 1 371 ? -21.561 -10.366 1.049 1.00 98.19 371 ILE A C 1
ATOM 3048 O O . ILE A 1 371 ? -22.167 -10.333 2.121 1.00 98.19 371 ILE A O 1
ATOM 3052 N N . GLN A 1 372 ? -22.069 -10.980 -0.026 1.00 96.44 372 GLN A N 1
ATOM 3053 C CA . GLN A 1 372 ? -23.331 -11.726 0.027 1.00 96.44 372 GLN A CA 1
ATOM 3054 C C . GLN A 1 372 ? -23.232 -12.914 0.988 1.00 96.44 372 GLN A C 1
ATOM 3056 O O . GLN A 1 372 ? -24.146 -13.132 1.779 1.00 96.44 372 GLN A O 1
ATOM 3061 N N . SER A 1 373 ? -22.108 -13.636 0.970 1.00 96.88 373 SER A N 1
ATOM 3062 C CA . SER A 1 373 ? -21.852 -14.752 1.888 1.00 96.88 373 SER A CA 1
ATOM 3063 C C . SER A 1 373 ? -21.870 -14.287 3.350 1.00 96.88 373 SER A C 1
ATOM 3065 O O . SER A 1 373 ? -22.548 -14.888 4.179 1.00 96.88 373 SER A O 1
ATOM 3067 N N . ILE A 1 374 ? -21.220 -13.157 3.647 1.00 98.25 374 ILE A N 1
ATOM 3068 C CA . ILE A 1 374 ? -21.202 -12.533 4.982 1.00 98.25 374 ILE A CA 1
ATOM 3069 C C . ILE A 1 374 ? -22.613 -12.129 5.436 1.00 98.25 374 ILE A C 1
ATOM 3071 O O . ILE A 1 374 ? -23.012 -12.367 6.579 1.00 98.25 374 ILE A O 1
ATOM 3075 N N . TYR A 1 375 ? -23.400 -11.541 4.535 1.00 96.31 375 TYR A N 1
ATOM 3076 C CA . TYR A 1 375 ? -24.784 -11.158 4.812 1.00 96.31 375 TYR A CA 1
ATOM 3077 C C . TYR A 1 375 ? -25.702 -12.374 5.054 1.00 96.31 375 TYR A C 1
ATOM 3079 O O . TYR A 1 375 ? -26.553 -12.375 5.958 1.00 96.31 375 TYR A O 1
ATOM 3087 N N . ASP A 1 376 ? -25.551 -13.429 4.252 1.00 95.50 376 ASP A N 1
ATOM 3088 C CA . ASP A 1 376 ? -26.368 -14.638 4.347 1.00 95.50 376 ASP A CA 1
ATOM 3089 C C . ASP A 1 376 ? -26.137 -15.374 5.669 1.00 95.50 376 ASP A C 1
ATOM 3091 O O . ASP A 1 376 ? -27.116 -15.801 6.292 1.00 95.50 376 ASP A O 1
ATOM 3095 N N . GLU A 1 377 ? -24.890 -15.393 6.148 1.00 97.19 377 GLU A N 1
ATOM 3096 C CA . GLU A 1 377 ? -24.485 -15.990 7.427 1.00 97.19 377 GLU A CA 1
ATOM 3097 C C . GLU A 1 377 ? -24.730 -15.103 8.652 1.00 97.19 377 GLU A C 1
ATOM 3099 O O . GLU A 1 377 ? -24.381 -15.479 9.768 1.00 97.19 377 GLU A O 1
ATOM 3104 N N . LYS A 1 378 ? -25.423 -13.968 8.484 1.00 95.88 378 LYS A N 1
ATOM 3105 C CA . LYS A 1 378 ? -25.892 -13.104 9.586 1.00 95.88 378 LYS A CA 1
ATOM 3106 C C . LYS A 1 378 ? -24.769 -12.492 10.424 1.00 95.88 378 LYS A C 1
ATOM 3108 O O . LYS A 1 378 ? -24.965 -12.222 11.608 1.00 95.88 378 LYS A O 1
ATOM 3113 N N . CYS A 1 379 ? -23.620 -12.231 9.811 1.00 97.69 379 CYS A N 1
ATOM 3114 C CA . CYS A 1 379 ? -22.657 -11.274 10.350 1.00 97.69 379 CYS A CA 1
ATOM 3115 C C . CYS A 1 379 ? -23.271 -9.860 10.359 1.00 97.69 379 CYS A C 1
ATOM 3117 O O . CYS A 1 379 ? -24.231 -9.579 9.635 1.00 97.69 379 CYS A O 1
ATOM 3119 N N . MET A 1 380 ? -22.726 -8.941 11.160 1.00 96.56 380 MET A N 1
ATOM 3120 C CA . MET A 1 380 ? -23.265 -7.575 11.259 1.00 96.56 380 MET A CA 1
ATOM 3121 C C . MET A 1 380 ? -22.855 -6.657 10.104 1.00 96.56 380 MET A C 1
ATOM 3123 O O . MET A 1 380 ? -23.449 -5.589 9.942 1.00 96.56 380 MET A O 1
ATOM 3127 N N . GLY A 1 381 ? -21.850 -7.033 9.311 1.00 97.31 381 GLY A N 1
ATOM 3128 C CA . GLY A 1 381 ? -21.382 -6.204 8.207 1.00 97.31 381 GLY A CA 1
ATOM 3129 C C . GLY A 1 381 ? -20.115 -6.697 7.522 1.00 97.31 381 GLY A C 1
ATOM 3130 O O . GLY A 1 381 ? -19.486 -7.656 7.971 1.00 97.31 381 GLY A O 1
ATOM 3131 N N . ALA A 1 382 ? -19.748 -5.982 6.461 1.00 98.00 382 ALA A N 1
ATOM 3132 C CA . ALA A 1 382 ? -18.526 -6.173 5.692 1.00 98.00 382 ALA A CA 1
ATOM 3133 C C . ALA A 1 382 ? -17.955 -4.816 5.245 1.00 98.00 382 ALA A C 1
ATOM 3135 O O . ALA A 1 382 ? -18.690 -3.965 4.729 1.00 98.00 382 ALA A O 1
ATOM 3136 N N . LEU A 1 383 ? -16.648 -4.620 5.408 1.00 98.62 383 LEU A N 1
ATOM 3137 C CA . LEU A 1 383 ? -15.937 -3.423 4.956 1.00 98.62 383 LEU A CA 1
ATOM 3138 C C . LEU A 1 383 ? -14.882 -3.803 3.914 1.00 98.62 383 LEU A C 1
ATOM 3140 O O . LEU A 1 383 ? -13.996 -4.610 4.182 1.00 98.62 383 LEU A O 1
ATOM 3144 N N . VAL A 1 384 ? -14.972 -3.207 2.726 1.00 98.75 384 VAL A N 1
ATOM 3145 C CA . VAL A 1 384 ? -14.058 -3.503 1.617 1.00 98.75 384 VAL A CA 1
ATOM 3146 C C . VAL A 1 384 ? -12.672 -2.930 1.915 1.00 98.75 384 VAL A C 1
ATOM 3148 O O . VAL A 1 384 ? -12.532 -1.742 2.227 1.00 98.75 384 VAL A O 1
ATOM 3151 N N . PHE A 1 385 ? -11.647 -3.770 1.816 1.00 98.00 385 PHE A N 1
ATOM 3152 C CA . PHE A 1 385 ? -10.247 -3.367 1.758 1.00 98.00 385 PHE A CA 1
ATOM 3153 C C . PHE A 1 385 ? -9.863 -3.232 0.275 1.00 98.00 385 PHE A C 1
ATOM 3155 O O . PHE A 1 385 ? -9.784 -4.242 -0.419 1.00 98.00 385 PHE A O 1
ATOM 3162 N N . SER A 1 386 ? -9.726 -2.018 -0.268 1.00 96.88 386 SER A N 1
ATOM 3163 C CA . SER A 1 386 ? -9.781 -0.689 0.385 1.00 96.88 386 SER A CA 1
ATOM 3164 C C . SER A 1 386 ? -10.451 0.377 -0.501 1.00 96.88 386 SER A C 1
ATOM 3166 O O . SER A 1 386 ? -10.910 0.104 -1.609 1.00 96.88 386 SER A O 1
ATOM 3168 N N . TRP A 1 387 ? -10.556 1.622 -0.015 1.00 98.56 387 TRP A N 1
ATOM 3169 C CA . TRP A 1 387 ? -11.027 2.739 -0.836 1.00 98.56 387 TRP A CA 1
ATOM 3170 C C . TRP A 1 387 ? -10.057 3.060 -1.973 1.00 98.56 387 TRP A C 1
ATOM 3172 O O . TRP A 1 387 ? -10.499 3.113 -3.116 1.00 98.56 387 TRP A O 1
ATOM 3182 N N . GLN A 1 388 ? -8.772 3.265 -1.675 1.00 98.25 388 GLN A N 1
ATOM 3183 C CA . GLN A 1 388 ? -7.752 3.650 -2.650 1.00 98.25 388 GLN A CA 1
ATOM 3184 C C . GLN A 1 388 ? -6.580 2.664 -2.714 1.00 98.25 388 GLN A C 1
ATOM 3186 O O . GLN A 1 388 ? -6.244 2.048 -1.700 1.00 98.25 388 GLN A O 1
ATOM 3191 N N . ASP A 1 389 ? -5.961 2.565 -3.892 1.00 98.12 389 ASP A N 1
ATOM 3192 C CA . ASP A 1 389 ? -4.665 1.907 -4.093 1.00 98.12 389 ASP A CA 1
ATOM 3193 C C . ASP A 1 389 ? -3.566 2.634 -3.299 1.00 98.12 389 ASP A C 1
ATOM 3195 O O . ASP A 1 389 ? -3.635 3.845 -3.072 1.00 98.12 389 ASP A O 1
ATOM 3199 N N . GLU A 1 390 ? -2.539 1.911 -2.857 1.00 97.19 390 GLU A N 1
ATOM 3200 C CA . GLU A 1 390 ? -1.487 2.459 -1.991 1.00 97.19 390 GLU A CA 1
ATOM 3201 C C . GLU A 1 390 ? -0.097 1.989 -2.441 1.00 97.19 390 GLU A C 1
ATOM 3203 O O . GLU A 1 390 ? 0.408 0.983 -1.954 1.00 97.19 390 GLU A O 1
ATOM 3208 N N . TRP A 1 391 ? 0.552 2.775 -3.309 1.00 96.25 391 TRP A N 1
ATOM 3209 C CA . TRP A 1 391 ? 1.829 2.453 -3.981 1.00 96.25 391 TRP A CA 1
ATOM 3210 C C . TRP A 1 391 ? 3.025 2.170 -3.053 1.00 96.25 391 TRP A C 1
ATOM 3212 O O . TRP A 1 391 ? 4.064 1.696 -3.478 1.00 96.25 391 TRP A O 1
ATOM 3222 N N . PHE A 1 392 ? 2.944 2.507 -1.764 1.00 93.44 392 PHE A N 1
ATOM 3223 C CA . PHE A 1 392 ? 4.059 2.265 -0.837 1.00 93.44 392 PHE A CA 1
ATOM 3224 C C . PHE A 1 392 ? 4.089 0.832 -0.287 1.00 93.44 392 PHE A C 1
ATOM 3226 O O . PHE A 1 392 ? 5.045 0.464 0.407 1.00 93.44 392 PHE A O 1
ATOM 3233 N N . LYS A 1 393 ? 2.995 0.083 -0.474 1.00 95.06 393 LYS A N 1
ATOM 3234 C CA . LYS A 1 393 ? 2.825 -1.256 0.086 1.00 95.06 393 LYS A CA 1
ATOM 3235 C C . LYS A 1 393 ? 3.728 -2.263 -0.624 1.00 95.06 393 LYS A C 1
ATOM 3237 O O . LYS A 1 393 ? 4.382 -1.955 -1.605 1.00 95.06 393 LYS A O 1
ATOM 3242 N N . ARG A 1 394 ? 3.839 -3.459 -0.050 1.00 93.00 394 ARG A N 1
ATOM 3243 C CA . ARG A 1 394 ? 4.758 -4.502 -0.516 1.00 93.00 394 ARG A CA 1
ATOM 3244 C C . ARG A 1 394 ? 4.176 -5.879 -0.244 1.00 93.00 394 ARG A C 1
ATOM 3246 O O . ARG A 1 394 ? 3.509 -6.047 0.773 1.00 93.00 394 ARG A O 1
ATOM 3253 N N . ALA A 1 395 ? 4.484 -6.850 -1.094 1.00 95.12 395 ALA A N 1
ATOM 3254 C CA . ALA A 1 395 ? 4.139 -8.253 -0.888 1.00 95.12 395 ALA A CA 1
ATOM 3255 C C . ALA A 1 395 ? 5.399 -9.073 -0.582 1.00 95.12 395 ALA A C 1
ATOM 3257 O O . ALA A 1 395 ? 6.495 -8.734 -1.028 1.00 95.12 395 ALA A O 1
ATOM 3258 N N . TRP A 1 396 ? 5.252 -10.168 0.166 1.00 92.81 396 TRP A N 1
ATOM 3259 C CA . TRP A 1 396 ? 6.385 -10.992 0.606 1.00 92.81 396 TRP A CA 1
ATOM 3260 C C . TRP A 1 396 ? 7.211 -11.555 -0.562 1.00 92.81 396 TRP A C 1
ATOM 3262 O O . TRP A 1 396 ? 8.420 -11.715 -0.432 1.00 92.81 396 TRP A O 1
ATOM 3272 N N . ASN A 1 397 ? 6.579 -11.815 -1.711 1.00 93.56 397 ASN A N 1
ATOM 3273 C CA . ASN A 1 397 ? 7.228 -12.412 -2.876 1.00 93.56 397 ASN A CA 1
ATOM 3274 C C . ASN A 1 397 ? 7.826 -11.393 -3.863 1.00 93.56 397 ASN A C 1
ATOM 3276 O O . ASN A 1 397 ? 8.441 -11.805 -4.846 1.00 93.56 397 ASN A O 1
ATOM 3280 N N . THR A 1 398 ? 7.673 -10.088 -3.610 1.00 94.50 398 THR A N 1
ATOM 3281 C CA . THR A 1 398 ? 8.226 -9.001 -4.445 1.00 94.50 398 THR A CA 1
ATOM 3282 C C . THR A 1 398 ? 9.097 -8.009 -3.677 1.00 94.50 398 THR A C 1
ATOM 3284 O O . THR A 1 398 ? 9.967 -7.379 -4.275 1.00 94.50 398 THR A O 1
ATOM 3287 N N . MET A 1 399 ? 8.922 -7.894 -2.356 1.00 92.06 399 MET A N 1
ATOM 3288 C CA . MET A 1 399 ? 9.538 -6.847 -1.531 1.00 92.06 399 MET A CA 1
ATOM 3289 C C . MET A 1 399 ? 11.070 -6.814 -1.530 1.00 92.06 399 MET A C 1
ATOM 3291 O O . MET A 1 399 ? 11.643 -5.783 -1.180 1.00 92.06 399 MET A O 1
ATOM 3295 N N . ASP A 1 400 ? 11.725 -7.921 -1.884 1.00 90.06 400 ASP A N 1
ATOM 3296 C CA . ASP A 1 400 ? 13.184 -8.002 -1.986 1.00 90.06 400 ASP A CA 1
ATOM 3297 C C . ASP A 1 400 ? 13.722 -7.380 -3.284 1.00 90.06 400 ASP A C 1
ATOM 3299 O O . ASP A 1 400 ? 14.919 -7.108 -3.382 1.00 90.06 400 ASP A O 1
ATOM 3303 N N . PHE A 1 401 ? 12.862 -7.164 -4.285 1.00 94.06 401 PHE A N 1
ATOM 3304 C CA . PHE A 1 401 ? 13.257 -6.746 -5.630 1.00 94.06 401 PHE A CA 1
ATOM 3305 C C . PHE A 1 401 ? 12.970 -5.271 -5.927 1.00 94.06 401 PHE A C 1
ATOM 3307 O O . PHE A 1 401 ? 13.537 -4.735 -6.880 1.00 94.06 401 PHE A O 1
ATOM 3314 N N . ASP A 1 402 ? 12.144 -4.604 -5.121 1.00 90.31 402 ASP A N 1
ATOM 3315 C CA . ASP A 1 402 ? 11.927 -3.154 -5.175 1.00 90.31 402 ASP A CA 1
ATOM 3316 C C . ASP A 1 402 ? 12.997 -2.375 -4.384 1.00 90.31 402 ASP A C 1
ATOM 3318 O O . ASP A 1 402 ? 13.771 -2.951 -3.615 1.00 90.31 402 ASP A O 1
ATOM 3322 N N . TYR A 1 403 ? 13.061 -1.051 -4.567 1.00 86.19 403 TYR A N 1
ATOM 3323 C CA . TYR A 1 403 ? 13.836 -0.179 -3.681 1.00 86.19 403 TYR A CA 1
ATOM 3324 C C . TYR A 1 403 ? 12.945 0.412 -2.566 1.00 86.19 403 TYR A C 1
ATOM 3326 O O . TYR A 1 403 ? 12.089 1.258 -2.851 1.00 86.19 403 TYR A O 1
ATOM 3334 N N . PRO A 1 404 ? 13.161 0.056 -1.279 1.00 75.62 404 PRO A N 1
ATOM 3335 C CA . PRO A 1 404 ? 12.218 0.375 -0.204 1.00 75.62 404 PRO A CA 1
ATOM 3336 C C . PRO A 1 404 ? 11.933 1.863 0.015 1.00 75.62 404 PRO A C 1
ATOM 3338 O O . PRO A 1 404 ? 10.810 2.223 0.367 1.00 75.62 404 PRO A O 1
ATOM 3341 N N . ASP A 1 405 ? 12.935 2.722 -0.181 1.00 75.62 405 ASP A N 1
ATOM 3342 C CA . ASP A 1 405 ? 12.833 4.146 0.150 1.00 75.62 405 ASP A CA 1
ATOM 3343 C C . ASP A 1 405 ? 12.020 4.939 -0.889 1.00 75.62 405 ASP A C 1
ATOM 3345 O O . ASP A 1 405 ? 11.574 6.047 -0.592 1.00 75.62 405 ASP A O 1
ATOM 3349 N N . HIS A 1 406 ? 11.806 4.388 -2.092 1.00 82.19 406 HIS A N 1
ATOM 3350 C CA . HIS A 1 406 ? 11.153 5.079 -3.212 1.00 82.19 406 HIS A CA 1
ATOM 3351 C C . HIS A 1 406 ? 9.838 4.430 -3.670 1.00 82.19 406 HIS A C 1
ATOM 3353 O O . HIS A 1 406 ? 9.258 4.897 -4.647 1.00 82.19 406 HIS A O 1
ATOM 3359 N N . ARG A 1 407 ? 9.318 3.414 -2.963 1.00 88.31 407 ARG A N 1
ATOM 3360 C CA . ARG A 1 407 ? 8.044 2.751 -3.319 1.00 88.31 407 ARG A CA 1
ATOM 3361 C C . ARG A 1 407 ? 6.893 3.715 -3.640 1.00 88.31 407 ARG A C 1
ATOM 3363 O O . ARG A 1 407 ? 6.275 3.552 -4.675 1.00 88.31 407 ARG A O 1
ATOM 3370 N N . PRO A 1 408 ? 6.634 4.797 -2.871 1.00 92.06 408 PRO A N 1
ATOM 3371 C CA . PRO A 1 408 ? 5.528 5.696 -3.200 1.00 92.06 408 PRO A CA 1
ATOM 3372 C C . PRO A 1 408 ? 5.677 6.442 -4.536 1.00 92.06 408 PRO A C 1
ATOM 3374 O O . PRO A 1 408 ? 4.744 7.140 -4.928 1.00 92.06 408 PRO A O 1
ATOM 3377 N N . LEU A 1 409 ? 6.846 6.406 -5.184 1.00 88.94 409 LEU A N 1
ATOM 3378 C CA . LEU A 1 409 ? 7.128 7.177 -6.394 1.00 88.94 409 LEU A CA 1
ATOM 3379 C C . LEU A 1 409 ? 6.664 6.483 -7.672 1.00 88.94 409 LEU A C 1
ATOM 3381 O O . LEU A 1 409 ? 6.661 7.127 -8.713 1.00 88.94 409 LEU A O 1
ATOM 3385 N N . TRP A 1 410 ? 6.288 5.213 -7.628 1.00 95.88 410 TRP A N 1
ATOM 3386 C CA . TRP A 1 410 ? 5.868 4.443 -8.795 1.00 95.88 410 TRP A CA 1
ATOM 3387 C C . TRP A 1 410 ? 4.920 3.331 -8.346 1.00 95.88 410 TRP A C 1
ATOM 3389 O O . TRP A 1 410 ? 4.912 2.993 -7.169 1.00 95.88 410 TRP A O 1
ATOM 3399 N N . ILE A 1 411 ? 4.091 2.812 -9.247 1.00 96.81 411 ILE A N 1
ATOM 3400 C CA . ILE A 1 411 ? 3.189 1.698 -8.933 1.00 96.81 411 ILE A CA 1
ATOM 3401 C C . ILE A 1 411 ? 3.795 0.391 -9.430 1.00 96.81 411 ILE A C 1
ATOM 3403 O O . ILE A 1 411 ? 4.109 0.253 -10.616 1.00 96.81 411 ILE A O 1
ATOM 3407 N N . ASP A 1 412 ? 3.924 -0.586 -8.538 1.00 96.19 412 ASP A N 1
ATOM 3408 C CA . ASP A 1 412 ? 4.335 -1.931 -8.902 1.00 96.19 412 ASP A CA 1
ATOM 3409 C C . ASP A 1 412 ? 3.119 -2.831 -9.127 1.00 96.19 412 ASP A C 1
ATOM 3411 O O . ASP A 1 412 ? 2.565 -3.453 -8.218 1.00 96.19 412 ASP A O 1
ATOM 3415 N N . TYR A 1 413 ? 2.728 -2.978 -10.391 1.00 96.25 413 TYR A N 1
ATOM 3416 C CA . TYR A 1 413 ? 1.658 -3.900 -10.765 1.00 96.25 413 TYR A CA 1
ATOM 3417 C C . TYR A 1 413 ? 2.012 -5.377 -10.530 1.00 96.25 413 TYR A C 1
ATOM 3419 O O . TYR A 1 413 ? 1.114 -6.218 -10.580 1.00 96.25 413 TYR A O 1
ATOM 3427 N N . MET A 1 414 ? 3.269 -5.728 -10.237 1.00 96.81 414 MET A N 1
ATOM 3428 C CA . MET A 1 414 ? 3.637 -7.087 -9.818 1.00 96.81 414 MET A CA 1
ATOM 3429 C C . MET A 1 414 ? 3.339 -7.354 -8.337 1.00 96.81 414 MET A C 1
ATOM 3431 O O . MET A 1 414 ? 3.324 -8.518 -7.925 1.00 96.81 414 MET A O 1
ATOM 3435 N N . THR A 1 415 ? 3.057 -6.306 -7.559 1.00 96.38 415 THR A N 1
ATOM 3436 C CA . THR A 1 415 ? 2.792 -6.362 -6.123 1.00 96.38 415 THR A CA 1
ATOM 3437 C C . THR A 1 415 ? 1.294 -6.254 -5.826 1.00 96.38 415 THR A C 1
ATOM 3439 O O . THR A 1 415 ? 0.637 -5.240 -6.074 1.00 96.38 415 THR A O 1
ATOM 3442 N N . SER A 1 416 ? 0.737 -7.309 -5.228 1.00 97.19 416 SER A N 1
ATOM 3443 C CA . SER A 1 416 ? -0.693 -7.389 -4.894 1.00 97.19 416 SER A CA 1
ATOM 3444 C C . SER A 1 416 ? -1.142 -6.332 -3.884 1.00 97.19 416 SER A C 1
ATOM 3446 O O . SER A 1 416 ? -2.212 -5.745 -4.029 1.00 97.19 416 SER A O 1
ATOM 3448 N N . GLU A 1 417 ? -0.301 -6.033 -2.893 1.00 96.12 417 GLU A N 1
ATOM 3449 C CA . GLU A 1 417 ? -0.641 -5.136 -1.782 1.00 96.12 417 GLU A CA 1
ATOM 3450 C C . GLU A 1 417 ? -0.888 -3.679 -2.187 1.00 96.12 417 GLU A C 1
ATOM 3452 O O . GLU A 1 417 ? -1.592 -2.955 -1.482 1.00 96.12 417 GLU A O 1
ATOM 3457 N N . GLU A 1 418 ? -0.401 -3.253 -3.349 1.00 97.12 418 GLU A N 1
ATOM 3458 C CA . GLU A 1 418 ? -0.635 -1.899 -3.853 1.00 97.12 418 GLU A CA 1
ATOM 3459 C C . GLU A 1 418 ? -2.021 -1.724 -4.500 1.00 97.12 418 GLU A C 1
ATOM 3461 O O . GLU A 1 418 ? -2.492 -0.593 -4.618 1.00 97.12 418 GLU A O 1
ATOM 3466 N N . ASN A 1 419 ? -2.701 -2.820 -4.874 1.00 97.25 419 ASN A N 1
ATOM 3467 C CA . ASN A 1 419 ? -3.764 -2.830 -5.891 1.00 97.25 419 ASN A CA 1
ATOM 3468 C C . ASN A 1 419 ? -5.172 -3.229 -5.378 1.00 97.25 419 ASN A C 1
ATOM 3470 O O . ASN A 1 419 ? -5.997 -3.735 -6.145 1.00 97.25 419 ASN A O 1
ATOM 3474 N N . TYR A 1 420 ? -5.479 -3.031 -4.092 1.00 98.00 420 TYR A N 1
ATOM 3475 C CA . TYR A 1 420 ? -6.790 -3.378 -3.501 1.00 98.00 420 TYR A CA 1
ATOM 3476 C C . TYR A 1 420 ? -7.885 -2.321 -3.671 1.00 98.00 420 TYR A C 1
ATOM 3478 O O . TYR A 1 420 ? -9.065 -2.618 -3.475 1.00 98.00 420 TYR A O 1
ATOM 3486 N N . GLY A 1 421 ? -7.524 -1.081 -3.985 1.00 98.00 421 GLY A N 1
ATOM 3487 C CA . GLY A 1 421 ? -8.439 0.048 -3.969 1.00 98.00 421 GLY A CA 1
ATOM 3488 C C . GLY A 1 421 ? -9.563 -0.074 -4.987 1.00 98.00 421 GLY A C 1
ATOM 3489 O O . GLY A 1 421 ? -9.368 -0.600 -6.079 1.00 98.00 421 GLY A O 1
ATOM 3490 N N . LEU A 1 422 ? -10.727 0.491 -4.662 1.00 98.69 422 LEU A N 1
ATOM 3491 C CA . LEU A 1 422 ? -11.797 0.777 -5.632 1.00 98.69 422 LEU A CA 1
ATOM 3492 C C . LEU A 1 422 ? -11.518 2.058 -6.443 1.00 98.69 422 LEU A C 1
ATOM 3494 O O . LEU A 1 422 ? -12.091 2.273 -7.514 1.00 98.69 422 LEU A O 1
ATOM 3498 N N . LEU A 1 423 ? -10.662 2.925 -5.907 1.00 98.56 423 LEU A N 1
ATOM 3499 C CA . LEU A 1 423 ? -10.059 4.076 -6.560 1.00 98.56 423 LEU A CA 1
ATOM 3500 C C . LEU A 1 423 ? -8.600 3.742 -6.879 1.00 98.56 423 LEU A C 1
ATOM 3502 O O . LEU A 1 423 ? -7.821 3.465 -5.968 1.00 98.56 423 LEU A O 1
ATOM 3506 N N . SER A 1 424 ? -8.236 3.824 -8.153 1.00 97.31 424 SER A N 1
ATOM 3507 C CA . SER A 1 424 ? -6.847 3.745 -8.585 1.00 97.31 424 SER A CA 1
ATOM 3508 C C . SER A 1 424 ? -6.225 5.125 -8.733 1.00 97.31 424 SER A C 1
ATOM 3510 O O . SER A 1 424 ? -6.919 6.127 -8.959 1.00 97.31 424 SER A O 1
ATOM 3512 N N . PHE A 1 425 ? -4.904 5.146 -8.613 1.00 97.19 425 PHE A N 1
ATOM 3513 C CA . PHE A 1 425 ? -4.070 6.236 -9.080 1.00 97.19 425 PHE A CA 1
ATOM 3514 C C . PHE A 1 425 ? -3.360 5.730 -10.334 1.00 97.19 425 PHE A C 1
ATOM 3516 O O . PHE A 1 425 ? -2.401 4.972 -10.216 1.00 97.19 425 PHE A O 1
ATOM 3523 N N . ASP A 1 426 ? -3.862 6.091 -11.512 1.00 94.50 426 ASP A N 1
ATOM 3524 C CA . ASP A 1 426 ? -3.277 5.645 -12.775 1.00 94.50 426 ASP A CA 1
ATOM 3525 C C . ASP A 1 426 ? -2.112 6.572 -13.164 1.00 94.50 426 ASP A C 1
ATOM 3527 O O . ASP A 1 426 ? -2.226 7.789 -12.972 1.00 94.50 426 ASP A O 1
ATOM 3531 N N . PRO A 1 427 ? -1.006 6.042 -13.713 1.00 93.38 427 PRO A N 1
ATOM 3532 C CA . PRO A 1 427 ? 0.056 6.851 -14.309 1.00 93.38 427 PRO A CA 1
ATOM 3533 C C . PRO A 1 427 ? -0.457 7.768 -15.434 1.00 93.38 427 PRO A C 1
ATOM 3535 O O . PRO A 1 427 ? -1.183 7.329 -16.321 1.00 93.38 427 PRO A O 1
ATOM 3538 N N . ASP A 1 428 ? -0.044 9.041 -15.433 1.00 86.69 428 ASP A N 1
ATOM 3539 C CA . ASP A 1 428 ? -0.602 10.070 -16.339 1.00 86.69 428 ASP A CA 1
ATOM 3540 C C . ASP A 1 428 ? 0.420 10.710 -17.290 1.00 86.69 428 ASP A C 1
ATOM 3542 O O . ASP A 1 428 ? 0.056 11.497 -18.171 1.00 86.69 428 ASP A O 1
ATOM 3546 N N . SER A 1 429 ? 1.713 10.451 -17.101 1.00 80.00 429 SER A N 1
ATOM 3547 C CA . SER A 1 429 ? 2.758 11.251 -17.751 1.00 80.00 429 SER A CA 1
ATOM 3548 C C . SER A 1 429 ? 2.834 11.072 -19.270 1.00 80.00 429 SER A C 1
ATOM 3550 O O . SER A 1 429 ? 3.090 12.039 -19.992 1.00 80.00 429 SER A O 1
ATOM 3552 N N . GLU A 1 430 ? 2.590 9.859 -19.770 1.00 85.69 430 GLU A N 1
ATOM 3553 C CA . GLU A 1 430 ? 2.674 9.547 -21.201 1.00 85.69 430 GLU A CA 1
ATOM 3554 C C . GLU A 1 430 ? 1.306 9.447 -21.889 1.00 85.69 430 GLU A C 1
ATOM 3556 O O . GLU A 1 430 ? 1.256 9.646 -23.108 1.00 85.69 430 GLU A O 1
ATOM 3561 N N . ASN A 1 431 ? 0.226 9.217 -21.123 1.00 83.25 431 ASN A N 1
ATOM 3562 C CA . ASN A 1 431 ? -1.145 8.969 -21.598 1.00 83.25 431 ASN A CA 1
ATOM 3563 C C . ASN A 1 431 ? -1.199 7.914 -22.721 1.00 83.25 431 ASN A C 1
ATOM 3565 O O . ASN A 1 431 ? -1.745 8.183 -23.789 1.00 83.25 431 ASN A O 1
ATOM 3569 N N . ILE A 1 432 ? -0.575 6.751 -22.505 1.00 89.00 432 ILE A N 1
ATOM 3570 C CA . ILE A 1 432 ? -0.679 5.600 -23.410 1.00 89.00 432 ILE A CA 1
ATOM 3571 C C . ILE A 1 432 ? -1.786 4.681 -22.908 1.00 89.00 432 ILE A C 1
ATOM 3573 O O . ILE A 1 432 ? -1.754 4.268 -21.754 1.00 89.00 432 ILE A O 1
ATOM 3577 N N . GLU A 1 433 ? -2.718 4.327 -23.787 1.00 90.06 433 GLU A N 1
ATOM 3578 C CA . GLU A 1 433 ? -3.710 3.280 -23.545 1.00 90.06 433 GLU A CA 1
ATOM 3579 C C . GLU A 1 433 ? -3.456 2.136 -24.535 1.00 90.06 433 GLU A C 1
ATOM 3581 O O . GLU A 1 433 ? -3.198 2.368 -25.715 1.00 90.06 433 GLU A O 1
ATOM 3586 N N . ILE A 1 434 ? -3.519 0.886 -24.073 1.00 93.19 434 ILE A N 1
ATOM 3587 C CA . ILE A 1 434 ? -3.426 -0.278 -24.968 1.00 93.19 434 ILE A CA 1
ATOM 3588 C C . ILE A 1 434 ? -4.814 -0.523 -25.578 1.00 93.19 434 ILE A C 1
ATOM 3590 O O . ILE A 1 434 ? -5.615 -1.306 -25.053 1.00 93.19 434 ILE A O 1
ATOM 3594 N N . ASP A 1 435 ? -5.139 0.189 -26.662 1.00 92.56 435 ASP A N 1
ATOM 3595 C CA . ASP A 1 435 ? -6.499 0.257 -27.219 1.00 92.56 435 ASP A CA 1
ATOM 3596 C C . ASP A 1 435 ? -6.601 -0.066 -28.725 1.00 92.56 435 ASP A C 1
ATOM 3598 O O . ASP A 1 435 ? -7.712 -0.233 -29.263 1.00 92.56 435 ASP A O 1
ATOM 3602 N N . GLY A 1 436 ? -5.466 -0.233 -29.404 1.00 90.50 436 GLY A N 1
ATOM 3603 C CA . GLY A 1 436 ? -5.362 -0.454 -30.838 1.00 90.50 436 GLY A CA 1
ATOM 3604 C C . GLY A 1 436 ? -5.458 0.814 -31.690 1.00 90.50 436 GLY A C 1
ATOM 3605 O O . GLY A 1 436 ? -5.840 0.699 -32.863 1.00 90.50 436 GLY A O 1
ATOM 3606 N N . ASP A 1 437 ? -5.135 1.994 -31.157 1.00 89.94 437 ASP A N 1
ATOM 3607 C CA . ASP A 1 437 ? -5.066 3.270 -31.874 1.00 89.94 437 ASP A CA 1
ATOM 3608 C C . ASP A 1 437 ? -3.649 3.881 -31.850 1.00 89.94 437 ASP A C 1
ATOM 3610 O O . ASP A 1 437 ? -3.103 4.279 -30.831 1.00 89.94 437 ASP A O 1
ATOM 3614 N N . LYS A 1 438 ? -3.054 4.080 -33.034 1.00 89.81 438 LYS A N 1
ATOM 3615 C CA . LYS A 1 438 ? -1.707 4.671 -33.160 1.00 89.81 438 LYS A CA 1
ATOM 3616 C C . LYS A 1 438 ? -1.623 6.154 -32.772 1.00 89.81 438 LYS A C 1
ATOM 3618 O O . LYS A 1 438 ? -0.530 6.717 -32.823 1.00 89.81 438 LYS A O 1
ATOM 3623 N N . LYS A 1 439 ? -2.739 6.835 -32.488 1.00 89.12 439 LYS A N 1
ATOM 3624 C CA . LYS A 1 439 ? -2.744 8.290 -32.226 1.00 89.12 439 LYS A CA 1
ATOM 3625 C C . LYS A 1 439 ? -1.837 8.699 -31.075 1.00 89.12 439 LYS A C 1
ATOM 3627 O O . LYS A 1 439 ? -1.259 9.783 -31.148 1.00 89.12 439 LYS A O 1
ATOM 3632 N N . ASP A 1 440 ? -1.680 7.830 -30.087 1.00 86.81 440 ASP A N 1
ATOM 3633 C CA . ASP A 1 440 ? -0.915 8.133 -28.881 1.00 86.81 440 ASP A CA 1
ATOM 3634 C C . ASP A 1 440 ? 0.593 7.855 -29.075 1.00 86.81 440 ASP A C 1
ATOM 3636 O O . ASP A 1 440 ? 1.418 8.210 -28.236 1.00 86.81 440 ASP A O 1
ATOM 3640 N N . TRP A 1 441 ? 0.988 7.323 -30.243 1.00 88.56 441 TRP A N 1
ATOM 3641 C CA . TRP A 1 441 ? 2.337 6.831 -30.552 1.00 88.56 441 TRP A CA 1
ATOM 3642 C C . TRP A 1 441 ? 3.252 7.795 -31.323 1.00 88.56 441 TRP A C 1
ATOM 3644 O O . TRP A 1 441 ? 4.197 7.361 -31.988 1.00 88.56 441 TRP A O 1
ATOM 3654 N N . ASP A 1 442 ? 3.071 9.112 -31.184 1.00 82.31 442 ASP A N 1
ATOM 3655 C CA . ASP A 1 442 ? 4.123 10.084 -31.550 1.00 82.31 442 ASP A CA 1
ATOM 3656 C C . ASP A 1 442 ? 5.250 10.083 -30.493 1.00 82.31 442 ASP A C 1
ATOM 3658 O O . ASP A 1 442 ? 5.486 11.057 -29.776 1.00 82.31 442 ASP A O 1
ATOM 3662 N N . LYS A 1 443 ? 5.895 8.920 -30.332 1.00 90.00 443 LYS A N 1
ATOM 3663 C CA . LYS A 1 443 ? 6.880 8.616 -29.283 1.00 90.00 443 LYS A CA 1
ATOM 3664 C C . LYS A 1 443 ? 8.269 8.370 -29.869 1.00 90.00 443 LYS A C 1
ATOM 3666 O O . LYS A 1 443 ? 8.507 8.460 -31.078 1.00 90.00 443 LYS A O 1
ATOM 3671 N N . LYS A 1 444 ? 9.239 8.064 -29.002 1.00 88.50 444 LYS A N 1
ATOM 3672 C CA . LYS A 1 444 ? 10.627 7.854 -29.419 1.00 88.50 444 LYS A CA 1
ATOM 3673 C C . LYS A 1 444 ? 10.731 6.584 -30.260 1.00 88.50 444 LYS A C 1
ATOM 3675 O O . LYS A 1 444 ? 10.593 5.480 -29.747 1.00 88.50 444 LYS A O 1
ATOM 3680 N N . LYS A 1 445 ? 11.061 6.747 -31.540 1.00 96.44 445 LYS A N 1
ATOM 3681 C CA . LYS A 1 445 ? 11.531 5.649 -32.388 1.00 96.44 445 LYS A CA 1
ATOM 3682 C C . LYS A 1 445 ? 12.898 5.176 -31.889 1.00 96.44 445 LYS A C 1
ATOM 3684 O O . LYS A 1 445 ? 13.843 5.968 -31.861 1.00 96.44 445 LYS A O 1
ATOM 3689 N N . VAL A 1 446 ? 12.998 3.909 -31.503 1.00 96.94 446 VAL A N 1
ATOM 3690 C CA . VAL A 1 446 ? 14.213 3.313 -30.923 1.00 96.94 446 VAL A CA 1
ATOM 3691 C C . VAL A 1 446 ? 14.952 2.459 -31.943 1.00 96.94 446 VAL A C 1
ATOM 3693 O O . VAL A 1 446 ? 16.171 2.570 -32.051 1.00 96.94 446 VAL A O 1
ATOM 3696 N N . LEU A 1 447 ? 14.224 1.655 -32.716 1.00 95.88 447 LEU A N 1
ATOM 3697 C CA . LEU A 1 447 ? 14.776 0.719 -33.693 1.00 95.88 447 LEU A CA 1
ATOM 3698 C C . LEU A 1 447 ? 13.907 0.705 -34.959 1.00 95.88 447 LEU A C 1
ATOM 3700 O O . LEU A 1 447 ? 12.692 0.838 -34.877 1.00 95.88 447 LEU A O 1
ATOM 3704 N N . GLU A 1 448 ? 14.529 0.567 -36.127 1.00 95.50 448 GLU A N 1
ATOM 3705 C CA . GLU A 1 448 ? 13.862 0.457 -37.429 1.00 95.50 448 GLU A CA 1
ATOM 3706 C C . GLU A 1 448 ? 14.679 -0.482 -38.313 1.00 95.50 448 GLU A C 1
ATOM 3708 O O . GLU A 1 448 ? 15.868 -0.239 -38.524 1.00 95.50 448 GLU A O 1
ATOM 3713 N N . ASN A 1 449 ? 14.043 -1.531 -38.828 1.00 90.12 449 ASN A N 1
ATOM 3714 C CA . ASN A 1 449 ? 14.615 -2.430 -39.824 1.00 90.12 449 ASN A CA 1
ATOM 3715 C C . ASN A 1 449 ? 13.657 -2.591 -41.020 1.00 90.12 449 ASN A C 1
ATOM 3717 O O . ASN A 1 449 ? 12.702 -1.830 -41.162 1.00 90.12 449 ASN A O 1
ATOM 3721 N N . ASP A 1 450 ? 13.939 -3.541 -41.914 1.00 87.19 450 ASP A N 1
ATOM 3722 C CA . ASP A 1 450 ? 13.157 -3.727 -43.145 1.00 87.19 450 ASP A CA 1
ATOM 3723 C C . ASP A 1 450 ? 11.711 -4.207 -42.888 1.00 87.19 450 ASP A C 1
ATOM 3725 O O . ASP A 1 450 ? 10.859 -4.045 -43.764 1.00 87.19 450 ASP A O 1
ATOM 3729 N N . GLU A 1 451 ? 11.430 -4.794 -41.720 1.00 88.31 451 GLU A N 1
ATOM 3730 C CA . GLU A 1 451 ? 10.136 -5.400 -41.376 1.00 88.31 451 GLU A CA 1
ATOM 3731 C C . GLU A 1 451 ? 9.381 -4.618 -40.296 1.00 88.31 451 GLU A C 1
ATOM 3733 O O . GLU A 1 451 ? 8.165 -4.452 -40.408 1.00 88.31 451 GLU A O 1
ATOM 3738 N N . TYR A 1 452 ? 10.090 -4.104 -39.285 1.00 93.62 452 TYR A N 1
ATOM 3739 C CA . TYR A 1 452 ? 9.483 -3.504 -38.102 1.00 93.62 452 TYR A CA 1
ATOM 3740 C C . TYR A 1 452 ? 10.117 -2.178 -37.694 1.00 93.62 452 TYR A C 1
ATOM 3742 O O . TYR A 1 452 ? 11.318 -1.940 -37.852 1.00 93.62 452 TYR A O 1
ATOM 3750 N N . THR A 1 453 ? 9.298 -1.329 -37.076 1.00 96.50 453 THR A N 1
ATOM 3751 C CA . THR A 1 453 ? 9.754 -0.144 -36.342 1.00 96.50 453 THR A CA 1
ATOM 3752 C C . THR A 1 453 ? 9.278 -0.222 -34.900 1.00 96.50 453 THR A C 1
ATOM 3754 O O . THR A 1 453 ? 8.088 -0.384 -34.651 1.00 96.50 453 THR A O 1
ATOM 3757 N N . VAL A 1 454 ? 10.201 -0.080 -33.949 1.00 97.56 454 VAL A N 1
ATOM 3758 C CA . VAL A 1 454 ? 9.907 -0.121 -32.514 1.00 97.56 454 VAL A CA 1
ATOM 3759 C C . VAL A 1 454 ? 9.936 1.288 -31.935 1.00 97.56 454 VAL A C 1
ATOM 3761 O O . VAL A 1 454 ? 10.949 1.995 -32.009 1.00 97.56 454 VAL A O 1
ATOM 3764 N N . TYR A 1 455 ? 8.821 1.673 -31.327 1.00 97.75 455 TYR A N 1
ATOM 3765 C CA . TYR A 1 455 ? 8.644 2.905 -30.569 1.00 97.75 455 TYR A CA 1
ATOM 3766 C C . TYR A 1 455 ? 8.546 2.589 -29.085 1.00 97.75 455 TYR A C 1
ATOM 3768 O O . TYR A 1 455 ? 8.020 1.542 -28.720 1.00 97.75 455 TYR A O 1
ATOM 3776 N N . MET A 1 456 ? 9.038 3.492 -28.239 1.00 97.81 456 MET A N 1
ATOM 3777 C CA . MET A 1 456 ? 8.988 3.322 -26.788 1.00 97.81 456 MET A CA 1
ATOM 3778 C C . MET A 1 456 ? 8.737 4.631 -26.047 1.00 97.81 456 MET A C 1
ATOM 3780 O O . MET A 1 456 ? 9.156 5.708 -26.487 1.00 97.81 456 MET A O 1
ATOM 3784 N N . CYS A 1 457 ? 8.115 4.494 -24.882 1.00 96.75 457 CYS A N 1
ATOM 3785 C CA . CYS A 1 457 ? 8.013 5.498 -23.827 1.00 96.75 457 CYS A CA 1
ATOM 3786 C C . CYS A 1 457 ? 7.852 4.791 -22.471 1.00 96.75 457 CYS A C 1
ATOM 3788 O O . CYS A 1 457 ? 7.712 3.567 -22.425 1.00 96.75 457 CYS A O 1
ATOM 3790 N N . ASN A 1 458 ? 7.901 5.533 -21.366 1.00 97.00 458 ASN A N 1
ATOM 3791 C CA . ASN A 1 458 ? 7.750 4.962 -20.031 1.00 97.00 458 ASN A CA 1
ATOM 3792 C C . ASN A 1 458 ? 7.109 5.973 -19.069 1.00 97.00 458 ASN A C 1
ATOM 3794 O O . ASN A 1 458 ? 7.407 7.167 -19.150 1.00 97.00 458 ASN A O 1
ATOM 3798 N N . ASP A 1 459 ? 6.255 5.482 -18.176 1.00 96.44 459 ASP A N 1
ATOM 3799 C CA . ASP A 1 459 ? 5.548 6.271 -17.161 1.00 96.44 459 ASP A CA 1
ATOM 3800 C C . ASP A 1 459 ? 5.787 5.707 -15.753 1.00 96.44 459 ASP A C 1
ATOM 3802 O O . ASP A 1 459 ? 6.689 4.901 -15.541 1.00 96.44 459 ASP A O 1
ATOM 3806 N N . GLU A 1 460 ? 4.993 6.144 -14.783 1.00 96.88 460 GLU A N 1
ATOM 3807 C CA . GLU A 1 460 ? 5.098 5.776 -13.378 1.00 96.88 460 GLU A CA 1
ATOM 3808 C C . GLU A 1 460 ? 4.751 4.304 -13.061 1.00 96.88 460 GLU A C 1
ATOM 3810 O O . GLU A 1 460 ? 4.946 3.890 -11.921 1.00 96.88 460 GLU A O 1
ATOM 3815 N N . GLY A 1 461 ? 4.280 3.501 -14.026 1.00 96.31 461 GLY A N 1
ATOM 3816 C CA . GLY A 1 461 ? 3.947 2.082 -13.821 1.00 96.31 461 GLY A CA 1
ATOM 3817 C C . GLY A 1 461 ? 4.511 1.110 -14.862 1.00 96.31 461 GLY A C 1
ATOM 3818 O O . GLY A 1 461 ? 4.744 -0.058 -14.543 1.00 96.31 461 GLY A O 1
ATOM 3819 N N . TYR A 1 462 ? 4.771 1.568 -16.091 1.00 97.81 462 TYR A N 1
ATOM 3820 C CA . TYR A 1 462 ? 5.095 0.685 -17.210 1.00 97.81 462 TYR A CA 1
ATOM 3821 C C . TYR A 1 462 ? 6.198 1.206 -18.136 1.00 97.81 462 TYR A C 1
ATOM 3823 O O . TYR A 1 462 ? 6.384 2.407 -18.359 1.00 97.81 462 TYR A O 1
ATOM 3831 N N . LEU A 1 463 ? 6.869 0.248 -18.779 1.00 97.94 463 LEU A N 1
ATOM 3832 C CA . LEU A 1 463 ? 7.616 0.445 -20.015 1.00 97.94 463 LEU A CA 1
ATOM 3833 C C . LEU A 1 463 ? 6.741 0.035 -21.208 1.00 97.94 463 LEU A C 1
ATOM 3835 O O . LEU A 1 463 ? 6.288 -1.109 -21.280 1.00 97.94 463 LEU A O 1
ATOM 3839 N N . TYR A 1 464 ? 6.527 0.949 -22.155 1.00 98.06 464 TYR A N 1
ATOM 3840 C CA . TYR A 1 464 ? 5.662 0.719 -23.312 1.00 98.06 464 TYR A CA 1
ATOM 3841 C C . TYR A 1 464 ? 6.453 0.494 -24.596 1.00 98.06 464 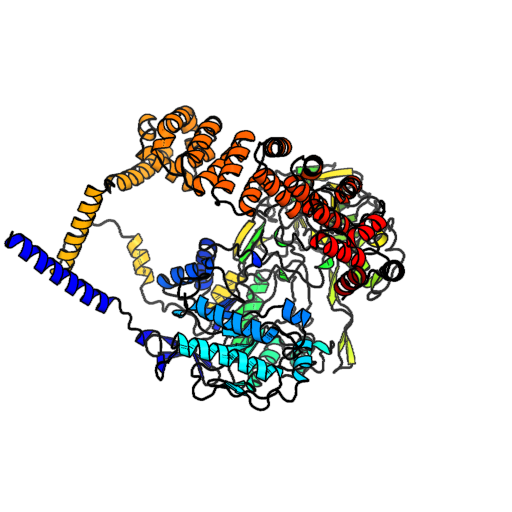TYR A C 1
ATOM 3843 O O . TYR A 1 464 ? 7.486 1.128 -24.834 1.00 98.06 464 TYR A O 1
ATOM 3851 N N . PHE A 1 465 ? 5.902 -0.352 -25.466 1.00 98.06 465 PHE A N 1
ATOM 3852 C CA . PHE A 1 465 ? 6.409 -0.626 -26.803 1.00 98.06 465 PHE A CA 1
ATOM 3853 C C . PHE A 1 465 ? 5.282 -0.549 -27.829 1.00 98.06 465 PHE A C 1
ATOM 3855 O O . PHE A 1 465 ? 4.186 -1.053 -27.594 1.00 98.06 465 PHE A O 1
ATOM 3862 N N . MET A 1 466 ? 5.581 0.001 -29.003 1.00 97.38 466 MET A N 1
ATOM 3863 C CA . MET A 1 466 ? 4.777 -0.224 -30.198 1.00 97.38 466 MET A CA 1
ATOM 3864 C C . MET A 1 466 ? 5.652 -0.772 -31.308 1.00 97.38 466 MET A C 1
ATOM 3866 O O . MET A 1 466 ? 6.680 -0.187 -31.649 1.00 97.38 466 MET A O 1
ATOM 3870 N N . VAL A 1 467 ? 5.241 -1.916 -31.844 1.00 97.38 467 VAL A N 1
ATOM 3871 C CA . VAL A 1 467 ? 5.933 -2.660 -32.895 1.00 97.38 467 VAL A CA 1
ATOM 3872 C C . VAL A 1 467 ? 5.147 -2.480 -34.184 1.00 97.38 467 VAL A C 1
ATOM 3874 O O . VAL A 1 467 ? 4.222 -3.239 -34.480 1.00 97.38 467 VAL A O 1
ATOM 3877 N N . ASP A 1 468 ? 5.487 -1.439 -34.938 1.00 96.50 468 ASP A N 1
ATOM 3878 C CA . ASP A 1 468 ? 4.876 -1.167 -36.234 1.00 96.50 468 ASP A CA 1
ATOM 3879 C C . ASP A 1 468 ? 5.360 -2.200 -37.254 1.00 96.50 468 ASP A C 1
ATOM 3881 O O . ASP A 1 468 ? 6.553 -2.489 -37.310 1.00 96.50 468 ASP A O 1
ATOM 3885 N N . GLY A 1 469 ? 4.448 -2.754 -38.049 1.00 94.88 469 GLY A N 1
ATOM 3886 C CA . GLY A 1 469 ? 4.692 -3.848 -38.992 1.00 94.88 469 GLY A CA 1
ATOM 3887 C C . GLY A 1 469 ? 4.239 -5.225 -38.493 1.00 94.88 469 GLY A C 1
ATOM 3888 O O . GLY A 1 469 ? 4.063 -6.136 -39.302 1.00 94.88 469 GLY A O 1
ATOM 3889 N N . TYR A 1 470 ? 3.987 -5.397 -37.190 1.00 95.81 470 TYR A N 1
ATOM 3890 C CA . TYR A 1 470 ? 3.554 -6.683 -36.637 1.00 95.81 470 TYR A CA 1
ATOM 3891 C C . TYR A 1 470 ? 2.054 -6.932 -36.835 1.00 95.81 470 TYR A C 1
ATOM 3893 O O . TYR A 1 470 ? 1.219 -6.163 -36.373 1.00 95.81 470 TYR A O 1
ATOM 3901 N N . THR A 1 471 ? 1.690 -8.039 -37.485 1.00 93.19 471 THR A N 1
ATOM 3902 C CA . THR A 1 471 ? 0.286 -8.397 -37.781 1.00 93.19 471 THR A CA 1
ATOM 3903 C C . THR A 1 471 ? -0.276 -9.516 -36.901 1.00 93.19 471 THR A C 1
ATOM 3905 O O . THR A 1 471 ? -1.459 -9.836 -37.003 1.00 93.19 471 THR A O 1
ATOM 3908 N N . GLY A 1 472 ? 0.554 -10.155 -36.069 1.00 93.25 472 GLY A N 1
ATOM 3909 C CA . GLY A 1 472 ? 0.171 -11.353 -35.313 1.00 93.25 472 GLY A CA 1
ATOM 3910 C C . GLY A 1 472 ? 0.278 -12.675 -36.075 1.00 93.25 472 GLY A C 1
ATOM 3911 O O . GLY A 1 472 ? 0.018 -13.721 -35.487 1.00 93.25 472 GLY A O 1
ATOM 3912 N N . GLU A 1 473 ? 0.630 -12.656 -37.367 1.00 91.44 473 GLU A N 1
ATOM 3913 C CA . GLU A 1 473 ? 0.743 -13.880 -38.180 1.00 91.44 473 GLU A CA 1
ATOM 3914 C C . GLU A 1 473 ? 2.101 -14.579 -38.037 1.00 91.44 473 GLU A C 1
ATOM 3916 O O . GLU A 1 473 ? 2.186 -15.800 -38.176 1.00 91.44 473 GLU A O 1
ATOM 3921 N N . ASN A 1 474 ? 3.153 -13.806 -37.768 1.00 90.50 474 ASN A N 1
ATOM 3922 C CA . ASN A 1 474 ? 4.514 -14.302 -37.613 1.00 90.50 474 ASN A CA 1
ATOM 3923 C C . ASN A 1 474 ? 4.940 -14.249 -36.147 1.00 90.50 474 ASN A C 1
ATOM 3925 O O . ASN A 1 474 ? 4.435 -13.442 -35.365 1.00 90.50 474 ASN A O 1
ATOM 3929 N N . ARG A 1 475 ? 5.906 -15.100 -35.802 1.00 95.25 475 ARG A N 1
ATOM 3930 C CA . ARG A 1 475 ? 6.585 -15.040 -34.513 1.00 95.25 475 ARG A CA 1
ATOM 3931 C C . ARG A 1 475 ? 7.729 -14.039 -34.579 1.00 95.25 475 ARG A C 1
ATOM 3933 O O . ARG A 1 475 ? 8.561 -14.165 -35.474 1.00 95.25 475 ARG A O 1
ATOM 3940 N N . GLU A 1 476 ? 7.796 -13.135 -33.610 1.00 96.19 476 GLU A N 1
ATOM 3941 C CA . GLU A 1 476 ? 8.830 -12.104 -33.525 1.00 96.19 476 GLU A CA 1
ATOM 3942 C C . GLU A 1 476 ? 9.487 -12.058 -32.140 1.00 96.19 476 GLU A C 1
ATOM 3944 O O . GLU A 1 476 ? 8.862 -12.416 -31.140 1.00 96.19 476 GLU A O 1
ATOM 3949 N N . TYR A 1 477 ? 10.753 -11.627 -32.085 1.00 97.38 477 TYR A N 1
ATOM 3950 C CA . TYR A 1 477 ? 11.538 -11.562 -30.849 1.00 97.38 477 TYR A CA 1
ATOM 3951 C C . TYR A 1 477 ? 12.165 -10.183 -30.661 1.00 97.38 477 TYR A C 1
ATOM 3953 O O . TYR A 1 477 ? 12.925 -9.719 -31.511 1.00 97.38 477 TYR A O 1
ATOM 3961 N N . ILE A 1 478 ? 11.915 -9.552 -29.520 1.00 98.19 478 ILE A N 1
ATOM 3962 C CA . ILE A 1 478 ? 12.535 -8.276 -29.152 1.00 98.19 478 ILE A CA 1
ATOM 3963 C C . ILE A 1 478 ? 13.449 -8.532 -27.960 1.00 98.19 478 ILE A C 1
ATOM 3965 O O . ILE A 1 478 ? 12.972 -8.840 -26.871 1.00 98.19 478 ILE A O 1
ATOM 3969 N N . GLY A 1 479 ? 14.759 -8.437 -28.182 1.00 98.38 479 GLY A N 1
ATOM 3970 C CA . GLY A 1 479 ? 15.760 -8.540 -27.125 1.00 98.38 479 GLY A CA 1
ATOM 3971 C C . GLY A 1 479 ? 15.857 -7.240 -26.332 1.00 98.38 479 GLY A C 1
ATOM 3972 O O . GLY A 1 479 ? 15.826 -6.154 -26.913 1.00 98.38 479 GLY A O 1
ATOM 3973 N N . ILE A 1 480 ? 15.997 -7.350 -25.016 1.00 98.75 480 ILE A N 1
ATOM 3974 C CA . ILE A 1 480 ? 16.152 -6.231 -24.086 1.00 98.75 480 ILE A CA 1
ATOM 3975 C C . ILE A 1 480 ? 17.410 -6.488 -23.256 1.00 98.75 480 ILE A C 1
ATOM 3977 O O . ILE A 1 480 ? 17.536 -7.542 -22.642 1.00 98.75 480 ILE A O 1
ATOM 3981 N N . ASP A 1 481 ? 18.331 -5.532 -23.249 1.00 98.56 481 ASP A N 1
ATOM 3982 C CA . ASP A 1 481 ? 19.596 -5.565 -22.506 1.00 98.56 481 ASP A CA 1
ATOM 3983 C C . ASP A 1 481 ? 19.673 -4.319 -21.611 1.00 98.56 481 ASP A C 1
ATOM 3985 O O . ASP A 1 481 ? 19.564 -3.183 -22.096 1.00 98.56 481 ASP A O 1
ATOM 3989 N N . ILE A 1 482 ? 19.786 -4.548 -20.300 1.00 97.62 482 ILE A N 1
ATOM 3990 C CA . ILE A 1 482 ? 19.813 -3.513 -19.259 1.00 97.62 482 ILE A CA 1
ATOM 3991 C C . ILE A 1 482 ? 21.045 -3.613 -18.352 1.00 97.62 482 ILE A C 1
ATOM 3993 O O . ILE A 1 482 ? 21.361 -2.650 -17.644 1.00 97.62 482 ILE A O 1
ATOM 3997 N N . ILE A 1 483 ? 21.766 -4.739 -18.348 1.00 96.19 483 ILE A N 1
ATOM 3998 C CA . ILE A 1 483 ? 22.912 -4.960 -17.464 1.00 96.19 483 ILE A CA 1
ATOM 3999 C C . ILE A 1 483 ? 24.120 -5.554 -18.200 1.00 96.19 483 ILE A C 1
ATOM 4001 O O . ILE A 1 483 ? 24.122 -6.658 -18.721 1.00 96.19 483 ILE A O 1
ATOM 4005 N N . ASP A 1 484 ? 25.235 -4.820 -18.139 1.00 93.62 484 ASP A N 1
ATOM 4006 C CA . ASP A 1 484 ? 26.482 -5.241 -18.776 1.00 93.62 484 ASP A CA 1
ATOM 4007 C C . ASP A 1 484 ? 27.085 -6.535 -18.190 1.00 93.62 484 ASP A C 1
ATOM 4009 O O . ASP A 1 484 ? 27.107 -6.737 -16.973 1.00 93.62 484 ASP A O 1
ATOM 4013 N N . ASN A 1 485 ? 27.814 -7.269 -19.040 1.00 94.06 485 ASN A N 1
ATOM 4014 C CA . ASN A 1 485 ? 28.622 -8.466 -18.727 1.00 94.06 485 ASN A CA 1
ATOM 4015 C C . ASN A 1 485 ? 27.833 -9.754 -18.436 1.00 94.06 485 ASN A C 1
ATOM 4017 O O . ASN A 1 485 ? 28.408 -10.701 -17.894 1.00 94.06 485 ASN A O 1
ATOM 4021 N N . GLN A 1 486 ? 26.567 -9.805 -18.828 1.00 95.75 486 GLN A N 1
ATOM 4022 C CA . GLN A 1 486 ? 25.726 -10.999 -18.810 1.00 95.75 486 GLN A CA 1
ATOM 4023 C C . GLN A 1 486 ? 24.786 -10.982 -20.028 1.00 95.75 486 GLN A C 1
ATOM 4025 O O . GLN A 1 486 ? 25.018 -10.212 -20.960 1.00 95.75 486 GLN A O 1
ATOM 4030 N N . GLY A 1 487 ? 23.780 -11.856 -20.041 1.00 97.56 487 GLY A N 1
ATOM 4031 C CA . GLY A 1 487 ? 22.829 -11.977 -21.140 1.00 97.56 487 GLY A CA 1
ATOM 4032 C C . GLY A 1 487 ? 23.304 -12.911 -22.254 1.00 97.56 487 GLY A C 1
ATOM 4033 O O . GLY A 1 487 ? 24.389 -13.504 -22.215 1.00 97.56 487 GLY A O 1
ATOM 4034 N N . TYR A 1 488 ? 22.456 -13.087 -23.268 1.00 98.38 488 TYR A N 1
ATOM 4035 C CA . TYR A 1 488 ? 22.774 -13.951 -24.404 1.00 98.38 488 TYR A CA 1
ATOM 4036 C C . TYR A 1 488 ? 22.192 -13.449 -25.724 1.00 98.38 488 TYR A C 1
ATOM 4038 O O . TYR A 1 488 ? 21.045 -13.025 -25.811 1.00 98.38 488 TYR A O 1
ATOM 4046 N N . ARG A 1 489 ? 22.990 -13.541 -26.794 1.00 97.88 489 ARG A N 1
ATOM 4047 C CA . ARG A 1 489 ? 22.671 -12.924 -28.090 1.00 97.88 489 ARG A CA 1
ATOM 4048 C C . ARG A 1 489 ? 21.661 -13.669 -28.960 1.00 97.88 489 ARG A C 1
ATOM 4050 O O . ARG A 1 489 ? 21.089 -13.079 -29.871 1.00 97.88 489 ARG A O 1
ATOM 4057 N N . TYR A 1 490 ? 21.479 -14.972 -28.754 1.00 98.12 490 TYR A N 1
ATOM 4058 C CA . TYR A 1 490 ? 20.712 -15.804 -29.684 1.00 98.12 490 TYR A CA 1
ATOM 4059 C C . TYR A 1 490 ? 19.568 -16.541 -29.001 1.00 98.12 490 TYR A C 1
ATOM 4061 O O . TYR A 1 490 ? 19.770 -17.206 -27.992 1.00 98.12 490 TYR A O 1
ATOM 4069 N N . TYR A 1 491 ? 18.394 -16.551 -29.625 1.00 97.44 491 TYR A N 1
ATOM 4070 C CA . TYR A 1 491 ? 17.261 -17.354 -29.167 1.00 97.44 491 TYR A CA 1
ATOM 4071 C C . TYR A 1 491 ? 16.589 -18.049 -30.350 1.00 97.44 491 TYR A C 1
ATOM 4073 O O . TYR A 1 491 ? 16.343 -17.437 -31.384 1.00 97.44 491 TYR A O 1
ATOM 4081 N N . ASN A 1 492 ? 16.371 -19.365 -30.249 1.00 94.56 492 ASN A N 1
ATOM 4082 C CA . ASN A 1 492 ? 15.826 -20.199 -31.334 1.00 94.56 492 ASN A CA 1
ATOM 4083 C C . ASN A 1 492 ? 16.509 -20.012 -32.710 1.00 94.56 492 ASN A C 1
ATOM 4085 O O . ASN A 1 492 ? 15.889 -20.180 -33.757 1.00 94.56 492 ASN A O 1
ATOM 4089 N N . GLY A 1 493 ? 17.811 -19.701 -32.712 1.00 94.12 493 GLY A N 1
ATOM 4090 C CA . GLY A 1 493 ? 18.599 -19.475 -33.929 1.00 94.12 493 GLY A CA 1
ATOM 4091 C C . GLY A 1 493 ? 18.483 -18.069 -34.531 1.00 94.12 493 GLY A C 1
ATOM 4092 O O . GLY A 1 493 ? 19.125 -17.817 -35.549 1.00 94.12 493 GLY A O 1
ATOM 4093 N N . VAL A 1 494 ? 17.722 -17.166 -33.908 1.00 95.31 494 VAL A N 1
ATOM 4094 C CA . VAL A 1 494 ? 17.620 -15.744 -34.267 1.00 95.31 494 VAL A CA 1
ATOM 4095 C C . VAL A 1 494 ? 18.668 -14.944 -33.490 1.00 95.31 494 VAL A C 1
ATOM 4097 O O . VAL A 1 494 ? 18.877 -15.196 -32.305 1.00 95.31 494 VAL A O 1
ATOM 4100 N N . ASP A 1 495 ? 19.345 -14.007 -34.159 1.00 97.12 495 ASP A N 1
ATOM 4101 C CA . ASP A 1 495 ? 20.221 -13.014 -33.519 1.00 97.12 495 ASP A CA 1
ATOM 4102 C C . ASP A 1 495 ? 19.365 -11.864 -32.981 1.00 97.12 495 ASP A C 1
ATOM 4104 O O . ASP A 1 495 ? 18.779 -11.104 -33.757 1.00 97.12 495 ASP A O 1
ATOM 4108 N N . LEU A 1 496 ? 19.320 -11.728 -31.658 1.00 97.56 496 LEU A N 1
ATOM 4109 C CA . LEU A 1 496 ? 18.530 -10.719 -30.963 1.00 97.56 496 LEU A CA 1
ATOM 4110 C C . LEU A 1 496 ? 19.086 -9.307 -31.150 1.00 97.56 496 LEU A C 1
ATOM 4112 O O . LEU A 1 496 ? 18.406 -8.362 -30.803 1.00 97.56 496 LEU A O 1
ATOM 4116 N N . GLY A 1 497 ? 20.296 -9.117 -31.686 1.00 96.56 497 GLY A N 1
ATOM 4117 C CA . GLY A 1 497 ? 20.877 -7.786 -31.903 1.00 96.56 497 GLY A CA 1
ATOM 4118 C C . GLY A 1 497 ? 21.612 -7.194 -30.689 1.00 96.56 497 GLY A C 1
ATOM 4119 O O . GLY A 1 497 ? 22.536 -6.392 -30.876 1.00 96.56 497 GLY A O 1
ATOM 4120 N N . CYS A 1 498 ? 21.308 -7.655 -29.477 1.00 97.38 498 CYS A N 1
ATOM 4121 C CA . CYS A 1 498 ? 21.985 -7.350 -28.208 1.00 97.38 498 CYS A CA 1
ATOM 4122 C C . CYS A 1 498 ? 22.269 -8.637 -27.412 1.00 97.38 498 CYS A C 1
ATOM 4124 O O . CYS A 1 498 ? 21.757 -9.698 -27.767 1.00 97.38 498 CYS A O 1
ATOM 4126 N N . ASP A 1 499 ? 23.103 -8.552 -26.373 1.00 97.69 499 ASP A N 1
ATOM 4127 C CA . ASP A 1 499 ? 23.287 -9.639 -25.403 1.00 97.69 499 ASP A CA 1
ATOM 4128 C C . ASP A 1 499 ? 22.130 -9.561 -24.396 1.00 97.69 499 ASP A C 1
ATOM 4130 O O . ASP A 1 499 ? 22.237 -8.933 -23.354 1.00 97.69 499 ASP A O 1
ATOM 4134 N N . ALA A 1 500 ? 20.972 -10.104 -24.775 1.00 98.50 500 ALA A N 1
ATOM 4135 C CA . ALA A 1 500 ? 19.712 -9.823 -24.098 1.00 98.50 500 ALA A CA 1
ATOM 4136 C C . ALA A 1 500 ? 19.630 -10.438 -22.690 1.00 98.50 500 ALA A C 1
ATOM 4138 O O . ALA A 1 500 ? 19.938 -11.620 -22.505 1.00 98.50 500 ALA A O 1
ATOM 4139 N N . ASP A 1 501 ? 19.129 -9.646 -21.743 1.00 98.56 501 ASP A N 1
ATOM 4140 C CA . ASP A 1 501 ? 18.688 -10.063 -20.410 1.00 98.56 501 ASP A CA 1
ATOM 4141 C C . ASP A 1 501 ? 17.231 -10.536 -20.426 1.00 98.56 501 ASP A C 1
ATOM 4143 O O . ASP A 1 501 ? 16.865 -11.437 -19.677 1.00 98.56 501 ASP A O 1
ATOM 4147 N N . PHE A 1 502 ? 16.402 -9.960 -21.303 1.00 98.81 502 PHE A N 1
ATOM 4148 C CA . PHE A 1 502 ? 14.999 -10.336 -21.481 1.00 98.81 502 PHE A CA 1
ATOM 4149 C C . PHE A 1 502 ? 14.626 -10.432 -22.959 1.00 98.81 502 PHE A C 1
ATOM 4151 O O . PHE A 1 502 ? 15.248 -9.807 -23.820 1.00 98.81 502 PHE A O 1
ATOM 4158 N N . ILE A 1 503 ? 13.580 -11.198 -23.260 1.00 98.75 503 ILE A N 1
ATOM 4159 C CA . ILE A 1 503 ? 13.007 -11.308 -24.602 1.00 98.75 503 ILE A CA 1
ATOM 4160 C C . ILE A 1 503 ? 11.500 -11.113 -24.505 1.00 98.75 503 ILE A C 1
ATOM 4162 O O . ILE A 1 503 ? 10.838 -11.887 -23.821 1.00 98.75 503 ILE A O 1
ATOM 4166 N N . ILE A 1 504 ? 10.952 -10.149 -25.245 1.00 98.56 504 ILE A N 1
ATOM 4167 C CA . ILE A 1 504 ? 9.522 -10.154 -25.570 1.00 98.56 504 ILE A CA 1
ATOM 4168 C C . ILE A 1 504 ? 9.339 -11.065 -26.783 1.00 98.56 504 ILE A C 1
ATOM 4170 O O . ILE A 1 504 ? 9.870 -10.796 -27.865 1.00 98.56 504 ILE A O 1
ATOM 4174 N N . VAL A 1 505 ? 8.597 -12.150 -26.597 1.00 98.44 505 VAL A N 1
ATOM 4175 C CA . VAL A 1 505 ? 8.176 -13.067 -27.653 1.00 98.44 505 VAL A CA 1
ATOM 4176 C C . VAL A 1 505 ? 6.772 -12.665 -28.084 1.00 98.44 505 VAL A C 1
ATOM 4178 O O . VAL A 1 505 ? 5.834 -12.742 -27.296 1.00 98.44 505 VAL A O 1
ATOM 4181 N N . LEU A 1 506 ? 6.617 -12.262 -29.343 1.00 98.06 506 LEU A N 1
ATOM 4182 C CA . LEU A 1 506 ? 5.312 -12.010 -29.948 1.00 98.06 506 LEU A CA 1
ATOM 4183 C C . LEU A 1 506 ? 4.931 -13.194 -30.833 1.00 98.06 506 LEU A C 1
ATOM 4185 O O . LEU A 1 506 ? 5.494 -13.373 -31.912 1.00 98.06 506 LEU A O 1
ATOM 4189 N N . ASP A 1 507 ? 3.973 -14.004 -30.392 1.00 97.06 507 ASP A N 1
ATOM 4190 C CA . ASP A 1 507 ? 3.528 -15.226 -31.079 1.00 97.06 507 ASP A CA 1
ATOM 4191 C C . ASP A 1 507 ? 1.996 -15.314 -31.128 1.00 97.06 507 ASP A C 1
ATOM 4193 O O . ASP A 1 507 ? 1.356 -16.267 -30.670 1.00 97.06 507 ASP A O 1
ATOM 4197 N N . GLY A 1 508 ? 1.390 -14.259 -31.672 1.00 96.25 508 GLY A N 1
ATOM 4198 C CA . GLY A 1 508 ? -0.056 -14.110 -31.731 1.00 96.25 508 GLY A CA 1
ATOM 4199 C C . GLY A 1 508 ? -0.677 -13.853 -30.355 1.00 96.25 508 GLY A C 1
ATOM 4200 O O . GLY A 1 508 ? -0.017 -13.439 -29.405 1.00 96.25 508 GLY A O 1
ATOM 4201 N N . LYS A 1 509 ? -1.990 -14.065 -30.253 1.00 95.88 509 LYS A N 1
ATOM 4202 C CA . LYS A 1 509 ? -2.779 -13.641 -29.083 1.00 95.88 509 LYS A CA 1
ATOM 4203 C C . LYS A 1 509 ? -2.572 -14.504 -27.840 1.00 95.88 509 LYS A C 1
ATOM 4205 O O . LYS A 1 509 ? -2.678 -13.991 -26.736 1.00 95.88 509 LYS A O 1
ATOM 4210 N N . ASP A 1 510 ? -2.287 -15.789 -28.032 1.00 95.69 510 ASP A N 1
ATOM 4211 C CA . ASP A 1 510 ? -2.361 -16.781 -26.952 1.00 95.69 510 ASP A CA 1
ATOM 4212 C C . ASP A 1 510 ? -0.985 -17.250 -26.447 1.00 95.69 510 ASP A C 1
ATOM 4214 O O . ASP A 1 510 ? -0.914 -17.893 -25.399 1.00 95.69 510 ASP A O 1
ATOM 4218 N N . ASN A 1 511 ? 0.096 -16.953 -27.185 1.00 96.44 511 ASN A N 1
ATOM 4219 C CA . ASN A 1 511 ? 1.442 -17.482 -26.916 1.00 96.44 511 ASN A CA 1
ATOM 4220 C C . ASN A 1 511 ? 2.521 -16.392 -26.780 1.00 96.44 511 ASN A C 1
ATOM 4222 O O . ASN A 1 511 ? 3.706 -16.711 -26.831 1.00 96.44 511 ASN A O 1
ATOM 4226 N N . SER A 1 512 ? 2.133 -15.119 -26.657 1.00 98.19 512 SER A N 1
ATOM 4227 C CA . SER A 1 512 ? 3.099 -14.042 -26.415 1.00 98.19 512 SER A CA 1
ATOM 4228 C C . SER A 1 512 ? 3.514 -14.011 -24.941 1.00 98.19 512 SER A C 1
ATOM 4230 O O . SER A 1 512 ? 2.682 -14.201 -24.053 1.00 98.19 512 SER A O 1
ATOM 4232 N N . GLU A 1 513 ? 4.798 -13.791 -24.676 1.00 98.44 513 GLU A N 1
ATOM 4233 C CA . GLU A 1 513 ? 5.396 -13.907 -23.340 1.00 98.44 513 GLU A CA 1
ATOM 4234 C C . GLU A 1 513 ? 6.661 -13.047 -23.195 1.00 98.44 513 GLU A C 1
ATOM 4236 O O . GLU A 1 513 ? 7.268 -12.631 -24.184 1.00 98.44 513 GLU A O 1
ATOM 4241 N N . VAL A 1 514 ? 7.071 -12.804 -21.953 1.00 98.44 514 VAL A N 1
ATOM 4242 C CA . VAL A 1 514 ? 8.368 -12.246 -21.573 1.00 98.44 514 VAL A CA 1
ATOM 4243 C C . VAL A 1 514 ? 9.207 -13.337 -20.935 1.00 98.44 514 VAL A C 1
ATOM 4245 O O . VAL A 1 514 ? 8.832 -13.936 -19.928 1.00 98.44 514 VAL A O 1
ATOM 4248 N N . LEU A 1 515 ? 10.377 -13.560 -21.522 1.00 98.69 515 LEU A N 1
ATOM 4249 C CA . LEU A 1 515 ? 11.378 -14.479 -21.007 1.00 98.69 515 LEU A CA 1
ATOM 4250 C C . LEU A 1 515 ? 12.535 -13.703 -20.386 1.00 98.69 515 LEU A C 1
ATOM 4252 O O . LEU A 1 515 ? 12.909 -12.643 -20.883 1.00 98.69 515 LEU A O 1
ATOM 4256 N N . VAL A 1 516 ? 13.155 -14.283 -19.365 1.00 98.69 516 VAL A N 1
ATOM 4257 C CA . VAL A 1 516 ? 14.367 -13.778 -18.716 1.00 98.69 516 VAL A CA 1
ATOM 4258 C C . VAL A 1 516 ? 15.540 -14.707 -18.978 1.00 98.69 516 VAL A C 1
ATOM 4260 O O . VAL A 1 516 ? 15.396 -15.931 -19.059 1.00 98.69 516 VAL A O 1
ATOM 4263 N N . HIS A 1 517 ? 16.723 -14.131 -19.134 1.00 98.69 517 HIS A N 1
ATOM 4264 C CA . HIS A 1 517 ? 17.977 -14.862 -19.171 1.00 98.69 517 HIS A CA 1
ATOM 4265 C C . HIS A 1 517 ? 18.144 -15.626 -17.860 1.00 98.69 517 HIS A C 1
ATOM 4267 O O . HIS A 1 517 ? 18.015 -15.057 -16.783 1.00 98.69 517 HIS A O 1
ATOM 4273 N N . SER A 1 518 ? 18.443 -16.922 -17.918 1.00 98.06 518 SER A N 1
ATOM 4274 C CA . SER A 1 518 ? 18.391 -17.779 -16.724 1.00 98.06 518 SER A CA 1
ATOM 4275 C C . SER A 1 518 ? 19.331 -17.352 -15.584 1.00 98.06 518 SER A C 1
ATOM 4277 O O . SER A 1 518 ? 19.113 -17.740 -14.443 1.00 98.06 518 SER A O 1
ATOM 4279 N N . TYR A 1 519 ? 20.397 -16.602 -15.892 1.00 98.12 519 TYR A N 1
ATOM 4280 C CA . TYR A 1 519 ? 21.326 -16.052 -14.894 1.00 98.12 519 TYR A CA 1
ATOM 4281 C C . TYR A 1 519 ? 20.769 -14.810 -14.185 1.00 98.12 519 TYR A C 1
ATOM 4283 O O . TYR A 1 519 ? 21.287 -14.398 -13.154 1.00 98.12 519 TYR A O 1
ATOM 4291 N N . TYR A 1 520 ? 19.714 -14.213 -14.728 1.00 98.12 520 TYR A N 1
ATOM 4292 C CA . TYR A 1 520 ? 19.075 -13.010 -14.210 1.00 98.12 520 TYR A CA 1
ATOM 4293 C C . TYR A 1 520 ? 17.638 -13.262 -13.718 1.00 98.12 520 TYR A C 1
ATOM 4295 O O . TYR A 1 520 ? 16.920 -12.329 -13.371 1.00 98.12 520 TYR A O 1
ATOM 4303 N N . ASP A 1 521 ? 17.231 -14.532 -13.630 1.00 97.56 521 ASP A N 1
ATOM 4304 C CA . ASP A 1 521 ? 15.961 -14.961 -13.040 1.00 97.56 521 ASP A CA 1
ATOM 4305 C C . ASP A 1 521 ? 16.014 -14.863 -11.504 1.00 97.56 521 ASP A C 1
ATOM 4307 O O . ASP A 1 521 ? 16.729 -15.611 -10.825 1.00 97.56 521 ASP A O 1
ATOM 4311 N N . THR A 1 522 ? 15.238 -13.929 -10.956 1.00 95.69 522 THR A N 1
ATOM 4312 C CA . THR A 1 522 ? 15.150 -13.652 -9.517 1.00 95.69 522 THR A CA 1
ATOM 4313 C C . THR A 1 522 ? 14.520 -14.801 -8.740 1.00 95.69 522 THR A C 1
ATOM 4315 O O . THR A 1 522 ? 14.992 -15.129 -7.650 1.00 95.69 522 THR A O 1
ATOM 4318 N N . THR A 1 523 ? 13.517 -15.471 -9.305 1.00 94.00 523 THR A N 1
ATOM 4319 C CA . THR A 1 523 ? 12.840 -16.607 -8.671 1.00 94.00 523 THR A CA 1
ATOM 4320 C C . THR A 1 523 ? 13.754 -17.824 -8.638 1.00 94.00 523 THR A C 1
ATOM 4322 O O . THR A 1 523 ? 13.871 -18.478 -7.597 1.00 94.00 523 THR A O 1
ATOM 4325 N N . TYR A 1 524 ? 14.496 -18.096 -9.715 1.00 95.56 524 TYR A N 1
ATOM 4326 C CA . TYR A 1 524 ? 15.523 -19.139 -9.687 1.00 95.56 524 TYR A CA 1
ATOM 4327 C C . TYR A 1 524 ? 16.628 -18.820 -8.670 1.00 95.56 524 TYR A C 1
ATOM 4329 O O . TYR A 1 524 ? 17.005 -19.689 -7.876 1.00 95.56 524 TYR A O 1
ATOM 4337 N N . TYR A 1 525 ? 17.133 -17.584 -8.639 1.00 95.75 525 TYR A N 1
ATOM 4338 C CA . TYR A 1 525 ? 18.160 -17.196 -7.675 1.00 95.75 525 TYR A CA 1
ATOM 4339 C C . TYR A 1 525 ? 17.692 -17.373 -6.227 1.00 95.75 525 TYR A C 1
ATOM 4341 O O . TYR A 1 525 ? 18.370 -18.033 -5.436 1.00 95.75 525 TYR A O 1
ATOM 4349 N N . MET A 1 526 ? 16.518 -16.834 -5.894 1.00 92.56 526 MET A N 1
ATOM 4350 C CA . MET A 1 526 ? 15.986 -16.873 -4.537 1.00 92.56 526 MET A CA 1
ATOM 4351 C C . MET A 1 526 ? 15.573 -18.282 -4.123 1.00 92.56 526 MET A C 1
ATOM 4353 O O . MET A 1 526 ? 15.930 -18.729 -3.045 1.00 92.56 526 MET A O 1
ATOM 4357 N N . TYR A 1 527 ? 14.866 -19.037 -4.955 1.00 91.56 527 TYR A N 1
ATOM 4358 C CA . TYR A 1 527 ? 14.253 -20.282 -4.483 1.00 91.56 527 TYR A CA 1
ATOM 4359 C C . TYR A 1 527 ? 14.981 -21.542 -4.953 1.00 91.56 527 TYR A C 1
ATOM 4361 O O . TYR A 1 527 ? 14.782 -22.606 -4.383 1.00 91.56 527 TYR A O 1
ATOM 4369 N N . SER A 1 528 ? 15.887 -21.461 -5.930 1.00 92.25 528 SER A N 1
ATOM 4370 C CA . SER A 1 528 ? 16.721 -22.609 -6.334 1.00 92.25 528 SER A CA 1
ATOM 4371 C C . SER A 1 528 ? 18.163 -22.464 -5.863 1.00 92.25 528 SER A C 1
ATOM 4373 O O . SER A 1 528 ? 18.723 -23.393 -5.290 1.00 92.25 528 SER A O 1
ATOM 4375 N N . TYR A 1 529 ? 18.794 -21.310 -6.090 1.00 92.88 529 TYR A N 1
ATOM 4376 C CA . TYR A 1 529 ? 20.219 -21.150 -5.796 1.00 92.88 529 TYR A CA 1
ATOM 4377 C C . TYR A 1 529 ? 20.507 -20.924 -4.307 1.00 92.88 529 TYR A C 1
ATOM 4379 O O . TYR A 1 529 ? 21.408 -21.574 -3.769 1.00 92.88 529 TYR A O 1
ATOM 4387 N N . THR A 1 530 ? 19.775 -20.022 -3.641 1.00 89.94 530 THR A N 1
ATOM 4388 C CA . THR A 1 530 ? 20.030 -19.690 -2.228 1.00 89.94 530 THR A CA 1
ATOM 4389 C C . THR A 1 530 ? 19.337 -20.643 -1.249 1.00 89.94 530 THR A C 1
ATOM 4391 O O . THR A 1 530 ? 19.949 -20.980 -0.235 1.00 89.94 530 THR A O 1
ATOM 4394 N N . HIS A 1 531 ? 18.130 -21.133 -1.568 1.00 85.38 531 HIS A N 1
ATOM 4395 C CA . HIS A 1 531 ? 17.335 -21.990 -0.669 1.00 85.38 531 HIS A CA 1
ATOM 4396 C C . HIS A 1 531 ? 17.154 -23.456 -1.126 1.00 85.38 531 HIS A C 1
ATOM 4398 O O . HIS A 1 531 ? 16.755 -24.278 -0.309 1.00 85.38 531 HIS A O 1
ATOM 4404 N N . ASP A 1 532 ? 17.483 -23.811 -2.379 1.00 85.56 532 ASP A N 1
ATOM 4405 C CA . ASP A 1 532 ? 17.354 -25.177 -2.948 1.00 85.56 532 ASP A CA 1
ATOM 4406 C C . ASP A 1 532 ? 15.946 -25.805 -2.824 1.00 85.56 532 ASP A C 1
ATOM 4408 O O . ASP A 1 532 ? 15.800 -27.008 -2.622 1.00 85.56 532 ASP A O 1
ATOM 4412 N N . ILE A 1 533 ? 14.900 -24.986 -2.971 1.00 83.31 533 ILE A N 1
ATOM 4413 C CA . ILE A 1 533 ? 13.484 -25.388 -2.919 1.00 83.31 533 ILE A CA 1
ATOM 4414 C C . ILE A 1 533 ? 13.043 -26.007 -4.253 1.00 83.31 533 ILE A C 1
ATOM 4416 O O . ILE A 1 533 ? 12.481 -27.099 -4.292 1.00 83.31 533 ILE A O 1
ATOM 4420 N N . LEU A 1 534 ? 13.324 -25.336 -5.376 1.00 85.94 534 LEU A N 1
ATOM 4421 C CA . LEU A 1 534 ? 12.850 -25.756 -6.709 1.00 85.94 534 LEU A CA 1
ATOM 4422 C C . LEU A 1 534 ? 13.853 -26.652 -7.467 1.00 85.94 534 LEU A C 1
ATOM 4424 O O . LEU A 1 534 ? 13.542 -27.182 -8.537 1.00 85.94 534 LEU A O 1
ATOM 4428 N N . GLY A 1 535 ? 15.044 -26.856 -6.895 1.00 88.69 535 GLY A N 1
ATOM 4429 C CA . GLY A 1 535 ? 16.132 -27.663 -7.447 1.00 88.69 535 GLY A CA 1
ATOM 4430 C C . GLY A 1 535 ? 17.085 -26.899 -8.376 1.00 88.69 535 GLY A C 1
ATOM 4431 O O . GLY A 1 535 ? 16.689 -26.098 -9.220 1.00 88.69 535 GLY A O 1
ATOM 4432 N N . ARG A 1 536 ? 18.387 -27.182 -8.245 1.00 93.25 536 ARG A N 1
ATOM 4433 C CA . ARG A 1 536 ? 19.448 -26.462 -8.972 1.00 93.25 536 ARG A CA 1
ATOM 4434 C C . ARG A 1 536 ? 19.769 -27.000 -10.365 1.00 93.25 536 ARG A C 1
ATOM 4436 O O . ARG A 1 536 ? 19.886 -28.205 -10.596 1.00 93.25 536 ARG A O 1
ATOM 4443 N N . ASN A 1 537 ? 20.062 -26.069 -11.267 1.00 95.38 537 ASN A N 1
ATOM 4444 C CA . ASN A 1 537 ? 20.624 -26.282 -12.591 1.00 95.38 537 ASN A CA 1
ATOM 4445 C C . ASN A 1 537 ? 21.909 -25.440 -12.788 1.00 95.38 537 ASN A C 1
ATOM 4447 O O . ASN A 1 537 ? 21.827 -24.254 -13.111 1.00 95.38 537 ASN A O 1
ATOM 4451 N N . PRO A 1 538 ? 23.110 -26.043 -12.692 1.00 94.81 538 PRO A N 1
ATOM 4452 C CA . PRO A 1 538 ? 24.383 -25.326 -12.842 1.00 94.81 538 PRO A CA 1
ATOM 4453 C C . PRO A 1 538 ? 24.597 -24.639 -14.198 1.00 94.81 538 PRO A C 1
ATOM 4455 O O . PRO A 1 538 ? 25.501 -23.818 -14.331 1.00 94.81 538 PRO A O 1
ATOM 4458 N N . GLU A 1 539 ? 23.823 -24.987 -15.231 1.00 96.38 539 GLU A N 1
ATOM 4459 C CA . GLU A 1 539 ? 23.889 -24.281 -16.512 1.00 96.38 539 GLU A CA 1
ATOM 4460 C C . GLU A 1 539 ? 23.200 -22.913 -16.467 1.00 96.38 539 GLU A C 1
ATOM 4462 O O . GLU A 1 539 ? 23.573 -22.049 -17.254 1.00 96.38 539 GLU A O 1
ATOM 4467 N N . TYR A 1 540 ? 22.238 -22.705 -15.561 1.00 96.88 540 TYR A N 1
ATOM 4468 C CA . TYR A 1 540 ? 21.549 -21.419 -15.403 1.00 96.88 540 TYR A CA 1
ATOM 4469 C C . TYR A 1 540 ? 22.408 -20.391 -14.667 1.00 96.88 540 TYR A C 1
ATOM 4471 O O . TYR A 1 540 ? 22.321 -19.202 -14.937 1.00 96.88 540 TYR A O 1
ATOM 4479 N N . GLU A 1 541 ? 23.308 -20.869 -13.810 1.00 95.88 541 GLU A N 1
ATOM 4480 C CA . GLU A 1 541 ? 24.171 -20.082 -12.921 1.00 95.88 541 GLU A CA 1
ATOM 4481 C C . GLU A 1 541 ? 25.416 -19.508 -13.627 1.00 95.88 541 GLU A C 1
ATOM 4483 O O . GLU A 1 541 ? 26.399 -19.148 -12.977 1.00 95.88 541 GLU A O 1
ATOM 4488 N N . LYS A 1 542 ? 25.414 -19.454 -14.965 1.00 96.75 542 LYS A N 1
ATOM 4489 C CA . LYS A 1 542 ? 26.522 -18.924 -15.767 1.00 96.75 542 LYS A CA 1
ATOM 4490 C C . LYS A 1 542 ? 26.125 -17.600 -16.421 1.00 96.75 542 LYS A C 1
ATOM 4492 O O . LYS A 1 542 ? 25.087 -17.571 -17.080 1.00 96.75 542 LYS A O 1
ATOM 4497 N N . PRO A 1 543 ? 26.974 -16.557 -16.360 1.00 96.69 543 PRO A N 1
ATOM 4498 C CA . PRO A 1 543 ? 26.671 -15.267 -16.982 1.00 96.69 543 PRO A CA 1
ATOM 4499 C C . PRO A 1 543 ? 26.529 -15.356 -18.509 1.00 96.69 543 PRO A C 1
ATOM 4501 O O . PRO A 1 543 ? 25.868 -14.518 -19.103 1.00 96.69 543 PRO A O 1
ATOM 4504 N N . ASP A 1 544 ? 27.100 -16.387 -19.143 1.00 95.12 544 ASP A N 1
ATOM 4505 C CA . ASP A 1 544 ? 26.976 -16.692 -20.574 1.00 95.12 544 ASP A CA 1
ATOM 4506 C C . ASP A 1 544 ? 26.011 -17.860 -20.865 1.00 95.12 544 ASP A C 1
ATOM 4508 O O . ASP A 1 544 ? 26.106 -18.511 -21.913 1.00 95.12 544 ASP A O 1
ATOM 4512 N N . SER A 1 545 ? 25.090 -18.158 -19.937 1.00 97.44 545 SER A N 1
ATOM 4513 C CA . SER A 1 545 ? 24.033 -19.150 -20.150 1.00 97.44 545 SER A CA 1
ATOM 4514 C C . SER A 1 545 ? 23.298 -18.872 -21.462 1.00 97.44 545 SER A C 1
ATOM 4516 O O . SER A 1 545 ? 23.011 -17.735 -21.810 1.00 97.44 545 SER A O 1
ATOM 4518 N N . LYS A 1 546 ? 22.959 -19.925 -22.201 1.00 97.31 546 LYS A N 1
ATOM 4519 C CA . LYS A 1 546 ? 22.200 -19.816 -23.458 1.00 97.31 546 LYS A CA 1
ATOM 4520 C C . LYS A 1 546 ? 20.685 -19.937 -23.265 1.00 97.31 546 LYS A C 1
ATOM 4522 O O . LYS A 1 546 ? 19.960 -20.094 -24.247 1.00 97.31 546 LYS A O 1
ATOM 4527 N N . TYR A 1 547 ? 20.229 -20.024 -22.017 1.00 98.12 547 TYR A N 1
ATOM 4528 C CA . TYR A 1 547 ? 18.845 -20.332 -21.682 1.00 98.12 547 TYR A CA 1
ATOM 4529 C C . TYR A 1 547 ? 18.081 -19.065 -21.319 1.00 98.12 547 TYR A C 1
ATOM 4531 O O . TYR A 1 547 ? 18.561 -18.234 -20.553 1.00 98.12 547 TYR A O 1
ATOM 4539 N N . PHE A 1 548 ? 16.867 -18.987 -21.850 1.00 98.44 548 PHE A N 1
ATOM 4540 C CA . PHE A 1 548 ? 15.841 -18.051 -21.427 1.00 98.44 548 PHE A CA 1
ATOM 4541 C C . PHE A 1 548 ? 14.673 -18.863 -20.869 1.00 98.44 548 PHE A C 1
ATOM 4543 O O . PHE A 1 548 ? 14.323 -19.902 -21.442 1.00 98.44 548 PHE A O 1
ATOM 4550 N N . VAL A 1 549 ? 14.125 -18.426 -19.744 1.00 97.44 549 VAL A N 1
ATOM 4551 C CA . VAL A 1 549 ? 13.038 -19.082 -19.005 1.00 97.44 549 VAL A CA 1
ATOM 4552 C C . VAL A 1 549 ? 11.909 -18.085 -18.773 1.00 97.44 549 VAL A C 1
ATOM 4554 O O . VAL A 1 549 ? 12.136 -16.881 -18.874 1.00 97.44 549 VAL A O 1
ATOM 4557 N N . SER A 1 550 ? 10.693 -18.565 -18.504 1.00 94.81 550 SER A N 1
ATOM 4558 C CA . SER A 1 550 ? 9.598 -17.644 -18.189 1.00 94.81 550 SER A CA 1
ATOM 4559 C C . SER A 1 550 ? 9.825 -16.971 -16.839 1.00 94.81 550 SER A C 1
ATOM 4561 O O . SER A 1 550 ? 10.326 -17.600 -15.903 1.00 94.81 550 SER A O 1
ATOM 4563 N N . MET A 1 551 ? 9.426 -15.705 -16.741 1.00 92.69 551 MET A N 1
ATOM 4564 C CA . MET A 1 551 ? 9.371 -14.984 -15.473 1.00 92.69 551 MET A CA 1
ATOM 4565 C C . MET A 1 551 ? 8.292 -15.599 -14.584 1.00 92.69 551 MET A C 1
ATOM 4567 O O . MET A 1 551 ? 7.132 -15.691 -14.979 1.00 92.69 551 MET A O 1
ATOM 4571 N N . THR A 1 552 ? 8.656 -16.007 -13.371 1.00 95.44 552 THR A N 1
ATOM 4572 C CA . THR A 1 552 ? 7.712 -16.623 -12.429 1.00 95.44 552 THR A CA 1
ATOM 4573 C C . THR A 1 552 ? 7.735 -15.926 -11.077 1.00 95.44 552 THR A C 1
ATOM 4575 O O . THR A 1 552 ? 8.752 -15.353 -10.700 1.00 95.44 552 THR A O 1
ATOM 4578 N N . GLN A 1 553 ? 6.626 -15.978 -10.339 1.00 95.75 553 GLN A N 1
ATOM 4579 C CA . GLN A 1 553 ? 6.547 -15.591 -8.927 1.00 95.75 553 GLN A CA 1
ATOM 4580 C C . GLN A 1 553 ? 6.222 -16.832 -8.094 1.00 95.75 553 GLN A C 1
ATOM 4582 O O . GLN A 1 553 ? 5.313 -17.585 -8.442 1.00 95.75 553 GLN A O 1
ATOM 4587 N N . LEU A 1 554 ? 6.942 -17.050 -6.991 1.00 94.44 554 LEU A N 1
ATOM 4588 C CA . LEU A 1 554 ? 6.526 -18.041 -5.998 1.00 94.44 554 LEU A CA 1
ATOM 4589 C C . LEU A 1 554 ? 5.258 -17.534 -5.307 1.00 94.44 554 LEU A C 1
ATOM 4591 O O . LEU A 1 554 ? 5.234 -16.397 -4.836 1.00 94.44 554 LEU A O 1
ATOM 4595 N N . THR A 1 555 ? 4.217 -18.363 -5.269 1.00 93.88 555 THR A N 1
ATOM 4596 C CA . THR A 1 555 ? 2.936 -18.028 -4.620 1.00 93.88 555 THR A CA 1
ATOM 4597 C C . THR A 1 555 ? 2.625 -18.912 -3.423 1.00 93.88 555 THR A C 1
ATOM 4599 O O . THR A 1 555 ? 1.670 -18.654 -2.700 1.00 93.88 555 THR A O 1
ATOM 4602 N N . SER A 1 556 ? 3.385 -19.993 -3.248 1.00 90.12 556 SER A N 1
ATOM 4603 C CA . SER A 1 556 ? 3.320 -20.898 -2.103 1.00 90.12 556 SER A CA 1
ATOM 4604 C C . SER A 1 556 ? 4.530 -21.835 -2.143 1.00 90.12 556 SER A C 1
ATOM 4606 O O . SER A 1 556 ? 4.925 -22.276 -3.229 1.00 90.12 556 SER A O 1
ATOM 4608 N N . ASP A 1 557 ? 5.123 -22.136 -0.988 1.00 87.75 557 ASP A N 1
ATOM 4609 C CA . ASP A 1 557 ? 6.172 -23.158 -0.864 1.00 87.75 557 ASP A CA 1
ATOM 4610 C C . ASP A 1 557 ? 5.565 -24.581 -0.867 1.00 87.75 557 ASP A C 1
ATOM 4612 O O . ASP A 1 557 ? 4.351 -24.762 -0.965 1.00 87.75 557 ASP A O 1
ATOM 4616 N N . GLU A 1 558 ? 6.393 -25.625 -0.804 1.00 90.19 558 GLU A N 1
ATOM 4617 C CA . GLU A 1 558 ? 5.913 -26.975 -0.520 1.00 90.19 558 GLU A CA 1
ATOM 4618 C C . GLU A 1 558 ? 5.328 -27.031 0.897 1.00 90.19 558 GLU A C 1
ATOM 4620 O O . GLU A 1 558 ? 6.009 -26.791 1.893 1.00 90.19 558 GLU A O 1
ATOM 4625 N N . ILE A 1 559 ? 4.051 -27.391 0.981 1.00 91.50 559 ILE A N 1
ATOM 4626 C CA . ILE A 1 559 ? 3.282 -27.424 2.218 1.00 91.50 559 ILE A CA 1
ATOM 4627 C C . ILE A 1 559 ? 2.979 -28.874 2.587 1.00 91.50 559 ILE A C 1
ATOM 4629 O O . ILE A 1 559 ? 2.424 -29.635 1.792 1.00 91.50 559 ILE A O 1
ATOM 4633 N N . LEU A 1 560 ? 3.281 -29.255 3.828 1.00 93.31 560 LEU A N 1
ATOM 4634 C CA . LEU A 1 560 ? 2.787 -30.490 4.434 1.00 93.31 560 LEU A CA 1
ATOM 4635 C C . LEU A 1 560 ? 1.565 -30.171 5.297 1.00 93.31 560 LEU A C 1
ATOM 4637 O O . LEU A 1 560 ? 1.715 -29.591 6.367 1.00 93.31 560 LEU A O 1
ATOM 4641 N N . LEU A 1 561 ? 0.382 -30.607 4.869 1.00 93.19 561 LEU A N 1
ATOM 4642 C CA . LEU A 1 561 ? -0.864 -30.426 5.616 1.00 93.19 561 LEU A CA 1
ATOM 4643 C C . LEU A 1 561 ? -0.908 -31.411 6.800 1.00 93.19 561 LEU A C 1
ATOM 4645 O O . LEU A 1 561 ? -0.990 -32.625 6.570 1.00 93.19 561 LEU A O 1
ATOM 4649 N N . PRO A 1 562 ? -0.858 -30.956 8.068 1.00 91.44 562 PRO A N 1
ATOM 4650 C CA . PRO A 1 562 ? -0.683 -31.861 9.206 1.00 91.44 562 PRO A CA 1
ATOM 4651 C C . PRO A 1 562 ? -1.869 -32.806 9.429 1.00 91.44 562 PRO A C 1
ATOM 4653 O O . PRO A 1 562 ? -1.675 -33.985 9.738 1.00 91.44 562 PRO A O 1
ATOM 4656 N N . GLY A 1 563 ? -3.095 -32.309 9.249 1.00 87.69 563 GLY A N 1
ATOM 4657 C CA . GLY A 1 563 ? -4.327 -33.057 9.491 1.00 87.69 563 GLY A CA 1
ATOM 4658 C C . GLY A 1 563 ? -4.570 -34.182 8.486 1.00 87.69 563 GLY A C 1
ATOM 4659 O O . GLY A 1 563 ? -5.042 -35.258 8.865 1.00 87.69 563 GLY A O 1
ATOM 4660 N N . SER A 1 564 ? -4.218 -33.975 7.213 1.00 87.31 564 SER A N 1
ATOM 4661 C CA . SER A 1 564 ? -4.374 -34.975 6.147 1.00 87.31 564 SER A CA 1
ATOM 4662 C C . SER A 1 564 ? -3.113 -35.812 5.890 1.00 87.31 564 SER A C 1
ATOM 4664 O O . SER A 1 564 ? -3.221 -36.949 5.420 1.00 87.31 564 SER A O 1
ATOM 4666 N N . GLY A 1 565 ? -1.927 -35.277 6.197 1.00 90.94 565 GLY A N 1
ATOM 4667 C CA . GLY A 1 565 ? -0.630 -35.838 5.810 1.00 90.94 565 GLY A CA 1
ATOM 4668 C C . GLY A 1 565 ? -0.310 -35.692 4.316 1.00 90.94 565 GLY A C 1
ATOM 4669 O O . GLY A 1 565 ? 0.609 -36.350 3.826 1.00 90.94 565 GLY A O 1
ATOM 4670 N N . GLU A 1 566 ? -1.087 -34.892 3.582 1.00 92.94 566 GLU A N 1
ATOM 4671 C CA . GLU A 1 566 ? -0.874 -34.595 2.165 1.00 92.94 566 GLU A CA 1
ATOM 4672 C C . GLU A 1 566 ? 0.218 -33.534 1.983 1.00 92.94 566 GLU A C 1
ATOM 4674 O O . GLU A 1 566 ? 0.300 -32.574 2.746 1.00 92.94 566 GLU A O 1
ATOM 4679 N N . THR A 1 567 ? 1.046 -33.700 0.949 1.00 93.31 567 THR A N 1
ATOM 4680 C CA . THR A 1 567 ? 2.033 -32.696 0.537 1.00 93.31 567 THR A CA 1
ATOM 4681 C C . THR A 1 567 ? 1.524 -31.960 -0.697 1.00 93.31 567 THR A C 1
ATOM 4683 O O . THR A 1 567 ? 1.398 -32.559 -1.771 1.00 93.31 567 THR A O 1
ATOM 4686 N N . VAL A 1 568 ? 1.265 -30.664 -0.547 1.00 91.38 568 VAL A N 1
ATOM 4687 C CA . VAL A 1 568 ? 0.981 -29.737 -1.643 1.00 91.38 568 VAL A CA 1
ATOM 4688 C C . VAL A 1 568 ? 2.315 -29.195 -2.141 1.00 91.38 568 VAL A C 1
ATOM 4690 O O . VAL A 1 568 ? 3.115 -28.688 -1.366 1.00 91.38 568 VAL A O 1
ATOM 4693 N N . LYS A 1 569 ? 2.592 -29.341 -3.437 1.00 90.69 569 LYS A N 1
ATOM 4694 C CA . LYS A 1 569 ? 3.853 -28.862 -4.019 1.00 90.69 569 LYS A CA 1
ATOM 4695 C C . LYS A 1 569 ? 3.896 -27.339 -4.072 1.00 90.69 569 LYS A C 1
ATOM 4697 O O . LYS A 1 569 ? 2.854 -26.721 -4.281 1.00 90.69 569 LYS A O 1
ATOM 4702 N N . ALA A 1 570 ? 5.113 -26.795 -4.029 1.00 90.88 570 ALA A N 1
ATOM 4703 C CA . ALA A 1 570 ? 5.370 -25.388 -4.305 1.00 90.88 570 ALA A CA 1
ATOM 4704 C C . ALA A 1 570 ? 4.703 -24.942 -5.613 1.00 90.88 570 ALA A C 1
ATOM 4706 O O . ALA A 1 570 ? 4.708 -25.670 -6.618 1.00 90.88 570 ALA A O 1
ATOM 4707 N N . LYS A 1 571 ? 4.137 -23.736 -5.590 1.00 91.88 571 LYS A N 1
ATOM 4708 C CA . LYS A 1 571 ? 3.384 -23.154 -6.699 1.00 91.88 571 LYS A CA 1
ATOM 4709 C C . LYS A 1 571 ? 4.090 -21.929 -7.255 1.00 91.88 571 LYS A C 1
ATOM 4711 O O . LYS A 1 571 ? 4.551 -21.060 -6.517 1.00 91.88 571 LYS A O 1
ATOM 4716 N N . LEU A 1 572 ? 4.145 -21.883 -8.581 1.00 94.25 572 LEU A N 1
ATOM 4717 C CA . LEU A 1 572 ? 4.729 -20.797 -9.350 1.00 94.25 572 LEU A CA 1
ATOM 4718 C C . LEU A 1 572 ? 3.653 -20.210 -10.252 1.00 94.25 572 LEU A C 1
ATOM 4720 O O . LEU A 1 572 ? 3.044 -20.931 -11.045 1.00 94.25 572 LEU A O 1
ATOM 4724 N N . PHE A 1 573 ? 3.461 -18.904 -10.152 1.00 96.44 573 PHE A N 1
ATOM 4725 C CA . PHE A 1 573 ? 2.670 -18.140 -11.097 1.00 96.44 573 PHE A CA 1
ATOM 4726 C C . PHE A 1 573 ? 3.552 -17.724 -12.278 1.00 96.44 573 PHE A C 1
ATOM 4728 O O . PHE A 1 573 ? 4.624 -17.152 -12.081 1.00 96.44 573 PHE A O 1
ATOM 4735 N N . ASP A 1 574 ? 3.114 -18.031 -13.500 1.00 96.50 574 ASP A N 1
ATOM 4736 C CA . ASP A 1 574 ? 3.797 -17.654 -14.740 1.00 96.50 574 ASP A CA 1
ATOM 4737 C C . ASP A 1 574 ? 3.496 -16.192 -15.085 1.00 96.50 574 ASP A C 1
ATOM 4739 O O . ASP A 1 574 ? 2.547 -15.873 -15.805 1.00 96.50 574 ASP A O 1
ATOM 4743 N N . ALA A 1 575 ? 4.296 -15.296 -14.516 1.00 96.00 575 ALA A N 1
ATOM 4744 C CA . ALA A 1 575 ? 4.124 -13.865 -14.678 1.00 96.00 575 ALA A CA 1
ATOM 4745 C C . ALA A 1 575 ? 4.580 -13.368 -16.061 1.00 96.00 575 ALA A C 1
ATOM 4747 O O . ALA A 1 575 ? 4.080 -12.347 -16.527 1.00 96.00 575 ALA A O 1
ATOM 4748 N N . GLY A 1 576 ? 5.475 -14.105 -16.730 1.00 97.00 576 GLY A N 1
ATOM 4749 C CA . GLY A 1 576 ? 5.985 -13.781 -18.061 1.00 97.00 576 GLY A CA 1
ATOM 4750 C C . GLY A 1 576 ? 4.946 -13.929 -19.169 1.00 97.00 576 GLY A C 1
ATOM 4751 O O . GLY A 1 576 ? 5.024 -13.231 -20.179 1.00 97.00 576 GLY A O 1
ATOM 4752 N N . LYS A 1 577 ? 3.938 -14.791 -19.007 1.00 97.94 577 LYS A N 1
ATOM 4753 C CA . LYS A 1 577 ? 2.887 -14.968 -20.017 1.00 97.94 577 LYS A CA 1
ATOM 4754 C C . LYS A 1 577 ? 2.052 -13.698 -20.182 1.00 97.94 577 LYS A C 1
ATOM 4756 O O . LYS A 1 577 ? 1.380 -13.302 -19.237 1.00 97.94 577 LYS A O 1
ATOM 4761 N N . LEU A 1 578 ? 2.017 -13.114 -21.381 1.00 97.81 578 LEU A N 1
ATOM 4762 C CA . LEU A 1 578 ? 1.313 -11.855 -21.644 1.00 97.81 578 LEU A CA 1
ATOM 4763 C C . LEU A 1 578 ? -0.173 -12.070 -21.966 1.00 97.81 578 LEU A C 1
ATOM 4765 O O . LEU A 1 578 ? -0.558 -13.032 -22.635 1.00 97.81 578 LEU A O 1
ATOM 4769 N N . VAL A 1 579 ? -1.016 -11.133 -21.534 1.00 97.56 579 VAL A N 1
ATOM 4770 C CA . VAL A 1 579 ? -2.466 -11.161 -21.760 1.00 97.56 579 VAL A CA 1
ATOM 4771 C C . VAL A 1 579 ? -2.836 -10.258 -22.935 1.00 97.56 579 VAL A C 1
ATOM 4773 O O . VAL A 1 579 ? -2.639 -9.044 -22.891 1.00 97.56 579 VAL A O 1
ATOM 4776 N N . HIS A 1 580 ? -3.420 -10.839 -23.984 1.00 97.69 580 HIS A N 1
ATOM 4777 C CA . HIS A 1 580 ? -3.947 -10.068 -25.108 1.00 97.69 580 HIS A CA 1
ATOM 4778 C C . HIS A 1 580 ? -5.305 -9.447 -24.762 1.00 97.69 580 HIS A C 1
ATOM 4780 O O . HIS A 1 580 ? -6.278 -10.163 -24.507 1.00 97.69 580 HIS A O 1
ATOM 4786 N N . GLY A 1 581 ? -5.439 -8.136 -24.916 1.00 97.00 581 GLY A N 1
ATOM 4787 C CA . GLY A 1 581 ? -6.718 -7.459 -24.749 1.00 97.00 581 GLY A CA 1
ATOM 4788 C C . GLY A 1 581 ? -6.592 -5.952 -24.850 1.00 97.00 581 GLY A C 1
ATOM 4789 O O . GLY A 1 581 ? -5.496 -5.415 -24.955 1.00 97.00 581 GLY A O 1
ATOM 4790 N N . LYS A 1 582 ? -7.738 -5.274 -24.863 1.00 95.44 582 LYS A N 1
ATOM 4791 C CA . LYS A 1 582 ? -7.756 -3.830 -24.659 1.00 95.44 582 LYS A CA 1
ATOM 4792 C C . LYS A 1 582 ? -7.792 -3.566 -23.170 1.00 95.44 582 LYS A C 1
ATOM 4794 O O . LYS A 1 582 ? -8.590 -4.188 -22.469 1.00 95.44 582 LYS A O 1
ATOM 4799 N N . GLU A 1 583 ? -7.001 -2.608 -22.721 1.00 91.81 583 GLU A N 1
ATOM 4800 C CA . GLU A 1 583 ? -6.924 -2.223 -21.313 1.00 91.81 583 GLU A CA 1
ATOM 4801 C C . GLU A 1 583 ? -8.305 -1.923 -20.710 1.00 91.81 583 GLU A C 1
ATOM 4803 O O . GLU A 1 583 ? -8.663 -2.447 -19.658 1.00 91.81 583 GLU A O 1
ATOM 4808 N N . LYS A 1 584 ? -9.133 -1.175 -21.440 1.00 89.94 584 LYS A N 1
ATOM 4809 C CA . LYS A 1 584 ? -10.500 -0.835 -21.033 1.00 89.94 584 LYS A CA 1
ATOM 4810 C C . LYS A 1 584 ? -11.460 -2.023 -20.913 1.00 89.94 584 LYS A C 1
ATOM 4812 O O . LYS A 1 584 ? -12.467 -1.920 -20.219 1.00 89.94 584 LYS A O 1
ATOM 4817 N N . ASP A 1 585 ? -11.201 -3.109 -21.637 1.00 92.81 585 ASP A N 1
ATOM 4818 C CA . ASP A 1 585 ? -12.042 -4.310 -21.599 1.00 92.81 585 ASP A CA 1
ATOM 4819 C C . ASP A 1 585 ? -11.555 -5.302 -20.529 1.00 92.81 585 ASP A C 1
ATOM 4821 O O . ASP A 1 585 ? -12.351 -6.070 -19.987 1.00 92.81 585 ASP A O 1
ATOM 4825 N N . ASN A 1 586 ? -10.248 -5.306 -20.250 1.00 94.94 586 ASN A N 1
ATOM 4826 C CA . ASN A 1 586 ? -9.608 -6.130 -19.235 1.00 94.94 586 ASN A CA 1
ATOM 4827 C C . ASN A 1 586 ? -8.345 -5.432 -18.711 1.00 94.94 586 ASN A C 1
ATOM 4829 O O . ASN A 1 586 ? -7.348 -5.324 -19.432 1.00 94.94 586 ASN A O 1
ATOM 4833 N N . SER A 1 587 ? -8.359 -5.050 -17.435 1.00 95.31 587 SER A N 1
ATOM 4834 C CA . SER A 1 587 ? -7.248 -4.361 -16.773 1.00 95.31 587 SER A CA 1
ATOM 4835 C C . SER A 1 587 ? -5.953 -5.178 -16.706 1.00 95.31 587 SER A C 1
ATOM 4837 O O . SER A 1 587 ? -4.892 -4.590 -16.537 1.00 95.31 587 SER A O 1
ATOM 4839 N N . LEU A 1 588 ? -6.012 -6.506 -16.873 1.00 96.75 588 LEU A N 1
ATOM 4840 C CA . LEU A 1 588 ? -4.832 -7.380 -16.931 1.00 96.75 588 LEU A CA 1
ATOM 4841 C C . LEU A 1 588 ? -4.150 -7.400 -18.306 1.00 96.75 588 LEU A C 1
ATOM 4843 O O . LEU A 1 588 ? -3.139 -8.075 -18.458 1.00 96.75 588 LEU A O 1
ATOM 4847 N N . SER A 1 589 ? -4.705 -6.727 -19.321 1.00 97.31 589 SER A N 1
ATOM 4848 C CA . SER A 1 589 ? -4.156 -6.760 -20.682 1.00 97.31 589 SER A CA 1
ATOM 4849 C C . SER A 1 589 ? -2.748 -6.172 -20.717 1.00 97.31 589 SER A C 1
ATOM 4851 O O . SER A 1 589 ? -2.549 -5.044 -20.279 1.00 97.31 589 SER A O 1
ATOM 4853 N N . ASP A 1 590 ? -1.793 -6.899 -21.283 1.00 97.81 590 ASP A N 1
ATOM 4854 C CA . ASP A 1 590 ? -0.410 -6.445 -21.452 1.00 97.81 590 ASP A CA 1
ATOM 4855 C C . ASP A 1 590 ? -0.145 -5.969 -22.884 1.00 97.81 590 ASP A C 1
ATOM 4857 O O . ASP A 1 590 ? 0.729 -5.139 -23.114 1.00 97.81 590 ASP A O 1
ATOM 4861 N N . PHE A 1 591 ? -0.880 -6.499 -23.867 1.00 98.06 591 PHE A N 1
ATOM 4862 C CA . PHE A 1 591 ? -0.668 -6.161 -25.271 1.00 98.06 591 PHE A CA 1
ATOM 4863 C C . PHE A 1 591 ? -1.937 -6.251 -26.116 1.00 98.06 591 PHE A C 1
ATOM 4865 O O . PHE A 1 591 ? -2.872 -6.997 -25.812 1.00 98.06 591 PHE A O 1
ATOM 4872 N N . TYR A 1 592 ? -1.936 -5.538 -27.240 1.00 97.75 592 TYR A N 1
ATOM 4873 C CA . TYR A 1 592 ? -2.999 -5.600 -28.235 1.00 97.75 592 TYR A CA 1
ATOM 4874 C C . TYR A 1 592 ? -2.437 -5.582 -29.655 1.00 97.75 592 TYR A C 1
ATOM 4876 O O . TYR A 1 592 ? -1.555 -4.791 -29.987 1.00 97.75 592 TYR A O 1
ATOM 4884 N N . ILE A 1 593 ? -2.974 -6.454 -30.515 1.00 96.69 593 ILE A N 1
ATOM 4885 C CA . ILE A 1 593 ? -2.601 -6.523 -31.933 1.00 96.69 593 ILE A CA 1
ATOM 4886 C C . ILE A 1 593 ? -3.612 -5.707 -32.746 1.00 96.69 593 ILE A C 1
ATOM 4888 O O . ILE A 1 593 ? -4.770 -6.108 -32.916 1.00 96.69 593 ILE A O 1
ATOM 4892 N N . GLY A 1 594 ? -3.158 -4.558 -33.243 1.00 93.50 594 GLY A N 1
ATOM 4893 C CA . GLY A 1 594 ? -3.901 -3.663 -34.122 1.00 93.50 594 GLY A CA 1
ATOM 4894 C C . GLY A 1 594 ? -3.763 -4.018 -35.607 1.00 93.50 594 GLY A C 1
ATOM 4895 O O . GLY A 1 594 ? -3.310 -5.097 -35.988 1.00 93.50 594 GLY A O 1
ATOM 4896 N N . ASP A 1 595 ? -4.170 -3.090 -36.476 1.00 92.75 595 ASP A N 1
ATOM 4897 C CA . ASP A 1 595 ? -4.024 -3.247 -37.930 1.00 92.75 595 ASP A CA 1
ATOM 4898 C C . ASP A 1 595 ? -2.581 -2.947 -38.365 1.00 92.75 595 ASP A C 1
ATOM 4900 O O . ASP A 1 595 ? -2.215 -1.799 -38.632 1.00 92.75 595 ASP A O 1
ATOM 4904 N N . GLY A 1 596 ? -1.749 -3.992 -38.380 1.00 93.94 596 GLY A N 1
ATOM 4905 C CA . GLY A 1 596 ? -0.344 -3.918 -38.788 1.00 93.94 596 GLY A CA 1
ATOM 4906 C C . GLY A 1 596 ? 0.599 -3.355 -37.726 1.00 93.94 596 GLY A C 1
ATOM 4907 O O . GLY A 1 596 ? 1.640 -2.816 -38.085 1.00 93.94 596 GLY A O 1
ATOM 4908 N N . PHE A 1 597 ? 0.240 -3.435 -36.445 1.00 96.12 597 PHE A N 1
ATOM 4909 C CA . PHE A 1 597 ? 1.126 -3.115 -35.327 1.00 96.12 597 PHE A CA 1
ATOM 4910 C C . PHE A 1 597 ? 0.722 -3.866 -34.052 1.00 96.12 597 PHE A C 1
ATOM 4912 O O . PHE A 1 597 ? -0.394 -4.378 -33.948 1.00 96.12 597 PHE A O 1
ATOM 4919 N N . CYS A 1 598 ? 1.614 -3.880 -33.062 1.00 97.44 598 CYS A N 1
ATOM 4920 C CA . CYS A 1 598 ? 1.339 -4.348 -31.704 1.00 97.44 598 CYS A CA 1
ATOM 4921 C C . CYS A 1 598 ? 1.666 -3.258 -30.690 1.00 97.44 598 CYS A C 1
ATOM 4923 O O . CYS A 1 598 ? 2.745 -2.680 -30.777 1.00 97.44 598 CYS A O 1
ATOM 4925 N N . GLU A 1 599 ? 0.794 -3.027 -29.718 1.00 97.81 599 GLU A N 1
ATOM 4926 C CA . GLU A 1 599 ? 1.076 -2.213 -28.529 1.00 97.81 599 GLU A CA 1
ATOM 4927 C C . GLU A 1 599 ? 1.321 -3.136 -27.345 1.00 97.81 599 GLU A C 1
ATOM 4929 O O . GLU A 1 599 ? 0.673 -4.177 -27.250 1.00 97.81 599 GLU A O 1
ATOM 4934 N N . ILE A 1 600 ? 2.259 -2.781 -26.473 1.00 98.19 600 ILE A N 1
ATOM 4935 C CA . ILE A 1 600 ? 2.693 -3.597 -25.338 1.00 98.19 600 ILE A CA 1
ATOM 4936 C C . ILE A 1 600 ? 2.989 -2.666 -24.163 1.00 98.19 600 ILE A C 1
ATOM 4938 O O . ILE A 1 600 ? 3.633 -1.633 -24.351 1.00 98.19 600 ILE A O 1
ATOM 4942 N N . ARG A 1 601 ? 2.587 -3.053 -22.956 1.00 97.31 601 ARG A N 1
ATOM 4943 C CA . ARG A 1 601 ? 3.001 -2.446 -21.688 1.00 97.31 601 ARG A CA 1
ATOM 4944 C C . ARG A 1 601 ? 3.567 -3.517 -20.770 1.00 97.31 601 ARG A C 1
ATOM 4946 O O . ARG A 1 601 ? 3.014 -4.606 -20.673 1.00 97.31 601 ARG A O 1
ATOM 4953 N N . ILE A 1 602 ? 4.679 -3.211 -20.118 1.00 98.12 602 ILE A N 1
ATOM 4954 C CA . ILE A 1 602 ? 5.429 -4.159 -19.295 1.00 98.12 602 ILE A CA 1
ATOM 4955 C C . ILE A 1 602 ? 5.693 -3.528 -17.921 1.00 98.12 602 ILE A C 1
ATOM 4957 O O . ILE A 1 602 ? 6.366 -2.494 -17.876 1.00 98.12 602 ILE A O 1
ATOM 4961 N N . PRO A 1 603 ? 5.188 -4.111 -16.812 1.00 97.19 603 PRO A N 1
ATOM 4962 C CA . PRO A 1 603 ? 5.555 -3.686 -15.463 1.00 97.19 603 PRO A CA 1
ATOM 4963 C C . PRO A 1 603 ? 7.069 -3.739 -15.234 1.00 97.19 603 PRO A C 1
ATOM 4965 O O . PRO A 1 603 ? 7.736 -4.693 -15.641 1.00 97.19 603 PRO A O 1
ATOM 4968 N N . TYR A 1 604 ? 7.614 -2.743 -14.538 1.00 97.88 604 TYR A N 1
ATOM 4969 C CA . TYR A 1 604 ? 9.060 -2.600 -14.335 1.00 97.88 604 TYR A CA 1
ATOM 4970 C C . TYR A 1 604 ? 9.720 -3.791 -13.634 1.00 97.88 604 TYR A C 1
ATOM 4972 O O . TYR A 1 604 ? 10.790 -4.238 -14.059 1.00 97.88 604 TYR A O 1
ATOM 4980 N N . LEU A 1 605 ? 9.070 -4.356 -12.613 1.00 95.75 605 LEU A N 1
ATOM 4981 C CA . LEU A 1 605 ? 9.641 -5.471 -11.860 1.00 95.75 605 LEU A CA 1
ATOM 4982 C C . LEU A 1 605 ? 9.750 -6.759 -12.700 1.00 95.75 605 LEU A C 1
ATOM 4984 O O . LEU A 1 605 ? 10.634 -7.574 -12.453 1.00 95.75 605 LEU A O 1
ATOM 4988 N N . MET A 1 606 ? 8.950 -6.908 -13.765 1.00 96.25 606 MET A N 1
ATOM 4989 C CA . MET A 1 606 ? 9.095 -8.014 -14.725 1.00 96.25 606 MET A CA 1
ATOM 4990 C C . MET A 1 606 ? 10.376 -7.904 -15.576 1.00 96.25 606 MET A C 1
ATOM 4992 O O . MET A 1 606 ? 10.787 -8.873 -16.209 1.00 96.25 606 MET A O 1
ATOM 4996 N N . LEU A 1 607 ? 11.025 -6.738 -15.573 1.00 97.56 607 LEU A N 1
ATOM 4997 C CA . LEU A 1 607 ? 12.320 -6.488 -16.205 1.00 97.56 607 LEU A CA 1
ATOM 4998 C C . LEU A 1 607 ? 13.428 -6.246 -15.169 1.00 97.56 607 LEU A C 1
ATOM 5000 O O . LEU A 1 607 ? 14.461 -5.675 -15.506 1.00 97.56 607 LEU A O 1
ATOM 5004 N N . ASN A 1 608 ? 13.225 -6.640 -13.904 1.00 97.75 608 ASN A N 1
ATOM 5005 C CA . ASN A 1 608 ? 14.158 -6.391 -12.798 1.00 97.75 608 ASN A CA 1
ATOM 5006 C C . ASN A 1 608 ? 14.544 -4.904 -12.624 1.00 97.75 608 ASN A C 1
ATOM 5008 O O . ASN A 1 608 ? 15.630 -4.586 -12.127 1.00 97.75 608 ASN A O 1
ATOM 5012 N N . ILE A 1 609 ? 13.661 -3.984 -13.025 1.00 98.06 609 ILE A N 1
ATOM 5013 C CA . ILE A 1 609 ? 13.794 -2.551 -12.754 1.00 98.06 609 ILE A CA 1
ATOM 5014 C C . ILE A 1 609 ? 13.131 -2.288 -11.397 1.00 98.06 609 ILE A C 1
ATOM 5016 O O . ILE A 1 609 ? 11.913 -2.349 -11.267 1.00 98.06 609 ILE A O 1
ATOM 5020 N N . SER A 1 610 ? 13.957 -2.040 -10.383 1.00 95.50 610 SER A N 1
ATOM 5021 C CA . SER A 1 610 ? 13.565 -1.941 -8.970 1.00 95.50 610 SER A CA 1
ATOM 5022 C C . SER A 1 610 ? 13.088 -0.560 -8.541 1.00 95.50 610 SER A C 1
ATOM 5024 O O . SER A 1 610 ? 12.414 -0.426 -7.523 1.00 95.50 610 SER A O 1
ATOM 5026 N N . ASP A 1 611 ? 13.526 0.475 -9.253 1.00 94.50 611 ASP A N 1
ATOM 5027 C CA . ASP A 1 611 ? 13.025 1.835 -9.101 1.00 94.50 611 ASP A CA 1
ATOM 5028 C C . ASP A 1 611 ? 13.204 2.584 -10.431 1.00 94.50 611 ASP A C 1
ATOM 5030 O O . ASP A 1 611 ? 14.305 3.060 -10.745 1.00 94.50 611 ASP A O 1
ATOM 5034 N N . PRO A 1 612 ? 12.137 2.699 -11.234 1.00 95.81 612 PRO A N 1
ATOM 5035 C CA . PRO A 1 612 ? 12.183 3.408 -12.504 1.00 95.81 612 PRO A CA 1
ATOM 5036 C C . PRO A 1 612 ? 12.307 4.928 -12.334 1.00 95.81 612 PRO A C 1
ATOM 5038 O O . PRO A 1 612 ? 12.761 5.601 -13.259 1.00 95.81 612 PRO A O 1
ATOM 5041 N N . SER A 1 613 ? 11.980 5.479 -11.158 1.00 86.81 613 SER A N 1
ATOM 5042 C CA . SER A 1 613 ? 12.060 6.916 -10.901 1.00 86.81 613 SER A CA 1
ATOM 5043 C C . SER A 1 613 ? 13.512 7.396 -10.888 1.00 86.81 613 SER A C 1
ATOM 5045 O O . SER A 1 613 ? 13.797 8.501 -11.350 1.00 86.81 613 SER A O 1
ATOM 5047 N N . THR A 1 614 ? 14.449 6.560 -10.426 1.00 80.56 614 THR A N 1
ATOM 5048 C CA . THR A 1 614 ? 15.891 6.870 -10.414 1.00 80.56 614 THR A CA 1
ATOM 5049 C C . THR A 1 614 ? 16.743 5.980 -11.323 1.00 80.56 614 THR A C 1
ATOM 5051 O O . THR A 1 614 ? 17.953 6.209 -11.451 1.00 80.56 614 THR A O 1
ATOM 5054 N N . GLY A 1 615 ? 16.124 5.012 -12.005 1.00 86.44 615 GLY A N 1
ATOM 5055 C CA . GLY A 1 615 ? 16.796 4.079 -12.908 1.00 86.44 615 GLY A CA 1
ATOM 5056 C C . GLY A 1 615 ? 17.595 3.016 -12.157 1.00 86.44 615 GLY A C 1
ATOM 5057 O O . GLY A 1 615 ? 18.690 2.654 -12.586 1.00 86.44 615 GLY A O 1
ATOM 5058 N N . LEU A 1 616 ? 17.114 2.553 -11.002 1.00 91.19 616 LEU A N 1
ATOM 5059 C CA . LEU A 1 616 ? 17.720 1.414 -10.319 1.00 91.19 616 LEU A CA 1
ATOM 5060 C C . LEU A 1 616 ? 17.185 0.115 -10.907 1.00 91.19 616 LEU A C 1
ATOM 5062 O O . LEU A 1 616 ? 15.979 -0.102 -11.008 1.00 91.19 616 LEU A O 1
ATOM 5066 N N . ILE A 1 617 ? 18.117 -0.767 -11.233 1.00 97.44 617 ILE A N 1
ATOM 5067 C CA . ILE A 1 617 ? 17.864 -2.149 -11.628 1.00 97.44 617 ILE A CA 1
ATOM 5068 C C . ILE A 1 617 ? 18.537 -3.083 -10.626 1.00 97.44 617 ILE A C 1
ATOM 5070 O O . ILE A 1 617 ? 19.453 -2.664 -9.904 1.00 97.44 617 ILE A O 1
ATOM 5074 N N . LEU A 1 618 ? 18.149 -4.354 -10.616 1.00 96.81 618 LEU A N 1
ATOM 5075 C CA . LEU A 1 618 ? 18.896 -5.373 -9.883 1.00 96.81 618 LEU A CA 1
ATOM 5076 C C . LEU A 1 618 ? 20.317 -5.512 -10.461 1.00 96.81 618 LEU A C 1
ATOM 5078 O O . LEU A 1 618 ? 20.517 -5.586 -11.671 1.00 96.81 618 LEU A O 1
ATOM 5082 N N . ASP A 1 619 ? 21.332 -5.524 -9.604 1.00 95.75 619 ASP A N 1
ATOM 5083 C CA . ASP A 1 619 ? 22.720 -5.797 -9.995 1.00 95.75 619 ASP A CA 1
ATOM 5084 C C . ASP A 1 619 ? 22.965 -7.316 -10.104 1.00 95.75 619 ASP A C 1
ATOM 5086 O O . ASP A 1 619 ? 22.100 -8.124 -9.767 1.00 95.75 619 ASP A O 1
ATOM 5090 N N . ASP A 1 620 ? 24.162 -7.715 -10.536 1.00 96.19 620 ASP A N 1
ATOM 5091 C CA . ASP A 1 620 ? 24.582 -9.120 -10.613 1.00 96.19 620 ASP A CA 1
ATOM 5092 C C . ASP A 1 620 ? 24.605 -9.762 -9.209 1.00 96.19 620 ASP A C 1
ATOM 5094 O O . ASP A 1 620 ? 25.582 -9.678 -8.448 1.00 96.19 620 ASP A O 1
ATOM 5098 N N . PHE A 1 621 ? 23.496 -10.408 -8.852 1.00 94.56 621 PHE A N 1
ATOM 5099 C CA . PHE A 1 621 ? 23.262 -10.992 -7.534 1.00 94.56 621 PHE A CA 1
ATOM 5100 C C . PHE A 1 621 ? 24.084 -12.266 -7.276 1.00 94.56 621 PHE A C 1
ATOM 5102 O O . PHE A 1 621 ? 24.339 -12.615 -6.117 1.00 94.56 621 PHE A O 1
ATOM 5109 N N . TYR A 1 622 ? 24.593 -12.925 -8.320 1.00 94.94 622 TYR A N 1
ATOM 5110 C CA . TYR A 1 622 ? 25.545 -14.033 -8.194 1.00 94.94 622 TYR A CA 1
ATOM 5111 C C . TYR A 1 622 ? 26.935 -13.522 -7.823 1.00 94.94 622 TYR A C 1
ATOM 5113 O O . TYR A 1 622 ? 27.567 -14.028 -6.893 1.00 94.94 622 TYR A O 1
ATOM 5121 N N . LYS A 1 623 ? 27.407 -12.471 -8.495 1.00 93.88 623 LYS A N 1
ATOM 5122 C CA . LYS A 1 623 ? 28.684 -11.824 -8.179 1.00 93.88 623 LYS A CA 1
ATOM 5123 C C . LYS A 1 623 ? 28.664 -11.162 -6.805 1.00 93.88 623 LYS A C 1
ATOM 5125 O O . LYS A 1 623 ? 29.663 -11.220 -6.082 1.00 93.88 623 LYS A O 1
ATOM 5130 N N . ASN A 1 624 ? 27.542 -10.549 -6.438 1.00 88.62 624 ASN A N 1
ATOM 5131 C CA . ASN A 1 624 ? 27.393 -9.844 -5.168 1.00 88.62 624 ASN A CA 1
ATOM 5132 C C . ASN A 1 624 ? 27.000 -10.767 -4.000 1.00 88.62 624 ASN A C 1
ATOM 5134 O O . ASN A 1 624 ? 27.155 -10.362 -2.846 1.00 88.62 624 ASN A O 1
ATOM 5138 N N . ASN A 1 625 ? 26.561 -12.005 -4.274 1.00 88.88 625 ASN A N 1
ATOM 5139 C CA . ASN A 1 625 ? 26.014 -12.962 -3.299 1.00 88.88 625 ASN A CA 1
ATOM 5140 C C . ASN A 1 625 ? 24.868 -12.386 -2.446 1.00 88.88 625 ASN A C 1
ATOM 5142 O O . ASN A 1 625 ? 24.753 -12.703 -1.262 1.00 88.88 625 ASN A O 1
ATOM 5146 N N . LYS A 1 626 ? 24.074 -11.488 -3.030 1.00 86.00 626 LYS A N 1
ATOM 5147 C CA . LYS A 1 626 ? 22.859 -10.911 -2.449 1.00 86.00 626 LYS A CA 1
ATOM 5148 C C . LYS A 1 626 ? 22.101 -10.123 -3.512 1.00 86.00 626 LYS A C 1
ATOM 5150 O O . LYS A 1 626 ? 22.706 -9.690 -4.495 1.00 86.00 626 LYS A O 1
ATOM 5155 N N . ILE A 1 627 ? 20.835 -9.828 -3.235 1.00 87.19 627 ILE A N 1
ATOM 5156 C CA . ILE A 1 627 ? 20.111 -8.782 -3.952 1.00 87.19 627 ILE A CA 1
ATOM 5157 C C . ILE A 1 627 ? 20.738 -7.414 -3.638 1.00 87.19 627 ILE A C 1
ATOM 5159 O O . ILE A 1 627 ? 21.111 -7.100 -2.502 1.00 87.19 627 ILE A O 1
ATOM 5163 N N . SER A 1 628 ? 20.949 -6.631 -4.688 1.00 84.62 628 SER A N 1
ATOM 5164 C CA . SER A 1 628 ? 21.542 -5.296 -4.647 1.00 84.62 628 SER A CA 1
ATOM 5165 C C . SER A 1 628 ? 21.169 -4.550 -5.917 1.00 84.62 628 SER A C 1
ATOM 5167 O O . SER A 1 628 ? 20.756 -5.182 -6.884 1.00 84.62 628 SER A O 1
ATOM 5169 N N . TRP A 1 629 ? 21.376 -3.238 -5.935 1.00 88.06 629 TRP A N 1
ATOM 5170 C CA . TRP A 1 629 ? 20.954 -2.384 -7.038 1.00 88.06 629 TRP A CA 1
ATOM 5171 C C . TRP A 1 629 ? 22.137 -1.709 -7.723 1.00 88.06 629 TRP A C 1
ATOM 5173 O O . TRP A 1 629 ? 23.122 -1.340 -7.073 1.00 88.06 629 TRP A O 1
ATOM 5183 N N . LYS A 1 630 ? 22.012 -1.497 -9.033 1.00 85.50 630 LYS A N 1
ATOM 5184 C CA . LYS A 1 630 ? 22.881 -0.615 -9.820 1.00 85.50 630 LYS A CA 1
ATOM 5185 C C . LYS A 1 630 ? 22.025 0.384 -10.586 1.00 85.50 630 LYS A C 1
ATOM 5187 O O . LYS A 1 630 ? 20.892 0.093 -10.950 1.00 85.50 630 LYS A O 1
ATOM 5192 N N . GLN A 1 631 ? 22.589 1.555 -10.853 1.00 84.69 631 GLN A N 1
ATOM 5193 C CA . GLN A 1 631 ? 21.898 2.594 -11.604 1.00 84.69 631 GLN A CA 1
ATOM 5194 C C . GLN A 1 631 ? 22.194 2.482 -13.104 1.00 84.69 631 GLN A C 1
ATOM 5196 O O . GLN A 1 631 ? 23.359 2.400 -13.506 1.00 84.69 631 GLN A O 1
ATOM 5201 N N . THR A 1 632 ? 21.148 2.525 -13.923 1.00 87.19 632 THR A N 1
ATOM 5202 C CA . THR A 1 632 ? 21.199 2.733 -15.370 1.00 87.19 632 THR A CA 1
ATOM 5203 C C . THR A 1 632 ? 19.891 3.358 -15.847 1.00 87.19 632 THR A C 1
ATOM 5205 O O . THR A 1 632 ? 18.802 2.938 -15.478 1.00 87.19 632 THR A O 1
ATOM 5208 N N . ASP A 1 633 ? 19.991 4.356 -16.714 1.00 87.06 633 ASP A N 1
ATOM 5209 C CA . ASP A 1 633 ? 18.856 4.911 -17.448 1.00 87.06 633 ASP A CA 1
ATOM 5210 C C . ASP A 1 633 ? 18.808 4.389 -18.889 1.00 87.06 633 ASP A C 1
ATOM 5212 O O . ASP A 1 633 ? 17.993 4.841 -19.686 1.00 87.06 633 ASP A O 1
ATOM 5216 N N . LYS A 1 634 ? 19.696 3.462 -19.259 1.00 94.75 634 LYS A N 1
ATOM 5217 C CA . LYS A 1 634 ? 19.886 2.980 -20.629 1.00 94.75 634 LYS A CA 1
ATOM 5218 C C . LYS A 1 634 ? 19.354 1.570 -20.793 1.00 94.75 634 LYS A C 1
ATOM 5220 O O . LYS A 1 634 ? 19.736 0.683 -20.040 1.00 94.75 634 LYS A O 1
ATOM 5225 N N . ILE A 1 635 ? 18.551 1.386 -21.837 1.00 98.19 635 ILE A N 1
ATOM 5226 C CA . ILE A 1 635 ? 18.013 0.092 -22.254 1.00 98.19 635 ILE A CA 1
ATOM 5227 C C . ILE A 1 635 ? 18.347 -0.098 -23.731 1.00 98.19 635 ILE A C 1
ATOM 5229 O O . ILE A 1 635 ? 17.962 0.722 -24.572 1.00 98.19 635 ILE A O 1
ATOM 5233 N N . THR A 1 636 ? 19.064 -1.168 -24.060 1.00 98.56 636 THR A N 1
ATOM 5234 C CA . THR A 1 636 ? 19.327 -1.545 -25.450 1.00 98.56 636 THR A CA 1
ATOM 5235 C C . THR A 1 636 ? 18.226 -2.478 -25.930 1.00 98.56 636 THR A C 1
ATOM 5237 O O . THR A 1 636 ? 17.985 -3.526 -25.339 1.00 98.56 636 THR A O 1
ATOM 5240 N N . ILE A 1 637 ? 17.583 -2.109 -27.034 1.00 98.44 637 ILE A N 1
ATOM 5241 C CA . ILE A 1 637 ? 16.574 -2.923 -27.707 1.00 98.44 637 ILE A CA 1
ATOM 5242 C C . ILE A 1 637 ? 17.178 -3.527 -28.952 1.00 98.44 637 ILE A C 1
ATOM 5244 O O . ILE A 1 637 ? 17.740 -2.808 -29.777 1.00 98.44 637 ILE A O 1
ATOM 5248 N N . GLY A 1 638 ? 17.041 -4.834 -29.097 1.00 97.69 638 GLY A N 1
ATOM 5249 C CA . GLY A 1 638 ? 17.553 -5.583 -30.223 1.00 97.69 638 GLY A CA 1
ATOM 5250 C C . GLY A 1 638 ? 16.452 -6.310 -30.994 1.00 97.69 638 GLY A C 1
ATOM 5251 O O . GLY A 1 638 ? 15.478 -6.798 -30.421 1.00 97.69 638 GLY A O 1
ATOM 5252 N N . ASN A 1 639 ? 16.613 -6.381 -32.313 1.00 96.44 639 ASN A N 1
ATOM 5253 C CA . ASN A 1 639 ? 15.786 -7.195 -33.195 1.00 96.44 639 ASN A CA 1
ATOM 5254 C C . ASN A 1 639 ? 16.563 -7.519 -34.482 1.00 96.44 639 ASN A C 1
ATOM 5256 O O . ASN A 1 639 ? 17.102 -6.614 -35.123 1.00 96.44 639 ASN A O 1
ATOM 5260 N N . ASN A 1 640 ? 16.622 -8.798 -34.869 1.00 92.62 640 ASN A N 1
ATOM 5261 C CA . ASN A 1 640 ? 17.192 -9.275 -36.139 1.00 92.62 640 ASN A CA 1
ATOM 5262 C C . ASN A 1 640 ? 18.573 -8.672 -36.485 1.00 92.62 640 ASN A C 1
ATOM 5264 O O . ASN A 1 640 ? 18.753 -8.006 -37.507 1.00 92.62 640 ASN A O 1
ATOM 5268 N N . SER A 1 641 ? 19.563 -8.901 -35.615 1.00 94.12 641 SER A N 1
ATOM 5269 C CA . SER A 1 641 ? 20.939 -8.368 -35.713 1.00 94.12 641 SER A CA 1
ATOM 5270 C C . SER A 1 641 ? 21.087 -6.839 -35.634 1.00 94.12 641 SER A C 1
ATOM 5272 O O . SER A 1 641 ? 22.215 -6.344 -35.696 1.00 94.12 641 SER A O 1
ATOM 5274 N N . GLN A 1 642 ? 20.001 -6.083 -35.471 1.00 96.62 642 GLN A N 1
ATOM 5275 C CA . GLN A 1 642 ? 20.023 -4.633 -35.274 1.00 96.62 642 GLN A CA 1
ATOM 5276 C C . GLN A 1 642 ? 19.705 -4.277 -33.824 1.00 96.62 642 GLN A C 1
ATOM 5278 O O . GLN A 1 642 ? 19.076 -5.058 -33.113 1.00 96.62 642 GLN A O 1
ATOM 5283 N N . ASN A 1 643 ? 20.147 -3.101 -33.378 1.00 97.44 643 ASN A N 1
ATOM 5284 C CA . ASN A 1 643 ? 19.813 -2.590 -32.056 1.00 97.44 643 ASN A CA 1
ATOM 5285 C C . ASN A 1 643 ? 19.623 -1.068 -32.042 1.00 97.44 643 ASN A C 1
ATOM 5287 O O . ASN A 1 643 ? 20.027 -0.356 -32.965 1.00 97.44 643 ASN A O 1
ATOM 5291 N N . GLY A 1 644 ? 18.973 -0.593 -30.987 1.00 97.56 644 GLY A N 1
ATOM 5292 C CA . GLY A 1 644 ? 18.701 0.806 -30.705 1.00 97.56 644 GLY A CA 1
ATOM 5293 C C . GLY A 1 644 ? 18.754 1.076 -29.206 1.00 97.56 644 GLY A C 1
ATOM 5294 O O . GLY A 1 644 ? 18.536 0.179 -28.397 1.00 97.56 644 GLY A O 1
ATOM 5295 N N . LEU A 1 645 ? 19.061 2.317 -28.830 1.00 97.62 645 LEU A N 1
ATOM 5296 C CA . LEU A 1 645 ? 19.191 2.720 -27.430 1.00 97.62 645 LEU A CA 1
ATOM 5297 C C . LEU A 1 645 ? 17.987 3.555 -26.986 1.00 97.62 645 LEU A C 1
ATOM 5299 O O . LEU A 1 645 ? 17.755 4.667 -27.482 1.00 97.62 645 LEU A O 1
ATOM 5303 N N . TYR A 1 646 ? 17.268 3.052 -25.991 1.00 97.88 646 TYR A N 1
ATOM 5304 C CA . TYR A 1 646 ? 16.281 3.806 -25.238 1.00 97.88 646 TYR A CA 1
ATOM 5305 C C . TYR A 1 646 ? 16.906 4.390 -23.964 1.00 97.88 646 TYR A C 1
ATOM 5307 O O . TYR A 1 646 ? 17.855 3.844 -23.403 1.00 97.88 646 TYR A O 1
ATOM 5315 N N . THR A 1 647 ? 16.399 5.549 -23.543 1.00 94.50 647 THR A N 1
ATOM 5316 C CA . THR A 1 647 ? 16.819 6.208 -22.301 1.00 94.50 647 THR A CA 1
ATOM 5317 C C . THR A 1 647 ? 15.561 6.454 -21.494 1.00 94.50 647 THR A C 1
ATOM 5319 O O . THR A 1 647 ? 14.672 7.133 -22.010 1.00 94.50 647 THR A O 1
ATOM 5322 N N . LEU A 1 648 ? 15.481 5.883 -20.294 1.00 90.62 648 LEU A N 1
ATOM 5323 C CA . LEU A 1 648 ? 14.344 6.016 -19.392 1.00 90.62 648 LEU A CA 1
ATOM 5324 C C . LEU A 1 648 ? 14.105 7.490 -19.049 1.00 90.62 648 LEU A C 1
ATOM 5326 O O . LEU A 1 648 ? 15.036 8.236 -18.732 1.00 90.62 648 LEU A O 1
ATOM 5330 N N . ARG A 1 649 ? 12.837 7.905 -19.077 1.00 88.56 649 ARG A N 1
ATOM 5331 C CA . ARG A 1 649 ? 12.382 9.098 -18.363 1.00 88.56 649 ARG A CA 1
ATOM 5332 C C . ARG A 1 649 ? 12.420 8.765 -16.876 1.00 88.56 649 ARG A C 1
ATOM 5334 O O . ARG A 1 649 ? 11.747 7.837 -16.449 1.00 88.56 649 ARG A O 1
ATOM 5341 N N . LEU A 1 650 ? 13.200 9.535 -16.128 1.00 84.75 650 LEU A N 1
ATOM 5342 C CA . LEU A 1 650 ? 13.300 9.469 -14.672 1.00 84.75 650 LEU A CA 1
ATOM 5343 C C . LEU A 1 650 ? 12.413 10.548 -14.040 1.00 84.75 650 LEU A C 1
ATOM 5345 O O . LEU A 1 650 ? 12.153 11.585 -14.663 1.00 84.75 650 LEU A O 1
ATOM 5349 N N . TRP A 1 651 ? 11.988 10.345 -12.795 1.00 80.62 651 TRP A N 1
ATOM 5350 C CA . TRP A 1 651 ? 11.157 11.305 -12.071 1.00 80.62 651 TRP A CA 1
ATOM 5351 C C . TRP A 1 651 ? 11.401 11.272 -10.566 1.00 80.62 651 TRP A C 1
ATOM 5353 O O . TRP A 1 651 ? 12.076 10.416 -10.004 1.00 80.62 651 TRP A O 1
ATOM 5363 N N . TYR A 1 652 ? 10.841 12.282 -9.920 1.00 67.81 652 TYR A N 1
ATOM 5364 C CA . TYR A 1 652 ? 10.992 12.508 -8.494 1.00 67.81 652 TYR A CA 1
ATOM 5365 C C . TYR A 1 652 ? 9.640 12.506 -7.791 1.00 67.81 652 TYR A C 1
ATOM 5367 O O . TYR A 1 652 ? 9.482 11.902 -6.744 1.00 67.81 652 TYR A O 1
ATOM 5375 N N . GLU A 1 653 ? 8.670 13.215 -8.366 1.00 75.88 653 GLU A N 1
ATOM 5376 C CA . GLU A 1 653 ? 7.269 13.139 -7.970 1.00 75.88 653 GLU A CA 1
ATOM 5377 C C . GLU A 1 653 ? 6.535 12.396 -9.082 1.00 75.88 653 GLU A C 1
ATOM 5379 O O . GLU A 1 653 ? 6.740 12.755 -10.249 1.00 75.88 653 GLU A O 1
ATOM 5384 N N . PRO A 1 654 ? 5.691 11.413 -8.754 1.00 89.00 654 PRO A N 1
ATOM 5385 C CA . PRO A 1 654 ? 4.885 10.752 -9.762 1.00 89.00 654 PRO A CA 1
ATOM 5386 C C . PRO A 1 654 ? 3.815 11.682 -10.333 1.00 89.00 654 PRO A C 1
ATOM 5388 O O . PRO A 1 654 ? 3.208 12.486 -9.614 1.00 89.00 654 PRO A O 1
ATOM 5391 N N . GLU A 1 655 ? 3.553 11.548 -11.631 1.00 89.81 655 GLU A N 1
ATOM 5392 C CA . GLU A 1 655 ? 2.365 12.099 -12.279 1.00 89.81 655 GLU A CA 1
ATOM 5393 C C . GLU A 1 655 ? 1.272 11.024 -12.343 1.00 89.81 655 GLU A C 1
ATOM 5395 O O . GLU A 1 655 ? 1.521 9.909 -12.791 1.00 89.81 655 GLU A O 1
ATOM 5400 N N . TYR A 1 656 ? 0.067 11.351 -11.873 1.00 93.94 656 TYR A N 1
ATOM 5401 C CA . TYR A 1 656 ? -1.050 10.408 -11.814 1.00 93.94 656 TYR A CA 1
ATOM 5402 C C . TYR A 1 656 ? -2.414 11.106 -11.881 1.00 93.94 656 TYR A C 1
ATOM 5404 O O . TYR A 1 656 ? -2.551 12.264 -11.454 1.00 93.94 656 TYR A O 1
ATOM 5412 N N . SER A 1 657 ? -3.438 10.361 -12.305 1.00 94.50 657 SER A N 1
ATOM 5413 C CA . SER A 1 657 ? -4.851 10.714 -12.145 1.00 94.50 657 SER A CA 1
ATOM 5414 C C . SER A 1 657 ? -5.576 9.732 -11.238 1.00 94.50 657 SER A C 1
ATOM 5416 O O . SER A 1 657 ? -5.196 8.584 -11.063 1.00 94.50 657 SER A O 1
ATOM 5418 N N . GLU A 1 658 ? -6.662 10.204 -10.628 1.00 96.31 658 GLU A N 1
ATOM 5419 C CA . GLU A 1 658 ? -7.592 9.336 -9.912 1.00 96.31 658 GLU A CA 1
ATOM 5420 C C . GLU A 1 658 ? -8.645 8.775 -10.873 1.00 96.31 658 GLU A C 1
ATOM 5422 O O . GLU A 1 658 ? -9.392 9.549 -11.488 1.00 96.31 658 GLU A O 1
ATOM 5427 N N . ARG A 1 659 ? -8.801 7.449 -10.897 1.00 95.75 659 ARG A N 1
ATOM 5428 C CA . ARG A 1 659 ? -9.874 6.752 -11.618 1.00 95.75 659 ARG A CA 1
ATOM 5429 C C . ARG A 1 659 ? -10.620 5.805 -10.688 1.00 95.75 659 ARG A C 1
ATOM 5431 O O . ARG A 1 659 ? -10.035 5.110 -9.869 1.00 95.75 659 ARG A O 1
ATOM 5438 N N . LEU A 1 660 ? -11.946 5.767 -10.810 1.00 98.44 660 LEU A N 1
ATOM 5439 C CA . LEU A 1 660 ? -12.747 4.724 -10.164 1.00 98.44 660 LEU A CA 1
ATOM 5440 C C . LEU A 1 660 ? -12.695 3.467 -11.031 1.00 98.44 660 LEU A C 1
ATOM 5442 O O . LEU A 1 660 ? -13.058 3.544 -12.208 1.00 98.44 660 LEU A O 1
ATOM 5446 N N . LYS A 1 661 ? -12.279 2.350 -10.434 1.00 98.19 661 LYS A N 1
ATOM 5447 C CA . LYS A 1 661 ? -12.178 1.045 -11.090 1.00 98.19 661 LYS A CA 1
ATOM 5448 C C . LYS A 1 661 ? -13.553 0.492 -11.463 1.00 98.19 661 LYS A C 1
ATOM 5450 O O . LYS A 1 661 ? -14.574 0.907 -10.903 1.00 98.19 661 LYS A O 1
ATOM 5455 N N . ASP A 1 662 ? -13.601 -0.487 -12.361 1.00 98.19 662 ASP A N 1
ATOM 5456 C CA . ASP A 1 662 ? -14.863 -1.157 -12.720 1.00 98.19 662 ASP A CA 1
ATOM 5457 C C . ASP A 1 662 ? -15.571 -1.776 -11.499 1.00 98.19 662 ASP A C 1
ATOM 5459 O O . ASP A 1 662 ? -16.801 -1.692 -11.371 1.00 98.19 662 ASP A O 1
ATOM 5463 N N . SER A 1 663 ? -14.794 -2.297 -10.544 1.00 98.50 663 SER A N 1
ATOM 5464 C CA . SER A 1 663 ? -15.279 -2.833 -9.268 1.00 98.50 663 SER A CA 1
ATOM 5465 C C . SER A 1 663 ? -16.132 -1.840 -8.479 1.00 98.50 663 SER A C 1
ATOM 5467 O O . SER A 1 663 ? -17.150 -2.234 -7.904 1.00 98.50 663 SER A O 1
ATOM 5469 N N . TYR A 1 664 ? -15.798 -0.543 -8.503 1.00 98.69 664 TYR A N 1
ATOM 5470 C CA . TYR A 1 664 ? -16.587 0.498 -7.842 1.00 98.69 664 TYR A CA 1
ATOM 5471 C C . TYR A 1 664 ? -18.021 0.537 -8.377 1.00 98.69 664 TYR A C 1
ATOM 5473 O O . TYR A 1 664 ? -18.977 0.636 -7.604 1.00 98.69 664 TYR A O 1
ATOM 5481 N N . TYR A 1 665 ? -18.199 0.476 -9.699 1.00 98.50 665 TYR A N 1
ATOM 5482 C CA . TYR A 1 665 ? -19.523 0.579 -10.311 1.00 98.50 665 TYR A CA 1
ATOM 5483 C C . TYR A 1 665 ? -20.357 -0.678 -10.059 1.00 98.50 665 TYR A C 1
ATOM 5485 O O . TYR A 1 665 ? -21.546 -0.562 -9.754 1.00 98.50 665 TYR A O 1
ATOM 5493 N N . ILE A 1 666 ? -19.726 -1.854 -10.106 1.00 98.44 666 ILE A N 1
ATOM 5494 C CA . ILE A 1 666 ? -20.365 -3.136 -9.784 1.00 98.44 666 ILE A CA 1
ATOM 5495 C C . ILE A 1 666 ? -20.846 -3.128 -8.331 1.00 98.44 666 ILE A C 1
ATOM 5497 O O . ILE A 1 666 ? -22.031 -3.349 -8.065 1.00 98.44 666 ILE A O 1
ATOM 5501 N N . LEU A 1 667 ? -19.966 -2.773 -7.393 1.00 98.06 667 LEU A N 1
ATOM 5502 C CA . LEU A 1 667 ? -20.305 -2.700 -5.975 1.00 98.06 667 LEU A CA 1
ATOM 5503 C C . LEU A 1 667 ? -21.353 -1.628 -5.685 1.00 98.06 667 LEU A C 1
ATOM 5505 O O . LEU A 1 667 ? -22.278 -1.867 -4.916 1.00 98.06 667 LEU A O 1
ATOM 5509 N N . LYS A 1 668 ? -21.277 -0.462 -6.332 1.00 96.94 668 LYS A N 1
ATOM 5510 C CA . LYS A 1 668 ? -22.290 0.595 -6.213 1.00 96.94 668 LYS A CA 1
ATOM 5511 C C . LYS A 1 668 ? -23.691 0.111 -6.567 1.00 96.94 668 LYS A C 1
ATOM 5513 O O . LYS A 1 668 ? -24.659 0.560 -5.944 1.00 96.94 668 LYS A O 1
ATOM 5518 N N . ASP A 1 669 ? -23.816 -0.738 -7.582 1.00 95.88 669 ASP A N 1
ATOM 5519 C CA . ASP A 1 669 ? -25.092 -1.332 -7.965 1.00 95.88 669 ASP A CA 1
ATOM 5520 C C . ASP A 1 669 ? -25.494 -2.469 -7.023 1.00 95.88 669 ASP A C 1
ATOM 5522 O O . ASP A 1 669 ? -26.651 -2.515 -6.599 1.00 95.88 669 ASP A O 1
ATOM 5526 N N . TYR A 1 670 ? -24.546 -3.308 -6.609 1.00 95.69 670 TYR A N 1
ATOM 5527 C CA . TYR A 1 670 ? -24.777 -4.379 -5.643 1.00 95.69 670 TYR A CA 1
ATOM 5528 C C . TYR A 1 670 ? -25.239 -3.852 -4.274 1.00 95.69 670 TYR A C 1
ATOM 5530 O O . TYR A 1 670 ? -26.271 -4.288 -3.762 1.00 95.69 670 TYR A O 1
ATOM 5538 N N . PHE A 1 671 ? -24.574 -2.842 -3.704 1.00 94.62 671 PHE A N 1
ATOM 5539 C CA . PHE A 1 671 ? -24.919 -2.271 -2.398 1.00 94.62 671 PHE A CA 1
ATOM 5540 C C . PHE A 1 671 ? -26.330 -1.670 -2.346 1.00 94.62 671 PHE A C 1
ATOM 5542 O O . PHE A 1 671 ? -26.913 -1.604 -1.265 1.00 94.62 671 PHE A O 1
ATOM 5549 N N . LYS A 1 672 ? -26.935 -1.285 -3.482 1.00 90.75 672 LYS A N 1
ATOM 5550 C CA . LYS A 1 672 ? -28.355 -0.869 -3.527 1.00 90.75 672 LYS A CA 1
ATOM 5551 C C . LYS A 1 672 ? -29.315 -2.006 -3.182 1.00 90.75 672 LYS A C 1
ATOM 5553 O O . LYS A 1 672 ? -30.452 -1.737 -2.802 1.00 90.75 672 LYS A O 1
ATOM 5558 N N . THR A 1 673 ? -28.893 -3.250 -3.390 1.00 88.56 673 THR A N 1
ATOM 5559 C CA . THR A 1 673 ? -29.724 -4.441 -3.181 1.00 88.56 673 THR A CA 1
ATOM 5560 C C . THR A 1 673 ? -29.731 -4.901 -1.724 1.00 88.56 673 THR A C 1
ATOM 5562 O O . THR A 1 673 ? -30.695 -5.541 -1.301 1.00 88.56 673 THR A O 1
ATOM 5565 N N . LEU A 1 674 ? -28.712 -4.528 -0.940 1.00 84.50 674 LEU A N 1
ATOM 5566 C CA . LEU A 1 674 ? -28.607 -4.905 0.466 1.00 84.50 674 LEU A CA 1
ATOM 5567 C C . LEU A 1 674 ? -29.565 -4.084 1.353 1.00 84.50 674 LEU A C 1
ATOM 5569 O O . LEU A 1 674 ? -29.671 -2.861 1.209 1.00 84.50 674 LEU A O 1
ATOM 5573 N N . PRO A 1 675 ? -30.279 -4.727 2.294 1.00 70.25 675 PRO A N 1
ATOM 5574 C CA . PRO A 1 675 ? -31.195 -4.037 3.193 1.00 70.25 675 PRO A CA 1
ATOM 5575 C C . PRO A 1 675 ? -30.443 -3.185 4.221 1.00 70.25 675 PRO A C 1
ATOM 5577 O O . PRO A 1 675 ? -29.366 -3.543 4.682 1.00 70.25 675 PRO A O 1
ATOM 5580 N N . GLY A 1 676 ? -31.032 -2.049 4.600 1.00 60.25 676 GLY A N 1
ATOM 5581 C CA . GLY A 1 676 ? -30.410 -1.084 5.517 1.00 60.25 676 GLY A CA 1
ATOM 5582 C C . GLY A 1 676 ? -29.523 -0.048 4.820 1.00 60.25 676 GLY A C 1
ATOM 5583 O O . GLY A 1 676 ? -29.288 1.019 5.384 1.00 60.25 676 GLY A O 1
ATOM 5584 N N . ASN A 1 677 ? -29.130 -0.282 3.566 1.00 61.22 677 ASN A N 1
ATOM 5585 C CA . ASN A 1 677 ? -28.514 0.753 2.746 1.00 61.22 677 ASN A CA 1
ATOM 5586 C C . ASN A 1 677 ? -29.577 1.753 2.292 1.00 61.22 677 ASN A C 1
ATOM 5588 O O . ASN A 1 677 ? -30.701 1.379 1.944 1.00 61.22 677 ASN A O 1
ATOM 5592 N N . PHE A 1 678 ? -29.234 3.045 2.330 1.00 47.78 678 PHE A N 1
ATOM 5593 C CA . PHE A 1 678 ? -30.122 4.136 1.938 1.00 47.78 678 PHE A CA 1
ATOM 5594 C C . PHE A 1 678 ? -30.415 4.072 0.431 1.00 47.78 678 PHE A C 1
ATOM 5596 O O . PHE A 1 678 ? -29.917 4.879 -0.359 1.00 47.78 678 PHE A O 1
ATOM 5603 N N . VAL A 1 679 ? -31.294 3.157 0.019 1.00 38.69 679 VAL A N 1
ATOM 5604 C CA . VAL A 1 679 ? -32.156 3.392 -1.130 1.00 38.69 679 VAL A CA 1
ATOM 5605 C C . VAL A 1 679 ? -32.969 4.595 -0.698 1.00 38.69 679 VAL A C 1
ATOM 5607 O O . VAL A 1 679 ? -33.837 4.492 0.174 1.00 38.69 679 VAL A O 1
ATOM 5610 N N . ALA A 1 680 ? -32.623 5.770 -1.227 1.00 32.06 680 ALA A N 1
ATOM 5611 C CA . ALA A 1 680 ? -33.528 6.898 -1.163 1.00 32.06 680 ALA A CA 1
ATOM 5612 C C . ALA A 1 680 ? -34.873 6.326 -1.599 1.00 32.06 680 ALA A C 1
ATOM 5614 O O . ALA A 1 680 ? -34.994 5.853 -2.727 1.00 32.06 680 ALA A O 1
ATOM 5615 N N . LYS A 1 681 ? -35.849 6.249 -0.682 1.00 30.95 681 LYS A N 1
ATOM 5616 C CA . LYS A 1 681 ? -37.226 5.988 -1.085 1.00 30.95 681 LYS A CA 1
ATOM 5617 C C . LYS A 1 681 ? -37.446 6.961 -2.224 1.00 30.95 681 LYS A C 1
ATOM 5619 O O . LYS A 1 681 ? -37.314 8.159 -1.970 1.00 30.95 681 LYS A O 1
ATOM 5624 N N . ASP A 1 682 ? -37.690 6.449 -3.429 1.00 32.25 682 ASP A N 1
ATOM 5625 C CA . ASP A 1 682 ? -38.075 7.226 -4.601 1.00 32.25 682 ASP A CA 1
ATOM 5626 C C . ASP A 1 682 ? -39.332 8.008 -4.223 1.00 32.25 682 ASP A C 1
ATOM 5628 O O . ASP A 1 682 ? -40.478 7.590 -4.372 1.00 32.25 682 ASP A O 1
ATOM 5632 N N . GLY A 1 683 ? -39.081 9.133 -3.581 1.00 28.44 683 GLY A N 1
ATOM 5633 C CA . GLY A 1 683 ? -40.017 9.903 -2.807 1.00 28.44 683 GLY A CA 1
ATOM 5634 C C . GLY A 1 683 ? -40.087 11.255 -3.455 1.00 28.44 683 GLY A C 1
ATOM 5635 O O . GLY A 1 683 ? -39.796 12.247 -2.811 1.00 28.44 683 GLY A O 1
ATOM 5636 N N . PHE A 1 684 ? -40.427 11.281 -4.746 1.00 30.36 684 PHE A N 1
ATOM 5637 C CA . PHE A 1 684 ? -41.022 12.438 -5.418 1.00 30.36 684 PHE A CA 1
ATOM 5638 C C . PHE A 1 684 ? -40.258 13.787 -5.322 1.00 30.36 684 PHE A C 1
ATOM 5640 O O . PHE A 1 684 ? -40.823 14.823 -5.668 1.00 30.36 684 PHE A O 1
ATOM 5647 N N . GLY A 1 685 ? -38.994 13.793 -4.878 1.00 28.50 685 GLY A N 1
ATOM 5648 C CA . GLY A 1 685 ? -38.226 14.995 -4.530 1.00 28.50 685 GLY A CA 1
ATOM 5649 C C . GLY A 1 685 ? -37.133 15.364 -5.533 1.00 28.50 685 GLY A C 1
ATOM 5650 O O . GLY A 1 685 ? -36.934 16.547 -5.808 1.00 28.50 685 GLY A O 1
ATOM 5651 N N . ASP A 1 686 ? -36.503 14.379 -6.178 1.00 27.64 686 ASP A N 1
ATOM 5652 C CA . ASP A 1 686 ? -35.405 14.640 -7.125 1.00 27.64 686 ASP A CA 1
ATOM 5653 C C . ASP A 1 686 ? -35.895 15.174 -8.482 1.00 27.64 686 ASP A C 1
ATOM 5655 O O . ASP A 1 686 ? -35.187 15.904 -9.181 1.00 27.64 686 ASP A O 1
ATOM 5659 N N . ASN A 1 687 ? -37.178 14.962 -8.798 1.00 31.98 687 ASN A N 1
ATOM 5660 C CA . ASN A 1 687 ? -37.835 15.597 -9.943 1.00 31.98 687 ASN A CA 1
ATOM 5661 C C . ASN A 1 687 ? -38.191 17.075 -9.713 1.00 31.98 687 ASN A C 1
ATOM 5663 O O . ASN A 1 687 ? -38.526 17.763 -10.675 1.00 31.98 687 ASN A O 1
ATOM 5667 N N . VAL A 1 688 ? -38.086 17.607 -8.488 1.00 30.89 688 VAL A N 1
ATOM 5668 C CA . VAL A 1 688 ? -38.359 19.031 -8.230 1.00 30.89 688 VAL A CA 1
ATOM 5669 C C . VAL A 1 688 ? -37.110 19.882 -8.445 1.00 30.89 688 VAL A C 1
ATOM 5671 O O . VAL A 1 688 ? -37.240 20.953 -9.025 1.00 30.89 688 VAL A O 1
ATOM 5674 N N . LEU A 1 689 ? -35.901 19.414 -8.102 1.00 31.36 689 LEU A N 1
ATOM 5675 C CA . LEU A 1 689 ? -34.659 20.153 -8.401 1.00 31.36 689 LEU A CA 1
ATOM 5676 C C . LEU A 1 689 ? -34.281 20.093 -9.894 1.00 31.36 689 LEU A C 1
ATOM 5678 O O . LEU A 1 689 ? -33.844 21.097 -10.460 1.00 31.36 689 LEU A O 1
ATOM 5682 N N . SER A 1 690 ? -34.540 18.958 -10.552 1.00 30.36 690 SER A N 1
ATOM 5683 C CA . SER A 1 690 ? -34.438 18.805 -12.013 1.00 30.36 690 SER A CA 1
ATOM 5684 C C . SER A 1 690 ? -35.454 19.694 -12.759 1.00 30.36 690 SER A C 1
ATOM 5686 O O . SER A 1 690 ? -35.112 20.378 -13.731 1.00 30.36 690 SER A O 1
ATOM 5688 N N . ALA A 1 691 ? -36.685 19.816 -12.242 1.00 28.08 691 ALA A N 1
ATOM 5689 C CA . ALA A 1 691 ? -37.676 20.751 -12.780 1.00 28.08 691 ALA A CA 1
ATOM 5690 C C . ALA A 1 691 ? -37.373 22.223 -12.433 1.00 28.08 691 ALA A C 1
ATOM 5692 O O . ALA A 1 691 ? -37.692 23.107 -13.230 1.00 28.08 691 ALA A O 1
ATOM 5693 N N . TYR A 1 692 ? -36.708 22.505 -11.306 1.00 31.31 692 TYR A N 1
ATOM 5694 C CA . TYR A 1 692 ? -36.315 23.860 -10.894 1.00 31.31 692 TYR A CA 1
ATOM 5695 C C . TYR A 1 692 ? -35.247 24.456 -11.820 1.00 31.31 692 TYR A C 1
ATOM 5697 O O . TYR A 1 692 ? -35.327 25.630 -12.181 1.00 31.31 692 TYR A O 1
ATOM 5705 N N . ASN A 1 693 ? -34.312 23.630 -12.300 1.00 31.52 693 ASN A N 1
ATOM 5706 C CA . ASN A 1 693 ? -33.310 24.039 -13.289 1.00 31.52 693 ASN A CA 1
ATOM 5707 C C . ASN A 1 693 ? -33.863 24.140 -14.723 1.00 31.52 693 ASN A C 1
ATOM 5709 O O . ASN A 1 693 ? -33.212 24.727 -15.585 1.00 31.52 693 ASN A O 1
ATOM 5713 N N . THR A 1 694 ? -35.087 23.656 -14.970 1.00 31.48 694 THR A N 1
ATOM 5714 C CA . THR A 1 694 ? -35.740 23.707 -16.291 1.00 31.48 694 THR A CA 1
ATOM 5715 C C . THR A 1 694 ? -36.784 24.839 -16.411 1.00 31.48 694 THR A C 1
ATOM 5717 O O . THR A 1 694 ? -37.198 25.178 -17.517 1.00 31.48 694 THR A O 1
ATOM 5720 N N . TYR A 1 695 ? -37.177 25.500 -15.308 1.00 25.61 695 TYR A N 1
ATOM 5721 C CA . TYR A 1 695 ? -38.283 26.482 -15.281 1.00 25.61 695 TYR A CA 1
ATOM 5722 C C . TYR A 1 695 ? -37.914 27.924 -14.881 1.00 25.61 695 TYR A C 1
ATOM 5724 O O . TYR A 1 695 ? -38.780 28.705 -14.479 1.00 25.61 695 TYR A O 1
ATOM 5732 N N . VAL A 1 696 ? -36.663 28.359 -15.056 1.00 29.20 696 VAL A N 1
ATOM 5733 C CA . VAL A 1 696 ? -36.315 29.785 -14.894 1.00 29.20 696 VAL A CA 1
ATOM 5734 C C . VAL A 1 696 ? -36.622 30.556 -16.181 1.00 29.20 696 VAL A C 1
ATOM 5736 O O . VAL A 1 696 ? -35.716 30.904 -16.928 1.00 29.20 696 VAL A O 1
ATOM 5739 N N . ASN A 1 697 ? -37.909 30.805 -16.462 1.00 36.03 697 ASN A N 1
ATOM 5740 C CA . ASN A 1 697 ? -38.352 31.874 -17.375 1.00 36.03 697 ASN A CA 1
ATOM 5741 C C . ASN A 1 697 ? -39.874 32.142 -17.341 1.00 36.03 697 ASN A C 1
ATOM 5743 O O . ASN A 1 697 ? -40.519 32.116 -18.380 1.00 36.03 697 ASN A O 1
ATOM 5747 N N . VAL A 1 698 ? -40.469 32.474 -16.185 1.00 25.05 698 VAL A N 1
ATOM 5748 C CA . VAL A 1 698 ? -41.722 33.273 -16.125 1.00 25.05 698 VAL A CA 1
ATOM 5749 C C . VAL A 1 698 ? -41.753 34.101 -14.822 1.00 25.05 698 VAL A C 1
ATOM 5751 O O . VAL A 1 698 ? -41.500 33.549 -13.752 1.00 25.05 698 VAL A O 1
ATOM 5754 N N . PRO A 1 699 ? -42.066 35.414 -14.860 1.00 37.06 699 PRO A N 1
ATOM 5755 C CA . PRO A 1 699 ? -42.106 36.270 -13.676 1.00 37.06 699 PRO A CA 1
ATOM 5756 C C . PRO A 1 699 ? -43.436 36.105 -12.931 1.00 37.06 699 PRO A C 1
ATOM 5758 O O . PRO A 1 699 ? -44.496 36.405 -13.483 1.00 37.06 699 PRO A O 1
ATOM 5761 N N . ILE A 1 700 ? -43.404 35.688 -11.662 1.00 27.28 700 ILE A N 1
ATOM 5762 C CA . ILE A 1 700 ? -44.625 35.588 -10.852 1.00 27.28 700 ILE A CA 1
ATOM 5763 C C . ILE A 1 700 ? -44.705 36.723 -9.831 1.00 27.28 700 ILE A C 1
ATOM 5765 O O . ILE A 1 700 ? -43.946 36.829 -8.870 1.00 27.28 700 ILE A O 1
ATOM 5769 N N . LYS A 1 701 ? -45.691 37.580 -10.109 1.00 27.50 701 LYS A N 1
ATOM 5770 C CA . LYS A 1 701 ? -46.371 38.501 -9.204 1.00 27.50 701 LYS A CA 1
ATOM 5771 C C . LYS A 1 701 ? -46.800 37.803 -7.907 1.00 27.50 701 LYS A C 1
ATOM 5773 O O . LYS A 1 701 ? -47.456 36.774 -7.947 1.00 27.50 701 LYS A O 1
ATOM 5778 N N . ALA A 1 702 ? -46.490 38.476 -6.804 1.00 29.92 702 ALA A N 1
ATOM 5779 C CA . ALA A 1 702 ? -47.138 38.478 -5.494 1.00 29.92 702 ALA A CA 1
ATOM 5780 C C . ALA A 1 702 ? -48.305 37.502 -5.221 1.00 29.92 702 ALA A C 1
ATOM 5782 O O . ALA A 1 702 ? -49.384 37.637 -5.792 1.00 29.92 702 ALA A O 1
ATOM 5783 N N . SER A 1 703 ? -48.151 36.736 -4.138 1.00 27.09 703 SER A N 1
ATOM 5784 C CA . SER A 1 703 ? -49.181 36.603 -3.097 1.00 27.09 703 SER A CA 1
ATOM 5785 C C . SER A 1 703 ? -48.513 36.315 -1.745 1.00 27.09 703 SER A C 1
ATOM 5787 O O . SER A 1 703 ? -48.252 35.168 -1.393 1.00 27.09 703 SER A O 1
ATOM 5789 N N . PHE A 1 704 ? -48.190 37.377 -1.001 1.00 29.81 704 PHE A N 1
ATOM 5790 C CA . PHE A 1 704 ? -47.826 37.290 0.413 1.00 29.81 704 PHE A CA 1
ATOM 5791 C C . PHE A 1 704 ? -49.112 37.263 1.237 1.00 29.81 704 PHE A C 1
ATOM 5793 O O . PHE A 1 704 ? -49.723 38.308 1.449 1.00 29.81 704 PHE A O 1
ATOM 5800 N N . GLU A 1 705 ? -49.486 36.101 1.760 1.00 34.41 705 GLU A N 1
ATOM 5801 C CA . GLU A 1 705 ? -50.337 36.039 2.942 1.00 34.41 705 GLU A CA 1
ATOM 5802 C C . GLU A 1 705 ? -49.649 35.206 4.022 1.00 34.41 705 GLU A C 1
ATOM 5804 O O . GLU A 1 705 ? -49.249 34.071 3.796 1.00 34.41 705 GLU A O 1
ATOM 5809 N N . LYS A 1 706 ? -49.559 35.826 5.206 1.00 35.56 706 LYS A N 1
ATOM 5810 C CA . LYS A 1 706 ? -49.056 35.310 6.489 1.00 35.56 706 LYS A CA 1
ATOM 5811 C C . LYS A 1 706 ? -47.532 35.218 6.618 1.00 35.56 706 LYS A C 1
ATOM 5813 O O . LYS A 1 706 ? -46.933 34.168 6.447 1.00 35.56 706 LYS A O 1
ATOM 5818 N N . THR A 1 707 ? -46.914 36.343 6.996 1.00 34.59 707 THR A N 1
ATOM 5819 C CA . THR A 1 707 ? -46.241 36.566 8.304 1.00 34.59 707 THR A CA 1
ATOM 5820 C C . THR A 1 707 ? -45.549 37.949 8.255 1.00 34.59 707 THR A C 1
ATOM 5822 O O . THR A 1 707 ? -44.521 38.075 7.593 1.00 34.59 707 THR A O 1
ATOM 5825 N N . PRO A 1 708 ? -46.057 39.015 8.914 1.00 37.03 708 PRO A N 1
ATOM 5826 C CA . PRO A 1 708 ? -45.517 40.382 8.757 1.00 37.03 708 PRO A CA 1
ATOM 5827 C C . PRO A 1 708 ? -44.118 40.594 9.367 1.00 37.03 708 PRO A C 1
ATOM 5829 O O . PRO A 1 708 ? -43.464 41.608 9.123 1.00 37.03 708 PRO A O 1
ATOM 5832 N N . VAL A 1 709 ? -43.664 39.654 10.196 1.00 40.97 709 VAL A N 1
ATOM 5833 C CA . VAL A 1 709 ? -42.440 39.795 10.994 1.00 40.97 709 VAL A CA 1
ATOM 5834 C C . VAL A 1 709 ? -41.200 39.378 10.192 1.00 40.97 709 VAL A C 1
ATOM 5836 O O . VAL A 1 709 ? -40.201 40.092 10.207 1.00 40.97 709 VAL A O 1
ATOM 5839 N N . ILE A 1 710 ? -41.288 38.309 9.393 1.00 39.12 710 ILE A N 1
ATOM 5840 C CA . ILE A 1 710 ? -40.161 37.761 8.615 1.00 39.12 710 ILE A CA 1
ATOM 5841 C C . ILE A 1 710 ? -39.757 38.700 7.471 1.00 39.12 710 ILE A C 1
ATOM 5843 O O . ILE A 1 710 ? -38.577 38.989 7.285 1.00 39.12 710 ILE A O 1
ATOM 5847 N N . SER A 1 711 ? -40.724 39.277 6.756 1.00 38.50 711 SER A N 1
ATOM 5848 C CA . SER A 1 711 ? -40.454 40.247 5.686 1.00 38.50 711 SER A CA 1
ATOM 5849 C C . SER A 1 711 ? -39.793 41.531 6.203 1.00 38.50 711 SER A C 1
ATOM 5851 O O . SER A 1 711 ? -38.944 42.103 5.524 1.00 38.50 711 SER A O 1
ATOM 5853 N N . SER A 1 712 ? -40.093 41.941 7.437 1.00 39.41 712 SER A N 1
ATOM 5854 C CA . SER A 1 712 ? -39.468 43.105 8.079 1.00 39.41 712 SER A CA 1
ATOM 5855 C C . SER A 1 712 ? -38.003 42.847 8.473 1.00 39.41 712 SER A C 1
ATOM 5857 O O . SER A 1 712 ? -37.166 43.744 8.369 1.00 39.41 712 SER A O 1
ATOM 5859 N N . ILE A 1 713 ? -37.674 41.611 8.867 1.00 44.28 713 ILE A N 1
ATOM 5860 C CA . ILE A 1 713 ? -36.316 41.176 9.237 1.00 44.28 713 ILE A CA 1
ATOM 5861 C C . ILE A 1 713 ? -35.424 41.059 8.003 1.00 44.28 713 ILE A C 1
ATOM 5863 O O . ILE A 1 713 ? -34.308 41.568 8.018 1.00 44.28 713 ILE A O 1
ATOM 5867 N N . TYR A 1 714 ? -35.926 40.484 6.906 1.00 43.47 714 TYR A N 1
ATOM 5868 C CA . TYR A 1 714 ? -35.185 40.441 5.641 1.00 43.47 714 TYR A CA 1
ATOM 5869 C C . TYR A 1 714 ? -34.883 41.841 5.101 1.00 43.47 714 TYR A C 1
ATOM 5871 O O . TYR A 1 714 ? -33.788 42.076 4.595 1.00 43.47 714 TYR A O 1
ATOM 5879 N N . ILE A 1 715 ? -35.807 42.794 5.258 1.00 46.84 715 ILE A N 1
ATOM 5880 C CA . ILE A 1 715 ? -35.573 44.192 4.874 1.00 46.84 715 ILE A CA 1
ATOM 5881 C C . ILE A 1 715 ? -34.505 44.832 5.773 1.00 46.84 715 ILE A C 1
ATOM 5883 O O . ILE A 1 715 ? -33.633 45.528 5.265 1.00 46.84 715 ILE A O 1
ATOM 5887 N N . LEU A 1 716 ? -34.513 44.577 7.084 1.00 44.09 716 LEU A N 1
ATOM 5888 C CA . LEU A 1 716 ? -33.506 45.109 8.012 1.00 44.09 716 LEU A CA 1
ATOM 5889 C C . LEU A 1 716 ? -32.115 44.496 7.803 1.00 44.09 716 LEU A C 1
ATOM 5891 O O . LEU A 1 716 ? -31.130 45.233 7.811 1.00 44.09 716 LEU A O 1
ATOM 5895 N N . VAL A 1 717 ? -32.028 43.188 7.546 1.00 45.19 717 VAL A N 1
ATOM 5896 C CA . VAL A 1 717 ? -30.775 42.502 7.191 1.00 45.19 717 VAL A CA 1
ATOM 5897 C C . VAL A 1 717 ? -30.269 42.996 5.841 1.00 45.19 717 VAL A C 1
ATOM 5899 O O . VAL A 1 717 ? -29.089 43.306 5.727 1.00 45.19 717 VAL A O 1
ATOM 5902 N N . ALA A 1 718 ? -31.145 43.180 4.850 1.00 42.84 718 ALA A N 1
ATOM 5903 C CA . ALA A 1 718 ? -30.773 43.760 3.563 1.00 42.84 718 ALA A CA 1
ATOM 5904 C C . ALA A 1 718 ? -30.286 45.209 3.707 1.00 42.84 718 ALA A C 1
ATOM 5906 O O . ALA A 1 718 ? -29.288 45.574 3.099 1.00 42.84 718 ALA A O 1
ATOM 5907 N N . VAL A 1 719 ? -30.926 46.030 4.544 1.00 47.69 719 VAL A N 1
ATOM 5908 C CA . VAL A 1 719 ? -30.498 47.414 4.814 1.00 47.69 719 VAL A CA 1
ATOM 5909 C C . VAL A 1 719 ? -29.170 47.452 5.579 1.00 47.69 719 VAL A C 1
ATOM 5911 O O . VAL A 1 719 ? -28.336 48.306 5.287 1.00 47.69 719 VAL A O 1
ATOM 5914 N N . PHE A 1 720 ? -28.925 46.513 6.497 1.00 44.50 720 PHE A N 1
ATOM 5915 C CA . PHE A 1 720 ? -27.648 46.373 7.204 1.00 44.50 720 PHE A CA 1
ATOM 5916 C C . PHE A 1 720 ? -26.529 45.862 6.286 1.00 44.50 720 PHE A C 1
ATOM 5918 O O . PHE A 1 720 ? -25.418 46.386 6.328 1.00 44.50 720 PHE A O 1
ATOM 5925 N N . PHE A 1 721 ? -26.830 44.927 5.382 1.00 44.25 721 PHE A N 1
ATOM 5926 C CA . PHE A 1 721 ? -25.910 44.486 4.332 1.00 44.25 721 PHE A CA 1
ATOM 5927 C C . PHE A 1 721 ? -25.608 45.620 3.353 1.00 44.25 721 PHE A C 1
ATOM 5929 O O . PHE A 1 721 ? -24.454 45.849 3.023 1.00 44.25 721 PHE A O 1
ATOM 5936 N N . ILE A 1 722 ? -26.613 46.397 2.943 1.00 45.06 722 ILE A N 1
ATOM 5937 C CA . ILE A 1 722 ? -26.432 47.595 2.112 1.00 45.06 722 ILE A CA 1
ATOM 5938 C C . ILE A 1 722 ? -25.588 48.640 2.855 1.00 45.06 722 ILE A C 1
ATOM 5940 O O . ILE A 1 722 ? -24.706 49.243 2.252 1.00 45.06 722 ILE A O 1
ATOM 5944 N N . TYR A 1 723 ? -25.785 48.821 4.162 1.00 48.94 723 TYR A N 1
ATOM 5945 C CA . TYR A 1 723 ? -24.957 49.696 4.994 1.00 48.94 723 TYR A CA 1
ATOM 5946 C C . TYR A 1 723 ? -23.502 49.205 5.097 1.00 48.94 723 TYR A C 1
ATOM 5948 O O . TYR A 1 723 ? -22.587 50.014 4.967 1.00 48.94 723 TYR A O 1
ATOM 5956 N N . LEU A 1 724 ? -23.267 47.897 5.251 1.00 41.75 724 LEU A N 1
ATOM 5957 C CA . LEU A 1 724 ? -21.929 47.291 5.223 1.00 41.75 724 LEU A CA 1
ATOM 5958 C C . LEU A 1 724 ? -21.267 47.434 3.842 1.00 41.75 724 LEU A C 1
ATOM 5960 O O . LEU A 1 724 ? -20.114 47.848 3.758 1.00 41.75 724 LEU A O 1
ATOM 5964 N N . LEU A 1 725 ? -22.009 47.201 2.758 1.00 44.47 725 LEU A N 1
ATOM 5965 C CA . LEU A 1 725 ? -21.547 47.387 1.376 1.00 44.47 725 LEU A CA 1
ATOM 5966 C C . LEU A 1 725 ? -21.201 48.860 1.081 1.00 44.47 725 LEU A C 1
ATOM 5968 O O . LEU A 1 725 ? -20.239 49.141 0.366 1.00 44.47 725 LEU A O 1
ATOM 5972 N N . LEU A 1 726 ? -21.941 49.810 1.665 1.00 41.34 726 LEU A N 1
ATOM 5973 C CA . LEU A 1 726 ? -21.674 51.250 1.563 1.00 41.34 726 LEU A CA 1
ATOM 5974 C C . LEU A 1 726 ? -20.503 51.709 2.451 1.00 41.34 726 LEU A C 1
ATOM 5976 O O . LEU A 1 726 ? -19.769 52.608 2.051 1.00 41.34 726 LEU A O 1
ATOM 5980 N N . LYS A 1 727 ? -20.310 51.105 3.633 1.00 38.72 727 LYS A N 1
ATOM 5981 C CA . LYS A 1 727 ? -19.250 51.458 4.598 1.00 38.72 727 LYS A CA 1
ATOM 5982 C C . LYS A 1 727 ? -17.881 50.870 4.231 1.00 38.72 727 LYS A C 1
ATOM 5984 O O . LYS A 1 727 ? -16.871 51.511 4.502 1.00 38.72 727 LYS A O 1
ATOM 5989 N N . TYR A 1 728 ? -17.853 49.692 3.602 1.00 43.12 728 TYR A N 1
ATOM 5990 C CA . TYR A 1 728 ? -16.626 48.975 3.221 1.00 43.12 728 TYR A CA 1
ATOM 5991 C C . TYR A 1 728 ? -16.336 48.977 1.709 1.00 43.12 728 TYR A C 1
ATOM 5993 O O . TYR A 1 728 ? -15.355 48.390 1.266 1.00 43.12 728 TYR A O 1
ATOM 6001 N N . GLY A 1 729 ? -17.148 49.660 0.894 1.00 36.34 729 GLY A N 1
ATOM 6002 C CA . GLY A 1 729 ? -16.810 49.966 -0.503 1.00 36.34 729 GLY A CA 1
ATOM 6003 C C . GLY A 1 729 ? -16.790 48.781 -1.480 1.00 36.34 729 GLY A C 1
ATOM 6004 O O . GLY A 1 729 ? -16.304 48.932 -2.603 1.00 36.34 729 GLY A O 1
ATOM 6005 N N . ILE A 1 730 ? -17.335 47.620 -1.111 1.00 46.88 730 ILE A N 1
ATOM 6006 C CA . ILE A 1 730 ? -17.477 46.466 -2.009 1.00 46.88 730 ILE A CA 1
ATOM 6007 C C . ILE A 1 730 ? -18.870 46.540 -2.642 1.00 46.88 730 ILE A C 1
ATOM 6009 O O . ILE A 1 730 ? -19.872 46.313 -1.975 1.00 46.88 730 ILE A O 1
ATOM 6013 N N . SER A 1 731 ? -18.976 46.898 -3.926 1.00 40.59 731 SER A N 1
ATOM 6014 C CA . SER A 1 731 ? -20.284 46.995 -4.588 1.00 40.59 731 SER A CA 1
ATOM 6015 C C . SER A 1 731 ? -20.695 45.672 -5.247 1.00 40.59 731 SER A C 1
ATOM 6017 O O . SER A 1 731 ? -19.988 45.137 -6.098 1.00 40.59 731 SER A O 1
ATOM 6019 N N . PHE A 1 732 ? -21.902 45.186 -4.933 1.00 38.19 732 PHE A N 1
ATOM 6020 C CA . PHE A 1 732 ? -22.567 44.042 -5.592 1.00 38.19 732 PHE A CA 1
ATOM 6021 C C . PHE A 1 732 ? -22.676 44.220 -7.127 1.00 38.19 732 PHE A C 1
ATOM 6023 O O . PHE A 1 732 ? -22.723 43.264 -7.899 1.00 38.19 732 PHE A O 1
ATOM 6030 N N . ILE A 1 733 ? -22.642 45.477 -7.587 1.00 45.28 733 ILE A N 1
ATOM 6031 C CA . ILE A 1 733 ? -22.591 45.872 -9.000 1.00 45.28 733 ILE A CA 1
ATOM 6032 C C . ILE A 1 733 ? -21.296 45.392 -9.676 1.00 45.28 733 ILE A C 1
ATOM 6034 O O . ILE A 1 733 ? -21.345 45.003 -10.840 1.00 45.28 733 ILE A O 1
ATOM 6038 N N . ARG A 1 734 ? -20.150 45.378 -8.978 1.00 42.00 734 ARG A N 1
ATOM 6039 C CA . ARG A 1 734 ? -18.859 44.959 -9.555 1.00 42.00 734 ARG A CA 1
ATOM 6040 C C . ARG A 1 734 ? -18.806 43.458 -9.846 1.00 42.00 734 ARG A C 1
ATOM 6042 O O . ARG A 1 734 ? -18.356 43.098 -10.928 1.00 42.00 734 ARG A O 1
ATOM 6049 N N . VAL A 1 735 ? -19.335 42.613 -8.958 1.00 43.56 735 VAL A N 1
ATOM 6050 C CA . VAL A 1 735 ? -19.383 41.148 -9.154 1.00 43.56 735 VAL A CA 1
ATOM 6051 C C . VAL A 1 735 ? -20.363 40.776 -10.272 1.00 43.56 735 VAL A C 1
ATOM 6053 O O . VAL A 1 735 ? -20.021 40.024 -11.179 1.00 43.56 735 VAL A O 1
ATOM 6056 N N . LYS A 1 736 ? -21.555 41.387 -10.303 1.00 47.03 736 LYS A N 1
ATOM 6057 C CA . LYS A 1 736 ? -22.533 41.151 -11.380 1.00 47.03 736 LYS A CA 1
ATOM 6058 C C . LYS A 1 736 ? -22.047 41.669 -12.744 1.00 47.03 736 LYS A C 1
ATOM 6060 O O . LYS A 1 736 ? -22.284 41.031 -13.766 1.00 47.03 736 LYS A O 1
ATOM 6065 N N . HIS A 1 737 ? -21.332 42.800 -12.773 1.00 52.06 737 HIS A N 1
ATOM 6066 C CA . HIS A 1 737 ? -20.667 43.298 -13.986 1.00 52.06 737 HIS A CA 1
ATOM 6067 C C . HIS A 1 737 ? -19.518 42.397 -14.452 1.00 52.06 737 HIS A C 1
ATOM 6069 O O . HIS A 1 737 ? -19.246 42.366 -15.649 1.00 52.06 737 HIS A O 1
ATOM 6075 N N . MET A 1 738 ? -18.839 41.700 -13.539 1.00 48.50 738 MET A N 1
ATOM 6076 C CA . MET A 1 738 ? -17.766 40.760 -13.860 1.00 48.50 738 MET A CA 1
ATOM 6077 C C . MET A 1 738 ? -18.323 39.523 -14.574 1.00 48.50 738 MET A C 1
ATOM 6079 O O . MET A 1 738 ? -17.929 39.280 -15.709 1.00 48.50 738 MET A O 1
ATOM 6083 N N . TYR A 1 739 ? -19.324 38.841 -14.002 1.00 49.34 739 TYR A N 1
ATOM 6084 C CA . TYR A 1 739 ? -19.991 37.700 -14.655 1.00 49.34 739 TYR A CA 1
ATOM 6085 C C . TYR A 1 739 ? -20.632 38.077 -15.999 1.00 49.34 739 TYR A C 1
ATOM 6087 O O . TYR A 1 739 ? -20.438 37.388 -16.995 1.00 49.34 739 TYR A O 1
ATOM 6095 N N . TYR A 1 740 ? -21.304 39.233 -16.075 1.00 60.38 740 TYR A N 1
ATOM 6096 C CA . TYR A 1 740 ? -21.852 39.737 -17.341 1.00 60.38 740 TYR A CA 1
ATOM 6097 C C . TYR A 1 740 ? -20.768 39.995 -18.403 1.00 60.38 740 TYR A C 1
ATOM 6099 O O . TYR A 1 740 ? -21.006 39.821 -19.598 1.00 60.38 740 TYR A O 1
ATOM 6107 N N . ARG A 1 741 ? -19.569 40.429 -17.995 1.00 60.25 741 ARG A N 1
ATOM 6108 C CA . ARG A 1 741 ? -18.435 40.616 -18.909 1.00 60.25 741 ARG A CA 1
ATOM 6109 C C . ARG A 1 741 ? -17.823 39.290 -19.347 1.00 60.25 741 ARG A C 1
ATOM 6111 O O . ARG A 1 741 ? -17.485 39.203 -20.519 1.00 60.25 741 ARG A O 1
ATOM 6118 N N . ILE A 1 742 ? -17.724 38.293 -18.464 1.00 56.47 742 ILE A N 1
ATOM 6119 C CA . ILE A 1 742 ? -17.261 36.936 -18.805 1.00 56.47 742 ILE A CA 1
ATOM 6120 C C . ILE A 1 742 ? -18.147 36.356 -19.915 1.00 56.47 742 ILE A C 1
ATOM 6122 O O . ILE A 1 742 ? -17.642 36.041 -20.990 1.00 56.47 742 ILE A O 1
ATOM 6126 N N . ASP A 1 743 ? -19.470 36.340 -19.727 1.00 59.53 743 ASP A N 1
ATOM 6127 C CA . ASP A 1 743 ? -20.420 35.843 -20.739 1.00 59.53 743 ASP A CA 1
ATOM 6128 C C . ASP A 1 743 ? -20.379 36.644 -22.044 1.00 59.53 743 ASP A C 1
ATOM 6130 O O . ASP A 1 743 ? -20.440 36.091 -23.150 1.00 59.53 743 ASP A O 1
ATOM 6134 N N . LYS A 1 744 ? -20.243 37.969 -21.935 1.00 64.19 744 LYS A N 1
ATOM 6135 C CA . LYS A 1 744 ? -20.111 38.838 -23.102 1.00 64.19 744 LYS A CA 1
ATOM 6136 C C . LYS A 1 744 ? -18.829 38.548 -23.884 1.00 64.19 744 LYS A C 1
ATOM 6138 O O . LYS A 1 744 ? -18.889 38.479 -25.108 1.00 64.19 744 LYS A O 1
ATOM 6143 N N . TYR A 1 745 ? -17.697 38.369 -23.208 1.00 63.00 745 TYR A N 1
ATOM 6144 C CA . TYR A 1 745 ? -16.421 38.061 -23.850 1.00 63.00 745 TYR A CA 1
ATOM 6145 C C . TYR A 1 745 ? -16.417 36.653 -24.454 1.00 63.00 745 TYR A C 1
ATOM 6147 O O . TYR A 1 745 ? -15.989 36.520 -25.595 1.00 63.00 745 TYR A O 1
ATOM 6155 N N . LYS A 1 746 ? -17.018 35.645 -23.797 1.00 58.41 746 LYS A N 1
ATOM 6156 C CA . LYS A 1 746 ? -17.277 34.320 -24.406 1.00 58.41 746 LYS A CA 1
ATOM 6157 C C . LYS A 1 746 ? -18.080 34.441 -25.703 1.00 58.41 746 LYS A C 1
ATOM 6159 O O . LYS A 1 746 ? -17.781 33.785 -26.695 1.00 58.41 746 LYS A O 1
ATOM 6164 N N . THR A 1 747 ? -19.099 35.301 -25.710 1.00 63.00 747 THR A N 1
ATOM 6165 C CA . THR A 1 747 ? -19.958 35.526 -26.883 1.00 63.00 747 THR A CA 1
ATOM 6166 C C . THR A 1 747 ? -19.247 36.291 -28.007 1.00 63.00 747 THR A C 1
ATOM 6168 O O . THR A 1 747 ? -19.524 36.040 -29.177 1.00 63.00 747 THR A O 1
ATOM 6171 N N . GLU A 1 748 ? -18.363 37.238 -27.679 1.00 63.41 748 GLU A N 1
ATOM 6172 C CA . GLU A 1 748 ? -17.579 38.005 -28.661 1.00 63.41 748 GLU A CA 1
ATOM 6173 C C . GLU A 1 748 ? -16.431 37.163 -29.261 1.00 63.41 748 GLU A C 1
ATOM 6175 O O . GLU A 1 748 ? -16.247 37.211 -30.478 1.00 63.41 748 GLU A O 1
ATOM 6180 N N . LEU A 1 749 ? -15.764 36.315 -28.459 1.00 57.41 749 LEU A N 1
ATOM 6181 C CA . LEU A 1 749 ? -14.782 35.316 -28.919 1.00 57.41 749 LEU A CA 1
ATOM 6182 C C . LEU A 1 749 ? -15.427 34.292 -29.868 1.00 57.41 749 LEU A C 1
ATOM 6184 O O . LEU A 1 749 ? -14.968 34.127 -30.992 1.00 57.41 749 LEU A O 1
ATOM 6188 N N . LYS A 1 750 ? -16.602 33.741 -29.513 1.00 56.22 750 LYS A N 1
ATOM 6189 C CA . LYS A 1 750 ? -17.407 32.854 -30.387 1.00 56.22 750 LYS A CA 1
ATOM 6190 C C . LYS A 1 750 ? -17.770 33.442 -31.757 1.00 56.22 750 LYS A C 1
ATOM 6192 O O . LYS A 1 750 ? -18.189 32.705 -32.645 1.00 56.22 750 LYS A O 1
ATOM 6197 N N . LYS A 1 751 ? -17.693 34.766 -31.921 1.00 57.59 751 LYS A N 1
ATOM 6198 C CA . LYS A 1 751 ? -18.059 35.476 -33.155 1.00 57.59 751 LYS A CA 1
ATOM 6199 C C . LYS A 1 751 ? -16.850 35.973 -33.957 1.00 57.59 751 LYS A C 1
ATOM 6201 O O . LYS A 1 751 ? -17.072 36.672 -34.943 1.00 57.59 751 LYS A O 1
ATOM 6206 N N . ASN A 1 752 ? -15.611 35.662 -33.559 1.00 51.09 752 ASN A N 1
ATOM 6207 C CA . ASN A 1 752 ? -14.385 36.197 -34.175 1.00 51.09 752 ASN A CA 1
ATOM 6208 C C . ASN A 1 752 ? -14.354 37.741 -34.260 1.00 51.09 752 ASN A C 1
ATOM 6210 O O . ASN A 1 752 ? -13.823 38.328 -35.204 1.00 51.09 752 ASN A O 1
ATOM 6214 N N . VAL A 1 753 ? -14.947 38.437 -33.281 1.00 54.00 753 VAL A N 1
ATOM 6215 C CA . VAL A 1 753 ? -14.966 39.910 -33.239 1.00 54.00 753 VAL A CA 1
ATOM 6216 C C . VAL A 1 753 ? -13.825 40.413 -32.354 1.00 54.00 753 VAL A C 1
ATOM 6218 O O . VAL A 1 753 ? -13.730 40.031 -31.191 1.00 54.00 753 VAL A O 1
ATOM 6221 N N . SER A 1 754 ? -12.981 41.320 -32.865 1.00 54.88 754 SER A N 1
ATOM 6222 C CA . SER A 1 754 ? -11.858 41.888 -32.102 1.00 54.88 754 SER A CA 1
ATOM 6223 C C . SER A 1 754 ? -12.336 42.617 -30.836 1.00 54.88 754 SER A C 1
ATOM 6225 O O . SER A 1 754 ? -13.050 43.624 -30.921 1.00 54.88 754 SER A O 1
ATOM 6227 N N . LEU A 1 755 ? -11.906 42.155 -29.661 1.00 57.25 755 LEU A N 1
ATOM 6228 C CA . LEU A 1 755 ? -12.179 42.808 -28.380 1.00 57.25 755 LEU A CA 1
ATOM 6229 C C . LEU A 1 755 ? -11.429 44.157 -28.288 1.00 57.25 755 LEU A C 1
ATOM 6231 O O . LEU A 1 755 ? -10.246 44.229 -28.613 1.00 57.25 755 LEU A O 1
ATOM 6235 N N . PRO A 1 756 ? -12.048 45.267 -27.836 1.00 58.84 756 PRO A N 1
ATOM 6236 C CA . PRO A 1 756 ? -11.324 46.530 -27.694 1.00 58.84 756 PRO A CA 1
ATOM 6237 C C . PRO A 1 756 ? -10.348 46.497 -26.505 1.00 58.84 756 PRO A C 1
ATOM 6239 O O . PRO A 1 756 ? -10.780 46.434 -25.349 1.00 58.84 756 PRO A O 1
ATOM 6242 N N . ALA A 1 757 ? -9.044 46.642 -26.771 1.00 55.16 757 ALA A N 1
ATOM 6243 C CA . ALA A 1 757 ? -7.957 46.574 -25.779 1.00 55.16 757 ALA A CA 1
ATOM 6244 C C . ALA A 1 757 ? -8.190 47.425 -24.507 1.00 55.16 757 ALA A C 1
ATOM 6246 O O . ALA A 1 757 ? -7.839 47.022 -23.398 1.00 55.16 757 ALA A O 1
ATOM 6247 N N . TYR A 1 758 ? -8.842 48.588 -24.632 1.00 56.06 758 TYR A N 1
ATOM 6248 C CA . TYR A 1 758 ? -9.100 49.497 -23.507 1.00 56.06 758 TYR A CA 1
ATOM 6249 C C . TYR A 1 758 ? -10.109 48.959 -22.470 1.00 56.06 758 TYR A C 1
ATOM 6251 O O . TYR A 1 758 ? -10.085 49.393 -21.320 1.00 56.06 758 TYR A O 1
ATOM 6259 N N . LYS A 1 759 ? -11.003 48.025 -22.836 1.00 61.22 759 LYS A N 1
ATOM 6260 C CA . LYS A 1 759 ? -11.981 47.436 -21.894 1.00 61.22 759 LYS A CA 1
ATOM 6261 C C . LYS A 1 759 ? -11.366 46.339 -21.025 1.00 61.22 759 LYS A C 1
ATOM 6263 O O . LYS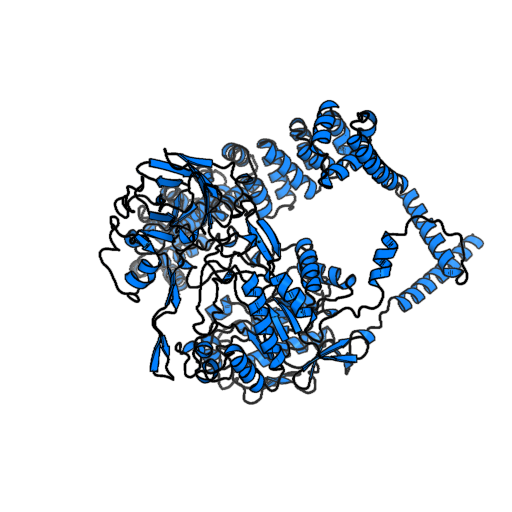 A 1 759 ? -11.789 46.165 -19.878 1.00 61.22 759 LYS A O 1
ATOM 6268 N N . MET A 1 760 ? -10.366 45.640 -21.556 1.00 62.75 760 MET A N 1
ATOM 6269 C CA . MET A 1 760 ? -9.623 44.588 -20.855 1.00 62.75 760 MET A CA 1
ATOM 6270 C C . MET A 1 760 ? -8.591 45.176 -19.890 1.00 62.75 760 MET A C 1
ATOM 6272 O O . MET A 1 760 ? -8.430 44.666 -18.789 1.00 62.75 760 MET A O 1
ATOM 6276 N N . LYS A 1 761 ? -8.025 46.345 -20.220 1.00 67.00 761 LYS A N 1
ATOM 6277 C CA . LYS A 1 761 ? -7.166 47.172 -19.349 1.00 67.00 761 LYS A CA 1
ATOM 6278 C C . LYS A 1 761 ? -7.937 47.901 -18.222 1.00 67.00 761 LYS A C 1
ATOM 6280 O O . LYS A 1 761 ? -7.580 49.006 -17.814 1.00 67.00 761 LYS A O 1
ATOM 6285 N N . SER A 1 762 ? -9.023 47.309 -17.720 1.00 70.25 762 SER A N 1
ATOM 6286 C CA . SER A 1 762 ? -9.775 47.779 -16.546 1.00 70.25 762 SER A CA 1
ATOM 6287 C C . SER A 1 762 ? -9.776 46.698 -15.471 1.00 70.25 762 SER A C 1
ATOM 6289 O O . SER A 1 762 ? -9.787 45.524 -15.814 1.00 70.25 762 SER A O 1
ATOM 6291 N N . MET A 1 763 ? -9.847 47.069 -14.187 1.00 62.34 763 MET A N 1
ATOM 6292 C CA . MET A 1 763 ? -9.820 46.102 -13.075 1.00 62.34 763 MET A CA 1
ATOM 6293 C C . MET A 1 763 ? -10.843 44.967 -13.271 1.00 62.34 763 MET A C 1
ATOM 6295 O O . MET A 1 763 ? -10.474 43.803 -13.293 1.00 62.34 763 MET A O 1
ATOM 6299 N N . ALA A 1 764 ? -12.106 45.293 -13.563 1.00 63.97 764 ALA A N 1
ATOM 6300 C CA . ALA A 1 764 ? -13.144 44.294 -13.851 1.00 63.97 764 ALA A CA 1
ATOM 6301 C C . ALA A 1 764 ? -12.918 43.486 -15.149 1.00 63.97 764 ALA A C 1
ATOM 6303 O O . ALA A 1 764 ? -13.526 42.439 -15.327 1.00 63.97 764 ALA A O 1
ATOM 6304 N N . GLY A 1 765 ? -12.112 43.993 -16.086 1.00 68.19 765 GLY A N 1
ATOM 6305 C CA . GLY A 1 765 ? -11.684 43.255 -17.276 1.00 68.19 765 GLY A CA 1
ATOM 6306 C C . GLY A 1 765 ? -10.620 42.206 -16.956 1.00 68.19 765 GLY A C 1
ATOM 6307 O O . GLY A 1 765 ? -10.724 41.097 -17.461 1.00 68.19 765 GLY A O 1
ATOM 6308 N N . VAL A 1 766 ? -9.667 42.528 -16.074 1.00 67.88 766 VAL A N 1
ATOM 6309 C CA . VAL A 1 766 ? -8.614 41.597 -15.628 1.00 67.88 766 VAL A CA 1
ATOM 6310 C C . VAL A 1 766 ? -9.195 40.444 -14.806 1.00 67.88 766 VAL A C 1
ATOM 6312 O O . VAL A 1 766 ? -8.883 39.293 -15.077 1.00 67.88 766 VAL A O 1
ATOM 6315 N N . TYR A 1 767 ? -10.134 40.723 -13.896 1.00 67.12 767 TYR A N 1
ATOM 6316 C CA . TYR A 1 767 ? -10.842 39.668 -13.155 1.00 67.12 767 TYR A CA 1
ATOM 6317 C C . TYR A 1 767 ? -11.676 38.744 -14.059 1.00 67.12 767 TYR A C 1
ATOM 6319 O O . TYR A 1 767 ? -11.748 37.542 -13.829 1.00 67.12 767 TYR A O 1
ATOM 6327 N N . ALA A 1 768 ? -12.305 39.295 -15.103 1.00 67.44 768 ALA A N 1
ATOM 6328 C CA . ALA A 1 768 ? -13.046 38.490 -16.073 1.00 67.44 768 ALA A CA 1
ATOM 6329 C C . ALA A 1 768 ? -12.114 37.613 -16.929 1.00 67.44 768 ALA A C 1
ATOM 6331 O O . ALA A 1 768 ? -12.467 36.485 -17.245 1.00 67.44 768 ALA A O 1
ATOM 6332 N N . LEU A 1 769 ? -10.932 38.125 -17.285 1.00 69.31 769 LEU A N 1
ATOM 6333 C CA . LEU A 1 769 ? -9.878 37.378 -17.978 1.00 69.31 769 LEU A CA 1
ATOM 6334 C C . LEU A 1 769 ? -9.367 36.206 -17.142 1.00 69.31 769 LEU A C 1
ATOM 6336 O O . LEU A 1 769 ? -9.300 35.092 -17.643 1.00 69.31 769 LEU A O 1
ATOM 6340 N N . TYR A 1 770 ? -9.075 36.453 -15.868 1.00 69.38 770 TYR A N 1
ATOM 6341 C CA . TYR A 1 770 ? -8.665 35.417 -14.927 1.00 69.38 770 TYR A CA 1
ATOM 6342 C C . TYR A 1 770 ? -9.687 34.279 -14.842 1.00 69.38 770 TYR A C 1
ATOM 6344 O O . TYR A 1 770 ? -9.324 33.125 -15.020 1.00 69.38 770 TYR A O 1
ATOM 6352 N N . GLY A 1 771 ? -10.976 34.604 -14.684 1.00 65.94 771 GLY A N 1
ATOM 6353 C CA . GLY A 1 771 ? -12.043 33.596 -14.668 1.00 65.94 771 GLY A CA 1
ATOM 6354 C C . GLY A 1 771 ? -12.195 32.814 -15.980 1.00 65.94 771 GLY A C 1
ATOM 6355 O O . GLY A 1 771 ? -12.594 31.660 -15.957 1.00 65.94 771 GLY A O 1
ATOM 6356 N N . LEU A 1 772 ? -11.872 33.412 -17.132 1.00 67.38 772 LEU A N 1
ATOM 6357 C CA . LEU A 1 772 ? -11.894 32.707 -18.423 1.00 67.38 772 LEU A CA 1
ATOM 6358 C C . LEU A 1 772 ? -10.729 31.729 -18.583 1.00 67.38 772 LEU A C 1
ATOM 6360 O O . LEU A 1 772 ? -10.894 30.684 -19.208 1.00 67.38 772 LEU A O 1
ATOM 6364 N N . ILE A 1 773 ? -9.569 32.095 -18.040 1.00 64.50 773 ILE A N 1
ATOM 6365 C CA . ILE A 1 773 ? -8.350 31.290 -18.067 1.00 64.50 773 ILE A CA 1
ATOM 6366 C C . ILE A 1 773 ? -8.488 30.089 -17.118 1.00 64.50 773 ILE A C 1
ATOM 6368 O O . ILE A 1 773 ? -8.167 28.970 -17.502 1.00 64.50 773 ILE A O 1
ATOM 6372 N N . THR A 1 774 ? -9.042 30.289 -15.918 1.00 60.66 774 THR A N 1
ATOM 6373 C CA . THR A 1 774 ? -9.187 29.223 -14.909 1.00 60.66 774 THR A CA 1
ATOM 6374 C C . THR A 1 774 ? -10.341 28.246 -15.175 1.00 60.66 774 THR A C 1
ATOM 6376 O O . THR A 1 774 ? -10.356 27.161 -14.604 1.00 60.66 774 THR A O 1
ATOM 6379 N N . GLU A 1 775 ? -11.287 28.574 -16.063 1.00 62.84 775 GLU A N 1
ATOM 6380 C CA . GLU A 1 775 ? -12.397 27.686 -16.467 1.00 62.84 775 GLU A CA 1
ATOM 6381 C C . GLU A 1 775 ? -12.040 26.699 -17.606 1.00 62.84 775 GLU A C 1
ATOM 6383 O O . GLU A 1 775 ? -12.943 26.079 -18.165 1.00 62.84 775 GLU A O 1
ATOM 6388 N N . ASN A 1 776 ? -10.755 26.555 -17.966 1.00 51.84 776 ASN A N 1
ATOM 6389 C CA . ASN A 1 776 ? -10.240 25.619 -18.983 1.00 51.84 776 ASN A CA 1
ATOM 6390 C C . ASN A 1 776 ? -11.088 25.587 -20.277 1.00 51.84 776 ASN A C 1
ATOM 6392 O O . ASN A 1 776 ? -11.645 24.567 -20.684 1.00 51.84 776 ASN A O 1
ATOM 6396 N N . THR A 1 777 ? -11.285 26.762 -20.885 1.00 58.25 777 THR A N 1
ATOM 6397 C CA . THR A 1 777 ? -12.181 26.920 -22.041 1.00 58.25 777 THR A CA 1
ATOM 6398 C C . THR A 1 777 ? -11.448 26.737 -23.376 1.00 58.25 777 THR A C 1
ATOM 6400 O O . THR A 1 777 ? -10.316 27.183 -23.528 1.00 58.25 777 THR A O 1
ATOM 6403 N N . VAL A 1 778 ? -12.143 26.192 -24.385 1.00 51.34 778 VAL A N 1
ATOM 6404 C CA . VAL A 1 778 ? -11.675 25.948 -25.778 1.00 51.34 778 VAL A CA 1
ATOM 6405 C C . VAL A 1 778 ? -11.078 27.192 -26.483 1.00 51.34 778 VAL A C 1
ATOM 6407 O O . VAL A 1 778 ? -10.480 27.080 -27.543 1.00 51.34 778 VAL A O 1
ATOM 6410 N N . TYR A 1 779 ? -11.213 28.393 -25.909 1.00 57.31 779 TYR A N 1
ATOM 6411 C CA . TYR A 1 779 ? -10.754 29.667 -26.488 1.00 57.31 779 TYR A CA 1
ATOM 6412 C C . TYR A 1 779 ? -9.461 30.213 -25.858 1.00 57.31 779 TYR A C 1
ATOM 6414 O O . TYR A 1 779 ? -9.101 31.366 -26.109 1.00 57.31 779 TYR A O 1
ATOM 6422 N N . ALA A 1 780 ? -8.791 29.439 -24.998 1.00 61.34 780 ALA A N 1
ATOM 6423 C CA . ALA A 1 780 ? -7.613 29.893 -24.262 1.00 61.34 780 ALA A CA 1
ATOM 6424 C C . ALA A 1 780 ? -6.476 30.364 -25.192 1.00 61.34 780 ALA A C 1
ATOM 6426 O O . ALA A 1 780 ? -5.925 31.442 -24.979 1.00 61.34 780 ALA A O 1
ATOM 6427 N N . GLU A 1 781 ? -6.183 29.631 -26.269 1.00 64.31 781 GLU A N 1
ATOM 6428 C CA . GLU A 1 781 ? -5.088 29.957 -27.198 1.00 64.31 781 GLU A CA 1
ATOM 6429 C C . GLU A 1 781 ? -5.326 31.261 -27.979 1.00 64.31 781 GLU A C 1
ATOM 6431 O O . GLU A 1 781 ? -4.461 32.142 -28.020 1.00 64.31 781 GLU A O 1
ATOM 6436 N N . GLU A 1 782 ? -6.531 31.443 -28.532 1.00 67.69 782 GLU A N 1
ATOM 6437 C CA . GLU A 1 782 ? -6.920 32.664 -29.256 1.00 67.69 782 GLU A CA 1
ATOM 6438 C C . GLU A 1 782 ? -6.861 33.904 -28.349 1.00 67.69 782 GLU A C 1
ATOM 6440 O O . GLU A 1 782 ? -6.457 34.998 -28.767 1.00 67.69 782 GLU A O 1
ATOM 6445 N N . LEU A 1 783 ? -7.248 33.734 -27.081 1.00 69.12 783 LEU A N 1
ATOM 6446 C CA . LEU A 1 783 ? -7.192 34.779 -26.070 1.00 69.12 783 LEU A CA 1
ATOM 6447 C C . LEU A 1 783 ? -5.744 35.152 -25.730 1.00 69.12 783 LEU A C 1
ATOM 6449 O O . LEU A 1 783 ? -5.432 36.344 -25.662 1.00 69.12 783 LEU A O 1
ATOM 6453 N N . VAL A 1 784 ? -4.855 34.168 -25.563 1.00 70.38 784 VAL A N 1
ATOM 6454 C CA . VAL A 1 784 ? -3.425 34.403 -25.311 1.00 70.38 784 VAL A CA 1
ATOM 6455 C C . VAL A 1 784 ? -2.786 35.174 -26.468 1.00 70.38 784 VAL A C 1
ATOM 6457 O O . VAL A 1 784 ? -2.124 36.192 -26.236 1.00 70.38 784 VAL A O 1
ATOM 6460 N N . GLU A 1 785 ? -3.027 34.767 -27.719 1.00 72.81 785 GLU A N 1
ATOM 6461 C CA . GLU A 1 785 ? -2.519 35.491 -28.890 1.00 72.81 785 GLU A CA 1
ATOM 6462 C C . GLU A 1 785 ? -2.988 36.949 -28.926 1.00 72.81 785 GLU A C 1
ATOM 6464 O O . GLU A 1 785 ? -2.220 37.867 -29.241 1.00 72.81 785 GLU A O 1
ATOM 6469 N N . PHE A 1 786 ? -4.265 37.176 -28.625 1.00 73.75 786 PHE A N 1
ATOM 6470 C CA . PHE A 1 786 ? -4.831 38.514 -28.595 1.00 73.75 786 PHE A CA 1
ATOM 6471 C C . PHE A 1 786 ? -4.179 39.379 -27.505 1.00 73.75 786 PHE A C 1
ATOM 6473 O O . PHE A 1 786 ? -3.829 40.534 -27.763 1.00 73.75 786 PHE A O 1
ATOM 6480 N N . LEU A 1 787 ? -3.983 38.832 -26.302 1.00 75.31 787 LEU A N 1
ATOM 6481 C CA . LEU A 1 787 ? -3.375 39.550 -25.178 1.00 75.31 787 LEU A CA 1
ATOM 6482 C C . LEU A 1 787 ? -1.923 39.956 -25.464 1.00 75.31 787 LEU A C 1
ATOM 6484 O O . LEU A 1 787 ? -1.533 41.079 -25.122 1.00 75.31 787 LEU A O 1
ATOM 6488 N N . LYS A 1 788 ? -1.162 39.109 -26.171 1.00 75.25 788 LYS A N 1
ATOM 6489 C CA . LYS A 1 788 ? 0.176 39.448 -26.685 1.00 75.25 788 LYS A CA 1
ATOM 6490 C C . LYS A 1 788 ? 0.122 40.615 -27.682 1.00 75.25 788 LYS A C 1
ATOM 6492 O O . LYS A 1 788 ? 0.884 41.571 -27.554 1.00 75.25 788 LYS A O 1
ATOM 6497 N N . LYS A 1 789 ? -0.833 40.609 -28.624 1.00 76.38 789 LYS A N 1
ATOM 6498 C CA . LYS A 1 789 ? -0.994 41.663 -29.655 1.00 76.38 789 LYS A CA 1
ATOM 6499 C C . LYS A 1 789 ? -1.321 43.053 -29.085 1.00 76.38 789 LYS A C 1
ATOM 6501 O O . LYS A 1 789 ? -1.049 44.054 -29.746 1.00 76.38 789 LYS A O 1
ATOM 6506 N N . VAL A 1 790 ? -1.907 43.147 -27.886 1.00 75.75 790 VAL A N 1
ATOM 6507 C CA . VAL A 1 790 ? -2.344 44.428 -27.286 1.00 75.75 790 VAL A CA 1
ATOM 6508 C C . VAL A 1 790 ? -1.420 44.983 -26.196 1.00 75.75 790 VAL A C 1
ATOM 6510 O O . VAL A 1 790 ? -1.818 45.930 -25.501 1.00 75.75 790 VAL A O 1
ATOM 6513 N N . ASP A 1 791 ? -0.215 44.427 -26.033 1.00 79.19 791 ASP A N 1
ATOM 6514 C CA . ASP A 1 791 ? 0.730 44.796 -24.965 1.00 79.19 791 ASP A CA 1
ATOM 6515 C C . ASP A 1 791 ? 0.036 44.769 -23.588 1.00 79.19 791 ASP A C 1
ATOM 6517 O O . ASP A 1 791 ? -0.122 45.784 -22.888 1.00 79.19 791 ASP A O 1
ATOM 6521 N N . PHE A 1 792 ? -0.557 43.614 -23.262 1.00 83.06 792 PHE A N 1
ATOM 6522 C CA . PHE A 1 792 ? -1.221 43.425 -21.975 1.00 83.06 792 PHE A CA 1
ATOM 6523 C C . PHE A 1 792 ? -0.212 43.248 -20.837 1.00 83.06 792 PHE A C 1
ATOM 6525 O O . PHE A 1 792 ? -0.466 43.751 -19.741 1.00 83.06 792 PHE A O 1
ATOM 6532 N N . SER A 1 793 ? 0.952 42.652 -21.104 1.00 84.81 793 SER A N 1
ATOM 6533 C CA . SER A 1 793 ? 2.056 42.566 -20.147 1.00 84.81 793 SER A CA 1
ATOM 6534 C C . SER A 1 793 ? 2.520 43.957 -19.705 1.00 84.81 793 SER A C 1
ATOM 6536 O O . SER A 1 793 ? 2.524 44.241 -18.508 1.00 84.81 793 SER A O 1
ATOM 6538 N N . GLY A 1 794 ? 2.739 44.907 -20.625 1.00 84.44 794 GLY A N 1
ATOM 6539 C CA . GLY A 1 794 ? 3.053 46.301 -20.283 1.00 84.44 794 GLY A CA 1
ATOM 6540 C C . GLY A 1 794 ? 1.966 47.014 -19.462 1.00 84.44 794 GLY A C 1
ATOM 6541 O O . GLY A 1 794 ? 2.259 47.914 -18.665 1.00 84.44 794 GLY A O 1
ATOM 6542 N N . TYR A 1 795 ? 0.696 46.613 -19.607 1.00 84.44 795 TYR A N 1
ATOM 6543 C CA . TYR A 1 795 ? -0.390 47.092 -18.747 1.00 84.44 795 TYR A CA 1
ATOM 6544 C C . TYR A 1 795 ? -0.361 46.459 -17.353 1.00 84.44 795 TYR A C 1
ATOM 6546 O O . TYR A 1 795 ? -0.529 47.192 -16.372 1.00 84.44 795 TYR A O 1
ATOM 6554 N N . LEU A 1 796 ? -0.165 45.140 -17.256 1.00 83.88 796 LEU A N 1
ATOM 6555 C CA . LEU A 1 796 ? -0.066 44.441 -15.976 1.00 83.88 796 LEU A CA 1
ATOM 6556 C C . LEU A 1 796 ? 1.109 44.984 -15.167 1.00 83.88 796 LEU A C 1
ATOM 6558 O O . LEU A 1 796 ? 0.877 45.392 -14.036 1.00 83.88 796 LEU A O 1
ATOM 6562 N N . LYS A 1 797 ? 2.295 45.146 -15.769 1.00 86.06 797 LYS A N 1
ATOM 6563 C CA . LYS A 1 797 ? 3.478 45.759 -15.135 1.00 86.06 797 LYS A CA 1
ATOM 6564 C C . LYS A 1 797 ? 3.157 47.089 -14.445 1.00 86.06 797 LYS A C 1
ATOM 6566 O O . LYS A 1 797 ? 3.366 47.260 -13.251 1.00 86.06 797 LYS A O 1
ATOM 6571 N N . LYS A 1 798 ? 2.511 48.020 -15.159 1.00 85.06 798 LYS A N 1
ATOM 6572 C CA . LYS A 1 798 ? 2.128 49.345 -14.619 1.00 85.06 798 LYS A CA 1
ATOM 6573 C C . LYS A 1 798 ? 1.080 49.301 -13.501 1.00 85.06 798 LYS A C 1
ATOM 6575 O O . LYS A 1 798 ? 0.825 50.326 -12.867 1.00 85.06 798 LYS A O 1
ATOM 6580 N N . ASN A 1 799 ? 0.392 48.176 -13.316 1.00 82.44 799 ASN A N 1
ATOM 6581 C CA . ASN A 1 799 ? -0.741 48.053 -12.401 1.00 82.44 799 ASN A CA 1
ATOM 6582 C C . ASN A 1 799 ? -0.620 46.865 -11.439 1.00 82.44 799 ASN A C 1
ATOM 6584 O O . ASN A 1 799 ? -1.587 46.606 -10.729 1.00 82.44 799 ASN A O 1
ATOM 6588 N N . ILE A 1 800 ? 0.517 46.168 -11.394 1.00 83.12 800 ILE A N 1
ATOM 6589 C CA . ILE A 1 800 ? 0.663 44.884 -10.698 1.00 83.12 800 ILE A CA 1
ATOM 6590 C C . ILE A 1 800 ? 0.314 45.014 -9.204 1.00 83.12 800 ILE A C 1
ATOM 6592 O O . ILE A 1 800 ? -0.547 44.297 -8.700 1.00 83.12 800 ILE A O 1
ATOM 6596 N N . TYR A 1 801 ? 0.785 46.085 -8.559 1.00 82.06 801 TYR A N 1
ATOM 6597 C CA . TYR A 1 801 ? 0.497 46.451 -7.163 1.00 82.06 801 TYR A CA 1
ATOM 6598 C C . TYR A 1 801 ? -0.953 46.885 -6.864 1.00 82.06 801 TYR A C 1
ATOM 6600 O O . TYR A 1 801 ? -1.297 47.185 -5.724 1.00 82.06 801 TYR A O 1
ATOM 6608 N N . LYS A 1 802 ? -1.839 46.972 -7.867 1.00 79.69 802 LYS A N 1
ATOM 6609 C CA . LYS A 1 802 ? -3.252 47.346 -7.649 1.00 79.69 802 LYS A CA 1
ATOM 6610 C C . LYS A 1 802 ? -4.156 46.156 -7.343 1.00 79.69 802 LYS A C 1
ATOM 6612 O O . LYS A 1 802 ? -5.310 46.381 -6.975 1.00 79.69 802 LYS A O 1
ATOM 6617 N N . TYR A 1 803 ? -3.680 44.931 -7.558 1.00 69.62 803 TYR A N 1
ATOM 6618 C CA . TYR A 1 803 ? -4.510 43.733 -7.461 1.00 69.62 803 TYR A CA 1
ATOM 6619 C C . TYR A 1 803 ? -4.438 43.076 -6.080 1.00 69.62 803 TYR A C 1
ATOM 6621 O O . TYR A 1 803 ? -5.493 42.707 -5.581 1.00 69.62 803 TYR A O 1
ATOM 6629 N N . ASN A 1 804 ? -3.261 43.023 -5.439 1.00 68.69 804 ASN A N 1
ATOM 6630 C CA . ASN A 1 804 ? -3.044 42.362 -4.140 1.00 68.69 804 ASN A CA 1
ATOM 6631 C C . ASN A 1 804 ? -3.628 40.928 -4.091 1.00 68.69 804 ASN A C 1
ATOM 6633 O O . ASN A 1 804 ? -4.334 40.553 -3.159 1.00 68.69 804 ASN A O 1
ATOM 6637 N N . THR A 1 805 ? -3.415 40.166 -5.166 1.00 78.38 805 THR A N 1
ATOM 6638 C CA . THR A 1 805 ? -3.926 38.798 -5.394 1.00 78.38 805 THR A CA 1
ATOM 6639 C C . THR A 1 805 ? -2.933 38.003 -6.246 1.00 78.38 805 THR A C 1
ATOM 6641 O O . THR A 1 805 ? -2.140 38.618 -6.956 1.00 78.38 805 THR A O 1
ATOM 6644 N N . VAL A 1 806 ? -3.044 36.674 -6.308 1.00 81.00 806 VAL A N 1
ATOM 6645 C CA . VAL A 1 806 ? -2.226 35.816 -7.197 1.00 81.00 806 VAL A CA 1
ATOM 6646 C C . VAL A 1 806 ? -2.512 35.999 -8.699 1.00 81.00 806 VAL A C 1
ATOM 6648 O O . VAL A 1 806 ? -1.680 35.705 -9.550 1.00 81.00 806 VAL A O 1
ATOM 6651 N N . MET A 1 807 ? -3.663 36.584 -9.039 1.00 82.88 807 MET A N 1
ATOM 6652 C CA . MET A 1 807 ? -4.157 36.745 -10.412 1.00 82.88 807 MET A CA 1
ATOM 6653 C C . MET A 1 807 ? -3.138 37.281 -11.444 1.00 82.88 807 MET A C 1
ATOM 6655 O O . MET A 1 807 ? -3.084 36.721 -12.538 1.00 82.88 807 MET A O 1
ATOM 6659 N N . PRO A 1 808 ? -2.346 38.347 -11.193 1.00 83.19 808 PRO A N 1
ATOM 6660 C CA . PRO A 1 808 ? -1.378 38.834 -12.180 1.00 83.19 808 PRO A CA 1
ATOM 6661 C C . PRO A 1 808 ? -0.300 37.800 -12.525 1.00 83.19 808 PRO A C 1
ATOM 6663 O O . PRO A 1 808 ? 0.158 37.777 -13.665 1.00 83.19 808 PRO A O 1
ATOM 6666 N N . VAL A 1 809 ? 0.066 36.954 -11.556 1.00 84.69 809 VAL A N 1
ATOM 6667 C CA . VAL A 1 809 ? 1.052 35.881 -11.708 1.00 84.69 809 VAL A CA 1
ATOM 6668 C C . VAL A 1 809 ? 0.469 34.760 -12.559 1.00 84.69 809 VAL A C 1
ATOM 6670 O O . VAL A 1 809 ? 1.059 34.408 -13.573 1.00 84.69 809 VAL A O 1
ATOM 6673 N N . GLU A 1 810 ? -0.736 34.277 -12.238 1.00 82.50 810 GLU A N 1
ATOM 6674 C CA . GLU A 1 810 ? -1.383 33.231 -13.043 1.00 82.50 810 GLU A CA 1
ATOM 6675 C C . GLU A 1 810 ? -1.622 33.686 -14.487 1.00 82.50 810 GLU A C 1
ATOM 6677 O O . GLU A 1 810 ? -1.332 32.949 -15.424 1.00 82.50 810 GLU A O 1
ATOM 6682 N N . ILE A 1 811 ? -2.072 34.928 -14.703 1.00 82.62 811 ILE A N 1
ATOM 6683 C CA . ILE A 1 811 ? -2.237 35.455 -16.065 1.00 82.62 811 ILE A CA 1
ATOM 6684 C C . ILE A 1 811 ? -0.897 35.450 -16.817 1.00 82.62 811 ILE A C 1
ATOM 6686 O O . ILE A 1 811 ? -0.880 35.125 -18.003 1.00 82.62 811 ILE A O 1
ATOM 6690 N N . ALA A 1 812 ? 0.215 35.791 -16.158 1.00 84.62 812 ALA A N 1
ATOM 6691 C CA . ALA A 1 812 ? 1.539 35.761 -16.777 1.00 84.62 812 ALA A CA 1
ATOM 6692 C C . ALA A 1 812 ? 2.004 34.336 -17.119 1.00 84.62 812 ALA A C 1
ATOM 6694 O O . ALA A 1 812 ? 2.555 34.144 -18.205 1.00 84.62 812 ALA A O 1
ATOM 6695 N N . ILE A 1 813 ? 1.722 33.352 -16.251 1.00 77.94 813 ILE A N 1
ATOM 6696 C CA . ILE A 1 813 ? 1.980 31.924 -16.507 1.00 77.94 813 ILE A CA 1
ATOM 6697 C C . ILE A 1 813 ? 1.221 31.488 -17.761 1.00 77.94 813 ILE A C 1
ATOM 6699 O O . ILE A 1 813 ? 1.834 31.109 -18.756 1.00 77.94 813 ILE A O 1
ATOM 6703 N N . TYR A 1 814 ? -0.107 31.621 -17.747 1.00 78.50 814 TYR A N 1
ATOM 6704 C CA . TYR A 1 814 ? -0.970 31.163 -18.837 1.00 78.50 814 TYR A CA 1
ATOM 6705 C C . TYR A 1 814 ? -0.704 31.882 -20.163 1.00 78.50 814 TYR A C 1
ATOM 6707 O O . TYR A 1 814 ? -0.814 31.282 -21.229 1.00 78.50 814 TYR A O 1
ATOM 6715 N N . CYS A 1 815 ? -0.369 33.176 -20.126 1.00 79.12 815 CYS A N 1
ATOM 6716 C CA . CYS A 1 815 ? -0.168 33.960 -21.344 1.00 79.12 815 CYS A CA 1
ATOM 6717 C C . CYS A 1 815 ? 1.251 33.897 -21.905 1.00 79.12 815 CYS A C 1
ATOM 6719 O O . CYS A 1 815 ? 1.485 34.446 -22.984 1.00 79.12 815 CYS A O 1
ATOM 6721 N N . GLY A 1 816 ? 2.206 33.265 -21.229 1.00 81.44 816 GLY A N 1
ATOM 6722 C CA . GLY A 1 816 ? 3.551 33.187 -21.777 1.00 81.44 816 GLY A CA 1
ATOM 6723 C C . GLY A 1 816 ? 4.410 34.450 -21.560 1.00 81.44 816 GLY A C 1
ATOM 6724 O O . GLY A 1 816 ? 5.213 34.760 -22.438 1.00 81.44 816 GLY A O 1
ATOM 6725 N N . PHE A 1 817 ? 4.170 35.262 -20.518 1.00 88.19 817 PHE A N 1
ATOM 6726 C CA . PHE A 1 817 ? 4.795 36.594 -20.361 1.00 88.19 817 PHE A CA 1
ATOM 6727 C C . PHE A 1 817 ? 6.141 36.550 -19.624 1.00 88.19 817 PHE A C 1
ATOM 6729 O O . PHE A 1 817 ? 6.264 37.047 -18.502 1.00 88.19 817 PHE A O 1
ATOM 6736 N N . GLU A 1 818 ? 7.166 35.990 -20.268 1.00 86.38 818 GLU A N 1
ATOM 6737 C CA . GLU A 1 818 ? 8.531 35.916 -19.726 1.00 86.38 818 GLU A CA 1
ATOM 6738 C C . GLU A 1 818 ? 9.074 37.285 -19.279 1.00 86.38 818 GLU A C 1
ATOM 6740 O O . GLU A 1 818 ? 9.766 37.404 -18.266 1.00 86.38 818 GLU A O 1
ATOM 6745 N N . GLU A 1 819 ? 8.752 38.354 -20.009 1.00 86.94 819 GLU A N 1
ATOM 6746 C CA . GLU A 1 819 ? 9.258 39.690 -19.716 1.00 86.94 819 GLU A CA 1
ATOM 6747 C C . GLU A 1 819 ? 8.793 40.224 -18.356 1.00 86.94 819 GLU A C 1
ATOM 6749 O O . GLU A 1 819 ? 9.350 41.212 -17.885 1.00 86.94 819 GLU A O 1
ATOM 6754 N N . MET A 1 820 ? 7.762 39.633 -17.743 1.00 90.25 820 MET A N 1
ATOM 6755 C CA . MET A 1 820 ? 7.223 40.041 -16.443 1.00 90.25 820 MET A CA 1
ATOM 6756 C C . MET A 1 820 ? 7.926 39.398 -15.241 1.00 90.25 820 MET A C 1
ATOM 6758 O O . MET A 1 820 ? 7.581 39.746 -14.116 1.00 90.25 820 MET A O 1
ATOM 6762 N N . CYS A 1 821 ? 8.885 38.491 -15.438 1.00 88.75 821 CYS A N 1
ATOM 6763 C CA . CYS A 1 821 ? 9.515 37.758 -14.337 1.00 88.75 821 CYS A CA 1
ATOM 6764 C C . CYS A 1 821 ? 10.139 38.669 -13.262 1.00 88.75 821 CYS A C 1
ATOM 6766 O O . CYS A 1 821 ? 9.909 38.430 -12.079 1.00 88.75 821 CYS A O 1
ATOM 6768 N N . ASP A 1 822 ? 10.851 39.735 -13.649 1.00 90.50 822 ASP A N 1
ATOM 6769 C CA . ASP A 1 822 ? 11.434 40.697 -12.695 1.00 90.50 822 ASP A CA 1
ATOM 6770 C C . ASP A 1 822 ? 10.342 41.430 -11.893 1.00 90.50 822 ASP A C 1
ATOM 6772 O O . ASP A 1 822 ? 10.395 41.506 -10.666 1.00 90.50 822 ASP A O 1
ATOM 6776 N N . ASP A 1 823 ? 9.309 41.923 -12.590 1.00 91.38 823 ASP A N 1
ATOM 6777 C CA . ASP A 1 823 ? 8.184 42.642 -11.982 1.00 91.38 823 ASP A CA 1
ATOM 6778 C C . ASP A 1 823 ? 7.394 41.738 -11.011 1.00 91.38 823 ASP A C 1
ATOM 6780 O O . ASP A 1 823 ? 6.908 42.194 -9.976 1.00 91.38 823 ASP A O 1
ATOM 6784 N N . ILE A 1 824 ? 7.248 40.451 -11.346 1.00 89.69 824 ILE A N 1
ATOM 6785 C CA . ILE A 1 824 ? 6.548 39.454 -10.529 1.00 89.69 824 ILE A CA 1
ATOM 6786 C C . ILE A 1 824 ? 7.382 39.044 -9.318 1.00 89.69 824 ILE A C 1
ATOM 6788 O O . ILE A 1 824 ? 6.818 38.906 -8.233 1.00 89.69 824 ILE A O 1
ATOM 6792 N N . ALA A 1 825 ? 8.699 38.897 -9.460 1.00 88.81 825 ALA A N 1
ATOM 6793 C CA . ALA A 1 825 ? 9.576 38.650 -8.322 1.00 88.81 825 ALA A CA 1
ATOM 6794 C C . ALA A 1 825 ? 9.503 39.813 -7.316 1.00 88.81 825 ALA A C 1
ATOM 6796 O O . ALA A 1 825 ? 9.245 39.585 -6.135 1.00 88.81 825 ALA A O 1
ATOM 6797 N N . GLU A 1 826 ? 9.600 41.063 -7.785 1.00 90.38 826 GLU A N 1
ATOM 6798 C CA . GLU A 1 826 ? 9.456 42.253 -6.930 1.00 90.38 826 GLU A CA 1
ATOM 6799 C C . GLU A 1 826 ? 8.070 42.313 -6.263 1.00 90.38 826 GLU A C 1
ATOM 6801 O O . GLU A 1 826 ? 7.957 42.532 -5.053 1.00 90.38 826 GLU A O 1
ATOM 6806 N N . TYR A 1 827 ? 7.008 42.046 -7.031 1.00 88.94 827 TYR A N 1
ATOM 6807 C CA . TYR A 1 827 ? 5.643 41.964 -6.514 1.00 88.94 827 TYR A CA 1
ATOM 6808 C C . TYR A 1 827 ? 5.498 40.894 -5.428 1.00 88.94 827 TYR A C 1
ATOM 6810 O O . TYR A 1 827 ? 4.877 41.147 -4.399 1.00 88.94 827 TYR A O 1
ATOM 6818 N N . THR A 1 828 ? 6.097 39.722 -5.625 1.00 89.31 828 THR A N 1
ATOM 6819 C CA . THR A 1 828 ? 6.047 38.608 -4.668 1.00 89.31 828 THR A CA 1
ATOM 6820 C C . THR A 1 828 ? 6.706 38.981 -3.352 1.00 89.31 828 THR A C 1
ATOM 6822 O O . THR A 1 828 ? 6.125 38.776 -2.292 1.00 89.31 828 THR A O 1
ATOM 6825 N N . LEU A 1 829 ? 7.876 39.620 -3.408 1.00 87.25 829 LEU A N 1
ATOM 6826 C CA . LEU A 1 829 ? 8.574 40.088 -2.212 1.00 87.25 829 LEU A CA 1
ATOM 6827 C C . LEU A 1 829 ? 7.776 41.164 -1.455 1.00 87.25 829 LEU A C 1
ATOM 6829 O O . LEU A 1 829 ? 7.872 41.251 -0.229 1.00 87.25 829 LEU A O 1
ATOM 6833 N N . HIS A 1 830 ? 6.961 41.957 -2.157 1.00 86.19 830 HIS A N 1
ATOM 6834 C CA . HIS A 1 830 ? 6.151 43.024 -1.566 1.00 86.19 830 HIS A CA 1
ATOM 6835 C C . HIS A 1 830 ? 4.946 42.524 -0.748 1.00 86.19 830 HIS A C 1
ATOM 6837 O O . HIS A 1 830 ? 4.506 43.228 0.164 1.00 86.19 830 HIS A O 1
ATOM 6843 N N . TYR A 1 831 ? 4.399 41.341 -1.053 1.00 81.38 831 TYR A N 1
ATOM 6844 C CA . TYR A 1 831 ? 3.186 40.819 -0.414 1.00 81.38 831 TYR A CA 1
ATOM 6845 C C . TYR A 1 831 ? 3.459 39.580 0.436 1.00 81.38 831 TYR A C 1
ATOM 6847 O O . TYR A 1 831 ? 4.273 38.729 0.098 1.00 81.38 831 TYR A O 1
ATOM 6855 N N . ASP A 1 832 ? 2.759 39.476 1.562 1.00 78.69 832 ASP A N 1
ATOM 6856 C CA . ASP A 1 832 ? 2.866 38.349 2.489 1.00 78.69 832 ASP A CA 1
ATOM 6857 C C . ASP A 1 832 ? 1.789 37.304 2.180 1.00 78.69 832 ASP A C 1
ATOM 6859 O O . ASP A 1 832 ? 0.719 37.287 2.786 1.00 78.69 832 ASP A O 1
ATOM 6863 N N . SER A 1 833 ? 2.026 36.508 1.133 1.00 82.56 833 SER A N 1
ATOM 6864 C CA . SER A 1 833 ? 1.099 35.473 0.669 1.00 82.56 833 SER A CA 1
ATOM 6865 C C . SER A 1 833 ? 1.847 34.276 0.094 1.00 82.56 833 SER A C 1
ATOM 6867 O O . SER A 1 833 ? 2.467 34.367 -0.965 1.00 82.56 833 SER A O 1
ATOM 6869 N N . GLU A 1 834 ? 1.717 33.138 0.771 1.00 82.00 834 GLU A N 1
ATOM 6870 C CA . GLU A 1 834 ? 2.273 31.851 0.354 1.00 82.00 834 GLU A CA 1
ATOM 6871 C C . GLU A 1 834 ? 1.858 31.453 -1.076 1.00 82.00 834 GLU A C 1
ATOM 6873 O O . GLU A 1 834 ? 2.692 31.063 -1.890 1.00 82.00 834 GLU A O 1
ATOM 6878 N N . GLU A 1 835 ? 0.580 31.629 -1.421 1.00 80.88 835 GLU A N 1
ATOM 6879 C CA . GLU A 1 835 ? 0.037 31.307 -2.748 1.00 80.88 835 GLU A CA 1
ATOM 6880 C C . GLU A 1 835 ? 0.720 32.114 -3.870 1.00 80.88 835 GLU A C 1
ATOM 6882 O O . GLU A 1 835 ? 0.997 31.584 -4.948 1.00 80.88 835 GLU A O 1
ATOM 6887 N N . ILE A 1 836 ? 1.050 33.389 -3.612 1.00 85.38 836 ILE A N 1
ATOM 6888 C CA . ILE A 1 836 ? 1.790 34.234 -4.563 1.00 85.38 836 ILE A CA 1
ATOM 6889 C C . ILE A 1 836 ? 3.225 33.730 -4.716 1.00 85.38 836 ILE A C 1
ATOM 6891 O O . ILE A 1 836 ? 3.724 33.701 -5.842 1.00 85.38 836 ILE A O 1
ATOM 6895 N N . PHE A 1 837 ? 3.870 33.307 -3.625 1.00 85.81 837 PHE A N 1
ATOM 6896 C CA . PHE A 1 837 ? 5.206 32.716 -3.681 1.00 85.81 837 PHE A CA 1
ATOM 6897 C C . PHE A 1 837 ? 5.229 31.463 -4.543 1.00 85.81 837 PHE A C 1
ATOM 6899 O O . PHE A 1 837 ? 6.001 31.422 -5.497 1.00 85.81 837 PHE A O 1
ATOM 6906 N N . ILE A 1 838 ? 4.353 30.493 -4.268 1.00 80.00 838 ILE A N 1
ATOM 6907 C CA . ILE A 1 838 ? 4.304 29.223 -5.002 1.00 80.00 838 ILE A CA 1
ATOM 6908 C C . ILE A 1 838 ? 4.123 29.480 -6.502 1.00 80.00 838 ILE A C 1
ATOM 6910 O O . ILE A 1 838 ? 4.932 29.021 -7.305 1.00 80.00 838 ILE A O 1
ATOM 6914 N N . ARG A 1 839 ? 3.127 30.287 -6.897 1.00 84.12 839 ARG A N 1
ATOM 6915 C CA . ARG A 1 839 ? 2.880 30.583 -8.320 1.00 84.12 839 ARG A CA 1
ATOM 6916 C C . ARG A 1 839 ? 4.010 31.365 -8.983 1.00 84.12 839 ARG A C 1
ATOM 6918 O O . ARG A 1 839 ? 4.311 31.148 -10.153 1.00 84.12 839 ARG A O 1
ATOM 6925 N N . SER A 1 840 ? 4.635 32.291 -8.265 1.00 86.25 840 SER A N 1
ATOM 6926 C CA . SER A 1 840 ? 5.722 33.097 -8.834 1.00 86.25 840 SER A CA 1
ATOM 6927 C C . SER A 1 840 ? 6.980 32.267 -9.005 1.00 86.25 840 SER A C 1
ATOM 6929 O O . SER A 1 840 ? 7.659 32.377 -10.018 1.00 86.25 840 SER A O 1
ATOM 6931 N N . ILE A 1 841 ? 7.244 31.378 -8.057 1.00 82.94 841 ILE A N 1
ATOM 6932 C CA . ILE A 1 841 ? 8.296 30.384 -8.151 1.00 82.94 841 ILE A CA 1
ATOM 6933 C C . ILE A 1 841 ? 8.042 29.430 -9.335 1.00 82.94 841 ILE A C 1
ATOM 6935 O O . ILE A 1 841 ? 8.940 29.254 -10.154 1.00 82.94 841 ILE A O 1
ATOM 6939 N N . GLU A 1 842 ? 6.823 28.901 -9.506 1.00 76.44 842 GLU A N 1
ATOM 6940 C CA . GLU A 1 842 ? 6.444 28.087 -10.677 1.00 76.44 842 GLU A CA 1
ATOM 6941 C C . GLU A 1 842 ? 6.714 28.822 -12.001 1.00 76.44 842 GLU A C 1
ATOM 6943 O O . GLU A 1 842 ? 7.329 28.264 -12.911 1.00 76.44 842 GLU A O 1
ATOM 6948 N N . LEU A 1 843 ? 6.305 30.092 -12.103 1.00 82.69 843 LEU A N 1
ATOM 6949 C CA . LEU A 1 843 ? 6.570 30.936 -13.270 1.00 82.69 843 LEU A CA 1
ATOM 6950 C C . LEU A 1 843 ? 8.076 31.047 -13.554 1.00 82.69 843 LEU A C 1
ATOM 6952 O O . LEU A 1 843 ? 8.511 30.837 -14.686 1.00 82.69 843 LEU A O 1
ATOM 6956 N N . LEU A 1 844 ? 8.880 31.388 -12.545 1.00 83.62 844 LEU A N 1
ATOM 6957 C CA . LEU A 1 844 ? 10.327 31.553 -12.707 1.00 83.62 844 LEU A CA 1
ATOM 6958 C C . LEU A 1 844 ? 11.020 30.236 -13.074 1.00 83.62 844 LEU A C 1
ATOM 6960 O O . LEU A 1 844 ? 11.985 30.260 -13.843 1.00 83.62 844 LEU A O 1
ATOM 6964 N N . SER A 1 845 ? 10.502 29.105 -12.587 1.00 74.06 845 SER A N 1
ATOM 6965 C CA . SER A 1 845 ? 10.953 27.770 -12.977 1.00 74.06 845 SER A CA 1
ATOM 6966 C C . SER A 1 845 ? 10.671 27.464 -14.448 1.00 74.06 845 SER A C 1
ATOM 6968 O O . SER A 1 845 ? 11.549 26.938 -15.133 1.00 74.06 845 SER A O 1
ATOM 6970 N N . ILE A 1 846 ? 9.494 27.842 -14.963 1.00 73.75 846 ILE A N 1
ATOM 6971 C CA . ILE A 1 846 ? 9.125 27.662 -16.380 1.00 73.75 846 ILE A CA 1
ATOM 6972 C C . ILE A 1 846 ? 10.079 28.429 -17.310 1.00 73.75 846 ILE A C 1
ATOM 6974 O O . ILE A 1 846 ? 10.466 27.902 -18.350 1.00 73.75 846 ILE A O 1
ATOM 6978 N N . TYR A 1 847 ? 10.481 29.649 -16.939 1.00 79.44 847 TYR A N 1
ATOM 6979 C CA . TYR A 1 847 ? 11.334 30.516 -17.772 1.00 79.44 847 TYR A CA 1
ATOM 6980 C C . TYR A 1 847 ? 12.823 30.479 -17.430 1.00 79.44 847 TYR A C 1
ATOM 6982 O O . TYR A 1 847 ? 13.577 31.338 -17.892 1.00 79.44 847 TYR A O 1
ATOM 6990 N N . SER A 1 848 ? 13.250 29.529 -16.598 1.00 76.44 848 SER A N 1
ATOM 6991 C CA . SER A 1 848 ? 14.659 29.355 -16.232 1.00 76.44 848 SER A CA 1
ATOM 6992 C C . SER A 1 848 ? 15.314 30.641 -15.694 1.00 76.44 848 SER A C 1
ATOM 6994 O O . SER A 1 848 ? 16.400 31.034 -16.117 1.00 76.44 848 SER A O 1
ATOM 6996 N N . LYS A 1 849 ? 14.633 31.362 -14.792 1.00 82.06 849 LYS A N 1
ATOM 6997 C CA . LYS A 1 849 ? 15.162 32.590 -14.169 1.00 82.06 849 LYS A CA 1
ATOM 6998 C C . LYS A 1 849 ? 15.882 32.264 -12.857 1.00 82.06 849 LYS A C 1
ATOM 7000 O O . LYS A 1 849 ? 15.381 32.589 -11.784 1.00 82.06 849 LYS A O 1
ATOM 7005 N N . GLU A 1 850 ? 17.064 31.650 -12.941 1.00 80.19 850 GLU A N 1
ATOM 7006 C CA . GLU A 1 850 ? 17.755 31.028 -11.794 1.00 80.19 850 GLU A CA 1
ATOM 7007 C C . GLU A 1 850 ? 17.950 31.976 -10.609 1.00 80.19 850 GLU A C 1
ATOM 7009 O O . GLU A 1 850 ? 17.610 31.648 -9.476 1.00 80.19 850 GLU A O 1
ATOM 7014 N N . LYS A 1 851 ? 18.454 33.186 -10.878 1.00 80.31 851 LYS A N 1
ATOM 7015 C CA . LYS A 1 851 ? 18.757 34.163 -9.828 1.00 80.31 851 LYS A CA 1
ATOM 7016 C C . LYS A 1 851 ? 17.498 34.569 -9.054 1.00 80.31 851 LYS A C 1
ATOM 7018 O O . LYS A 1 851 ? 17.479 34.477 -7.832 1.00 80.31 851 LYS A O 1
ATOM 7023 N N . LEU A 1 852 ? 16.441 34.966 -9.761 1.00 84.25 852 LEU A N 1
ATOM 7024 C CA . LEU A 1 852 ? 15.172 35.361 -9.139 1.00 84.25 852 LEU A CA 1
ATOM 7025 C C . LEU A 1 852 ? 14.513 34.183 -8.415 1.00 84.25 852 LEU A C 1
ATOM 7027 O O . LEU A 1 852 ? 13.933 34.358 -7.348 1.00 84.25 852 LEU A O 1
ATOM 7031 N N . LEU A 1 853 ? 14.613 32.982 -8.990 1.00 82.62 853 LEU A N 1
ATOM 7032 C CA . LEU A 1 853 ? 14.092 31.762 -8.390 1.00 82.62 853 LEU A CA 1
ATOM 7033 C C . LEU A 1 853 ? 14.797 31.466 -7.061 1.00 82.62 853 LEU A C 1
ATOM 7035 O O . LEU A 1 853 ? 14.125 31.204 -6.069 1.00 82.62 853 LEU A O 1
ATOM 7039 N N . SER A 1 854 ? 16.128 31.589 -7.014 1.00 76.50 854 SER A N 1
ATOM 7040 C CA . SER A 1 854 ? 16.904 31.422 -5.779 1.00 76.50 854 SER A CA 1
ATOM 7041 C C . SER A 1 854 ? 16.524 32.453 -4.704 1.00 76.50 854 SER A C 1
ATOM 7043 O O . SER A 1 854 ? 16.348 32.095 -3.540 1.00 76.50 854 SER A O 1
ATOM 7045 N N . GLU A 1 855 ? 16.301 33.714 -5.095 1.00 81.69 855 GLU A N 1
ATOM 7046 C CA . GLU A 1 855 ? 15.872 34.792 -4.195 1.00 81.69 855 GLU A CA 1
ATOM 7047 C C . GLU A 1 855 ? 14.456 34.554 -3.634 1.00 81.69 855 GLU A C 1
ATOM 7049 O O . GLU A 1 855 ? 14.219 34.774 -2.444 1.00 81.69 855 GLU A O 1
ATOM 7054 N N . LEU A 1 856 ? 13.513 34.067 -4.452 1.00 84.19 856 LEU A N 1
ATOM 7055 C CA . LEU A 1 856 ? 12.161 33.747 -3.980 1.00 84.19 856 LEU A CA 1
ATOM 7056 C C . LEU A 1 856 ? 12.114 32.475 -3.133 1.00 84.19 856 LEU A C 1
ATOM 7058 O O . LEU A 1 856 ? 11.389 32.459 -2.142 1.00 84.19 856 LEU A O 1
ATOM 7062 N N . LEU A 1 857 ? 12.878 31.436 -3.483 1.00 79.56 857 LEU A N 1
ATOM 7063 C CA . LEU A 1 857 ? 13.003 30.222 -2.671 1.00 79.56 857 LEU A CA 1
ATOM 7064 C C . LEU A 1 857 ? 13.542 30.548 -1.277 1.00 79.56 857 LEU A C 1
ATOM 7066 O O . LEU A 1 857 ? 12.999 30.069 -0.281 1.00 79.56 857 LEU A O 1
ATOM 7070 N N . PHE A 1 858 ? 14.550 31.422 -1.201 1.00 77.19 858 PHE A N 1
ATOM 7071 C CA . PHE A 1 858 ? 15.043 31.930 0.073 1.00 77.19 858 PHE A CA 1
ATOM 7072 C C . PHE A 1 858 ? 13.926 32.573 0.894 1.00 77.19 858 PHE A C 1
ATOM 7074 O O . PHE A 1 858 ? 13.701 32.215 2.048 1.00 77.19 858 PHE A O 1
ATOM 7081 N N . GLU A 1 859 ? 13.242 33.550 0.307 1.00 80.88 859 GLU A N 1
ATOM 7082 C CA . GLU A 1 859 ? 12.257 34.340 1.031 1.00 80.88 859 GLU A CA 1
ATOM 7083 C C . GLU A 1 859 ? 11.034 33.494 1.432 1.00 80.88 859 GLU A C 1
ATOM 7085 O O . GLU A 1 859 ? 10.479 33.697 2.513 1.00 80.88 859 GLU A O 1
ATOM 7090 N N . TYR A 1 860 ? 10.675 32.497 0.619 1.00 80.06 860 TYR A N 1
ATOM 7091 C CA . TYR A 1 860 ? 9.655 31.495 0.924 1.00 80.06 860 TYR A CA 1
ATOM 7092 C C . TYR A 1 860 ? 9.995 30.696 2.191 1.00 80.06 860 TYR A C 1
ATOM 7094 O O . TYR A 1 860 ? 9.180 30.610 3.113 1.00 80.06 860 TYR A O 1
ATOM 7102 N N . ILE A 1 861 ? 11.227 30.184 2.283 1.00 72.06 861 ILE A N 1
ATOM 7103 C CA . ILE A 1 861 ? 11.719 29.466 3.469 1.00 72.06 861 ILE A CA 1
ATOM 7104 C C . ILE A 1 861 ? 11.816 30.416 4.670 1.00 72.06 861 ILE A C 1
ATOM 7106 O O . ILE A 1 861 ? 11.329 30.104 5.755 1.00 72.06 861 ILE A O 1
ATOM 7110 N N . ARG A 1 862 ? 12.382 31.617 4.485 1.00 75.00 862 ARG A N 1
ATOM 7111 C CA . ARG A 1 862 ? 12.584 32.610 5.555 1.00 75.00 862 ARG A CA 1
ATOM 7112 C C . ARG A 1 862 ? 11.277 33.024 6.234 1.00 75.00 862 ARG A C 1
ATOM 7114 O O . ARG A 1 862 ? 11.277 33.313 7.430 1.00 75.00 862 ARG A O 1
ATOM 7121 N N . ARG A 1 863 ? 10.176 33.095 5.484 1.00 77.69 863 ARG A N 1
ATOM 7122 C CA . ARG A 1 863 ? 8.844 33.437 6.012 1.00 77.69 863 ARG A CA 1
ATOM 7123 C C . ARG A 1 863 ? 8.153 32.279 6.731 1.00 77.69 863 ARG A C 1
ATOM 7125 O O . ARG A 1 863 ? 7.087 32.489 7.301 1.00 77.69 863 ARG A O 1
ATOM 7132 N N . GLY A 1 864 ? 8.764 31.094 6.746 1.00 67.94 864 GLY A N 1
ATOM 7133 C CA . GLY A 1 864 ? 8.186 29.894 7.344 1.00 67.94 864 GLY A CA 1
ATOM 7134 C C . GLY A 1 864 ? 7.019 29.333 6.535 1.00 67.94 864 GLY A C 1
ATOM 7135 O O . GLY A 1 864 ? 6.173 28.655 7.106 1.00 67.94 864 GLY A O 1
ATOM 7136 N N . TYR A 1 865 ? 6.947 29.650 5.236 1.00 70.00 865 TYR A N 1
ATOM 7137 C CA . TYR A 1 865 ? 5.901 29.136 4.353 1.00 70.00 865 TYR A CA 1
ATOM 7138 C C . TYR A 1 865 ? 6.185 27.711 3.877 1.00 70.00 865 TYR A C 1
ATOM 7140 O O . TYR A 1 865 ? 5.268 26.916 3.750 1.00 70.00 865 TYR A O 1
ATOM 7148 N N . GLY A 1 866 ? 7.446 27.376 3.611 1.00 60.44 866 GLY A N 1
ATOM 7149 C CA . GLY A 1 866 ? 7.787 26.087 3.018 1.00 60.44 866 GLY A CA 1
ATOM 7150 C C . GLY A 1 866 ? 8.001 24.975 4.030 1.00 60.44 866 GLY A C 1
ATOM 7151 O O . GLY A 1 866 ? 8.891 25.074 4.874 1.00 60.44 866 GLY A O 1
ATOM 7152 N N . ASP A 1 867 ? 7.278 23.866 3.855 1.00 60.56 867 ASP A N 1
ATOM 7153 C CA . ASP A 1 867 ? 7.837 22.562 4.193 1.00 60.56 867 ASP A CA 1
ATOM 7154 C C . ASP A 1 867 ? 8.963 22.202 3.200 1.00 60.56 867 ASP A C 1
ATOM 7156 O O . ASP A 1 867 ? 9.071 22.741 2.090 1.00 60.56 867 ASP A O 1
ATOM 7160 N N . LYS A 1 868 ? 9.827 21.271 3.605 1.00 59.47 868 LYS A N 1
ATOM 7161 C CA . LYS A 1 868 ? 10.929 20.756 2.782 1.00 59.47 868 LYS A CA 1
ATOM 7162 C C . LYS A 1 868 ? 10.461 20.241 1.407 1.00 59.47 868 LYS A C 1
ATOM 7164 O O . LYS A 1 868 ? 11.172 20.405 0.415 1.00 59.47 868 LYS A O 1
ATOM 7169 N N . ARG A 1 869 ? 9.256 19.664 1.331 1.00 55.53 869 ARG A N 1
ATOM 7170 C CA . ARG A 1 869 ? 8.688 19.047 0.120 1.00 55.53 869 ARG A CA 1
ATOM 7171 C C . ARG A 1 869 ? 8.308 20.061 -0.942 1.00 55.53 869 ARG A C 1
ATOM 7173 O O . ARG A 1 869 ? 8.434 19.784 -2.128 1.00 55.53 869 ARG A O 1
ATOM 7180 N N . THR A 1 870 ? 7.879 21.253 -0.551 1.00 59.31 870 THR A N 1
ATOM 7181 C CA . THR A 1 870 ? 7.439 22.276 -1.503 1.00 59.31 870 THR A CA 1
ATOM 7182 C C . THR A 1 870 ? 8.624 22.840 -2.284 1.00 59.31 870 THR A C 1
ATOM 7184 O O . THR A 1 870 ? 8.558 22.958 -3.508 1.00 59.31 870 THR A O 1
ATOM 7187 N N . VAL A 1 871 ? 9.747 23.092 -1.604 1.00 65.56 871 VAL A N 1
ATOM 7188 C CA . VAL A 1 871 ? 11.018 23.506 -2.231 1.00 65.56 871 VAL A CA 1
ATOM 7189 C C . VAL A 1 871 ? 11.494 22.447 -3.226 1.00 65.56 871 VAL A C 1
ATOM 7191 O O . VAL A 1 871 ? 11.841 22.759 -4.362 1.00 65.56 871 VAL A O 1
ATOM 7194 N N . ILE A 1 872 ? 11.421 21.182 -2.832 1.00 60.69 872 ILE A N 1
ATOM 7195 C CA . ILE A 1 872 ? 11.720 20.024 -3.671 1.00 60.69 872 ILE A CA 1
ATOM 7196 C C . ILE A 1 872 ? 10.820 19.927 -4.900 1.00 60.69 872 ILE A C 1
ATOM 7198 O O . ILE A 1 872 ? 11.312 19.771 -6.013 1.00 60.69 872 ILE A O 1
ATOM 7202 N N . LYS A 1 873 ? 9.503 20.056 -4.722 1.00 59.31 873 LYS A N 1
ATOM 7203 C CA . LYS A 1 873 ? 8.512 19.985 -5.800 1.00 59.31 873 LYS A CA 1
ATOM 7204 C C . LYS A 1 873 ? 8.755 21.064 -6.848 1.00 59.31 873 LYS A C 1
ATOM 7206 O O . LYS A 1 873 ? 8.482 20.881 -8.030 1.00 59.31 873 LYS A O 1
ATOM 7211 N N . ILE A 1 874 ? 9.264 22.207 -6.407 1.00 62.22 874 ILE A N 1
ATOM 7212 C CA . ILE A 1 874 ? 9.663 23.308 -7.272 1.00 62.22 874 ILE A CA 1
ATOM 7213 C C . ILE A 1 874 ? 10.969 22.984 -8.010 1.00 62.22 874 ILE A C 1
ATOM 7215 O O . ILE A 1 874 ? 11.052 23.229 -9.215 1.00 62.22 874 ILE A O 1
ATOM 7219 N N . LEU A 1 875 ? 11.981 22.462 -7.305 1.00 64.25 875 LEU A N 1
ATOM 7220 C CA . LEU A 1 875 ? 13.285 22.117 -7.881 1.00 64.25 875 LEU A CA 1
ATOM 7221 C C . LEU A 1 875 ? 13.182 20.957 -8.885 1.00 64.25 875 LEU A C 1
ATOM 7223 O O . LEU A 1 875 ? 13.793 21.018 -9.949 1.00 64.25 875 LEU A O 1
ATOM 7227 N N . SER A 1 876 ? 12.367 19.941 -8.606 1.00 55.25 876 SER A N 1
ATOM 7228 C CA . SER A 1 876 ? 12.142 18.796 -9.500 1.00 55.25 876 SER A CA 1
ATOM 7229 C C . SER A 1 876 ? 11.436 19.202 -10.798 1.00 55.25 876 SER A C 1
ATOM 7231 O O . SER A 1 876 ? 11.818 18.751 -11.879 1.00 55.25 876 SER A O 1
ATOM 7233 N N . LYS A 1 877 ? 10.476 20.135 -10.718 1.00 55.38 877 LYS A N 1
ATOM 7234 C CA . LYS A 1 877 ? 9.768 20.718 -11.874 1.00 55.38 877 LYS A CA 1
ATOM 7235 C C . LYS A 1 877 ? 10.571 21.777 -12.631 1.00 55.38 877 LYS A C 1
ATOM 7237 O O . LYS A 1 877 ? 10.084 22.306 -13.635 1.00 55.38 877 LYS A O 1
ATOM 7242 N N . TYR A 1 878 ? 11.777 22.118 -12.175 1.00 67.06 878 TYR A N 1
ATOM 7243 C CA . TYR A 1 878 ? 12.635 23.073 -12.863 1.00 67.06 878 TYR A CA 1
ATOM 7244 C C . TYR A 1 878 ? 13.100 22.495 -14.206 1.00 67.06 878 TYR A C 1
ATOM 7246 O O . TYR A 1 878 ? 13.892 21.555 -14.254 1.00 67.06 878 TYR A O 1
ATOM 7254 N N . LYS A 1 879 ? 12.595 23.071 -15.305 1.00 60.03 879 LYS A N 1
ATOM 7255 C CA . LYS A 1 879 ? 12.902 22.655 -16.688 1.00 60.03 879 LYS A CA 1
ATOM 7256 C C . LYS A 1 879 ? 14.165 23.311 -17.264 1.00 60.03 879 LYS A C 1
ATOM 7258 O O . LYS A 1 879 ? 14.538 23.018 -18.395 1.00 60.03 879 LYS A O 1
ATOM 7263 N N . GLY A 1 880 ? 14.775 24.241 -16.526 1.00 67.06 880 GLY A N 1
ATOM 7264 C CA . GLY A 1 880 ? 15.995 24.930 -16.941 1.00 67.06 880 GLY A CA 1
ATOM 7265 C C . GLY A 1 880 ? 17.270 24.153 -16.616 1.00 67.06 880 GLY A C 1
ATOM 7266 O O . GLY A 1 880 ? 17.237 23.010 -16.169 1.00 67.06 880 GLY A O 1
ATOM 7267 N N . ASP A 1 881 ? 18.412 24.813 -16.793 1.00 70.56 881 ASP A N 1
ATOM 7268 C CA . ASP A 1 881 ? 19.721 24.272 -16.425 1.00 70.56 881 ASP A CA 1
ATOM 7269 C C . ASP A 1 881 ? 19.832 24.142 -14.893 1.00 70.56 881 ASP A C 1
ATOM 7271 O O . ASP A 1 881 ? 20.054 25.128 -14.180 1.00 70.56 881 ASP A O 1
ATOM 7275 N N . ARG A 1 882 ? 19.600 22.924 -14.385 1.00 69.06 882 ARG A N 1
ATOM 7276 C CA . ARG A 1 882 ? 19.655 22.611 -12.951 1.00 69.06 882 ARG A CA 1
ATOM 7277 C C . ARG A 1 882 ? 21.024 22.957 -12.375 1.00 69.06 882 ARG A C 1
ATOM 7279 O O . ARG A 1 882 ? 21.077 23.619 -11.344 1.00 69.06 882 ARG A O 1
ATOM 7286 N N . GLU A 1 883 ? 22.112 22.617 -13.067 1.00 67.81 883 GLU A N 1
ATOM 7287 C CA . GLU A 1 883 ? 23.475 22.989 -12.665 1.00 67.81 883 GLU A CA 1
ATOM 7288 C C . GLU A 1 883 ? 23.574 24.501 -12.423 1.00 67.81 883 GLU A C 1
ATOM 7290 O O . GLU A 1 883 ? 24.041 24.945 -11.373 1.00 67.81 883 GLU A O 1
ATOM 7295 N N . LYS A 1 884 ? 23.068 25.313 -13.349 1.00 74.25 884 LYS A N 1
ATOM 7296 C CA . LYS A 1 884 ? 23.082 26.771 -13.216 1.00 74.25 884 LYS A CA 1
ATOM 7297 C C . LYS A 1 884 ? 22.205 27.275 -12.066 1.00 74.25 884 LYS A C 1
ATOM 7299 O O . LYS A 1 884 ? 22.602 28.217 -11.375 1.00 74.25 884 LYS A O 1
ATOM 7304 N N . LEU A 1 885 ? 21.049 26.652 -11.824 1.00 76.12 885 LEU A N 1
ATOM 7305 C CA . LEU A 1 885 ? 20.183 26.968 -10.685 1.00 76.12 885 LEU A CA 1
ATOM 7306 C C . LEU A 1 885 ? 20.888 26.672 -9.359 1.00 76.12 885 LEU A C 1
ATOM 7308 O O . LEU A 1 885 ? 20.967 27.545 -8.496 1.00 76.12 885 LEU A O 1
ATOM 7312 N N . PHE A 1 886 ? 21.475 25.490 -9.218 1.00 73.19 886 PHE A N 1
ATOM 7313 C CA . PHE A 1 886 ? 22.202 25.113 -8.012 1.00 73.19 886 PHE A CA 1
ATOM 7314 C C . PHE A 1 886 ? 23.463 25.946 -7.812 1.00 73.19 886 PHE A C 1
ATOM 7316 O O . PHE A 1 886 ? 23.717 26.399 -6.700 1.00 73.19 886 PHE A O 1
ATOM 7323 N N . ARG A 1 887 ? 24.193 26.282 -8.881 1.00 75.25 887 ARG A N 1
ATOM 7324 C CA . ARG A 1 887 ? 25.277 27.271 -8.806 1.00 75.25 887 ARG A CA 1
ATOM 7325 C C . ARG A 1 887 ? 24.765 28.626 -8.338 1.00 75.25 887 ARG A C 1
ATOM 7327 O O . ARG A 1 887 ? 25.466 29.292 -7.585 1.00 75.25 887 ARG A O 1
ATOM 7334 N N . SER A 1 888 ? 23.574 29.059 -8.751 1.00 77.56 888 SER A N 1
ATOM 7335 C CA . SER A 1 888 ? 23.015 30.322 -8.258 1.00 77.56 888 SER A CA 1
ATOM 7336 C C . SER A 1 888 ? 22.696 30.267 -6.761 1.00 77.56 888 SER A C 1
ATOM 7338 O O . SER A 1 888 ? 23.004 31.228 -6.067 1.00 77.56 888 SER A O 1
ATOM 7340 N N . ILE A 1 889 ? 22.194 29.129 -6.265 1.00 75.69 889 ILE A N 1
ATOM 7341 C CA . ILE A 1 889 ? 21.891 28.868 -4.850 1.00 75.69 889 ILE A CA 1
ATOM 7342 C C . ILE A 1 889 ? 23.170 28.819 -4.001 1.00 75.69 889 ILE A C 1
ATOM 7344 O O . ILE A 1 889 ? 23.267 29.513 -2.992 1.00 75.69 889 ILE A O 1
ATOM 7348 N N . ILE A 1 890 ? 24.171 28.043 -4.423 1.00 72.31 890 ILE A N 1
ATOM 7349 C CA . ILE A 1 890 ? 25.440 27.862 -3.697 1.00 72.31 890 ILE A CA 1
ATOM 7350 C C . ILE A 1 890 ? 26.251 29.162 -3.655 1.00 72.31 890 ILE A C 1
ATOM 7352 O O . ILE A 1 890 ? 26.947 29.424 -2.681 1.00 72.31 890 ILE A O 1
ATOM 7356 N N . ASN A 1 891 ? 26.136 30.001 -4.687 1.00 73.50 891 ASN A N 1
ATOM 7357 C CA . ASN A 1 891 ? 26.783 31.314 -4.726 1.00 73.50 891 ASN A CA 1
ATOM 7358 C C . ASN A 1 891 ? 25.964 32.421 -4.043 1.00 73.50 891 ASN A C 1
ATOM 7360 O O . ASN A 1 891 ? 26.342 33.593 -4.131 1.00 73.50 891 ASN A O 1
ATOM 7364 N N . THR A 1 892 ? 24.841 32.098 -3.393 1.00 75.00 892 THR A N 1
ATOM 7365 C CA . THR A 1 892 ? 24.165 33.080 -2.541 1.00 75.00 892 THR A CA 1
ATOM 7366 C C . THR A 1 892 ? 24.977 33.327 -1.272 1.00 75.00 892 THR A C 1
ATOM 7368 O O . THR A 1 892 ? 25.682 32.453 -0.781 1.00 75.00 892 THR A O 1
ATOM 7371 N N . GLU A 1 893 ? 24.833 34.510 -0.674 1.00 74.88 893 GLU A N 1
ATOM 7372 C CA . GLU A 1 893 ? 25.369 34.780 0.670 1.00 74.88 893 GLU A CA 1
ATOM 7373 C C . GLU A 1 893 ? 24.528 34.099 1.775 1.00 74.88 893 GLU A C 1
ATOM 7375 O O . GLU A 1 893 ? 24.687 34.399 2.957 1.00 74.88 893 GLU A O 1
ATOM 7380 N N . ASN A 1 894 ? 23.586 33.218 1.408 1.00 75.00 894 ASN A N 1
ATOM 7381 C CA . ASN A 1 894 ? 22.610 32.652 2.322 1.00 75.00 894 ASN A CA 1
ATOM 7382 C C . ASN A 1 894 ? 22.948 31.225 2.744 1.00 75.00 894 ASN A C 1
ATOM 7384 O O . ASN A 1 894 ? 22.493 30.246 2.159 1.00 75.00 894 ASN A O 1
ATOM 7388 N N . GLU A 1 895 ? 23.705 31.123 3.824 1.00 83.69 895 GLU A N 1
ATOM 7389 C CA . GLU A 1 895 ? 24.208 29.846 4.320 1.00 83.69 895 GLU A CA 1
ATOM 7390 C C . GLU A 1 895 ? 23.078 28.873 4.694 1.00 83.69 895 GLU A C 1
ATOM 7392 O O . GLU A 1 895 ? 23.163 27.690 4.377 1.00 83.69 895 GLU A O 1
ATOM 7397 N N . LYS A 1 896 ? 21.970 29.373 5.261 1.00 77.62 896 LYS A N 1
ATOM 7398 C CA . LYS A 1 896 ? 20.841 28.533 5.687 1.00 77.62 896 LYS A CA 1
ATOM 7399 C C . LYS A 1 896 ? 20.104 27.888 4.511 1.00 77.62 896 LYS A C 1
ATOM 7401 O O . LYS A 1 896 ? 19.768 26.710 4.573 1.00 77.62 896 LYS A O 1
ATOM 7406 N N . LEU A 1 897 ? 19.880 28.643 3.434 1.00 76.75 897 LEU A N 1
ATOM 7407 C CA . LEU A 1 897 ? 19.288 28.110 2.206 1.00 76.75 897 LEU A CA 1
ATOM 7408 C C . LEU A 1 897 ? 20.172 27.023 1.584 1.00 76.75 897 LEU A C 1
ATOM 7410 O O . LEU A 1 897 ? 19.663 26.013 1.104 1.00 76.75 897 LEU A O 1
ATOM 7414 N N . ILE A 1 898 ? 21.489 27.247 1.588 1.00 83.38 898 ILE A N 1
ATOM 7415 C CA . ILE A 1 898 ? 22.466 26.297 1.054 1.00 83.38 898 ILE A CA 1
ATOM 7416 C C . ILE A 1 898 ? 22.424 24.995 1.861 1.00 83.38 898 ILE A C 1
ATOM 7418 O O . ILE A 1 898 ? 22.316 23.927 1.264 1.00 83.38 898 ILE A O 1
ATOM 7422 N N . GLU A 1 899 ? 22.447 25.077 3.196 1.00 85.00 899 GLU A N 1
ATOM 7423 C CA . GLU A 1 899 ? 22.290 23.918 4.087 1.00 85.00 899 GLU A CA 1
ATOM 7424 C C . GLU A 1 899 ? 21.019 23.121 3.764 1.00 85.00 899 GLU A C 1
ATOM 7426 O O . GLU A 1 899 ? 21.093 21.918 3.504 1.00 85.00 899 GLU A O 1
ATOM 7431 N N . ASP A 1 900 ? 19.862 23.794 3.750 1.00 77.69 900 ASP A N 1
ATOM 7432 C CA . ASP A 1 900 ? 18.570 23.138 3.556 1.00 77.69 900 ASP A CA 1
ATOM 7433 C C . ASP A 1 900 ? 18.517 22.438 2.192 1.00 77.69 900 ASP A C 1
ATOM 7435 O O . ASP A 1 900 ? 18.137 21.275 2.115 1.00 77.69 900 ASP A O 1
ATOM 7439 N N . ILE A 1 901 ? 18.976 23.089 1.120 1.00 77.81 901 ILE A N 1
ATOM 7440 C CA . ILE A 1 901 ? 18.958 22.503 -0.227 1.00 77.81 901 ILE A CA 1
ATOM 7441 C C . ILE A 1 901 ? 19.925 21.325 -0.358 1.00 77.81 901 ILE A C 1
ATOM 7443 O O . ILE A 1 901 ? 19.570 20.323 -0.977 1.00 77.81 901 ILE A O 1
ATOM 7447 N N . ILE A 1 902 ? 21.115 21.400 0.242 1.00 86.31 902 ILE A N 1
ATOM 7448 C CA . ILE A 1 902 ? 22.063 20.280 0.243 1.00 86.31 902 ILE A CA 1
ATOM 7449 C C . ILE A 1 902 ? 21.442 19.059 0.926 1.00 86.31 902 ILE A C 1
ATOM 7451 O O . ILE A 1 902 ? 21.463 17.971 0.352 1.00 86.31 902 ILE A O 1
ATOM 7455 N N . ILE A 1 903 ? 20.849 19.250 2.111 1.00 82.81 903 ILE A N 1
ATOM 7456 C CA . ILE A 1 903 ? 20.183 18.177 2.859 1.00 82.81 903 ILE A CA 1
ATOM 7457 C C . ILE A 1 903 ? 19.075 17.540 2.020 1.00 82.81 903 ILE A C 1
ATOM 7459 O O . ILE A 1 903 ? 18.985 16.314 1.981 1.00 82.81 903 ILE A O 1
ATOM 7463 N N . LEU A 1 904 ? 18.266 18.350 1.330 1.00 75.12 904 LEU A N 1
ATOM 7464 C CA . LEU A 1 904 ? 17.201 17.857 0.453 1.00 75.12 904 LEU A CA 1
ATOM 7465 C C . LEU A 1 904 ? 17.764 17.021 -0.701 1.00 75.12 904 LEU A C 1
ATOM 7467 O O . LEU A 1 904 ? 17.244 15.945 -0.980 1.00 75.12 904 LEU A O 1
ATOM 7471 N N . CYS A 1 905 ? 18.870 17.448 -1.315 1.00 78.38 905 CYS A N 1
ATOM 7472 C CA . CYS A 1 905 ? 19.514 16.670 -2.376 1.00 78.38 905 CYS A CA 1
ATOM 7473 C C . CYS A 1 905 ? 19.961 15.283 -1.884 1.00 78.38 905 CYS A C 1
ATOM 7475 O O . CYS A 1 905 ? 19.820 14.298 -2.605 1.00 78.38 905 CYS A O 1
ATOM 7477 N N . GLY A 1 906 ? 20.485 15.194 -0.656 1.00 78.44 906 GLY A N 1
ATOM 7478 C CA . GLY A 1 906 ? 20.857 13.920 -0.041 1.00 78.44 906 GLY A CA 1
ATOM 7479 C C . GLY A 1 906 ? 19.662 13.069 0.393 1.00 78.44 906 GLY A C 1
ATOM 7480 O O . GLY A 1 906 ? 19.685 11.855 0.216 1.00 78.44 906 GLY A O 1
ATOM 7481 N N . GLU A 1 907 ? 18.626 13.690 0.968 1.00 72.44 907 GLU A N 1
ATOM 7482 C CA . GLU A 1 907 ? 17.390 13.023 1.412 1.00 72.44 907 GLU A CA 1
ATOM 7483 C C . GLU A 1 907 ? 16.671 12.309 0.268 1.00 72.44 907 GLU A C 1
ATOM 7485 O O . GLU A 1 907 ? 16.120 11.241 0.495 1.00 72.44 907 GLU A O 1
ATOM 7490 N N . TYR A 1 908 ? 16.741 12.856 -0.942 1.00 65.38 908 TYR A N 1
ATOM 7491 C CA . TYR A 1 908 ? 16.015 12.330 -2.095 1.00 65.38 908 TYR A CA 1
ATOM 7492 C C . TYR A 1 908 ? 16.932 11.938 -3.249 1.00 65.38 908 TYR A C 1
ATOM 7494 O O . TYR A 1 908 ? 16.572 12.039 -4.419 1.00 65.38 908 TYR A O 1
ATOM 7502 N N . LYS A 1 909 ? 18.150 11.518 -2.900 1.00 68.69 909 LYS A N 1
ATOM 7503 C CA . LYS A 1 909 ? 19.069 10.832 -3.809 1.00 68.69 909 LYS A CA 1
ATOM 7504 C C . LYS A 1 909 ? 19.279 11.559 -5.150 1.00 68.69 909 LYS A C 1
ATOM 7506 O O . LYS A 1 909 ? 19.334 10.932 -6.201 1.00 68.69 909 LYS A O 1
ATOM 7511 N N . MET A 1 910 ? 19.430 12.885 -5.130 1.00 72.00 910 MET A N 1
ATOM 7512 C CA . MET A 1 910 ? 19.693 13.679 -6.338 1.00 72.00 910 MET A CA 1
ATOM 7513 C C . MET A 1 910 ? 21.140 13.462 -6.812 1.00 72.00 910 MET A C 1
ATOM 7515 O O . MET A 1 910 ? 22.030 14.275 -6.548 1.00 72.00 910 MET A O 1
ATOM 7519 N N . TYR A 1 911 ? 21.402 12.329 -7.466 1.00 70.69 911 TYR A N 1
ATOM 7520 C CA . TYR A 1 911 ? 22.738 11.900 -7.889 1.00 70.69 911 TYR A CA 1
ATOM 7521 C C . TYR A 1 911 ? 23.414 12.901 -8.831 1.00 70.69 911 TYR A C 1
ATOM 7523 O O . TYR A 1 911 ? 24.632 13.081 -8.764 1.00 70.69 911 TYR A O 1
ATOM 7531 N N . GLU A 1 912 ? 22.643 13.617 -9.654 1.00 68.75 912 GLU A N 1
ATOM 7532 C CA . GLU A 1 912 ? 23.166 14.672 -10.525 1.00 68.75 912 GLU A CA 1
ATOM 7533 C C . GLU A 1 912 ? 23.803 15.833 -9.741 1.00 68.75 912 GLU A C 1
ATOM 7535 O O . GLU A 1 912 ? 24.596 16.599 -10.291 1.00 68.75 912 GLU A O 1
ATOM 7540 N N . MET A 1 913 ? 23.501 15.941 -8.442 1.00 77.06 913 MET A N 1
ATOM 7541 C CA . MET A 1 913 ? 23.994 16.998 -7.566 1.00 77.06 913 MET A CA 1
ATOM 7542 C C . MET A 1 913 ? 25.282 16.656 -6.828 1.00 77.06 913 MET A C 1
ATOM 7544 O O . MET A 1 913 ? 25.861 17.530 -6.178 1.00 77.06 913 MET A O 1
ATOM 7548 N N . ILE A 1 914 ? 25.771 15.420 -6.949 1.00 85.19 914 ILE A N 1
ATOM 7549 C CA . ILE A 1 914 ? 26.914 14.931 -6.175 1.00 85.19 914 ILE A CA 1
ATOM 7550 C C . ILE A 1 914 ? 28.142 15.832 -6.321 1.00 85.19 914 ILE A C 1
ATOM 7552 O O . ILE A 1 914 ? 28.762 16.167 -5.315 1.00 85.19 914 ILE A O 1
ATOM 7556 N N . ASP A 1 915 ? 28.492 16.264 -7.534 1.00 85.06 915 ASP A N 1
ATOM 7557 C CA . ASP A 1 915 ? 29.698 17.075 -7.748 1.00 85.06 915 ASP A CA 1
ATOM 7558 C C . ASP A 1 915 ? 29.627 18.436 -7.029 1.00 85.06 915 ASP A C 1
ATOM 7560 O O . ASP A 1 915 ? 30.630 18.907 -6.498 1.00 85.06 915 ASP A O 1
ATOM 7564 N N . TYR A 1 916 ? 28.436 19.019 -6.898 1.00 85.38 916 TYR A N 1
ATOM 7565 C CA . TYR A 1 916 ? 28.225 20.266 -6.155 1.00 85.38 916 TYR A CA 1
ATOM 7566 C C . TYR A 1 916 ? 28.270 20.044 -4.651 1.00 85.38 916 TYR A C 1
ATOM 7568 O O . TYR A 1 916 ? 28.885 20.812 -3.916 1.00 85.38 916 TYR A O 1
ATOM 7576 N N . ILE A 1 917 ? 27.655 18.960 -4.179 1.00 91.19 917 ILE A N 1
ATOM 7577 C CA . ILE A 1 917 ? 27.686 18.600 -2.762 1.00 91.19 917 ILE A CA 1
ATOM 7578 C C . ILE A 1 917 ? 29.137 18.300 -2.340 1.00 91.19 917 ILE A C 1
ATOM 7580 O O . ILE A 1 917 ? 29.563 18.702 -1.255 1.00 91.19 917 ILE A O 1
ATOM 7584 N N . ARG A 1 918 ? 29.942 17.692 -3.226 1.00 93.44 918 ARG A N 1
ATOM 7585 C CA . ARG A 1 918 ? 31.393 17.543 -3.034 1.00 93.44 918 ARG A CA 1
ATOM 7586 C C . ARG A 1 918 ? 32.076 18.889 -2.839 1.00 93.44 918 ARG A C 1
ATOM 7588 O O . ARG A 1 918 ? 32.831 19.023 -1.878 1.00 93.44 918 ARG A O 1
ATOM 7595 N N . GLU A 1 919 ? 31.807 19.882 -3.689 1.00 91.00 919 GLU A N 1
ATOM 7596 C CA . GLU A 1 919 ? 32.342 21.245 -3.531 1.00 91.00 919 GLU A CA 1
ATOM 7597 C C . GLU A 1 919 ? 31.944 21.850 -2.170 1.00 91.00 919 GLU A C 1
ATOM 7599 O O . GLU A 1 919 ? 32.796 22.382 -1.455 1.00 91.00 919 GLU A O 1
ATOM 7604 N N . CYS A 1 920 ? 30.687 21.689 -1.744 1.00 92.31 920 CYS A N 1
ATOM 7605 C CA . CYS A 1 920 ? 30.193 22.201 -0.461 1.00 92.31 920 CYS A CA 1
ATOM 7606 C C . CYS A 1 920 ? 30.878 21.574 0.766 1.00 92.31 920 CYS A C 1
ATOM 7608 O O . CYS A 1 920 ? 30.986 22.227 1.806 1.00 92.31 920 CYS A O 1
ATOM 7610 N N . SER A 1 921 ? 31.429 20.360 0.652 1.00 95.25 921 SER A N 1
ATOM 7611 C CA . SER A 1 921 ? 32.238 19.744 1.720 1.00 95.25 921 SER A CA 1
ATOM 7612 C C . SER A 1 921 ? 33.546 20.504 2.022 1.00 95.25 921 SER A C 1
ATOM 7614 O O . SER A 1 921 ? 34.198 20.251 3.040 1.00 95.25 921 SER A O 1
ATOM 7616 N N . PHE A 1 922 ? 33.945 21.450 1.162 1.00 94.69 922 PHE A N 1
ATOM 7617 C CA . PHE A 1 922 ? 35.093 22.346 1.350 1.00 94.69 922 PHE A CA 1
ATOM 7618 C C . PHE A 1 922 ? 34.713 23.737 1.880 1.00 94.69 922 PHE A C 1
ATOM 7620 O O . PHE A 1 922 ? 35.595 24.582 2.021 1.00 94.69 922 PHE A O 1
ATOM 7627 N N . SER A 1 923 ? 33.435 23.986 2.186 1.00 92.81 923 SER A N 1
ATOM 7628 C CA . SER A 1 923 ? 32.965 25.286 2.680 1.00 92.81 923 SER A CA 1
ATOM 7629 C C . SER A 1 923 ? 33.690 25.726 3.958 1.00 92.81 923 SER A C 1
ATOM 7631 O O . SER A 1 923 ? 33.997 24.902 4.818 1.00 92.81 923 SER A O 1
ATOM 7633 N N . GLU A 1 924 ? 33.926 27.029 4.132 1.00 92.44 924 GLU A N 1
ATOM 7634 C CA . GLU A 1 924 ? 34.424 27.574 5.405 1.00 92.44 924 GLU A CA 1
ATOM 7635 C C . GLU A 1 924 ? 33.358 27.492 6.514 1.00 92.44 924 GLU A C 1
ATOM 7637 O O . GLU A 1 924 ? 33.698 27.356 7.691 1.00 92.44 924 GLU A O 1
ATOM 7642 N N . ASN A 1 925 ? 32.073 27.468 6.146 1.00 93.19 925 ASN A N 1
ATOM 7643 C CA . ASN A 1 925 ? 30.962 27.310 7.078 1.00 93.19 925 ASN A CA 1
ATOM 7644 C C . ASN A 1 925 ? 30.786 25.837 7.492 1.00 93.19 925 ASN A C 1
ATOM 7646 O O . ASN A 1 925 ? 30.568 24.959 6.651 1.00 93.19 925 ASN A O 1
ATOM 7650 N N . SER A 1 926 ? 30.848 25.565 8.798 1.00 95.69 926 SER A N 1
ATOM 7651 C CA . SER A 1 926 ? 30.756 24.211 9.350 1.00 95.69 926 SER A CA 1
ATOM 7652 C C . SER A 1 926 ? 29.395 23.541 9.148 1.00 95.69 926 SER A C 1
ATOM 7654 O O . SER A 1 926 ? 29.374 22.335 8.927 1.00 95.69 926 SER A O 1
ATOM 7656 N N . ASN A 1 927 ? 28.282 24.276 9.157 1.00 93.50 927 ASN A N 1
ATOM 7657 C CA . ASN A 1 927 ? 26.952 23.706 8.918 1.00 93.50 927 ASN A CA 1
ATOM 7658 C C . ASN A 1 927 ? 26.781 23.265 7.456 1.00 93.50 927 ASN A C 1
ATOM 7660 O O . ASN A 1 927 ? 26.180 22.227 7.177 1.00 93.50 927 ASN A O 1
ATOM 7664 N N . ILE A 1 928 ? 27.331 24.036 6.508 1.00 94.25 928 ILE A N 1
ATOM 7665 C CA . ILE A 1 928 ? 27.333 23.664 5.085 1.00 94.25 928 ILE A CA 1
ATOM 7666 C C . ILE A 1 928 ? 28.195 22.415 4.881 1.00 94.25 928 ILE A C 1
ATOM 7668 O O . ILE A 1 928 ? 27.767 21.488 4.192 1.00 94.25 928 ILE A O 1
ATOM 7672 N N . ARG A 1 929 ? 29.380 22.353 5.512 1.00 96.38 929 ARG A N 1
ATOM 7673 C CA . ARG A 1 929 ? 30.213 21.140 5.485 1.00 96.38 929 ARG A CA 1
ATOM 7674 C C . ARG A 1 929 ? 29.473 19.939 6.065 1.00 96.38 929 ARG A C 1
ATOM 7676 O O . ARG A 1 929 ? 29.481 18.882 5.445 1.00 96.38 929 ARG A O 1
ATOM 7683 N N . GLU A 1 930 ? 28.827 20.096 7.218 1.00 97.19 930 GLU A N 1
ATOM 7684 C CA . GLU A 1 930 ? 28.037 19.039 7.857 1.00 97.19 930 GLU A CA 1
ATOM 7685 C C . GLU A 1 930 ? 26.936 18.538 6.916 1.00 97.19 930 GLU A C 1
ATOM 7687 O O . GLU A 1 930 ? 26.886 17.348 6.606 1.00 97.19 930 GLU A O 1
ATOM 7692 N N . SER A 1 931 ? 26.110 19.452 6.401 1.00 95.25 931 SER A N 1
ATOM 7693 C CA . SER A 1 931 ? 25.014 19.155 5.472 1.00 95.25 931 SER A CA 1
ATOM 7694 C C . SER A 1 931 ? 25.508 18.402 4.236 1.00 95.25 931 SER A C 1
ATOM 7696 O O . SER A 1 931 ? 24.897 17.415 3.815 1.00 95.25 931 SER A O 1
ATOM 7698 N N . ALA A 1 932 ? 26.644 18.830 3.678 1.00 96.19 932 ALA A N 1
ATOM 7699 C CA . ALA A 1 932 ? 27.269 18.189 2.529 1.00 96.19 932 ALA A CA 1
ATOM 7700 C C . ALA A 1 932 ? 27.721 16.765 2.847 1.00 96.19 932 ALA A C 1
ATOM 7702 O O . ALA A 1 932 ? 27.422 15.846 2.093 1.00 96.19 932 ALA A O 1
ATOM 7703 N N . VAL A 1 933 ? 28.385 16.557 3.983 1.00 97.31 933 VAL A N 1
ATOM 7704 C CA . VAL A 1 933 ? 28.864 15.232 4.396 1.00 97.31 933 VAL A CA 1
ATOM 7705 C C . VAL A 1 933 ? 27.708 14.274 4.673 1.00 97.31 933 VAL A C 1
ATOM 7707 O O . VAL A 1 933 ? 27.748 13.141 4.196 1.00 97.31 933 VAL A O 1
ATOM 7710 N N . ILE A 1 934 ? 26.657 14.728 5.367 1.00 94.69 934 ILE A N 1
ATOM 7711 C CA . ILE A 1 934 ? 25.428 13.943 5.575 1.00 94.69 934 ILE A CA 1
ATOM 7712 C C . ILE A 1 934 ? 24.863 13.500 4.224 1.00 94.69 934 ILE A C 1
ATOM 7714 O O . ILE A 1 934 ? 24.549 12.327 4.023 1.00 94.69 934 ILE A O 1
ATOM 7718 N N . SER A 1 935 ? 24.763 14.437 3.283 1.00 93.62 935 SER A N 1
ATOM 7719 C CA . SER A 1 935 ? 24.160 14.188 1.974 1.00 93.62 935 SER A CA 1
ATOM 7720 C C . SER A 1 935 ? 25.005 13.250 1.115 1.00 93.62 935 SER A C 1
ATOM 7722 O O . SER A 1 935 ? 24.457 12.339 0.507 1.00 93.62 935 SER A O 1
ATOM 7724 N N . LEU A 1 936 ? 26.335 13.389 1.126 1.00 95.56 936 LEU A N 1
ATOM 7725 C CA . LEU A 1 936 ? 27.253 12.460 0.452 1.00 95.56 936 LEU A CA 1
ATOM 7726 C C . LEU A 1 936 ? 27.182 11.047 1.040 1.00 95.56 936 LEU A C 1
ATOM 7728 O O . LEU A 1 936 ? 27.276 10.076 0.292 1.00 95.56 936 LEU A O 1
ATOM 7732 N N . GLY A 1 937 ? 26.989 10.933 2.358 1.00 90.75 937 GLY A N 1
ATOM 7733 C CA . GLY A 1 937 ? 26.736 9.663 3.036 1.00 90.75 937 GLY A CA 1
ATOM 7734 C C . GLY A 1 937 ? 25.453 8.997 2.545 1.00 90.75 937 GLY A C 1
ATOM 7735 O O . GLY A 1 937 ? 25.483 7.839 2.138 1.00 90.75 937 GLY A O 1
ATOM 7736 N N . LYS A 1 938 ? 24.344 9.748 2.507 1.00 84.19 938 LYS A N 1
ATOM 7737 C CA . LYS A 1 938 ? 23.055 9.271 1.976 1.00 84.19 938 LYS A CA 1
ATOM 7738 C C . LYS A 1 938 ? 23.126 8.906 0.495 1.00 84.19 938 LYS A C 1
ATOM 7740 O O . LYS A 1 938 ? 22.489 7.946 0.085 1.00 84.19 938 LYS A O 1
ATOM 7745 N N . LEU A 1 939 ? 23.902 9.637 -0.299 1.00 84.19 939 LEU A N 1
ATOM 7746 C CA . LEU A 1 939 ? 24.130 9.361 -1.722 1.00 84.19 939 LEU A CA 1
ATOM 7747 C C . LEU A 1 939 ? 25.120 8.208 -1.965 1.00 84.19 939 LEU A C 1
ATOM 7749 O O . LEU A 1 939 ? 25.388 7.876 -3.116 1.00 84.19 939 LEU A O 1
ATOM 7753 N N . GLU A 1 940 ? 25.675 7.619 -0.900 1.00 87.69 940 GLU A N 1
ATOM 7754 C CA . GLU A 1 940 ? 26.672 6.545 -0.944 1.00 87.69 940 GLU A CA 1
ATOM 7755 C C . GLU A 1 940 ? 27.878 6.868 -1.848 1.00 87.69 940 GLU A C 1
ATOM 7757 O O . GLU A 1 940 ? 28.451 6.005 -2.523 1.00 87.69 940 GLU A O 1
ATOM 7762 N N . ASP A 1 941 ? 28.296 8.138 -1.870 1.00 90.69 941 ASP A N 1
ATOM 7763 C CA . ASP A 1 941 ? 29.299 8.614 -2.814 1.00 90.69 941 ASP A CA 1
ATOM 7764 C C . ASP A 1 941 ? 30.716 8.112 -2.481 1.00 90.69 941 ASP A C 1
ATOM 7766 O O . ASP A 1 941 ? 31.505 8.744 -1.770 1.00 90.69 941 ASP A O 1
ATOM 7770 N N . LYS A 1 942 ? 31.091 6.987 -3.094 1.00 88.38 942 LYS A N 1
ATOM 7771 C CA . LYS A 1 942 ? 32.404 6.349 -2.914 1.00 88.38 942 LYS A CA 1
ATOM 7772 C C . LYS A 1 942 ? 33.589 7.240 -3.299 1.00 88.38 942 LYS A C 1
ATOM 7774 O O . LYS A 1 942 ? 34.679 7.013 -2.776 1.00 88.38 942 LYS A O 1
ATOM 7779 N N . LYS A 1 943 ? 33.417 8.241 -4.177 1.00 89.06 943 LYS A N 1
ATOM 7780 C CA . LYS A 1 943 ? 34.514 9.151 -4.570 1.00 89.06 943 LYS A CA 1
ATOM 7781 C C . LYS A 1 943 ? 34.823 10.195 -3.493 1.00 89.06 943 LYS A C 1
ATOM 7783 O O . LYS A 1 943 ? 35.930 10.721 -3.465 1.00 89.06 943 LYS A O 1
ATOM 7788 N N . SER A 1 944 ? 33.876 10.460 -2.595 1.00 92.31 944 SER A N 1
ATOM 7789 C CA . SER A 1 944 ? 34.034 11.390 -1.471 1.00 92.31 944 SER A CA 1
ATOM 7790 C C . SER A 1 944 ? 34.717 10.791 -0.248 1.00 92.31 944 SER A C 1
ATOM 7792 O O . SER A 1 944 ? 35.042 11.530 0.675 1.00 92.31 944 SER A O 1
ATOM 7794 N N . VAL A 1 945 ? 34.958 9.477 -0.217 1.00 92.19 945 VAL A N 1
ATOM 7795 C CA . VAL A 1 945 ? 35.458 8.767 0.976 1.00 92.19 945 VAL A CA 1
ATOM 7796 C C . VAL A 1 945 ? 36.759 9.362 1.513 1.00 92.19 945 VAL A C 1
ATOM 7798 O O . VAL A 1 945 ? 36.878 9.554 2.721 1.00 92.19 945 VAL A O 1
ATOM 7801 N N . GLU A 1 946 ? 37.697 9.722 0.633 1.00 92.94 946 GLU A N 1
ATOM 7802 C CA . GLU A 1 946 ? 38.953 10.360 1.041 1.00 92.94 946 GLU A CA 1
ATOM 7803 C C . GLU A 1 946 ? 38.700 11.691 1.760 1.00 92.94 946 GLU A C 1
ATOM 7805 O O . GLU A 1 946 ? 39.168 11.904 2.881 1.00 92.94 946 GLU A O 1
ATOM 7810 N N . ARG A 1 947 ? 37.874 12.547 1.148 1.00 94.44 947 ARG A N 1
ATOM 7811 C CA . ARG A 1 947 ? 37.503 13.854 1.690 1.00 94.44 947 ARG A CA 1
ATOM 7812 C C . ARG A 1 947 ? 36.732 13.739 3.006 1.00 94.44 947 ARG A C 1
ATOM 7814 O O . ARG A 1 947 ? 37.027 14.456 3.958 1.00 94.44 947 ARG A O 1
ATOM 7821 N N . ILE A 1 948 ? 35.772 12.823 3.094 1.00 95.88 948 ILE A N 1
ATOM 7822 C CA . ILE A 1 948 ? 35.011 12.570 4.325 1.00 95.88 948 ILE A CA 1
ATOM 7823 C C . ILE A 1 948 ? 35.956 12.084 5.438 1.00 95.88 948 ILE A C 1
ATOM 7825 O O . ILE A 1 948 ? 35.861 12.532 6.580 1.00 95.88 948 ILE A O 1
ATOM 7829 N N . GLY A 1 949 ? 36.939 11.243 5.108 1.00 93.75 949 GLY A N 1
ATOM 7830 C CA . GLY A 1 949 ? 37.960 10.790 6.050 1.00 93.75 949 GLY A CA 1
ATOM 7831 C C . GLY A 1 949 ? 38.864 11.904 6.598 1.00 93.75 949 GLY A C 1
ATOM 7832 O O . GLY A 1 949 ? 39.296 11.844 7.758 1.00 93.75 949 GLY A O 1
ATOM 7833 N N . GLU A 1 950 ? 39.137 12.952 5.816 1.00 94.81 950 GLU A N 1
ATOM 7834 C CA . GLU A 1 950 ? 39.817 14.161 6.306 1.00 94.81 950 GLU A CA 1
ATOM 7835 C C . GLU A 1 950 ? 38.979 14.870 7.383 1.00 94.81 950 GLU A C 1
ATOM 7837 O O . GLU A 1 950 ? 39.508 15.228 8.442 1.00 94.81 950 GLU A O 1
ATOM 7842 N N . LEU A 1 951 ? 37.666 14.982 7.155 1.00 96.81 951 LEU A N 1
ATOM 7843 C CA . LEU A 1 951 ? 36.701 15.676 8.019 1.00 96.81 951 LEU A CA 1
ATOM 7844 C C . LEU A 1 951 ? 36.439 14.978 9.364 1.00 96.81 951 LEU A C 1
ATOM 7846 O O . LEU A 1 951 ? 35.936 15.604 10.294 1.00 96.81 951 LEU A O 1
ATOM 7850 N N . LEU A 1 952 ? 36.910 13.741 9.553 1.00 96.31 952 LEU A N 1
ATOM 7851 C CA . LEU A 1 952 ? 37.017 13.116 10.882 1.00 96.31 952 LEU A CA 1
ATOM 7852 C C . LEU A 1 952 ? 37.894 13.925 11.863 1.00 96.31 952 LEU A C 1
ATOM 7854 O O . LEU A 1 952 ? 37.861 13.695 13.068 1.00 96.31 952 LEU A O 1
ATOM 7858 N N . SER A 1 953 ? 38.708 14.861 11.365 1.00 95.00 953 SER A N 1
ATOM 7859 C CA . SER A 1 953 ? 39.517 15.779 12.178 1.00 95.00 953 SER A CA 1
ATOM 7860 C C . SER A 1 953 ? 39.038 17.234 12.117 1.00 95.00 953 SER A C 1
ATOM 7862 O O . SER A 1 953 ? 39.803 18.125 12.485 1.00 95.00 953 SER A O 1
ATOM 7864 N N . ASP A 1 954 ? 37.808 17.484 11.656 1.00 97.50 954 ASP A N 1
ATOM 7865 C CA . ASP A 1 954 ? 37.235 18.832 11.574 1.00 97.50 954 ASP A CA 1
ATOM 7866 C C . ASP A 1 954 ? 37.118 19.486 12.963 1.00 97.50 954 ASP A C 1
ATOM 7868 O O . ASP A 1 954 ? 36.969 18.811 13.986 1.00 97.50 954 ASP A O 1
ATOM 7872 N N . GLU A 1 955 ? 37.188 20.815 13.019 1.00 96.25 955 GLU A N 1
ATOM 7873 C CA . GLU A 1 955 ? 37.043 21.573 14.265 1.00 96.25 955 GLU A CA 1
ATOM 7874 C C . GLU A 1 955 ? 35.627 21.464 14.854 1.00 96.25 955 GLU A C 1
ATOM 7876 O O . GLU A 1 955 ? 35.473 21.388 16.079 1.00 96.25 955 GLU A O 1
ATOM 7881 N N . SER A 1 956 ? 34.606 21.372 13.996 1.00 97.12 956 SER A N 1
ATOM 7882 C CA . SER A 1 956 ? 33.210 21.207 14.394 1.00 97.12 956 SER A CA 1
ATOM 7883 C C . SER A 1 956 ? 32.918 19.758 14.778 1.00 97.12 956 SER A C 1
ATOM 7885 O O . SER A 1 956 ? 33.162 18.831 14.005 1.00 97.12 956 SER A O 1
ATOM 7887 N N . SER A 1 957 ? 32.367 19.546 15.976 1.00 96.50 957 SER A N 1
ATOM 7888 C CA . SER A 1 957 ? 31.921 18.219 16.420 1.00 96.50 957 SER A CA 1
ATOM 7889 C C . SER A 1 957 ? 30.805 17.654 15.552 1.00 96.50 957 SER A C 1
ATOM 7891 O O . SER A 1 957 ? 30.784 16.448 15.328 1.00 96.50 957 SER A O 1
ATOM 7893 N N . ASP A 1 958 ? 29.922 18.504 15.030 1.00 95.94 958 ASP A N 1
ATOM 7894 C CA . ASP A 1 958 ? 28.823 18.065 14.172 1.00 95.94 958 ASP A CA 1
ATOM 7895 C C . ASP A 1 958 ? 29.324 17.568 12.812 1.00 95.94 958 ASP A C 1
ATOM 7897 O O . ASP A 1 958 ? 28.896 16.514 12.348 1.00 95.94 958 ASP A O 1
ATOM 7901 N N . VAL A 1 959 ? 30.340 18.223 12.236 1.00 97.50 959 VAL A N 1
ATOM 7902 C CA . VAL A 1 959 ? 30.999 17.749 11.005 1.00 97.50 959 VAL A CA 1
ATOM 7903 C C . VAL A 1 959 ? 31.728 16.427 11.247 1.00 97.50 959 VAL A C 1
ATOM 7905 O O . VAL A 1 959 ? 31.617 15.510 10.435 1.00 97.50 959 VAL A O 1
ATOM 7908 N N . ARG A 1 960 ? 32.436 16.284 12.380 1.00 97.81 960 ARG A N 1
ATOM 7909 C CA . ARG A 1 960 ? 33.079 15.008 12.744 1.00 97.81 960 ARG A CA 1
ATOM 7910 C C . ARG A 1 960 ? 32.054 13.885 12.902 1.00 97.81 960 ARG A C 1
ATOM 7912 O O . ARG A 1 960 ? 32.288 12.784 12.415 1.00 97.81 960 ARG A O 1
ATOM 7919 N N . ALA A 1 961 ? 30.926 14.162 13.556 1.00 95.50 961 ALA A N 1
ATOM 7920 C CA . ALA A 1 961 ? 29.822 13.218 13.715 1.00 95.50 961 ALA A CA 1
ATOM 7921 C C . ALA A 1 961 ? 29.244 12.802 12.352 1.00 95.50 961 ALA A C 1
ATOM 7923 O O . ALA A 1 961 ? 29.151 11.608 12.070 1.00 95.50 961 ALA A O 1
ATOM 7924 N N . ALA A 1 962 ? 28.940 13.775 11.489 1.00 96.38 962 ALA A N 1
ATOM 7925 C CA . ALA A 1 962 ? 28.464 13.531 10.132 1.00 96.38 962 ALA A CA 1
ATOM 7926 C C . ALA A 1 962 ? 29.453 12.690 9.315 1.00 96.38 962 ALA A C 1
ATOM 7928 O O . ALA A 1 962 ? 29.033 11.788 8.599 1.00 96.38 962 ALA A O 1
ATOM 7929 N N . ALA A 1 963 ? 30.761 12.931 9.443 1.00 96.81 963 ALA A N 1
ATOM 7930 C CA . ALA A 1 963 ? 31.781 12.173 8.723 1.00 96.81 963 ALA A CA 1
ATOM 7931 C C . ALA A 1 963 ? 31.828 10.696 9.134 1.00 96.81 963 ALA A C 1
ATOM 7933 O O . ALA A 1 963 ? 31.947 9.828 8.272 1.00 96.81 963 ALA A O 1
ATOM 7934 N N . VAL A 1 964 ? 31.693 10.399 10.431 1.00 94.56 964 VAL A N 1
ATOM 7935 C CA . VAL A 1 964 ? 31.623 9.012 10.920 1.00 94.56 964 VAL A CA 1
ATOM 7936 C C . VAL A 1 964 ? 30.389 8.305 10.361 1.00 94.56 964 VAL A C 1
ATOM 7938 O O . VAL A 1 964 ? 30.501 7.191 9.851 1.00 94.56 964 VAL A O 1
ATOM 7941 N N . ASP A 1 965 ? 29.227 8.958 10.414 1.00 92.50 965 ASP A N 1
ATOM 7942 C CA . ASP A 1 965 ? 27.978 8.371 9.925 1.00 92.50 965 ASP A CA 1
ATOM 7943 C C . ASP A 1 965 ? 27.974 8.210 8.396 1.00 92.50 965 ASP A C 1
ATOM 7945 O O . ASP A 1 965 ? 27.590 7.167 7.875 1.00 92.50 965 ASP A O 1
ATOM 7949 N N . ALA A 1 966 ? 28.510 9.181 7.655 1.00 93.56 966 ALA A N 1
ATOM 7950 C CA . ALA A 1 966 ? 28.644 9.085 6.205 1.00 93.56 966 ALA A CA 1
ATOM 7951 C C . ALA A 1 966 ? 29.565 7.929 5.782 1.00 93.56 966 ALA A C 1
ATOM 7953 O O . ALA A 1 966 ? 29.227 7.180 4.868 1.00 93.56 966 ALA A O 1
ATOM 7954 N N . LEU A 1 967 ? 30.699 7.723 6.466 1.00 92.06 967 LEU A N 1
ATOM 7955 C CA . LEU A 1 967 ? 31.563 6.562 6.214 1.00 92.06 967 LEU A CA 1
ATOM 7956 C C . LEU A 1 967 ? 30.859 5.239 6.544 1.00 92.06 967 LEU A C 1
ATOM 7958 O O . LEU A 1 967 ? 31.052 4.261 5.819 1.00 92.06 967 LEU A O 1
ATOM 7962 N N . ARG A 1 968 ? 30.028 5.216 7.598 1.00 86.75 968 ARG A N 1
ATOM 7963 C CA . ARG A 1 968 ? 29.193 4.059 7.965 1.00 86.75 968 ARG A CA 1
ATOM 7964 C C . ARG A 1 968 ? 28.239 3.680 6.834 1.00 86.75 968 ARG A C 1
ATOM 7966 O O . ARG A 1 968 ? 28.125 2.503 6.507 1.00 86.75 968 ARG A O 1
ATOM 7973 N N . LEU A 1 969 ? 27.591 4.677 6.228 1.00 83.62 969 LEU A N 1
ATOM 7974 C CA . LEU A 1 969 ? 26.631 4.491 5.138 1.00 83.62 969 LEU A CA 1
ATOM 7975 C C . LEU A 1 969 ? 27.303 4.046 3.830 1.00 83.62 969 LEU A C 1
ATOM 7977 O O . LEU A 1 969 ? 26.834 3.106 3.199 1.00 83.62 969 LEU A O 1
ATOM 7981 N N . ILE A 1 970 ? 28.437 4.650 3.450 1.00 86.12 970 ILE A N 1
ATOM 7982 C CA . ILE A 1 970 ? 29.106 4.376 2.161 1.00 86.12 970 ILE A CA 1
ATOM 7983 C C . ILE A 1 970 ? 29.718 2.953 2.089 1.00 86.12 970 ILE A C 1
ATOM 7985 O O . ILE A 1 970 ? 29.943 2.428 0.994 1.00 86.12 970 ILE A O 1
ATOM 7989 N N . LYS A 1 971 ? 30.019 2.315 3.235 1.00 70.56 971 LYS A N 1
ATOM 7990 C CA . LYS A 1 971 ? 30.541 0.928 3.348 1.00 70.56 971 LYS A CA 1
ATOM 7991 C C . LYS A 1 971 ? 31.715 0.607 2.402 1.00 70.56 971 LYS A C 1
ATOM 7993 O O . LYS A 1 971 ? 31.818 -0.489 1.842 1.00 70.56 971 LYS A O 1
ATOM 7998 N N . ASN A 1 972 ? 32.627 1.560 2.200 1.00 69.56 972 ASN A N 1
ATOM 7999 C CA . ASN A 1 972 ? 33.761 1.402 1.287 1.00 69.56 972 ASN A CA 1
ATOM 8000 C C . ASN A 1 972 ? 34.998 0.828 2.002 1.00 69.56 972 ASN A C 1
ATOM 8002 O O . ASN A 1 972 ? 35.586 1.480 2.857 1.00 69.56 972 ASN A O 1
ATOM 8006 N N . LYS A 1 973 ? 35.435 -0.373 1.596 1.00 61.50 973 LYS A N 1
ATOM 8007 C CA . LYS A 1 973 ? 36.605 -1.075 2.163 1.00 61.50 973 LYS A CA 1
ATOM 8008 C C . LYS A 1 973 ? 37.960 -0.637 1.588 1.00 61.50 973 LYS A C 1
ATOM 8010 O O . LYS A 1 973 ? 38.990 -1.138 2.028 1.00 61.50 973 LYS A O 1
ATOM 8015 N N . SER A 1 974 ? 37.992 0.242 0.585 1.00 59.78 974 SER A N 1
ATOM 8016 C CA . SER A 1 974 ? 39.241 0.677 -0.059 1.00 59.78 974 SER A CA 1
ATOM 8017 C C . SER A 1 974 ? 40.069 1.646 0.790 1.00 59.78 974 SER A C 1
ATOM 8019 O O . SER A 1 974 ? 41.267 1.773 0.547 1.00 59.78 974 SER A O 1
ATOM 8021 N N . TYR A 1 975 ? 39.459 2.303 1.780 1.00 61.34 975 TYR A N 1
ATOM 8022 C CA . TYR A 1 975 ? 40.131 3.224 2.694 1.00 61.34 975 TYR A CA 1
ATOM 8023 C C . TYR A 1 975 ? 39.901 2.770 4.138 1.00 61.34 975 TYR A C 1
ATOM 8025 O O . TYR A 1 975 ? 38.764 2.693 4.595 1.00 61.34 975 TYR A O 1
ATOM 8033 N N . ASP A 1 976 ? 40.983 2.467 4.855 1.00 73.50 976 ASP A N 1
ATOM 8034 C CA . ASP A 1 976 ? 40.923 2.044 6.255 1.00 73.50 976 ASP A CA 1
ATOM 8035 C C . ASP A 1 976 ? 41.025 3.261 7.193 1.00 73.50 976 ASP A C 1
ATOM 8037 O O . ASP A 1 976 ? 42.115 3.762 7.486 1.00 73.50 976 ASP A O 1
ATOM 8041 N N . TYR A 1 977 ? 39.869 3.745 7.657 1.00 85.00 977 TYR A N 1
ATOM 8042 C CA . TYR A 1 977 ? 39.761 4.758 8.715 1.00 85.00 977 TYR A CA 1
ATOM 8043 C C . TYR A 1 977 ? 39.523 4.150 10.103 1.00 85.00 977 TYR A C 1
ATOM 8045 O O . TYR A 1 977 ? 39.326 4.896 11.064 1.00 85.00 977 TYR A O 1
ATOM 8053 N N . GLU A 1 978 ? 39.578 2.822 10.245 1.00 81.88 978 GLU A N 1
ATOM 8054 C CA . GLU A 1 978 ? 39.213 2.105 11.470 1.00 81.88 978 GLU A CA 1
ATOM 8055 C C . GLU A 1 978 ? 40.046 2.579 12.661 1.00 81.88 978 GLU A C 1
ATOM 8057 O O . GLU A 1 978 ? 39.512 2.912 13.716 1.00 81.88 978 GLU A O 1
ATOM 8062 N N . THR A 1 979 ? 41.361 2.729 12.475 1.00 85.69 979 THR A N 1
ATOM 8063 C CA . THR A 1 979 ? 42.244 3.221 13.545 1.00 85.69 979 THR A CA 1
ATOM 8064 C C . THR A 1 979 ? 41.864 4.636 13.996 1.00 85.69 979 THR A C 1
ATOM 8066 O O . THR A 1 979 ? 41.848 4.913 15.194 1.00 85.69 979 THR A O 1
ATOM 8069 N N . LYS A 1 980 ? 41.515 5.520 13.054 1.00 89.50 980 LYS A N 1
ATOM 8070 C CA . LYS A 1 980 ? 41.135 6.908 13.349 1.00 89.50 980 LYS A CA 1
ATOM 8071 C C . LYS A 1 980 ? 39.784 6.973 14.070 1.00 89.50 980 LYS A C 1
ATOM 8073 O O . LYS A 1 980 ? 39.650 7.727 15.027 1.00 89.50 980 LYS A O 1
ATOM 8078 N N . ILE A 1 981 ? 38.817 6.152 13.660 1.00 90.88 981 ILE A N 1
ATOM 8079 C CA . ILE A 1 981 ? 37.494 6.052 14.295 1.00 90.88 981 ILE A CA 1
ATOM 8080 C C . ILE A 1 981 ? 37.602 5.455 15.709 1.00 90.88 981 ILE A C 1
ATOM 8082 O O . ILE A 1 981 ? 36.958 5.952 16.631 1.00 90.88 981 ILE A O 1
ATOM 8086 N N . ILE A 1 982 ? 38.473 4.459 15.924 1.00 88.50 982 ILE A N 1
ATOM 8087 C CA . ILE A 1 982 ? 38.763 3.925 17.266 1.00 88.50 982 ILE A CA 1
ATOM 8088 C C . ILE A 1 982 ? 39.312 5.028 18.182 1.00 88.50 982 ILE A C 1
ATOM 8090 O O . ILE A 1 982 ? 38.869 5.154 19.323 1.00 88.50 982 ILE A O 1
ATOM 8094 N N . ASP A 1 983 ? 40.236 5.862 17.698 1.00 89.62 983 ASP A N 1
ATOM 8095 C CA . ASP A 1 983 ? 40.767 6.979 18.489 1.00 89.62 983 ASP A CA 1
ATOM 8096 C C . ASP A 1 983 ? 39.674 8.016 18.832 1.00 89.62 983 ASP A C 1
ATOM 8098 O O . ASP A 1 983 ? 39.674 8.593 19.925 1.00 89.62 983 ASP A O 1
ATOM 8102 N N . MET A 1 984 ? 38.695 8.208 17.941 1.00 93.81 984 MET A N 1
ATOM 8103 C CA . MET A 1 984 ? 37.551 9.111 18.130 1.00 93.81 984 MET A CA 1
ATOM 8104 C C . MET A 1 984 ? 36.505 8.613 19.140 1.00 93.81 984 MET A C 1
ATOM 8106 O O . MET A 1 984 ? 35.675 9.403 19.589 1.00 93.81 984 MET A O 1
ATOM 8110 N N . LEU A 1 985 ? 36.586 7.372 19.635 1.00 90.06 985 LEU A N 1
ATOM 8111 C CA . LEU A 1 985 ? 35.805 6.944 20.812 1.00 90.06 985 LEU A CA 1
ATOM 8112 C C . LEU A 1 985 ? 36.118 7.785 22.064 1.00 90.06 985 LEU A C 1
ATOM 8114 O O . LEU A 1 985 ? 35.334 7.835 23.014 1.00 90.06 985 LEU A O 1
ATOM 8118 N N . LYS A 1 986 ? 37.252 8.495 22.049 1.00 89.75 986 LYS A N 1
ATOM 8119 C CA . LYS A 1 986 ? 37.691 9.426 23.093 1.00 89.75 986 LYS A CA 1
ATOM 8120 C C . LYS A 1 986 ? 37.450 10.898 22.718 1.00 89.75 986 LYS A C 1
ATOM 8122 O O . LYS A 1 986 ? 37.963 11.778 23.414 1.00 89.75 986 LYS A O 1
ATOM 8127 N N . ASP A 1 987 ? 36.692 11.186 21.650 1.00 94.12 987 ASP A N 1
ATOM 8128 C CA . ASP A 1 987 ? 36.374 12.556 21.210 1.00 94.12 987 ASP A CA 1
ATOM 8129 C C . ASP A 1 987 ? 35.757 13.376 22.353 1.00 94.12 987 ASP A C 1
ATOM 8131 O O . ASP A 1 987 ? 35.153 12.837 23.271 1.00 94.12 987 ASP A O 1
ATOM 8135 N N . LYS A 1 988 ? 35.905 14.699 22.362 1.00 91.38 988 LYS A N 1
ATOM 8136 C CA . LYS A 1 988 ? 35.326 15.528 23.432 1.00 91.38 988 LYS A CA 1
ATOM 8137 C C . LYS A 1 988 ? 33.798 15.546 23.388 1.00 91.38 988 LYS A C 1
ATOM 8139 O O . LYS A 1 988 ? 33.185 15.710 24.440 1.00 91.38 988 LYS A O 1
ATOM 8144 N N . ASP A 1 989 ? 33.219 15.374 22.206 1.00 93.62 989 ASP A N 1
ATOM 8145 C CA . ASP A 1 989 ? 31.781 15.381 21.989 1.00 93.62 989 ASP A CA 1
ATOM 8146 C C . ASP A 1 989 ? 31.173 13.976 22.108 1.00 93.62 989 ASP A C 1
ATOM 8148 O O . ASP A 1 989 ? 31.719 12.997 21.602 1.00 93.62 989 ASP A O 1
ATOM 8152 N N . ILE A 1 990 ? 30.035 13.864 22.794 1.00 87.50 990 ILE A N 1
ATOM 8153 C CA . ILE A 1 990 ? 29.402 12.573 23.084 1.00 87.50 990 ILE A CA 1
ATOM 8154 C C . ILE A 1 990 ? 28.699 11.954 21.865 1.00 87.50 990 ILE A C 1
ATOM 8156 O O . ILE A 1 990 ? 28.698 10.729 21.740 1.00 87.50 990 ILE A O 1
ATOM 8160 N N . LYS A 1 991 ? 28.150 12.772 20.954 1.00 87.94 991 LYS A N 1
ATOM 8161 C CA . LYS A 1 991 ? 27.486 12.322 19.717 1.00 87.94 991 LYS A CA 1
ATOM 8162 C C . LYS A 1 991 ? 28.507 11.668 18.790 1.00 87.94 991 LYS A C 1
ATOM 8164 O O . LYS A 1 991 ? 28.244 10.598 18.250 1.00 87.94 991 LYS A O 1
ATOM 8169 N N . VAL A 1 992 ? 29.707 12.248 18.693 1.00 91.75 992 VAL A N 1
ATOM 8170 C CA . VAL A 1 992 ? 30.823 11.662 17.929 1.00 91.75 992 VAL A CA 1
ATOM 8171 C C . VAL A 1 992 ? 31.199 10.281 18.475 1.00 91.75 992 VAL A C 1
ATOM 8173 O O . VAL A 1 992 ? 31.300 9.330 17.702 1.00 91.75 992 VAL A O 1
ATOM 8176 N N . ARG A 1 993 ? 31.338 10.130 19.803 1.00 91.75 993 ARG A N 1
ATOM 8177 C CA . ARG A 1 993 ? 31.654 8.824 20.420 1.00 91.75 993 ARG A CA 1
ATOM 8178 C C . ARG A 1 993 ? 30.589 7.772 20.129 1.00 91.75 993 ARG A C 1
ATOM 8180 O O . ARG A 1 993 ? 30.933 6.630 19.840 1.00 91.75 993 ARG A O 1
ATOM 8187 N N . TYR A 1 994 ? 29.315 8.160 20.219 1.00 87.19 994 TYR A N 1
ATOM 8188 C CA . TYR A 1 994 ? 28.174 7.283 19.952 1.00 87.19 994 TYR A CA 1
ATOM 8189 C C . TYR A 1 994 ? 28.210 6.754 18.514 1.00 87.19 994 TYR A C 1
ATOM 8191 O O . TYR A 1 994 ? 28.158 5.546 18.302 1.00 87.19 994 TYR A O 1
ATOM 8199 N N . LEU A 1 995 ? 28.386 7.642 17.532 1.00 88.56 995 LEU A N 1
ATOM 8200 C CA . LEU A 1 995 ? 28.447 7.251 16.122 1.00 88.56 995 LEU A CA 1
ATOM 8201 C C . LEU A 1 995 ? 29.688 6.410 15.802 1.00 88.56 995 LEU A C 1
ATOM 8203 O O . LEU A 1 995 ? 29.600 5.487 14.999 1.00 88.56 995 LEU A O 1
ATOM 8207 N N . CYS A 1 996 ? 30.825 6.660 16.463 1.00 90.75 996 CYS A N 1
ATOM 8208 C CA . CYS A 1 996 ? 32.010 5.803 16.328 1.00 90.75 996 CYS A CA 1
ATOM 8209 C C . CYS A 1 996 ? 31.735 4.385 16.843 1.00 90.75 996 CYS A C 1
ATOM 8211 O O . CYS A 1 996 ? 32.137 3.413 16.208 1.00 90.75 996 CYS A O 1
ATOM 8213 N N . ALA A 1 997 ? 31.033 4.258 17.973 1.00 86.69 997 ALA A N 1
ATOM 8214 C CA . ALA A 1 997 ? 30.642 2.962 18.516 1.00 86.69 997 ALA A CA 1
ATOM 8215 C C . ALA A 1 997 ? 29.677 2.217 17.578 1.00 86.69 997 ALA A C 1
ATOM 8217 O O . ALA A 1 997 ? 29.894 1.035 17.322 1.00 86.69 997 ALA A O 1
ATOM 8218 N N . ALA A 1 998 ? 28.681 2.912 17.016 1.00 82.19 998 ALA A N 1
ATOM 8219 C CA . ALA A 1 998 ? 27.750 2.347 16.035 1.00 82.19 998 ALA A CA 1
ATOM 8220 C C . ALA A 1 998 ? 28.467 1.895 14.750 1.00 82.19 998 ALA A C 1
ATOM 8222 O O . ALA A 1 998 ? 28.273 0.773 14.290 1.00 82.19 998 ALA A O 1
ATOM 8223 N N . TYR A 1 999 ? 29.376 2.721 14.215 1.00 86.75 999 TYR A N 1
ATOM 8224 C CA . TYR A 1 999 ? 30.213 2.356 13.069 1.00 86.75 999 TYR A CA 1
ATOM 8225 C C . TYR A 1 999 ? 30.987 1.053 13.321 1.00 86.75 999 TYR A C 1
ATOM 8227 O O . TYR A 1 999 ? 30.975 0.154 12.479 1.00 86.75 999 TYR A O 1
ATOM 8235 N N . ILE A 1 1000 ? 31.644 0.946 14.484 1.00 86.75 1000 ILE A N 1
ATOM 8236 C CA . ILE A 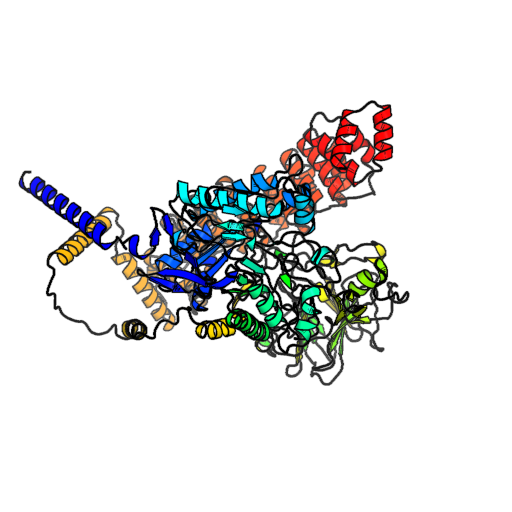1 1000 ? 32.461 -0.216 14.861 1.00 86.75 1000 ILE A CA 1
ATOM 8237 C C . ILE A 1 1000 ? 31.601 -1.472 15.027 1.00 86.75 1000 ILE A C 1
ATOM 8239 O O . ILE A 1 1000 ? 32.015 -2.540 14.580 1.00 86.75 1000 ILE A O 1
ATOM 8243 N N . ALA A 1 1001 ? 30.422 -1.351 15.646 1.00 79.75 1001 ALA A N 1
ATOM 8244 C CA . ALA A 1 1001 ? 29.505 -2.470 15.847 1.00 79.75 1001 ALA A CA 1
ATOM 8245 C C . ALA A 1 1001 ? 29.037 -3.091 14.518 1.00 79.75 1001 ALA A C 1
ATOM 8247 O O . ALA A 1 1001 ? 28.916 -4.310 14.426 1.00 79.75 1001 ALA A O 1
ATOM 8248 N N . GLU A 1 1002 ? 28.834 -2.267 13.487 1.00 74.12 1002 GLU A N 1
ATOM 8249 C CA . GLU A 1 1002 ? 28.309 -2.700 12.187 1.00 74.12 1002 GLU A CA 1
ATOM 8250 C C . GLU A 1 1002 ? 29.388 -3.119 11.167 1.00 74.12 1002 GLU A C 1
ATOM 8252 O O . GLU A 1 1002 ? 29.097 -3.919 10.277 1.00 74.12 1002 GLU A O 1
ATOM 8257 N N . ASN A 1 1003 ? 30.615 -2.577 11.238 1.00 66.62 1003 ASN A N 1
ATOM 8258 C CA . ASN A 1 1003 ? 31.588 -2.665 10.132 1.00 66.62 1003 ASN A CA 1
ATOM 8259 C C . ASN A 1 1003 ? 32.990 -3.195 10.500 1.00 66.62 1003 ASN A C 1
ATOM 8261 O O . ASN A 1 1003 ? 33.846 -3.266 9.614 1.00 66.62 1003 ASN A O 1
ATOM 8265 N N . SER A 1 1004 ? 33.251 -3.589 11.752 1.00 69.38 1004 SER A N 1
ATOM 8266 C CA . SER A 1 1004 ? 34.597 -3.989 12.205 1.00 69.38 1004 SER A CA 1
ATOM 8267 C C . SER A 1 1004 ? 34.641 -5.340 12.934 1.00 69.38 1004 SER A C 1
ATOM 8269 O O . SER A 1 1004 ? 33.624 -5.888 13.351 1.00 69.38 1004 SER A O 1
ATOM 8271 N N . ASP A 1 1005 ? 35.849 -5.881 13.135 1.00 77.31 1005 ASP A N 1
ATOM 8272 C CA . ASP A 1 1005 ? 36.094 -7.034 14.016 1.00 77.31 1005 ASP A CA 1
ATOM 8273 C C . ASP A 1 1005 ? 36.019 -6.591 15.489 1.00 77.31 1005 ASP A C 1
ATOM 8275 O O . ASP A 1 1005 ? 37.024 -6.325 16.162 1.00 77.31 1005 ASP A O 1
ATOM 8279 N N . VAL A 1 1006 ? 34.779 -6.455 15.966 1.00 79.88 1006 VAL A N 1
ATOM 8280 C CA . VAL A 1 1006 ? 34.426 -5.925 17.290 1.00 79.88 1006 VAL A CA 1
ATOM 8281 C C . VAL A 1 1006 ? 35.204 -6.618 18.411 1.00 79.88 1006 VAL A C 1
ATOM 8283 O O . VAL A 1 1006 ? 35.703 -5.953 19.320 1.00 79.88 1006 VAL A O 1
ATOM 8286 N N . ASP A 1 1007 ? 35.375 -7.938 18.339 1.00 81.62 1007 ASP A N 1
ATOM 8287 C CA . ASP A 1 1007 ? 36.028 -8.719 19.392 1.00 81.62 1007 ASP A CA 1
ATOM 8288 C C . ASP A 1 1007 ? 37.525 -8.394 19.503 1.00 81.62 1007 ASP A C 1
ATOM 8290 O O . ASP A 1 1007 ? 38.090 -8.351 20.603 1.00 81.62 1007 ASP A O 1
ATOM 8294 N N . ASN A 1 1008 ? 38.194 -8.141 18.375 1.00 82.81 1008 ASN A N 1
ATOM 8295 C CA . ASN A 1 1008 ? 39.591 -7.717 18.375 1.00 82.81 1008 ASN A CA 1
ATOM 8296 C C . ASN A 1 1008 ? 39.762 -6.262 18.832 1.00 82.81 1008 ASN A C 1
ATOM 8298 O O . ASN A 1 1008 ? 40.725 -5.962 19.550 1.00 82.81 1008 ASN A O 1
ATOM 8302 N N . ILE A 1 1009 ? 38.819 -5.377 18.500 1.00 84.00 1009 ILE A N 1
ATOM 8303 C CA . ILE A 1 1009 ? 38.819 -3.985 18.973 1.00 84.00 1009 ILE A CA 1
ATOM 8304 C C . ILE A 1 1009 ? 38.594 -3.926 20.487 1.00 84.00 1009 ILE A C 1
ATOM 8306 O O . ILE A 1 1009 ? 39.349 -3.245 21.185 1.00 84.00 1009 ILE A O 1
ATOM 8310 N N . ILE A 1 1010 ? 37.646 -4.696 21.027 1.00 84.06 1010 ILE A N 1
ATOM 8311 C CA . ILE A 1 1010 ? 37.412 -4.784 22.475 1.00 84.06 1010 ILE A CA 1
ATOM 8312 C C . ILE A 1 1010 ? 38.684 -5.250 23.194 1.00 84.06 1010 ILE A C 1
ATOM 8314 O O . ILE A 1 1010 ? 39.132 -4.582 24.124 1.00 84.06 1010 ILE A O 1
ATOM 8318 N N . LYS A 1 1011 ? 39.355 -6.308 22.713 1.00 84.12 1011 LYS A N 1
ATOM 8319 C CA . LYS A 1 1011 ? 40.638 -6.772 23.288 1.00 84.12 1011 LYS A CA 1
ATOM 8320 C C . LYS A 1 1011 ? 41.732 -5.701 23.267 1.00 84.12 1011 LYS A C 1
ATOM 8322 O O . LYS A 1 1011 ? 42.615 -5.701 24.130 1.00 84.12 1011 LYS A O 1
ATOM 8327 N N . LYS A 1 1012 ? 41.739 -4.818 22.263 1.00 83.75 1012 LYS A N 1
ATOM 8328 C CA . LYS A 1 1012 ? 42.674 -3.685 22.189 1.00 83.75 1012 LYS A CA 1
ATOM 8329 C C . LYS A 1 1012 ? 42.321 -2.624 23.238 1.00 83.75 1012 LYS A C 1
ATOM 8331 O O . LYS A 1 1012 ? 43.202 -2.218 23.992 1.00 83.75 1012 LYS A O 1
ATOM 8336 N N . LEU A 1 1013 ? 41.047 -2.253 23.352 1.00 84.50 1013 LEU A N 1
ATOM 8337 C CA . LEU A 1 1013 ? 40.556 -1.274 24.328 1.00 84.50 1013 LEU A CA 1
ATOM 8338 C C . LEU A 1 1013 ? 40.690 -1.758 25.783 1.00 84.50 1013 LEU A C 1
ATOM 8340 O O . LEU A 1 1013 ? 40.982 -0.960 26.674 1.00 84.50 1013 LEU A O 1
ATOM 8344 N N . GLU A 1 1014 ? 40.570 -3.065 26.037 1.00 86.06 1014 GLU A N 1
ATOM 8345 C CA . GLU A 1 1014 ? 40.817 -3.671 27.354 1.00 86.06 1014 GLU A CA 1
ATOM 8346 C C . GLU A 1 1014 ? 42.268 -3.474 27.809 1.00 86.06 1014 GLU A C 1
ATOM 8348 O O . GLU A 1 1014 ? 42.518 -3.156 28.973 1.00 86.06 1014 GLU A O 1
ATOM 8353 N N . LYS A 1 1015 ? 43.235 -3.596 26.887 1.00 87.12 1015 LYS A N 1
ATOM 8354 C CA . LYS A 1 1015 ? 44.657 -3.326 27.168 1.00 87.12 1015 LYS A CA 1
ATOM 8355 C C . LYS A 1 1015 ? 44.916 -1.851 27.474 1.00 87.12 1015 LYS A C 1
ATOM 8357 O O . LYS A 1 1015 ? 45.842 -1.544 28.222 1.00 87.12 1015 LYS A O 1
ATOM 8362 N N . GLU A 1 1016 ? 44.102 -0.956 26.921 1.00 84.00 1016 GLU A N 1
ATOM 8363 C CA . GLU A 1 1016 ? 44.130 0.487 27.191 1.00 84.00 1016 GLU A CA 1
ATOM 8364 C C . GLU A 1 1016 ? 43.287 0.890 28.414 1.00 84.00 1016 GLU A C 1
ATOM 8366 O O . GLU A 1 1016 ? 43.332 2.044 28.841 1.00 84.00 1016 GLU A O 1
ATOM 8371 N N . ASN A 1 1017 ? 42.572 -0.064 29.024 1.00 84.44 1017 ASN A N 1
ATOM 8372 C CA . ASN A 1 1017 ? 41.687 0.128 30.174 1.00 84.44 1017 ASN A CA 1
ATOM 8373 C C . ASN A 1 1017 ? 40.510 1.097 29.897 1.00 84.44 1017 ASN A C 1
ATOM 8375 O O . ASN A 1 1017 ? 40.001 1.745 30.817 1.00 84.44 1017 ASN A O 1
ATOM 8379 N N . ASP A 1 1018 ? 40.056 1.186 28.639 1.00 82.00 1018 ASP A N 1
ATOM 8380 C CA . ASP A 1 1018 ? 38.990 2.094 28.193 1.00 82.00 1018 ASP A CA 1
ATOM 8381 C C . ASP A 1 1018 ? 37.589 1.474 28.340 1.00 82.00 1018 ASP A C 1
ATOM 8383 O O . ASP A 1 1018 ? 36.913 1.095 27.381 1.00 82.00 1018 ASP A O 1
ATOM 8387 N N . ARG A 1 1019 ? 37.141 1.354 29.594 1.00 82.94 1019 ARG A N 1
ATOM 8388 C CA . ARG A 1 1019 ? 35.850 0.729 29.937 1.00 82.94 1019 ARG A CA 1
ATOM 8389 C C . ARG A 1 1019 ? 34.633 1.475 29.387 1.00 82.94 1019 ARG A C 1
ATOM 8391 O O . ARG A 1 1019 ? 33.583 0.862 29.216 1.00 82.94 1019 ARG A O 1
ATOM 8398 N N . MET A 1 1020 ? 34.751 2.783 29.155 1.00 80.69 1020 MET A N 1
ATOM 8399 C CA . MET A 1 1020 ? 33.641 3.606 28.670 1.00 80.69 1020 MET A CA 1
ATOM 8400 C C . MET A 1 1020 ? 33.375 3.329 27.190 1.00 80.69 1020 MET A C 1
ATOM 8402 O O . MET A 1 1020 ? 32.228 3.090 26.822 1.00 80.69 1020 MET A O 1
ATOM 8406 N N . SER A 1 1021 ? 34.429 3.285 26.373 1.00 84.56 1021 SER A N 1
ATOM 8407 C CA . SER A 1 1021 ? 34.329 2.956 24.949 1.00 84.56 1021 SER A CA 1
ATOM 8408 C C . SER A 1 1021 ? 33.855 1.517 24.723 1.00 84.56 1021 SER A C 1
ATOM 8410 O O . SER A 1 1021 ? 33.000 1.284 23.875 1.00 84.56 1021 SER A O 1
ATOM 8412 N N . ILE A 1 1022 ? 34.328 0.562 25.537 1.00 83.62 1022 ILE A N 1
ATOM 8413 C CA . ILE A 1 1022 ? 33.857 -0.835 25.495 1.00 83.62 1022 ILE A CA 1
ATOM 8414 C C . ILE A 1 1022 ? 32.352 -0.917 25.785 1.00 83.62 1022 ILE A C 1
ATOM 8416 O O . ILE A 1 1022 ? 31.623 -1.568 25.047 1.00 83.62 1022 ILE A O 1
ATOM 8420 N N . SER A 1 1023 ? 31.883 -0.235 26.835 1.00 81.00 1023 SER A N 1
ATOM 8421 C CA . SER A 1 1023 ? 30.458 -0.203 27.193 1.00 81.00 1023 SER A CA 1
ATOM 8422 C C . SER A 1 1023 ? 29.599 0.405 26.080 1.00 81.00 1023 SER A C 1
ATOM 8424 O O . SER A 1 1023 ? 28.554 -0.141 25.742 1.00 81.00 1023 SER A O 1
ATOM 8426 N N . LEU A 1 1024 ? 30.059 1.501 25.466 1.00 80.62 1024 LEU A N 1
ATOM 8427 C CA . LEU A 1 1024 ? 29.366 2.124 24.337 1.00 80.62 1024 LEU A CA 1
ATOM 8428 C C . LEU A 1 1024 ? 29.242 1.172 23.143 1.00 80.62 1024 LEU A C 1
ATOM 8430 O O . LEU A 1 1024 ? 28.153 1.069 22.600 1.00 80.62 1024 LEU A O 1
ATOM 8434 N N . ILE A 1 1025 ? 30.312 0.466 22.765 1.00 81.88 1025 ILE A N 1
ATOM 8435 C CA . ILE A 1 1025 ? 30.291 -0.488 21.641 1.00 81.88 1025 ILE A CA 1
ATOM 8436 C C . ILE A 1 1025 ? 29.351 -1.664 21.928 1.00 81.88 1025 ILE A C 1
ATOM 8438 O O . ILE A 1 1025 ? 28.573 -2.042 21.059 1.00 81.88 1025 ILE A O 1
ATOM 8442 N N . LEU A 1 1026 ? 29.400 -2.232 23.138 1.00 78.75 1026 LEU A N 1
ATOM 8443 C CA . LEU A 1 1026 ? 28.543 -3.362 23.511 1.00 78.75 1026 LEU A CA 1
ATOM 8444 C C . LEU A 1 1026 ? 27.055 -2.987 23.492 1.00 78.75 1026 LEU A C 1
ATOM 8446 O O . LEU A 1 1026 ? 26.263 -3.755 22.964 1.00 78.75 1026 LEU A O 1
ATOM 8450 N N . ASN A 1 1027 ? 26.699 -1.786 23.959 1.00 74.06 1027 ASN A N 1
ATOM 8451 C CA . ASN A 1 1027 ? 25.319 -1.290 23.908 1.00 74.06 1027 ASN A CA 1
ATOM 8452 C C . ASN A 1 1027 ? 24.795 -1.017 22.484 1.00 74.06 1027 ASN A C 1
ATOM 8454 O O . ASN A 1 1027 ? 23.597 -0.832 22.344 1.00 74.06 1027 ASN A O 1
ATOM 8458 N N . MET A 1 1028 ? 25.656 -0.904 21.460 1.00 78.19 1028 MET A N 1
ATOM 8459 C CA . MET A 1 1028 ? 25.205 -0.786 20.056 1.00 78.19 1028 MET A CA 1
ATOM 8460 C C . MET A 1 1028 ? 25.084 -2.140 19.355 1.00 78.19 1028 MET A C 1
ATOM 8462 O O . MET A 1 1028 ? 24.570 -2.202 18.244 1.00 78.19 1028 MET A O 1
ATOM 8466 N N . LYS A 1 1029 ? 25.670 -3.192 19.937 1.00 65.50 1029 LYS A N 1
ATOM 8467 C CA . LYS A 1 1029 ? 25.671 -4.550 19.382 1.00 65.50 1029 LYS A CA 1
ATOM 8468 C C . LYS A 1 1029 ? 24.443 -5.347 19.832 1.00 65.50 1029 LYS A C 1
ATOM 8470 O O . LYS A 1 1029 ? 24.028 -6.250 19.110 1.00 65.50 1029 LYS A O 1
ATOM 8475 N N . GLU A 1 1030 ? 23.954 -5.059 21.037 1.00 46.47 1030 GLU A N 1
ATOM 8476 C CA . GLU A 1 1030 ? 22.639 -5.476 21.549 1.00 46.47 1030 GLU A CA 1
ATOM 8477 C C . GLU A 1 1030 ? 21.534 -4.630 20.917 1.00 46.47 1030 GLU A C 1
ATOM 8479 O O . GLU A 1 1030 ? 20.481 -5.224 20.597 1.00 46.47 1030 GLU A O 1
#